Protein AF-A0A093V8V7-F1 (afdb_monomer_lite)

Structure (mmCIF, N/CA/C/O backbone):
data_AF-A0A093V8V7-F1
#
_entry.id   AF-A0A093V8V7-F1
#
loop_
_atom_site.group_PDB
_atom_site.id
_atom_site.type_symbol
_atom_site.label_atom_id
_atom_site.label_alt_id
_atom_site.label_comp_id
_atom_site.label_asym_id
_atom_site.label_entity_id
_atom_site.label_seq_id
_atom_site.pdbx_PDB_ins_code
_atom_site.Cartn_x
_atom_site.Cartn_y
_atom_site.Cartn_z
_atom_site.occupancy
_atom_site.B_iso_or_equiv
_atom_site.auth_seq_id
_atom_site.auth_comp_id
_atom_site.auth_asym_id
_atom_site.auth_atom_id
_atom_site.pdbx_PDB_model_num
ATOM 1 N N . MET A 1 1 ? 30.562 -7.587 -34.028 1.00 32.94 1 MET A N 1
ATOM 2 C CA . MET A 1 1 ? 30.119 -8.206 -35.300 1.00 32.94 1 MET A CA 1
ATOM 3 C C . MET A 1 1 ? 28.816 -8.993 -35.131 1.00 32.94 1 MET A C 1
ATOM 5 O O . MET A 1 1 ? 27.853 -8.654 -35.808 1.00 32.94 1 MET A O 1
ATOM 9 N N . VAL A 1 2 ? 28.746 -9.939 -34.180 1.00 39.09 2 VAL A N 1
ATOM 10 C CA . VAL A 1 2 ? 27.590 -10.827 -33.895 1.00 39.09 2 VAL A CA 1
ATOM 11 C C . VAL A 1 2 ? 26.213 -10.147 -33.986 1.00 39.09 2 VAL A C 1
ATOM 13 O O . VAL A 1 2 ? 25.389 -10.576 -34.783 1.00 39.09 2 VAL A O 1
ATOM 16 N N . LYS A 1 3 ? 25.978 -9.024 -33.285 1.00 39.53 3 LYS A N 1
ATOM 17 C CA . LYS A 1 3 ? 24.675 -8.315 -33.294 1.00 39.53 3 LYS A CA 1
ATOM 18 C C . LYS A 1 3 ? 24.155 -7.895 -34.684 1.00 39.53 3 LYS A C 1
ATOM 20 O O . LYS A 1 3 ? 22.946 -7.797 -34.852 1.00 39.53 3 LYS A O 1
ATOM 25 N N . ARG A 1 4 ? 25.028 -7.657 -35.678 1.00 43.34 4 ARG A N 1
ATOM 26 C CA . ARG A 1 4 ? 24.603 -7.373 -37.068 1.00 43.34 4 ARG A CA 1
ATOM 27 C C . ARG A 1 4 ? 24.253 -8.642 -37.855 1.00 43.34 4 ARG A C 1
ATOM 29 O O . ARG A 1 4 ? 23.380 -8.563 -38.705 1.00 43.34 4 ARG A O 1
ATOM 36 N N . LYS A 1 5 ? 24.890 -9.789 -37.567 1.00 50.53 5 LYS A N 1
ATOM 37 C CA . LYS A 1 5 ? 24.492 -11.094 -38.135 1.00 50.53 5 LYS A CA 1
ATOM 38 C C . LYS A 1 5 ? 23.175 -11.589 -37.518 1.00 50.53 5 LYS A C 1
ATOM 40 O O . LYS A 1 5 ? 22.326 -12.089 -38.240 1.00 50.53 5 LYS A O 1
ATOM 45 N N . LEU A 1 6 ? 22.976 -11.383 -36.213 1.00 49.09 6 LEU A N 1
ATOM 46 C CA . LEU A 1 6 ? 21.774 -11.817 -35.486 1.00 49.09 6 LEU A CA 1
ATOM 47 C C . LEU A 1 6 ? 20.497 -11.173 -36.059 1.00 49.09 6 LEU A C 1
ATOM 49 O O . LEU A 1 6 ? 19.583 -11.883 -36.449 1.00 49.09 6 LEU A O 1
ATOM 53 N N . ALA A 1 7 ? 20.500 -9.850 -36.264 1.00 48.44 7 ALA A N 1
ATOM 54 C CA . ALA A 1 7 ? 19.388 -9.124 -36.893 1.00 48.44 7 ALA A CA 1
ATOM 55 C C . ALA A 1 7 ? 19.199 -9.395 -38.406 1.00 48.44 7 ALA A C 1
ATOM 57 O O . ALA A 1 7 ? 18.225 -8.919 -38.990 1.00 48.44 7 ALA A O 1
ATOM 58 N N . ALA A 1 8 ? 20.138 -10.100 -39.050 1.00 47.81 8 ALA A N 1
ATOM 59 C CA . ALA A 1 8 ? 20.007 -10.559 -40.432 1.00 47.81 8 ALA A CA 1
ATOM 60 C C . ALA A 1 8 ? 19.391 -11.967 -40.488 1.00 47.81 8 ALA A C 1
ATOM 62 O O . ALA A 1 8 ? 18.471 -12.187 -41.265 1.00 47.81 8 ALA A O 1
ATOM 63 N N . LEU A 1 9 ? 19.835 -12.880 -39.616 1.00 49.97 9 LEU A N 1
ATOM 64 C CA . LEU A 1 9 ? 19.294 -14.240 -39.499 1.00 49.97 9 LEU A CA 1
ATOM 65 C C . LEU A 1 9 ? 17.879 -14.265 -38.898 1.00 49.97 9 LEU A C 1
ATOM 67 O O . LEU A 1 9 ? 17.040 -15.016 -39.364 1.00 49.97 9 LEU A O 1
ATOM 71 N N . GLU A 1 10 ? 17.565 -13.390 -37.940 1.00 49.59 10 GLU A N 1
ATOM 72 C CA . GLU A 1 10 ? 16.213 -13.264 -37.355 1.00 49.59 10 GLU A CA 1
ATOM 73 C C . GLU A 1 10 ? 15.176 -12.671 -38.341 1.00 49.59 10 GLU A C 1
ATOM 75 O O . GLU A 1 10 ? 13.980 -12.644 -38.062 1.00 49.59 10 GLU A O 1
ATOM 80 N N . LYS A 1 11 ? 15.628 -12.179 -39.505 1.00 47.56 11 LYS A N 1
ATOM 81 C CA . LYS A 1 11 ? 14.795 -11.592 -40.568 1.00 47.56 11 LYS A CA 1
ATOM 82 C C . LYS A 1 11 ? 14.609 -12.480 -41.797 1.00 47.56 11 LYS A C 1
ATOM 84 O O . LYS A 1 11 ? 13.861 -12.092 -42.692 1.00 47.56 11 LYS A O 1
ATOM 89 N N . VAL A 1 12 ? 15.311 -13.605 -41.862 1.00 45.69 12 VAL A N 1
ATOM 90 C CA . VAL A 1 12 ? 15.293 -14.531 -42.994 1.00 45.69 12 VAL A CA 1
ATOM 91 C C . VAL A 1 12 ? 14.759 -15.853 -42.464 1.00 45.69 12 VAL A C 1
ATOM 93 O O . VAL A 1 12 ? 15.433 -16.525 -41.687 1.00 45.69 12 VAL A O 1
ATOM 96 N N . GLU A 1 13 ? 13.532 -16.203 -42.857 1.00 45.16 13 GLU A N 1
ATOM 97 C CA . GLU A 1 13 ? 13.019 -17.565 -42.680 1.00 45.16 13 GLU A CA 1
ATOM 98 C C . GLU A 1 13 ? 14.044 -18.539 -43.276 1.00 45.16 13 GLU A C 1
ATOM 100 O O . GLU A 1 13 ? 14.585 -18.276 -44.347 1.00 45.16 13 GLU A O 1
ATOM 105 N N . ALA A 1 14 ? 14.386 -19.590 -42.528 1.00 53.62 14 ALA A N 1
ATOM 106 C CA . ALA A 1 14 ? 15.676 -20.267 -42.639 1.00 53.62 14 ALA A CA 1
ATOM 107 C C . ALA A 1 14 ? 16.003 -20.811 -44.045 1.00 53.62 14 ALA A C 1
ATOM 109 O O . ALA A 1 14 ? 15.662 -21.944 -44.389 1.00 53.62 14 ALA A O 1
ATOM 110 N N . ASP A 1 15 ? 16.762 -20.036 -44.823 1.00 49.62 15 ASP A N 1
ATOM 111 C CA . ASP A 1 15 ? 17.418 -20.534 -46.026 1.00 49.62 15 ASP A CA 1
ATOM 112 C C . ASP A 1 15 ? 18.470 -21.589 -45.648 1.00 49.62 15 ASP A C 1
ATOM 114 O O . ASP A 1 15 ? 19.352 -21.363 -44.812 1.00 49.62 15 ASP A O 1
ATOM 118 N N . LEU A 1 16 ? 18.440 -22.720 -46.361 1.00 56.66 16 LEU A N 1
ATOM 119 C CA . LEU A 1 16 ? 19.404 -23.829 -46.262 1.00 56.66 16 LEU A CA 1
ATOM 120 C C . LEU A 1 16 ? 20.878 -23.382 -46.417 1.00 56.66 16 LEU A C 1
ATOM 122 O O . LEU A 1 16 ? 21.792 -24.110 -46.032 1.00 56.66 16 LEU A O 1
ATOM 126 N N . SER A 1 17 ? 21.115 -22.185 -46.964 1.00 61.44 17 SER A N 1
ATOM 127 C CA . SER A 1 17 ? 22.432 -21.590 -47.215 1.00 61.44 17 SER A CA 1
ATOM 128 C C . SER A 1 17 ? 23.251 -21.282 -45.954 1.00 61.44 17 SER A C 1
ATOM 130 O O . SER A 1 17 ? 24.476 -21.205 -46.043 1.00 61.44 17 SER A O 1
ATOM 132 N N . TYR A 1 18 ? 22.625 -21.136 -44.779 1.00 75.69 18 TYR A N 1
ATOM 133 C CA . TYR A 1 18 ? 23.322 -20.772 -43.534 1.00 75.69 18 TYR A CA 1
ATOM 134 C C . TYR A 1 18 ? 23.647 -21.956 -42.604 1.00 75.69 18 TYR A C 1
ATOM 136 O O . TYR A 1 18 ? 24.210 -21.749 -41.525 1.00 75.69 18 TYR A O 1
ATOM 144 N N . ILE A 1 19 ? 23.365 -23.199 -43.019 1.00 81.12 19 ILE A N 1
ATOM 145 C CA . ILE A 1 19 ? 23.626 -24.412 -42.219 1.00 81.12 19 ILE A CA 1
ATOM 146 C C . ILE A 1 19 ? 25.117 -24.581 -41.889 1.00 81.12 19 ILE A C 1
ATOM 148 O O . ILE A 1 19 ? 25.457 -24.960 -40.768 1.00 81.12 19 ILE A O 1
ATOM 152 N N . GLU A 1 20 ? 26.021 -24.298 -42.828 1.00 82.06 20 GLU A N 1
ATOM 153 C CA . GLU A 1 20 ? 27.469 -24.448 -42.608 1.00 82.06 20 GLU A CA 1
ATOM 154 C C . GLU A 1 20 ? 28.019 -23.383 -41.644 1.00 82.06 20 GLU A C 1
ATOM 156 O O . GLU A 1 20 ? 28.771 -23.708 -40.720 1.00 82.06 20 GLU A O 1
ATOM 161 N N . ASP A 1 21 ? 27.560 -22.135 -41.788 1.00 83.12 21 ASP A N 1
ATOM 162 C CA . ASP A 1 21 ? 27.845 -21.027 -40.864 1.00 83.12 21 ASP A CA 1
ATOM 163 C C . ASP A 1 21 ? 27.353 -21.377 -39.442 1.00 83.12 21 ASP A C 1
ATOM 165 O O . ASP A 1 21 ? 28.075 -21.175 -38.460 1.00 83.12 21 ASP A O 1
ATOM 169 N N . PHE A 1 22 ? 26.157 -21.970 -39.322 1.00 86.06 22 PHE A N 1
ATOM 170 C CA . PHE A 1 22 ? 25.609 -22.425 -38.043 1.00 86.06 22 PHE A CA 1
ATOM 171 C C . PHE A 1 22 ? 26.408 -23.588 -37.437 1.00 86.06 22 PHE A C 1
ATOM 173 O O . PHE A 1 22 ? 26.783 -23.515 -36.266 1.00 86.06 22 PHE A O 1
ATOM 180 N N . ARG A 1 23 ? 26.746 -24.622 -38.221 1.00 87.19 23 ARG A N 1
ATOM 181 C CA . ARG A 1 23 ? 27.592 -25.748 -37.776 1.00 87.19 23 ARG A CA 1
ATOM 182 C C . ARG A 1 23 ? 28.953 -25.276 -37.264 1.00 87.19 23 ARG A C 1
ATOM 184 O O . ARG A 1 23 ? 29.409 -25.759 -36.232 1.00 87.19 23 ARG A O 1
ATOM 191 N N . SER A 1 24 ? 29.567 -24.295 -37.926 1.00 86.25 24 SER A N 1
ATOM 192 C CA . SER A 1 24 ? 30.830 -23.691 -37.482 1.00 86.25 24 SER A CA 1
ATOM 193 C C . SER A 1 24 ? 30.698 -23.010 -36.110 1.00 86.25 24 SER A C 1
ATOM 195 O O . SER A 1 24 ? 31.544 -23.202 -35.235 1.00 86.25 24 SER A O 1
ATOM 197 N N . GLN A 1 25 ? 29.611 -22.265 -35.872 1.00 86.69 25 GLN A N 1
ATOM 198 C CA . GLN A 1 25 ? 29.330 -21.664 -34.560 1.00 86.69 25 GLN A CA 1
ATOM 199 C C . GLN A 1 25 ? 28.980 -22.711 -33.487 1.00 86.69 25 GLN A C 1
ATOM 201 O O . GLN A 1 25 ? 29.412 -22.574 -32.343 1.00 86.69 25 GLN A O 1
ATOM 206 N N . TYR A 1 26 ? 28.250 -23.770 -33.843 1.00 89.06 26 TYR A N 1
ATOM 207 C CA . TYR A 1 26 ? 27.902 -24.853 -32.920 1.00 89.06 26 TYR A CA 1
ATOM 208 C C . TYR A 1 26 ? 29.144 -25.642 -32.478 1.00 89.06 26 TYR A C 1
ATOM 210 O O . TYR A 1 26 ? 29.368 -25.813 -31.284 1.00 89.06 26 TYR A O 1
ATOM 218 N N . TYR A 1 27 ? 30.034 -25.991 -33.413 1.00 89.94 27 TYR A N 1
ATOM 219 C CA . TYR A 1 27 ? 31.319 -26.623 -33.098 1.00 89.94 27 TYR A CA 1
ATOM 220 C C . TYR A 1 27 ? 32.205 -25.722 -32.220 1.00 89.94 27 TYR A C 1
ATOM 222 O O . TYR A 1 27 ? 32.845 -26.188 -31.278 1.00 89.94 27 TYR A O 1
ATOM 230 N N . GLN A 1 28 ? 32.223 -24.404 -32.462 1.00 87.50 28 GLN A N 1
ATOM 231 C CA . GLN A 1 28 ? 32.905 -23.461 -31.562 1.00 87.50 28 GLN A CA 1
ATOM 232 C C . GLN A 1 28 ? 32.311 -23.495 -30.147 1.00 87.50 28 GLN A C 1
ATOM 234 O O . GLN A 1 28 ? 33.074 -23.494 -29.180 1.00 87.50 28 GLN A O 1
ATOM 239 N N . TYR A 1 29 ? 30.985 -23.560 -30.014 1.00 91.06 29 TYR A N 1
ATOM 240 C CA . TYR A 1 29 ? 30.308 -23.701 -28.725 1.00 91.06 29 TYR A CA 1
ATOM 241 C C . TYR A 1 29 ? 30.670 -25.012 -28.013 1.00 91.06 29 TYR A C 1
ATOM 243 O O . TYR A 1 29 ? 31.003 -24.959 -26.830 1.00 91.06 29 TYR A O 1
ATOM 251 N N . GLU A 1 30 ? 30.679 -26.153 -28.708 1.00 90.00 30 GLU A N 1
ATOM 252 C CA . GLU A 1 30 ? 31.040 -27.450 -28.117 1.00 90.00 30 GLU A CA 1
ATOM 253 C C . GLU A 1 30 ? 32.466 -27.434 -27.555 1.00 90.00 30 GLU A C 1
ATOM 255 O O . GLU A 1 30 ? 32.656 -27.729 -26.375 1.00 90.00 30 GLU A O 1
ATOM 260 N N . ASN A 1 31 ? 33.443 -26.952 -28.330 1.00 88.19 31 ASN A N 1
ATOM 261 C CA . ASN A 1 31 ? 34.827 -26.801 -27.866 1.00 88.19 31 ASN A CA 1
ATOM 262 C C . ASN A 1 31 ? 34.932 -25.895 -26.621 1.00 88.19 31 ASN A C 1
ATOM 264 O O . ASN A 1 31 ? 35.596 -26.243 -25.644 1.00 88.19 31 ASN A O 1
ATOM 268 N N . HIS A 1 32 ? 34.258 -24.735 -26.616 1.00 85.56 32 HIS A N 1
ATOM 269 C CA . HIS A 1 32 ? 34.268 -23.834 -25.454 1.00 85.56 32 HIS A CA 1
ATOM 270 C C . HIS A 1 32 ? 33.564 -24.457 -24.237 1.00 85.56 32 HIS A C 1
ATOM 272 O O . HIS A 1 32 ? 34.009 -24.252 -23.105 1.00 85.56 32 HIS A O 1
ATOM 278 N N . ARG A 1 33 ? 32.489 -25.229 -24.449 1.00 87.88 33 ARG A N 1
ATOM 279 C CA . ARG A 1 33 ? 31.802 -25.987 -23.398 1.00 87.88 33 ARG A CA 1
ATOM 280 C C . ARG A 1 33 ? 32.720 -27.053 -22.810 1.00 87.88 33 ARG A C 1
ATOM 282 O O . ARG A 1 33 ? 32.800 -27.133 -21.591 1.00 87.88 33 ARG A O 1
ATOM 289 N N . GLU A 1 34 ? 33.403 -27.853 -23.621 1.00 86.62 34 GLU A N 1
ATOM 290 C CA . GLU A 1 34 ? 34.285 -28.921 -23.128 1.00 86.62 34 GLU A CA 1
ATOM 291 C C . GLU A 1 34 ? 35.465 -28.367 -22.327 1.00 86.62 34 GLU A C 1
ATOM 293 O O . GLU A 1 34 ? 35.709 -28.823 -21.209 1.00 86.62 34 GLU A O 1
ATOM 298 N N . ILE A 1 35 ? 36.119 -27.312 -22.826 1.00 84.31 35 ILE A N 1
ATOM 299 C CA . ILE A 1 35 ? 37.169 -26.587 -22.092 1.00 84.31 35 ILE A CA 1
ATOM 300 C C . ILE A 1 35 ? 36.633 -26.077 -20.744 1.00 84.31 35 ILE A C 1
ATOM 302 O O . ILE A 1 35 ? 37.298 -26.224 -19.715 1.00 84.31 35 ILE A O 1
ATOM 306 N N . PHE A 1 36 ? 35.421 -25.510 -20.729 1.00 83.75 36 PHE A N 1
ATOM 307 C CA . PHE A 1 36 ? 34.798 -25.012 -19.504 1.00 83.75 36 PHE A CA 1
ATOM 308 C C . PHE A 1 36 ? 34.434 -26.133 -18.516 1.00 83.75 36 PHE A C 1
ATOM 310 O O . PHE A 1 36 ? 34.689 -25.988 -17.324 1.00 83.75 36 PHE A O 1
ATOM 317 N N . MET A 1 37 ? 33.871 -27.252 -18.983 1.00 84.00 37 MET A N 1
ATOM 318 C CA . MET A 1 37 ? 33.529 -28.402 -18.133 1.00 84.00 37 MET A CA 1
ATOM 319 C C . MET A 1 37 ? 34.787 -29.078 -17.560 1.00 84.00 37 MET A C 1
ATOM 321 O O . MET A 1 37 ? 34.761 -29.551 -16.426 1.00 84.00 37 MET A O 1
ATOM 325 N N . ALA A 1 38 ? 35.897 -29.089 -18.308 1.00 82.69 38 ALA A N 1
ATOM 326 C CA . ALA A 1 38 ? 37.175 -29.625 -17.847 1.00 82.69 38 ALA A CA 1
ATOM 327 C C . ALA A 1 38 ? 37.858 -28.728 -16.796 1.00 82.69 38 ALA A C 1
ATOM 329 O O . ALA A 1 38 ? 38.371 -29.241 -15.804 1.00 82.69 38 ALA A O 1
ATOM 330 N N . ASN A 1 39 ? 37.867 -27.401 -16.988 1.00 80.19 39 ASN A N 1
ATOM 331 C CA . ASN A 1 39 ? 38.476 -26.443 -16.054 1.00 80.19 39 ASN A CA 1
ATOM 332 C C . ASN A 1 39 ? 37.638 -25.152 -15.893 1.00 80.19 39 ASN A C 1
ATOM 334 O O . ASN A 1 39 ? 37.994 -24.106 -16.448 1.00 80.19 39 ASN A O 1
ATOM 338 N N . PRO A 1 40 ? 36.582 -25.164 -15.049 1.00 72.44 40 PRO A N 1
ATOM 339 C CA . PRO A 1 40 ? 35.680 -24.018 -14.862 1.00 72.44 40 PRO A CA 1
ATOM 340 C C . PRO A 1 40 ? 36.339 -22.750 -14.291 1.00 72.44 40 PRO A C 1
ATOM 342 O O . PRO A 1 40 ? 35.747 -21.672 -14.325 1.00 72.44 40 PRO A O 1
ATOM 345 N N . THR A 1 41 ? 37.533 -22.884 -13.702 1.00 67.75 41 THR A N 1
ATOM 346 C CA . THR A 1 41 ? 38.226 -21.824 -12.948 1.00 67.75 41 THR A CA 1
ATOM 347 C C . THR A 1 41 ? 39.343 -21.134 -13.734 1.00 67.75 41 THR A C 1
ATOM 349 O O . THR A 1 41 ? 39.783 -20.068 -13.313 1.00 67.75 41 THR A O 1
ATOM 352 N N . SER A 1 42 ? 39.835 -21.725 -14.833 1.00 61.09 42 SER A N 1
ATOM 353 C CA . SER A 1 42 ? 40.996 -21.202 -15.582 1.00 61.09 42 SER A CA 1
ATOM 354 C C . SER A 1 42 ? 40.647 -20.618 -16.953 1.00 61.09 42 SER A C 1
ATOM 356 O O . SER A 1 42 ? 41.551 -20.265 -17.707 1.00 61.09 42 SER A O 1
ATOM 358 N N . THR A 1 43 ? 39.363 -20.537 -17.310 1.00 59.75 43 THR A N 1
ATOM 359 C CA . THR A 1 43 ? 38.937 -19.959 -18.589 1.00 59.75 43 THR A CA 1
ATOM 360 C C . THR A 1 43 ? 39.235 -18.460 -18.614 1.00 59.75 43 THR A C 1
ATOM 362 O O . THR A 1 43 ? 38.738 -17.705 -17.778 1.00 59.75 43 THR A O 1
ATOM 365 N N . GLU A 1 44 ? 40.031 -18.015 -19.587 1.00 61.09 44 GLU A N 1
ATOM 366 C CA . GLU A 1 44 ? 40.331 -16.596 -19.783 1.00 61.09 44 GLU A CA 1
ATOM 367 C C . GLU A 1 44 ? 39.049 -15.774 -19.989 1.00 61.09 44 GLU A C 1
ATOM 369 O O . GLU A 1 44 ? 38.080 -16.238 -20.598 1.00 61.09 44 GLU A O 1
ATOM 374 N N . ALA A 1 45 ? 39.051 -14.515 -19.538 1.00 59.03 45 ALA A N 1
ATOM 375 C CA . ALA A 1 45 ? 37.868 -13.651 -19.588 1.00 59.03 45 ALA A CA 1
ATOM 376 C C . ALA A 1 45 ? 37.274 -13.500 -21.007 1.00 59.03 45 ALA A C 1
ATOM 378 O O . ALA A 1 45 ? 36.059 -13.374 -21.151 1.00 59.03 45 ALA A O 1
ATOM 379 N N . GLY A 1 46 ? 38.106 -13.573 -22.056 1.00 62.06 46 GLY A N 1
ATOM 380 C CA . GLY A 1 46 ? 37.653 -13.578 -23.451 1.00 62.06 46 GLY A CA 1
ATOM 381 C C . GLY A 1 46 ? 36.837 -14.822 -23.832 1.00 62.06 46 GLY A C 1
ATOM 382 O O . GLY A 1 46 ? 35.801 -14.687 -24.482 1.00 62.06 46 GLY A O 1
ATOM 383 N N . GLY A 1 47 ? 37.245 -16.010 -23.370 1.00 66.50 47 GLY A N 1
ATOM 384 C CA . GLY A 1 47 ? 36.559 -17.282 -23.642 1.00 66.50 47 GLY A CA 1
ATOM 385 C C . GLY A 1 47 ? 35.202 -17.414 -22.939 1.00 66.50 47 GLY A C 1
ATOM 386 O O . GLY A 1 47 ? 34.288 -18.069 -23.436 1.00 66.50 47 GLY A O 1
ATOM 387 N N . ILE A 1 48 ? 35.031 -16.740 -21.798 1.00 68.25 48 ILE A N 1
ATOM 388 C CA . ILE A 1 48 ? 33.738 -16.667 -21.098 1.00 68.25 48 ILE A CA 1
ATOM 389 C C . ILE A 1 48 ? 32.760 -15.759 -21.865 1.00 68.25 48 ILE A C 1
ATOM 391 O O . ILE A 1 48 ? 31.567 -16.061 -21.947 1.00 68.25 48 ILE A O 1
ATOM 395 N N . ILE A 1 49 ? 33.255 -14.667 -22.462 1.00 72.94 49 ILE A N 1
ATOM 396 C CA . ILE A 1 49 ? 32.445 -13.753 -23.284 1.00 72.94 49 ILE A CA 1
ATOM 397 C C . ILE A 1 49 ? 32.006 -14.437 -24.587 1.00 72.94 49 ILE A C 1
ATOM 399 O O . ILE A 1 49 ? 30.830 -14.343 -24.938 1.00 72.94 49 ILE A O 1
ATOM 403 N N . SER A 1 50 ? 32.900 -15.162 -25.274 1.00 78.94 50 SER A N 1
ATOM 404 C CA . SER A 1 50 ? 32.532 -15.917 -26.482 1.00 78.94 50 SER A CA 1
ATOM 405 C C . SER A 1 50 ? 31.500 -17.005 -26.176 1.00 78.94 50 SER A C 1
ATOM 407 O O . SER A 1 50 ? 30.479 -17.062 -26.857 1.00 78.94 50 SER A O 1
ATOM 409 N N . LEU A 1 51 ? 31.688 -17.800 -25.115 1.00 85.25 51 LEU A N 1
ATOM 410 C CA . LEU A 1 51 ? 30.721 -18.828 -24.708 1.00 85.25 51 LEU A CA 1
ATOM 411 C C . LEU A 1 51 ? 29.336 -18.232 -24.394 1.00 85.25 51 LEU A C 1
ATOM 413 O O . LEU A 1 51 ? 28.319 -18.781 -24.820 1.00 85.25 51 LEU A O 1
ATOM 417 N N . ARG A 1 52 ? 29.276 -17.087 -23.699 1.00 86.94 52 ARG A N 1
ATOM 418 C CA . ARG A 1 52 ? 28.017 -16.382 -23.394 1.00 86.94 52 ARG A CA 1
ATOM 419 C C . ARG A 1 52 ? 27.281 -15.944 -24.664 1.00 86.94 52 ARG A C 1
ATOM 421 O O . ARG A 1 52 ? 26.069 -16.140 -24.762 1.00 86.94 52 ARG A O 1
ATOM 428 N N . ASP A 1 53 ? 27.998 -15.347 -25.611 1.00 86.88 53 ASP A N 1
ATOM 429 C CA . ASP A 1 53 ? 27.418 -14.821 -26.850 1.00 86.88 53 ASP A CA 1
ATOM 430 C C . ASP A 1 53 ? 27.034 -15.960 -27.828 1.00 86.88 53 ASP A C 1
ATOM 432 O O . ASP A 1 53 ? 26.030 -15.845 -28.533 1.00 86.88 53 ASP A O 1
ATOM 436 N N . LEU A 1 54 ? 27.754 -17.091 -27.809 1.00 88.19 54 LEU A N 1
ATOM 437 C CA . LEU A 1 54 ? 27.404 -18.322 -28.535 1.00 88.19 54 LEU A CA 1
ATOM 438 C C . LEU A 1 54 ? 26.130 -18.981 -27.982 1.00 88.19 54 LEU A C 1
ATOM 440 O O . LEU A 1 54 ? 25.234 -19.317 -28.756 1.00 88.19 54 LEU A O 1
ATOM 444 N N . ILE A 1 55 ? 26.005 -19.111 -26.654 1.00 90.81 55 ILE A N 1
ATOM 445 C CA . ILE A 1 55 ? 24.784 -19.622 -26.000 1.00 90.81 55 ILE A CA 1
ATOM 446 C C . ILE A 1 55 ? 23.575 -18.743 -26.347 1.00 90.81 55 ILE A C 1
ATOM 448 O O . ILE A 1 55 ? 22.488 -19.263 -26.607 1.00 90.81 55 ILE A O 1
ATOM 452 N N . ASP A 1 56 ? 23.762 -17.419 -26.386 1.00 87.50 56 ASP A N 1
ATOM 453 C CA . ASP A 1 56 ? 22.721 -16.481 -26.806 1.00 87.50 56 ASP A CA 1
ATOM 454 C C . ASP A 1 56 ? 22.251 -16.767 -28.234 1.00 87.50 56 ASP A C 1
ATOM 456 O O . ASP A 1 56 ? 21.064 -17.018 -28.456 1.00 87.50 56 ASP A O 1
ATOM 460 N N . PHE A 1 57 ? 23.200 -16.795 -29.174 1.00 87.88 57 PHE A N 1
ATOM 461 C CA . PHE A 1 57 ? 22.951 -17.028 -30.591 1.00 87.88 57 PHE A CA 1
ATOM 462 C C . PHE A 1 57 ? 22.232 -18.359 -30.837 1.00 87.88 57 PHE A C 1
ATOM 464 O O . PHE A 1 57 ? 21.147 -18.355 -31.416 1.00 87.88 57 PHE A O 1
ATOM 471 N N . ILE A 1 58 ? 22.771 -19.474 -30.329 1.00 89.56 58 ILE A N 1
ATOM 472 C CA . ILE A 1 58 ? 22.189 -20.812 -30.521 1.00 89.56 58 ILE A CA 1
ATOM 473 C C . ILE A 1 58 ? 20.767 -20.869 -29.943 1.00 89.56 58 ILE A C 1
ATOM 475 O O . ILE A 1 58 ? 19.857 -21.357 -30.608 1.00 89.56 58 ILE A O 1
ATOM 479 N N . SER A 1 59 ? 20.522 -20.283 -28.763 1.00 89.75 59 SER A N 1
ATOM 480 C CA . SER A 1 59 ? 19.173 -20.264 -28.170 1.00 89.75 59 SER A CA 1
ATOM 481 C C . SER A 1 59 ? 18.133 -19.451 -28.961 1.00 89.75 59 SER A C 1
ATOM 483 O O . SER A 1 59 ? 16.936 -19.714 -28.831 1.00 89.75 59 SER A O 1
ATOM 485 N N . HIS A 1 60 ? 18.562 -18.503 -29.803 1.00 87.50 60 HIS A N 1
ATOM 486 C CA . HIS A 1 60 ? 17.672 -17.737 -30.685 1.00 87.50 60 HIS A CA 1
ATOM 487 C C . HIS A 1 60 ? 17.369 -18.431 -32.021 1.00 87.50 60 HIS A C 1
ATOM 489 O O . HIS A 1 60 ? 16.378 -18.052 -32.641 1.00 87.50 60 HIS A O 1
ATOM 495 N N . VAL A 1 61 ? 18.144 -19.441 -32.439 1.00 87.38 61 VAL A N 1
ATOM 496 C CA . VAL A 1 61 ? 17.973 -20.146 -33.734 1.00 87.38 61 VAL A CA 1
ATOM 497 C C . VAL A 1 61 ? 17.761 -21.666 -33.610 1.00 87.38 61 VAL A C 1
ATOM 499 O O . VAL A 1 61 ? 17.731 -22.366 -34.617 1.00 87.38 61 VAL A O 1
ATOM 502 N N . ALA A 1 62 ? 17.616 -22.200 -32.393 1.00 86.44 62 ALA A N 1
ATOM 503 C CA . ALA A 1 62 ? 17.447 -23.640 -32.140 1.00 86.44 62 ALA A CA 1
ATOM 504 C C . ALA A 1 62 ? 16.181 -24.257 -32.778 1.00 86.44 62 ALA A C 1
ATOM 506 O O . ALA A 1 62 ? 16.157 -25.434 -33.118 1.00 86.44 62 ALA A O 1
ATOM 507 N N . ASP A 1 63 ? 15.142 -23.453 -32.983 1.00 84.94 63 ASP A N 1
ATOM 508 C CA . ASP A 1 63 ? 13.931 -23.795 -33.738 1.00 84.94 63 ASP A CA 1
ATOM 509 C C . ASP A 1 63 ? 14.172 -23.930 -35.250 1.00 84.94 63 ASP A C 1
ATOM 511 O O . ASP A 1 63 ? 13.480 -24.700 -35.909 1.00 84.94 63 ASP A O 1
ATOM 515 N N . CYS A 1 64 ? 15.169 -23.232 -35.799 1.00 84.31 64 CYS A N 1
ATOM 516 C CA . CYS A 1 64 ? 15.542 -23.339 -37.213 1.00 84.31 64 CYS A CA 1
ATOM 517 C C . CYS A 1 64 ? 16.376 -24.599 -37.511 1.00 84.31 64 CYS A C 1
ATOM 519 O O . CYS A 1 64 ? 16.376 -25.077 -38.643 1.00 84.31 64 CYS A O 1
ATOM 521 N N . TYR A 1 65 ? 17.092 -25.135 -36.513 1.00 85.25 65 TYR A N 1
ATOM 522 C CA . TYR A 1 65 ? 18.034 -26.253 -36.673 1.00 85.25 65 TYR A CA 1
ATOM 523 C C . TYR A 1 65 ? 17.854 -27.356 -35.608 1.00 85.25 65 TYR A C 1
ATOM 525 O O . TYR A 1 65 ? 18.817 -27.695 -34.907 1.00 85.25 65 TYR A O 1
ATOM 533 N N . PRO A 1 66 ? 16.652 -27.959 -35.491 1.00 84.19 66 PRO A N 1
ATOM 534 C CA . PRO A 1 66 ? 16.316 -28.882 -34.404 1.00 84.19 66 PRO A CA 1
ATOM 535 C C . PRO A 1 66 ? 17.227 -30.117 -34.350 1.00 84.19 66 PRO A C 1
ATOM 537 O O . PRO A 1 66 ? 17.626 -30.526 -33.260 1.00 84.19 66 PRO A O 1
ATOM 540 N N . ASP A 1 67 ? 17.618 -30.667 -35.506 1.00 84.94 67 ASP A N 1
ATOM 541 C CA . ASP A 1 67 ? 18.476 -31.859 -35.595 1.00 84.94 67 ASP A CA 1
ATOM 542 C C . ASP A 1 67 ? 19.871 -31.637 -34.995 1.00 84.94 67 ASP A C 1
ATOM 544 O O . ASP A 1 67 ? 20.442 -32.545 -34.394 1.00 84.94 67 ASP A O 1
ATOM 548 N N . ILE A 1 68 ? 20.418 -30.425 -35.145 1.00 86.56 68 ILE A N 1
ATOM 549 C CA . ILE A 1 68 ? 21.757 -30.066 -34.657 1.00 86.56 68 ILE A CA 1
ATOM 550 C C . ILE A 1 68 ? 21.689 -29.664 -33.178 1.00 86.56 68 ILE A C 1
ATOM 552 O O . ILE A 1 68 ? 22.572 -30.012 -32.402 1.00 86.56 68 ILE A O 1
ATOM 556 N N . THR A 1 69 ? 20.636 -28.954 -32.760 1.00 88.50 69 THR A N 1
ATOM 557 C CA . THR A 1 69 ? 20.518 -28.436 -31.385 1.00 88.50 69 THR A CA 1
ATOM 558 C C . THR A 1 69 ? 19.832 -29.381 -30.399 1.00 88.50 69 THR A C 1
ATOM 560 O O . THR A 1 69 ? 19.556 -28.973 -29.272 1.00 88.50 69 THR A O 1
ATOM 563 N N . LYS A 1 70 ? 19.552 -30.631 -30.780 1.00 88.06 70 LYS A N 1
ATOM 564 C CA . LYS A 1 70 ? 18.815 -31.604 -29.955 1.00 88.06 70 LYS A CA 1
ATOM 565 C C . LYS A 1 70 ? 19.377 -31.769 -28.536 1.00 88.06 70 LYS A C 1
ATOM 567 O O . LYS A 1 70 ? 18.607 -31.788 -27.577 1.00 88.06 70 LYS A O 1
ATOM 572 N N . ASP A 1 71 ? 20.700 -31.835 -28.399 1.00 90.31 71 ASP A N 1
ATOM 573 C CA . ASP A 1 71 ? 21.362 -32.061 -27.106 1.00 90.31 71 ASP A CA 1
ATOM 574 C C . ASP A 1 71 ? 21.662 -30.756 -26.342 1.00 90.31 71 ASP A C 1
ATOM 576 O O . ASP A 1 71 ? 21.906 -30.783 -25.133 1.00 90.31 71 ASP A O 1
ATOM 580 N N . PHE A 1 72 ? 21.585 -29.595 -27.004 1.00 92.00 72 PHE A N 1
ATOM 581 C CA . PHE A 1 72 ? 21.894 -28.281 -26.426 1.00 92.00 72 PHE A CA 1
ATOM 582 C C . PHE A 1 72 ? 21.102 -27.960 -25.135 1.00 92.00 72 PHE A C 1
ATOM 584 O O . PHE A 1 72 ? 21.723 -27.516 -24.164 1.00 92.00 72 PHE A O 1
ATOM 591 N N . PRO A 1 73 ? 19.779 -28.228 -25.028 1.00 91.25 73 PRO A N 1
ATOM 592 C CA . PRO A 1 73 ? 19.042 -28.102 -23.768 1.00 91.25 73 PRO A CA 1
ATOM 593 C C . PRO A 1 73 ? 19.670 -28.873 -22.600 1.00 91.25 73 PRO A C 1
ATOM 595 O O . PRO A 1 73 ? 19.854 -28.307 -21.521 1.00 91.25 73 PRO A O 1
ATOM 598 N N . GLN A 1 74 ? 20.038 -30.139 -22.821 1.00 91.19 74 GLN A N 1
ATOM 599 C CA . GLN A 1 74 ? 20.619 -30.998 -21.789 1.00 91.19 74 GLN A CA 1
ATOM 600 C C . GLN A 1 74 ? 22.030 -30.529 -21.420 1.00 91.19 74 GLN A C 1
ATOM 602 O O . GLN A 1 74 ? 22.361 -30.411 -20.243 1.00 91.19 74 GLN A O 1
ATOM 607 N N . GLN A 1 75 ? 22.831 -30.150 -22.416 1.00 91.50 75 GLN A N 1
ATOM 608 C CA . GLN A 1 75 ? 24.175 -29.606 -22.224 1.00 91.50 75 GLN A CA 1
ATOM 609 C C . GLN A 1 75 ? 24.185 -28.333 -21.352 1.00 91.50 75 GLN A C 1
ATOM 611 O O . GLN A 1 75 ? 25.083 -28.169 -20.518 1.00 91.50 75 GLN A O 1
ATOM 616 N N . LEU A 1 76 ? 23.187 -27.450 -21.501 1.00 91.56 76 LEU A N 1
ATOM 617 C CA . LEU A 1 76 ? 22.985 -26.280 -20.633 1.00 91.56 76 LEU A CA 1
ATOM 618 C C . LEU A 1 76 ? 22.516 -26.666 -19.220 1.00 91.56 76 LEU A C 1
ATOM 620 O O . LEU A 1 76 ? 22.965 -26.070 -18.233 1.00 91.56 76 LEU A O 1
ATOM 624 N N . THR A 1 77 ? 21.629 -27.657 -19.112 1.00 90.00 77 THR A N 1
ATOM 625 C CA . THR A 1 77 ? 21.165 -28.213 -17.834 1.00 90.00 77 THR A CA 1
ATOM 626 C C . THR A 1 77 ? 22.318 -28.799 -17.022 1.00 90.00 77 THR A C 1
ATOM 628 O O . THR A 1 77 ? 22.467 -28.443 -15.851 1.00 90.00 77 THR A O 1
ATOM 631 N N . ASP A 1 78 ? 23.162 -29.628 -17.633 1.00 90.12 78 ASP A N 1
ATOM 632 C CA . ASP A 1 78 ? 24.297 -30.279 -16.974 1.00 90.12 78 ASP A CA 1
ATOM 633 C C . ASP A 1 78 ? 25.306 -29.247 -16.460 1.00 90.12 78 ASP A C 1
ATOM 635 O O . ASP A 1 78 ? 25.710 -29.295 -15.295 1.00 90.12 78 ASP A O 1
ATOM 639 N N . MET A 1 79 ? 25.646 -28.256 -17.294 1.00 88.12 79 MET A N 1
ATOM 640 C CA . MET A 1 79 ? 26.554 -27.163 -16.932 1.00 88.12 79 MET A CA 1
ATOM 641 C C . MET A 1 79 ? 26.051 -26.386 -15.706 1.00 88.12 79 MET A C 1
ATOM 643 O O . MET A 1 79 ? 26.829 -26.075 -14.799 1.00 88.12 79 MET A O 1
ATOM 647 N N . LEU A 1 80 ? 24.745 -26.105 -15.633 1.00 88.44 80 LEU A N 1
ATOM 648 C CA . LEU A 1 80 ? 24.141 -25.490 -14.453 1.00 88.44 80 LEU A CA 1
ATOM 649 C C . LEU A 1 80 ? 24.146 -26.436 -13.246 1.00 88.44 80 LEU A C 1
ATOM 651 O O . LEU A 1 80 ? 24.634 -26.054 -12.183 1.00 88.44 80 LEU A O 1
ATOM 655 N N . MET A 1 81 ? 23.625 -27.656 -13.368 1.00 86.38 81 MET A N 1
ATOM 656 C CA . MET A 1 81 ? 23.499 -28.562 -12.221 1.00 86.38 81 MET A CA 1
ATOM 657 C C . MET A 1 81 ? 24.863 -28.872 -11.588 1.00 86.38 81 MET A C 1
ATOM 659 O O . MET A 1 81 ? 24.989 -28.778 -10.365 1.00 86.38 81 MET A O 1
ATOM 663 N N . GLN A 1 82 ? 25.892 -29.121 -12.401 1.00 87.12 82 GLN A N 1
ATOM 664 C CA . GLN A 1 82 ? 27.241 -29.464 -11.940 1.00 87.12 82 GLN A CA 1
ATOM 665 C C . GLN A 1 82 ? 28.037 -28.239 -11.446 1.00 87.12 82 GLN A C 1
ATOM 667 O O . GLN A 1 82 ? 28.675 -28.312 -10.395 1.00 87.12 82 GLN A O 1
ATOM 672 N N . HIS A 1 83 ? 27.966 -27.086 -12.132 1.00 84.69 83 HIS A N 1
ATOM 673 C CA . HIS A 1 83 ? 28.864 -25.945 -11.871 1.00 84.69 83 HIS A CA 1
ATOM 674 C C . HIS A 1 83 ? 28.181 -24.639 -11.409 1.00 84.69 83 HIS A C 1
ATOM 676 O O . HIS A 1 83 ? 28.844 -23.599 -11.336 1.00 84.69 83 HIS A O 1
ATOM 682 N N . HIS A 1 84 ? 26.899 -24.655 -11.003 1.00 84.06 84 HIS A N 1
ATOM 683 C CA . HIS A 1 84 ? 26.157 -23.468 -10.519 1.00 84.06 84 HIS A CA 1
ATOM 684 C C . HIS A 1 84 ? 26.824 -22.667 -9.390 1.00 84.06 84 HIS A C 1
ATOM 686 O O . HIS A 1 84 ? 26.418 -21.528 -9.160 1.00 84.06 84 HIS A O 1
ATOM 692 N N . VAL A 1 85 ? 27.800 -23.219 -8.660 1.00 83.50 85 VAL A N 1
ATOM 693 C CA . VAL A 1 85 ? 28.561 -22.490 -7.628 1.00 83.50 85 VAL A CA 1
ATOM 694 C C . VAL A 1 85 ? 29.746 -21.719 -8.222 1.00 83.50 85 VAL A C 1
ATOM 696 O O . VAL A 1 85 ? 30.011 -20.609 -7.757 1.00 83.50 85 VAL A O 1
ATOM 699 N N . VAL A 1 86 ? 30.396 -22.252 -9.264 1.00 82.88 86 VAL A N 1
ATOM 700 C CA . VAL A 1 86 ? 31.656 -21.737 -9.843 1.00 82.88 86 VAL A CA 1
ATOM 701 C C . VAL A 1 86 ? 31.422 -20.793 -11.029 1.00 82.88 86 VAL A C 1
ATOM 703 O O . VAL A 1 86 ? 32.120 -19.792 -11.141 1.00 82.88 86 VAL A O 1
ATOM 706 N N . LEU A 1 87 ? 30.402 -21.048 -11.861 1.00 81.75 87 LEU A N 1
ATOM 707 C CA . LEU A 1 87 ? 30.045 -20.243 -13.046 1.00 81.75 87 LEU A CA 1
ATOM 708 C C . LEU A 1 87 ? 30.065 -18.718 -12.790 1.00 81.75 87 LEU A C 1
ATOM 710 O O . LEU A 1 87 ? 29.581 -18.259 -11.756 1.00 81.75 87 LEU A O 1
ATOM 714 N N . GLY A 1 88 ? 30.514 -17.894 -13.739 1.00 81.75 88 GLY A N 1
ATOM 715 C CA . GLY A 1 88 ? 30.405 -16.428 -13.617 1.00 81.75 88 GLY A CA 1
ATOM 716 C C . GLY A 1 88 ? 28.940 -15.954 -13.504 1.00 81.75 88 GLY A C 1
ATOM 717 O O . GLY A 1 88 ? 28.061 -16.588 -14.093 1.00 81.75 88 GLY A O 1
ATOM 718 N N . PRO A 1 89 ? 28.623 -14.867 -12.767 1.00 83.00 89 PRO A N 1
ATOM 719 C CA . PRO A 1 89 ? 27.237 -14.441 -12.538 1.00 83.00 89 PRO A CA 1
ATOM 720 C C . PRO A 1 89 ? 26.483 -14.125 -13.839 1.00 83.00 89 PRO A C 1
ATOM 722 O O . PRO A 1 89 ? 25.349 -14.572 -13.994 1.00 83.00 89 PRO A O 1
ATOM 725 N N . GLU A 1 90 ? 27.132 -13.450 -14.795 1.00 83.44 90 GLU A N 1
ATOM 726 C CA . GLU A 1 90 ? 26.564 -13.176 -16.124 1.00 83.44 90 GLU A CA 1
ATOM 727 C C . GLU A 1 90 ? 26.251 -14.458 -16.904 1.00 83.44 90 GLU A C 1
ATOM 729 O O . GLU A 1 90 ? 25.207 -14.559 -17.543 1.00 83.44 90 GLU A O 1
ATOM 734 N N . LEU A 1 91 ? 27.136 -15.458 -16.834 1.00 85.31 91 LEU A N 1
ATOM 735 C CA . LEU A 1 91 ? 26.959 -16.725 -17.539 1.00 85.31 91 LEU A CA 1
ATOM 736 C C . LEU A 1 91 ? 25.813 -17.542 -16.921 1.00 85.31 91 LEU A C 1
ATOM 738 O O . LEU A 1 91 ? 25.000 -18.092 -17.660 1.00 85.31 91 LEU A O 1
ATOM 742 N N . ARG A 1 92 ? 25.661 -17.545 -15.585 1.00 87.75 92 ARG A N 1
ATOM 743 C CA . ARG A 1 92 ? 24.488 -18.153 -14.918 1.00 87.75 92 ARG A CA 1
ATOM 744 C C . ARG A 1 92 ? 23.185 -17.495 -15.371 1.00 87.75 92 ARG A C 1
ATOM 746 O O . ARG A 1 92 ? 22.227 -18.199 -15.680 1.00 87.75 92 ARG A O 1
ATOM 753 N N . GLU A 1 93 ? 23.144 -16.163 -15.416 1.00 87.19 93 GLU A N 1
ATOM 754 C CA . GLU A 1 93 ? 21.966 -15.426 -15.882 1.00 87.19 93 GLU A CA 1
ATOM 755 C C . GLU A 1 93 ? 21.666 -15.709 -17.358 1.00 87.19 93 GLU A C 1
ATOM 757 O O . GLU A 1 93 ? 20.506 -15.947 -17.706 1.00 87.19 93 GLU A O 1
ATOM 762 N N . LYS A 1 94 ? 22.698 -15.774 -18.209 1.00 89.44 94 LYS A N 1
ATOM 763 C CA . LYS A 1 94 ? 22.547 -16.102 -19.627 1.00 89.44 94 LYS A CA 1
ATOM 764 C C . LYS A 1 94 ? 21.995 -17.510 -19.836 1.00 89.44 94 LYS A C 1
ATOM 766 O O . LYS A 1 94 ? 21.001 -17.636 -20.542 1.00 89.44 94 LYS A O 1
ATOM 771 N N . ILE A 1 95 ? 22.553 -18.537 -19.186 1.00 90.38 95 ILE A N 1
ATOM 772 C CA . ILE A 1 95 ? 22.079 -19.924 -19.344 1.00 90.38 95 ILE A CA 1
ATOM 773 C C . ILE A 1 95 ? 20.631 -20.066 -18.851 1.00 90.38 95 ILE A C 1
ATOM 775 O O . ILE A 1 95 ? 19.793 -20.620 -19.560 1.00 90.38 95 ILE A O 1
ATOM 779 N N . VAL A 1 96 ? 20.292 -19.508 -17.680 1.00 92.00 96 VAL A N 1
ATOM 780 C CA . VAL A 1 96 ? 18.907 -19.515 -17.166 1.00 92.00 96 VAL A CA 1
ATOM 781 C C . VAL A 1 96 ? 17.961 -18.750 -18.103 1.00 92.00 96 VAL A C 1
ATOM 783 O O . VAL A 1 96 ? 16.831 -19.182 -18.328 1.00 92.00 96 VAL A O 1
ATOM 786 N N . GLY A 1 97 ? 18.407 -17.629 -18.677 1.00 90.19 97 GLY A N 1
ATOM 787 C CA . GLY A 1 97 ? 17.657 -16.881 -19.686 1.00 90.19 97 GLY A CA 1
ATOM 788 C C . GLY A 1 97 ? 17.407 -17.685 -20.965 1.00 90.19 97 GLY A C 1
ATOM 789 O O . GLY A 1 97 ? 16.279 -17.695 -21.457 1.00 90.19 97 GLY A O 1
ATOM 790 N N . SER A 1 98 ? 18.425 -18.392 -21.457 1.00 91.62 98 SER A N 1
ATOM 791 C CA . SER A 1 98 ? 18.359 -19.237 -22.652 1.00 91.62 98 SER A CA 1
ATOM 792 C C . SER A 1 98 ? 17.472 -20.467 -22.447 1.00 91.62 98 SER A C 1
ATOM 794 O O . SER A 1 98 ? 16.636 -20.735 -23.300 1.00 91.62 98 SER A O 1
ATOM 796 N N . LEU A 1 99 ? 17.533 -21.153 -21.300 1.00 91.81 99 LEU A N 1
ATOM 797 C CA . LEU A 1 99 ? 16.604 -22.252 -20.980 1.00 91.81 99 LEU A CA 1
ATOM 798 C C . LEU A 1 99 ? 15.135 -21.788 -20.951 1.00 91.81 99 LEU A C 1
ATOM 800 O O . LEU A 1 99 ? 14.251 -22.470 -21.467 1.00 91.81 99 LEU A O 1
ATOM 804 N N . VAL A 1 100 ? 14.866 -20.592 -20.414 1.00 91.38 100 VAL A N 1
ATOM 805 C CA . VAL A 1 100 ? 13.519 -19.988 -20.436 1.00 91.38 100 VAL A CA 1
ATOM 806 C C . VAL A 1 100 ? 13.095 -19.585 -21.857 1.00 91.38 100 VAL A C 1
ATOM 808 O O . VAL A 1 100 ? 11.907 -19.653 -22.175 1.00 91.38 100 VAL A O 1
ATOM 811 N N . LEU A 1 101 ? 14.029 -19.177 -22.724 1.00 89.81 101 LEU A N 1
ATOM 812 C CA . LEU A 1 101 ? 13.750 -18.906 -24.139 1.00 89.81 101 LEU A CA 1
ATOM 813 C C . LEU A 1 101 ? 13.428 -20.197 -24.908 1.00 89.81 101 LEU A C 1
ATOM 815 O O . LEU A 1 101 ? 12.433 -20.231 -25.624 1.00 89.81 101 LEU A O 1
ATOM 819 N N . LEU A 1 102 ? 14.199 -21.266 -24.701 1.00 90.50 102 LEU A N 1
ATOM 820 C CA . LEU A 1 102 ? 13.958 -22.577 -25.314 1.00 90.50 102 LEU A CA 1
ATOM 821 C C . LEU A 1 102 ? 12.594 -23.155 -24.902 1.00 90.50 102 LEU A C 1
ATOM 823 O O . LEU A 1 102 ? 11.863 -23.649 -25.756 1.00 90.50 102 LEU A O 1
ATOM 827 N N . ARG A 1 103 ? 12.181 -22.997 -23.633 1.00 90.38 103 ARG A N 1
ATOM 828 C CA . ARG A 1 103 ? 10.806 -23.314 -23.204 1.00 90.38 103 ARG A CA 1
ATOM 829 C C . ARG A 1 103 ? 9.768 -22.440 -23.911 1.00 90.38 103 ARG A C 1
ATOM 831 O O . ARG A 1 103 ? 8.734 -22.948 -24.323 1.00 90.38 103 ARG A O 1
ATOM 838 N N . LYS A 1 104 ? 10.000 -21.129 -24.071 1.00 87.88 104 LYS A N 1
ATOM 839 C CA . LYS A 1 104 ? 9.074 -20.245 -24.818 1.00 87.88 104 LYS A CA 1
ATOM 840 C C . LYS A 1 104 ? 8.920 -20.626 -26.295 1.00 87.88 104 LYS A C 1
ATOM 842 O O . LYS A 1 104 ? 7.885 -20.302 -26.864 1.00 87.88 104 LYS A O 1
ATOM 847 N N . LYS A 1 105 ? 9.930 -21.267 -26.888 1.00 88.00 105 LYS A N 1
ATOM 848 C CA . LYS A 1 105 ? 9.894 -21.865 -28.232 1.00 88.00 105 LYS A CA 1
ATOM 849 C C . LYS A 1 105 ? 9.346 -23.306 -28.239 1.00 88.00 105 LYS A C 1
ATOM 851 O O . LYS A 1 105 ? 9.433 -23.974 -29.255 1.00 88.00 105 LYS A O 1
ATOM 856 N N . GLU A 1 106 ? 8.838 -23.794 -27.104 1.00 87.38 106 GLU A N 1
ATOM 857 C CA . GLU A 1 106 ? 8.287 -25.147 -26.904 1.00 87.38 106 GLU A CA 1
ATOM 858 C C . GLU A 1 106 ? 9.283 -26.305 -27.166 1.00 87.38 106 GLU A C 1
ATOM 860 O O . GLU A 1 106 ? 8.897 -27.468 -27.218 1.00 87.38 106 GLU A O 1
ATOM 865 N N . ILE A 1 107 ? 10.592 -26.009 -27.214 1.00 87.94 107 ILE A N 1
ATOM 866 C CA . ILE A 1 107 ? 11.683 -26.996 -27.364 1.00 87.94 107 ILE A CA 1
ATOM 867 C C . ILE A 1 107 ? 11.895 -27.799 -26.064 1.00 87.94 107 ILE A C 1
ATOM 869 O O . ILE A 1 107 ? 12.360 -28.936 -26.088 1.00 87.94 107 ILE A O 1
ATOM 873 N N . ILE A 1 108 ? 11.562 -27.209 -24.909 1.00 89.31 108 ILE A N 1
ATOM 874 C CA . ILE A 1 108 ? 11.669 -27.832 -23.581 1.00 89.31 108 ILE A CA 1
ATOM 875 C C . ILE A 1 108 ? 10.318 -27.717 -22.870 1.00 89.31 108 ILE A C 1
ATOM 877 O O . ILE A 1 108 ? 9.772 -26.618 -22.773 1.00 89.31 108 ILE A O 1
ATOM 881 N N . ASP A 1 109 ? 9.818 -28.816 -22.300 1.00 88.44 109 ASP A N 1
ATOM 882 C CA . ASP A 1 109 ? 8.627 -28.788 -21.444 1.00 88.44 109 ASP A CA 1
ATOM 883 C C . ASP A 1 109 ? 8.888 -28.069 -20.102 1.00 88.44 109 ASP A C 1
ATOM 885 O O . ASP A 1 109 ? 9.964 -28.163 -19.498 1.00 88.44 109 ASP A O 1
ATOM 889 N N . SER A 1 110 ? 7.859 -27.393 -19.587 1.00 87.00 110 SER A N 1
ATOM 890 C CA . SER A 1 110 ? 7.858 -26.749 -18.271 1.00 87.00 110 SER A CA 1
ATOM 891 C C . SER A 1 110 ? 8.216 -27.715 -17.137 1.00 87.00 110 SER A C 1
ATOM 893 O O . SER A 1 110 ? 8.880 -27.298 -16.189 1.00 87.00 110 SER A O 1
ATOM 895 N N . VAL A 1 111 ? 7.828 -28.996 -17.208 1.00 88.44 111 VAL A N 1
ATOM 896 C CA . VAL A 1 111 ? 8.183 -29.983 -16.168 1.00 88.44 111 VAL A CA 1
ATOM 897 C C . VAL A 1 111 ? 9.705 -30.152 -16.097 1.00 88.44 111 VAL A C 1
ATOM 899 O O . VAL A 1 111 ? 10.293 -30.001 -15.024 1.00 88.44 111 VAL A O 1
ATOM 902 N N . THR A 1 112 ? 10.363 -30.359 -17.241 1.00 88.31 112 THR A N 1
ATOM 903 C CA . THR A 1 112 ? 11.828 -30.465 -17.346 1.00 88.31 112 THR A CA 1
ATOM 904 C C . THR A 1 112 ? 12.520 -29.182 -16.888 1.00 88.31 112 THR A C 1
ATOM 906 O O . THR A 1 112 ? 13.443 -29.234 -16.071 1.00 88.31 112 THR A O 1
ATOM 909 N N . LEU A 1 113 ? 12.047 -28.010 -17.329 1.00 90.38 113 LEU A N 1
ATOM 910 C CA . LEU A 1 113 ? 12.615 -26.731 -16.897 1.00 90.38 113 LEU A CA 1
ATOM 911 C C . LEU A 1 113 ? 12.542 -26.571 -15.368 1.00 90.38 113 LEU A C 1
ATOM 913 O O . LEU A 1 113 ? 13.548 -26.269 -14.727 1.00 90.38 113 LEU A O 1
ATOM 917 N N . LEU A 1 114 ? 11.389 -26.818 -14.748 1.00 89.19 114 LEU A N 1
ATOM 918 C CA . LEU A 1 114 ? 11.240 -26.639 -13.303 1.00 89.19 114 LEU A CA 1
ATOM 919 C C . LEU A 1 114 ? 12.020 -27.681 -12.486 1.00 89.19 114 LEU A C 1
ATOM 921 O O . LEU A 1 114 ? 12.584 -27.321 -11.448 1.00 89.19 114 LEU A O 1
ATOM 925 N N . HIS A 1 115 ? 12.146 -28.924 -12.966 1.00 88.06 115 HIS A N 1
ATOM 926 C CA . HIS A 1 115 ? 12.999 -29.936 -12.331 1.00 88.06 115 HIS A CA 1
ATOM 927 C C . HIS A 1 115 ? 14.491 -29.579 -12.338 1.00 88.06 115 HIS A C 1
ATOM 929 O O . HIS A 1 115 ? 15.208 -30.032 -11.449 1.00 88.06 115 HIS A O 1
ATOM 935 N N . THR A 1 116 ? 14.962 -28.740 -13.266 1.00 89.00 116 THR A N 1
ATOM 936 C CA . THR A 1 116 ? 16.360 -28.267 -13.275 1.00 89.00 116 THR A CA 1
ATOM 937 C C . THR A 1 116 ? 16.546 -27.007 -12.427 1.00 89.00 116 THR A C 1
ATOM 939 O O . THR A 1 116 ? 17.463 -26.940 -11.607 1.00 89.00 116 THR A O 1
ATOM 942 N N . LEU A 1 117 ? 15.647 -26.022 -12.539 1.00 90.94 117 LEU A N 1
ATOM 943 C CA . LEU A 1 117 ? 15.762 -24.756 -11.804 1.00 90.94 117 LEU A CA 1
ATOM 944 C C . LEU A 1 117 ? 15.513 -24.908 -10.291 1.00 90.94 117 LEU A C 1
ATOM 946 O O . LEU A 1 117 ? 16.117 -24.184 -9.493 1.00 90.94 117 LEU A O 1
ATOM 950 N N . PHE A 1 118 ? 14.633 -25.824 -9.869 1.00 89.12 118 PHE A N 1
ATOM 951 C CA . PHE A 1 118 ? 14.220 -25.928 -8.465 1.00 89.12 118 PHE A CA 1
ATOM 952 C C . PHE A 1 118 ? 15.294 -26.511 -7.518 1.00 89.12 118 PHE A C 1
ATOM 954 O O . PHE A 1 118 ? 15.540 -25.896 -6.476 1.00 89.12 118 PHE A O 1
ATOM 961 N N . PRO A 1 119 ? 16.012 -27.609 -7.842 1.00 88.50 119 PRO A N 1
ATOM 962 C CA . PRO A 1 119 ? 17.143 -28.068 -7.032 1.00 88.50 119 PRO A CA 1
ATOM 963 C C . PRO A 1 119 ? 18.224 -26.993 -6.884 1.00 88.50 119 PRO A C 1
ATOM 965 O O . PRO A 1 119 ? 18.726 -26.777 -5.781 1.00 88.50 119 PRO A O 1
ATOM 968 N N . ILE A 1 120 ? 18.512 -26.255 -7.964 1.00 89.50 120 ILE A N 1
ATOM 969 C CA . ILE A 1 120 ? 19.509 -25.176 -7.972 1.00 89.50 120 ILE A CA 1
ATOM 970 C C . ILE A 1 120 ? 19.072 -24.018 -7.061 1.00 89.50 120 ILE A C 1
ATOM 972 O O . ILE A 1 120 ? 19.898 -23.481 -6.321 1.00 89.50 120 ILE A O 1
ATOM 976 N N . LEU A 1 121 ? 17.781 -23.656 -7.042 1.00 89.62 121 LEU A N 1
ATOM 977 C CA . LEU A 1 121 ? 17.222 -22.647 -6.122 1.00 89.62 121 LEU A CA 1
ATOM 978 C C . LEU A 1 121 ? 17.470 -23.020 -4.648 1.00 89.62 121 LEU A C 1
ATOM 980 O O . LEU A 1 121 ? 17.731 -22.145 -3.815 1.00 89.62 121 LEU A O 1
ATOM 984 N N . VAL A 1 122 ? 17.403 -24.317 -4.340 1.00 87.56 122 VAL A N 1
ATOM 985 C CA . VAL A 1 122 ? 17.559 -24.881 -2.995 1.00 87.56 122 VAL A CA 1
ATOM 986 C C . VAL A 1 122 ? 19.034 -25.068 -2.595 1.00 87.56 122 VAL A C 1
ATOM 988 O O . VAL A 1 122 ? 19.365 -24.837 -1.428 1.00 87.56 122 VAL A O 1
ATOM 991 N N . SER A 1 123 ? 19.925 -25.457 -3.516 1.00 86.94 123 SER A N 1
ATOM 992 C CA . SER A 1 123 ? 21.358 -25.688 -3.244 1.00 86.94 123 SER A CA 1
ATOM 993 C C . SER A 1 123 ? 22.209 -24.414 -3.264 1.00 86.94 123 SER A C 1
ATOM 995 O O . SER A 1 123 ? 23.110 -24.254 -2.441 1.00 86.94 123 SER A O 1
ATOM 997 N N . THR A 1 124 ? 21.932 -23.503 -4.200 1.00 86.19 124 THR A N 1
ATOM 998 C CA . THR A 1 124 ? 22.784 -22.344 -4.512 1.00 86.19 124 THR A CA 1
ATOM 999 C C . THR A 1 124 ? 23.029 -21.466 -3.283 1.00 86.19 124 THR A C 1
ATOM 1001 O O . THR A 1 124 ? 22.062 -21.136 -2.598 1.00 86.19 124 THR A O 1
ATOM 1004 N N . PRO A 1 125 ? 24.261 -20.979 -3.023 1.00 82.38 125 PRO A N 1
ATOM 1005 C CA . PRO A 1 125 ? 24.525 -19.976 -1.983 1.00 82.38 125 PRO A CA 1
ATOM 1006 C C . PRO A 1 125 ? 24.186 -18.533 -2.417 1.00 82.38 125 PRO A C 1
ATOM 1008 O O . PRO A 1 125 ? 23.733 -17.733 -1.596 1.00 82.38 125 PRO A O 1
ATOM 1011 N N . SER A 1 126 ? 24.364 -18.203 -3.703 1.00 85.62 126 SER A N 1
ATOM 1012 C CA . SER A 1 126 ? 24.191 -16.855 -4.275 1.00 85.62 126 SER A CA 1
ATOM 1013 C C . SER A 1 126 ? 22.766 -16.293 -4.140 1.00 85.62 126 SER A C 1
ATOM 1015 O O . SER A 1 126 ? 21.794 -16.897 -4.595 1.00 85.62 126 SER A O 1
ATOM 1017 N N . LYS A 1 127 ? 22.637 -15.087 -3.568 1.00 88.12 127 LYS A N 1
ATOM 1018 C CA . LYS A 1 127 ? 21.351 -14.382 -3.406 1.00 88.12 127 LYS A CA 1
ATOM 1019 C C . LYS A 1 127 ? 20.740 -13.951 -4.747 1.00 88.12 127 LYS A C 1
ATOM 1021 O O . LYS A 1 127 ? 19.531 -14.096 -4.917 1.00 88.12 127 LYS A O 1
ATOM 1026 N N . THR A 1 128 ? 21.553 -13.456 -5.683 1.00 87.88 128 THR A N 1
ATOM 1027 C CA . THR A 1 128 ? 21.085 -12.948 -6.987 1.00 87.88 128 THR A CA 1
ATOM 1028 C C . THR A 1 128 ? 20.515 -14.067 -7.849 1.00 87.88 128 THR A C 1
ATOM 1030 O O . THR A 1 128 ? 19.402 -13.942 -8.355 1.00 87.88 128 THR A O 1
ATOM 1033 N N . LEU A 1 129 ? 21.209 -15.209 -7.925 1.00 87.62 129 LEU A N 1
ATOM 1034 C CA . LEU A 1 129 ? 20.728 -16.359 -8.691 1.00 87.62 129 LEU A CA 1
ATOM 1035 C C . LEU A 1 129 ? 19.424 -16.921 -8.111 1.00 87.62 129 LEU A C 1
ATOM 1037 O O . LEU A 1 129 ? 18.502 -17.195 -8.870 1.00 87.62 129 LEU A O 1
ATOM 1041 N N . ARG A 1 130 ? 19.284 -17.021 -6.778 1.00 90.69 130 ARG A N 1
ATOM 1042 C CA . ARG A 1 130 ? 18.008 -17.443 -6.168 1.00 90.69 130 ARG A CA 1
ATOM 1043 C C . ARG A 1 130 ? 16.848 -16.504 -6.518 1.00 90.69 130 ARG A C 1
ATOM 1045 O O . ARG A 1 130 ? 15.743 -16.982 -6.747 1.00 90.69 130 ARG A O 1
ATOM 1052 N N . GLN A 1 131 ? 17.083 -15.191 -6.571 1.00 90.56 131 GLN A N 1
ATOM 1053 C CA . GLN A 1 131 ? 16.058 -14.217 -6.964 1.00 90.56 131 GLN A CA 1
ATOM 1054 C C . GLN A 1 131 ? 15.656 -14.381 -8.437 1.00 90.56 131 GLN A C 1
ATOM 1056 O O . GLN A 1 131 ? 14.461 -14.425 -8.728 1.00 90.56 131 GLN A O 1
ATOM 1061 N N . LEU A 1 132 ? 16.632 -14.544 -9.338 1.00 90.62 132 LEU A N 1
ATOM 1062 C CA . LEU A 1 132 ? 16.384 -14.817 -10.755 1.00 90.62 132 LEU A CA 1
ATOM 1063 C C . LEU A 1 132 ? 15.580 -16.114 -10.938 1.00 90.62 132 LEU A C 1
ATOM 1065 O O . LEU A 1 132 ? 14.525 -16.095 -11.567 1.00 90.62 132 LEU A O 1
ATOM 1069 N N . LEU A 1 133 ? 16.035 -17.222 -10.343 1.00 92.25 133 LEU A N 1
ATOM 1070 C CA . LEU A 1 133 ? 15.369 -18.526 -10.426 1.00 92.25 133 LEU A CA 1
ATOM 1071 C C . LEU A 1 133 ? 13.931 -18.463 -9.899 1.00 92.25 133 LEU A C 1
ATOM 1073 O O . LEU A 1 133 ? 13.017 -18.916 -10.579 1.00 92.25 133 LEU A O 1
ATOM 1077 N N . PHE A 1 134 ? 13.710 -17.840 -8.737 1.00 92.31 134 PHE A N 1
ATOM 1078 C CA . PHE A 1 134 ? 12.373 -17.658 -8.164 1.00 92.31 134 PHE A CA 1
ATOM 1079 C C . PHE A 1 134 ? 11.439 -16.880 -9.109 1.00 92.31 134 PHE A C 1
ATOM 1081 O O . PHE A 1 134 ? 10.314 -17.312 -9.354 1.00 92.31 134 PHE A O 1
ATOM 1088 N N . GLN A 1 135 ? 11.913 -15.781 -9.707 1.00 91.94 135 GLN A N 1
ATOM 1089 C CA . GLN A 1 135 ? 11.134 -15.012 -10.685 1.00 91.94 135 GLN A CA 1
ATOM 1090 C C . GLN A 1 135 ? 10.836 -15.807 -11.965 1.00 91.94 135 GLN A C 1
ATOM 1092 O O . GLN A 1 135 ? 9.716 -15.738 -12.474 1.00 91.94 135 GLN A O 1
ATOM 1097 N N . LYS A 1 136 ? 11.803 -16.573 -12.491 1.00 91.81 136 LYS A N 1
ATOM 1098 C CA . LYS A 1 136 ? 11.593 -17.393 -13.696 1.00 91.81 136 LYS A CA 1
ATOM 1099 C C . LYS A 1 136 ? 10.620 -18.545 -13.438 1.00 91.81 136 LYS A C 1
ATOM 1101 O O . LYS A 1 136 ? 9.696 -18.698 -14.226 1.00 91.81 136 LYS A O 1
ATOM 1106 N N . ILE A 1 137 ? 10.746 -19.260 -12.318 1.00 92.69 137 ILE A N 1
ATOM 1107 C CA . ILE A 1 137 ? 9.824 -20.337 -11.906 1.00 92.69 137 ILE A CA 1
ATOM 1108 C C . ILE A 1 137 ? 8.378 -19.823 -11.806 1.00 92.69 137 ILE A C 1
ATOM 1110 O O . ILE A 1 137 ? 7.464 -20.438 -12.351 1.00 92.69 137 ILE A O 1
ATOM 1114 N N . LEU A 1 138 ? 8.160 -18.667 -11.168 1.00 91.69 138 LEU A N 1
ATOM 1115 C CA . LEU A 1 138 ? 6.826 -18.063 -11.068 1.00 91.69 138 LEU A CA 1
ATOM 1116 C C . LEU A 1 138 ? 6.286 -17.590 -12.424 1.00 91.69 138 LEU A C 1
ATOM 1118 O O . LEU A 1 138 ? 5.100 -17.756 -12.706 1.00 91.69 138 LEU A O 1
ATOM 1122 N N . SER A 1 139 ? 7.138 -17.011 -13.275 1.00 90.62 139 SER A N 1
ATOM 1123 C CA . SER A 1 139 ? 6.752 -16.608 -14.633 1.00 90.62 139 SER A CA 1
ATOM 1124 C C . SER A 1 139 ? 6.383 -17.810 -15.505 1.00 90.62 139 SER A C 1
ATOM 1126 O O . SER A 1 139 ? 5.488 -17.703 -16.346 1.00 90.62 139 SER A O 1
ATOM 1128 N N . ASP A 1 140 ? 7.063 -18.939 -15.322 1.00 90.06 140 ASP A N 1
ATOM 1129 C CA . ASP A 1 140 ? 6.793 -20.183 -16.033 1.00 90.06 140 ASP A CA 1
ATOM 1130 C C . ASP A 1 140 ? 5.432 -20.751 -15.621 1.00 90.06 140 ASP A C 1
ATOM 1132 O O . ASP A 1 140 ? 4.523 -20.832 -16.447 1.00 90.06 140 ASP A O 1
ATOM 1136 N N . LEU A 1 141 ? 5.231 -20.976 -14.318 1.00 89.81 141 LEU A N 1
ATOM 1137 C CA . LEU A 1 141 ? 3.968 -21.467 -13.759 1.00 89.81 141 LEU A CA 1
ATOM 1138 C C . LEU A 1 141 ? 2.779 -20.552 -14.088 1.00 89.81 141 LEU A C 1
ATOM 1140 O O . LEU A 1 141 ? 1.705 -21.055 -14.421 1.00 89.81 141 LEU A O 1
ATOM 1144 N N . ARG A 1 142 ? 2.958 -19.223 -14.073 1.00 88.69 142 ARG A N 1
ATOM 1145 C CA . ARG A 1 142 ? 1.917 -18.270 -14.498 1.00 88.69 142 ARG A CA 1
ATOM 1146 C C . ARG A 1 142 ? 1.581 -18.403 -15.982 1.00 88.69 142 ARG A C 1
ATOM 1148 O O . ARG A 1 142 ? 0.411 -18.334 -16.337 1.00 88.69 142 ARG A O 1
ATOM 1155 N N . THR A 1 143 ? 2.577 -18.561 -16.854 1.00 88.19 143 THR A N 1
ATOM 1156 C CA . THR A 1 143 ? 2.320 -18.680 -18.300 1.00 88.19 143 THR A CA 1
ATOM 1157 C C . THR A 1 143 ? 1.710 -20.035 -18.660 1.00 88.19 143 THR A C 1
ATOM 1159 O O . THR A 1 143 ? 0.746 -20.050 -19.422 1.00 88.19 143 THR A O 1
ATOM 1162 N N . SER A 1 144 ? 2.153 -21.138 -18.043 1.00 87.19 144 SER A N 1
ATOM 1163 C CA . SER A 1 144 ? 1.545 -22.469 -18.224 1.00 87.19 144 SER A CA 1
ATOM 1164 C C . SER A 1 144 ? 0.082 -22.540 -17.776 1.00 87.19 144 SER A C 1
ATOM 1166 O O . SER A 1 144 ? -0.675 -23.322 -18.336 1.00 87.19 144 SER A O 1
ATOM 1168 N N . ASN A 1 145 ? -0.319 -21.737 -16.782 1.00 87.62 145 ASN A N 1
ATOM 1169 C CA . ASN A 1 145 ? -1.689 -21.689 -16.255 1.00 87.62 145 ASN A CA 1
ATOM 1170 C C . ASN A 1 145 ? -2.520 -20.504 -16.803 1.00 87.62 145 ASN A C 1
ATOM 1172 O O . ASN A 1 145 ? -3.563 -20.172 -16.249 1.00 87.62 145 ASN A O 1
ATOM 1176 N N . SER A 1 146 ? -2.052 -19.819 -17.855 1.00 83.94 146 SER A N 1
ATOM 1177 C CA . SER A 1 146 ? -2.675 -18.571 -18.340 1.00 83.94 146 SER A CA 1
ATOM 1178 C C . SER A 1 146 ? -3.910 -18.765 -19.226 1.00 83.94 146 SER A C 1
ATOM 1180 O O . SER A 1 146 ? -4.773 -17.890 -19.250 1.00 83.94 146 SER A O 1
ATOM 1182 N N . LYS A 1 147 ? -3.995 -19.889 -19.953 1.00 81.81 147 LYS A N 1
ATOM 1183 C CA . LYS A 1 147 ? -5.165 -20.264 -20.772 1.00 81.81 147 LYS A CA 1
ATOM 1184 C C . LYS A 1 147 ? -6.133 -21.155 -19.986 1.00 81.81 147 LYS A C 1
ATOM 1186 O O . LYS A 1 147 ? -7.326 -20.887 -19.947 1.00 81.81 147 LYS A O 1
ATOM 1191 N N . SER A 1 148 ? -5.598 -22.199 -19.358 1.00 81.75 148 SER A N 1
ATOM 1192 C CA . SER A 1 148 ? -6.308 -23.170 -18.522 1.00 81.75 148 SER A CA 1
ATOM 1193 C C . SER A 1 148 ? -5.369 -23.686 -17.428 1.00 81.75 148 SER A C 1
ATOM 1195 O O . SER A 1 148 ? -4.150 -23.524 -17.519 1.00 81.75 148 SER A O 1
ATOM 1197 N N . THR A 1 149 ? -5.914 -24.300 -16.378 1.00 84.31 149 THR A N 1
ATOM 1198 C CA . THR A 1 149 ? -5.126 -24.871 -15.279 1.00 84.31 149 THR A CA 1
ATOM 1199 C C . THR A 1 149 ? -4.401 -26.144 -15.719 1.00 84.31 149 THR A C 1
ATOM 1201 O O . THR A 1 149 ? -5.017 -27.177 -15.976 1.00 84.31 149 THR A O 1
ATOM 1204 N N . ASN A 1 150 ? -3.067 -26.117 -15.765 1.00 88.19 150 ASN A N 1
ATOM 1205 C CA . ASN A 1 150 ? -2.266 -27.288 -16.126 1.00 88.19 150 ASN A CA 1
ATOM 1206 C C . ASN A 1 150 ? -2.098 -28.215 -14.910 1.00 88.19 150 ASN A C 1
ATOM 1208 O O . ASN A 1 150 ? -1.100 -28.167 -14.185 1.00 88.19 150 ASN A O 1
ATOM 1212 N N . HIS A 1 151 ? -3.096 -29.073 -14.684 1.00 87.25 151 HIS A N 1
ATOM 1213 C CA . HIS A 1 151 ? -3.142 -29.984 -13.537 1.00 87.25 151 HIS A CA 1
ATOM 1214 C C . HIS A 1 151 ? -1.925 -30.922 -13.455 1.00 87.25 151 HIS A C 1
ATOM 1216 O O . HIS A 1 151 ? -1.427 -31.155 -12.355 1.00 87.25 151 HIS A O 1
ATOM 1222 N N . LYS A 1 152 ? -1.394 -31.408 -14.589 1.00 89.19 152 LYS A N 1
ATOM 1223 C CA . LYS A 1 152 ? -0.217 -32.299 -14.625 1.00 89.19 152 LYS A CA 1
ATOM 1224 C C . LYS A 1 152 ? 1.036 -31.590 -14.099 1.00 89.19 152 LYS A C 1
ATOM 1226 O O . LYS A 1 152 ? 1.694 -32.102 -13.193 1.00 89.19 152 LYS A O 1
ATOM 1231 N N . LEU A 1 153 ? 1.327 -30.392 -14.615 1.00 89.31 153 LEU A N 1
ATOM 1232 C CA . LEU A 1 153 ? 2.455 -29.563 -14.176 1.00 89.31 153 LEU A CA 1
ATOM 1233 C C . LEU A 1 153 ? 2.309 -29.144 -12.707 1.00 89.31 153 LEU A C 1
ATOM 1235 O O . LEU A 1 153 ? 3.248 -29.286 -11.921 1.00 89.31 153 LEU A O 1
ATOM 1239 N N . ASN A 1 154 ? 1.121 -28.667 -12.324 1.00 91.38 154 ASN A N 1
ATOM 1240 C CA . ASN A 1 154 ? 0.839 -28.236 -10.958 1.00 91.38 154 ASN A CA 1
ATOM 1241 C C . ASN A 1 154 ? 1.026 -29.401 -9.973 1.00 91.38 154 ASN A C 1
ATOM 1243 O O . ASN A 1 154 ? 1.745 -29.248 -8.987 1.00 91.38 154 ASN A O 1
ATOM 1247 N N . ARG A 1 155 ? 0.481 -30.590 -10.268 1.00 90.75 155 ARG A N 1
ATOM 1248 C CA . ARG A 1 155 ? 0.590 -31.775 -9.402 1.00 90.75 155 ARG A CA 1
ATOM 1249 C C . ARG A 1 155 ? 2.018 -32.303 -9.280 1.00 90.75 155 ARG A C 1
ATOM 1251 O O . ARG A 1 155 ? 2.420 -32.693 -8.180 1.00 90.75 155 ARG A O 1
ATOM 1258 N N . ALA A 1 156 ? 2.795 -32.282 -10.365 1.00 90.25 156 ALA A N 1
ATOM 1259 C CA . ALA A 1 156 ? 4.216 -32.622 -10.324 1.00 90.25 156 ALA A CA 1
ATOM 1260 C C . ALA A 1 156 ? 4.969 -31.668 -9.380 1.00 90.25 156 ALA A C 1
ATOM 1262 O O . ALA A 1 156 ? 5.626 -32.112 -8.435 1.00 90.25 156 ALA A O 1
ATOM 1263 N N . MET A 1 157 ? 4.782 -30.355 -9.546 1.00 90.19 157 MET A N 1
ATOM 1264 C CA . MET A 1 157 ? 5.463 -29.362 -8.712 1.00 90.19 157 MET A CA 1
ATOM 1265 C C . MET A 1 157 ? 5.016 -29.390 -7.251 1.00 90.19 157 MET A C 1
ATOM 1267 O O . MET A 1 157 ? 5.865 -29.385 -6.363 1.00 90.19 157 MET A O 1
ATOM 1271 N N . GLN A 1 158 ? 3.717 -29.495 -6.972 1.00 92.06 158 GLN A N 1
ATOM 1272 C CA . GLN A 1 158 ? 3.192 -29.685 -5.615 1.00 92.06 158 GLN A CA 1
ATOM 1273 C C . GLN A 1 158 ? 3.810 -30.909 -4.925 1.00 92.06 158 GLN A C 1
ATOM 1275 O O . GLN A 1 158 ? 4.121 -30.845 -3.739 1.00 92.06 158 GLN A O 1
ATOM 1280 N N . THR A 1 159 ? 4.027 -32.007 -5.657 1.00 91.88 159 THR A N 1
ATOM 1281 C CA . THR A 1 159 ? 4.675 -33.218 -5.127 1.00 91.88 159 THR A CA 1
ATOM 1282 C C . THR A 1 159 ? 6.146 -32.965 -4.789 1.00 91.88 159 THR A C 1
ATOM 1284 O O . THR A 1 159 ? 6.593 -33.330 -3.703 1.00 91.88 159 THR A O 1
ATOM 1287 N N . VAL A 1 160 ? 6.887 -32.254 -5.647 1.00 90.31 160 VAL A N 1
ATOM 1288 C CA . VAL A 1 160 ? 8.269 -31.820 -5.359 1.00 90.31 160 VAL A CA 1
ATOM 1289 C C . VAL A 1 160 ? 8.331 -30.928 -4.110 1.00 90.31 160 VAL A C 1
ATOM 1291 O O . VAL A 1 160 ? 9.203 -31.116 -3.260 1.00 90.31 160 VAL A O 1
ATOM 1294 N N . LEU A 1 161 ? 7.393 -29.986 -3.957 1.00 91.56 161 LEU A N 1
ATOM 1295 C CA . LEU A 1 161 ? 7.323 -29.113 -2.781 1.00 91.56 161 LEU A CA 1
ATOM 1296 C C . LEU A 1 161 ? 6.941 -29.880 -1.505 1.00 91.56 161 LEU A C 1
ATOM 1298 O O . LEU A 1 161 ? 7.553 -29.656 -0.462 1.00 91.56 161 LEU A O 1
ATOM 1302 N N . PHE A 1 162 ? 5.982 -30.806 -1.588 1.00 92.44 162 PHE A N 1
ATOM 1303 C CA . PHE A 1 162 ? 5.581 -31.681 -0.483 1.00 92.44 162 PHE A CA 1
ATOM 1304 C C . PHE A 1 162 ? 6.758 -32.523 0.020 1.00 92.44 162 PHE A C 1
ATOM 1306 O O . PHE A 1 162 ? 7.036 -32.558 1.221 1.00 92.44 162 PHE A O 1
ATOM 1313 N N . ASN A 1 163 ? 7.501 -33.137 -0.904 1.00 91.69 163 ASN A N 1
ATOM 1314 C CA . ASN A 1 163 ? 8.675 -33.942 -0.582 1.00 91.69 163 ASN A CA 1
ATOM 1315 C C . ASN A 1 163 ? 9.773 -33.090 0.077 1.00 91.69 163 ASN A C 1
ATOM 1317 O O . ASN A 1 163 ? 10.346 -33.519 1.072 1.00 91.69 163 ASN A O 1
ATOM 1321 N N . LEU A 1 164 ? 10.014 -31.857 -0.392 1.00 89.88 164 LEU A N 1
ATOM 1322 C CA . LEU A 1 164 ? 10.997 -30.949 0.221 1.00 89.88 164 LEU A CA 1
ATOM 1323 C C . LEU A 1 164 ? 10.645 -30.549 1.667 1.00 89.88 164 LEU A C 1
ATOM 1325 O O . LEU A 1 164 ? 11.544 -30.342 2.482 1.00 89.88 164 LEU A O 1
ATOM 1329 N N . VAL A 1 165 ? 9.356 -30.393 1.982 1.00 90.38 165 VAL A N 1
ATOM 1330 C CA . VAL A 1 165 ? 8.884 -30.037 3.334 1.00 90.38 165 VAL A CA 1
ATOM 1331 C C . VAL A 1 165 ? 8.944 -31.239 4.282 1.00 90.38 165 VAL A C 1
ATOM 1333 O O . VAL A 1 165 ? 9.295 -31.088 5.454 1.00 90.38 165 VAL A O 1
ATOM 1336 N N . THR A 1 166 ? 8.626 -32.434 3.782 1.00 90.31 166 THR A N 1
ATOM 1337 C CA . THR A 1 166 ? 8.536 -33.661 4.589 1.00 90.31 166 THR A CA 1
ATOM 1338 C C . THR A 1 166 ? 9.882 -34.360 4.791 1.00 90.31 166 THR A C 1
ATOM 1340 O O . THR A 1 166 ? 10.110 -34.889 5.880 1.00 90.31 166 THR A O 1
ATOM 1343 N N . SER A 1 167 ? 10.797 -34.321 3.812 1.00 87.31 167 SER A N 1
ATOM 1344 C CA . SER A 1 167 ? 12.077 -35.051 3.862 1.00 87.31 167 SER A CA 1
ATOM 1345 C C . SER A 1 167 ? 13.035 -34.561 4.953 1.00 87.31 167 SER A C 1
ATOM 1347 O O . SER A 1 167 ? 13.772 -35.355 5.528 1.00 87.31 167 SER A O 1
ATOM 1349 N N . ASP A 1 168 ? 13.055 -33.255 5.234 1.00 83.88 168 ASP A N 1
ATOM 1350 C CA . ASP A 1 168 ? 13.875 -32.659 6.294 1.00 83.88 168 ASP A CA 1
ATOM 1351 C C . ASP A 1 168 ? 13.107 -31.521 6.980 1.00 83.88 168 ASP A C 1
ATOM 1353 O O . ASP A 1 168 ? 13.202 -30.346 6.617 1.00 83.88 168 ASP A O 1
ATOM 1357 N N . ARG A 1 169 ? 12.373 -31.884 8.039 1.00 84.50 169 ARG A N 1
ATOM 1358 C CA . ARG A 1 169 ? 11.606 -30.946 8.874 1.00 84.50 169 ARG A CA 1
ATOM 1359 C C . ARG A 1 169 ? 12.485 -29.950 9.654 1.00 84.50 169 ARG A C 1
ATOM 1361 O O . ARG A 1 169 ? 11.938 -29.027 10.262 1.00 84.50 169 ARG A O 1
ATOM 1368 N N . THR A 1 170 ? 13.812 -30.113 9.680 1.00 85.31 170 THR A N 1
ATOM 1369 C CA . THR A 1 170 ? 14.754 -29.184 10.341 1.00 85.31 170 THR A CA 1
ATOM 1370 C C . THR A 1 170 ? 15.349 -28.154 9.376 1.00 85.31 170 THR A C 1
ATOM 1372 O O . THR A 1 170 ? 15.719 -27.049 9.794 1.00 85.31 170 THR A O 1
ATOM 1375 N N . SER A 1 171 ? 15.387 -28.475 8.081 1.00 87.44 171 SER A N 1
ATOM 1376 C CA . SER A 1 171 ? 15.989 -27.644 7.041 1.00 87.44 171 SER A CA 1
ATOM 1377 C C . SER A 1 171 ? 15.329 -26.272 6.895 1.00 87.44 171 SER A C 1
ATOM 1379 O O . SER A 1 171 ? 14.106 -26.174 6.792 1.00 87.44 171 SER A O 1
ATOM 1381 N N . PRO A 1 172 ? 16.112 -25.195 6.699 1.00 87.50 172 PRO A N 1
ATOM 1382 C CA . PRO A 1 172 ? 15.576 -23.935 6.191 1.00 87.50 172 PRO A CA 1
ATOM 1383 C C . PRO A 1 172 ? 15.221 -24.008 4.692 1.00 87.50 172 PRO A C 1
ATOM 1385 O O . PRO A 1 172 ? 14.592 -23.088 4.175 1.00 87.50 172 PRO A O 1
ATOM 1388 N N . LYS A 1 173 ? 15.616 -25.076 3.979 1.00 88.12 173 LYS A N 1
ATOM 1389 C CA . LYS A 1 173 ? 15.378 -25.272 2.535 1.00 88.12 173 LYS A CA 1
ATOM 1390 C C . LYS A 1 173 ? 13.889 -25.256 2.167 1.00 88.12 173 LYS A C 1
ATOM 1392 O O . LYS A 1 173 ? 13.516 -24.629 1.176 1.00 88.12 173 LYS A O 1
ATOM 1397 N N . ALA A 1 174 ? 13.041 -25.847 3.012 1.00 90.06 174 ALA A N 1
ATOM 1398 C CA . ALA A 1 174 ? 11.584 -25.875 2.859 1.00 90.06 174 ALA A CA 1
ATOM 1399 C C . ALA A 1 174 ? 10.922 -24.476 2.833 1.00 90.06 174 ALA A C 1
ATOM 1401 O O . ALA A 1 174 ? 9.791 -24.333 2.373 1.00 90.06 174 ALA A O 1
ATOM 1402 N N . LEU A 1 175 ? 11.635 -23.411 3.229 1.00 91.00 175 LEU A N 1
ATOM 1403 C CA . LEU A 1 175 ? 11.158 -22.029 3.099 1.00 91.00 175 LEU A CA 1
ATOM 1404 C C . LEU A 1 175 ? 10.877 -21.630 1.637 1.00 91.00 175 LEU A C 1
ATOM 1406 O O . LEU A 1 175 ? 10.054 -20.748 1.396 1.00 91.00 175 LEU A O 1
ATOM 1410 N N . TRP A 1 176 ? 11.536 -22.257 0.655 1.00 91.00 176 TRP A N 1
ATOM 1411 C CA . TRP A 1 176 ? 11.251 -22.003 -0.762 1.00 91.00 176 TRP A CA 1
ATOM 1412 C C . TRP A 1 176 ? 9.912 -22.588 -1.209 1.00 91.00 176 TRP A C 1
ATOM 1414 O O . TRP A 1 176 ? 9.213 -21.922 -1.968 1.00 91.00 176 TRP A O 1
ATOM 1424 N N . ALA A 1 177 ? 9.511 -23.751 -0.681 1.00 92.44 177 ALA A N 1
ATOM 1425 C CA . ALA A 1 177 ? 8.178 -24.302 -0.918 1.00 92.44 177 ALA A CA 1
ATOM 1426 C C . ALA A 1 177 ? 7.099 -23.333 -0.417 1.00 92.44 177 ALA A C 1
ATOM 1428 O O . ALA A 1 177 ? 6.282 -22.883 -1.212 1.00 92.44 177 ALA A O 1
ATOM 1429 N N . VAL A 1 178 ? 7.202 -22.906 0.849 1.00 93.12 178 VAL A N 1
ATOM 1430 C CA . VAL A 1 178 ? 6.313 -21.917 1.496 1.00 93.12 178 VAL A CA 1
ATOM 1431 C C . VAL A 1 178 ? 6.180 -20.608 0.708 1.00 93.12 178 VAL A C 1
ATOM 1433 O O . VAL A 1 178 ? 5.102 -20.020 0.650 1.00 93.12 178 VAL A O 1
ATOM 1436 N N . LYS A 1 179 ? 7.274 -20.111 0.118 1.00 92.69 179 LYS A N 1
ATOM 1437 C CA . LYS A 1 179 ? 7.244 -18.877 -0.683 1.00 92.69 179 LYS A CA 1
ATOM 1438 C C . LYS A 1 179 ? 6.538 -19.064 -2.022 1.00 92.69 179 LYS A C 1
ATOM 1440 O O . LYS A 1 179 ? 5.818 -18.165 -2.441 1.00 92.69 179 LYS A O 1
ATOM 1445 N N . ILE A 1 180 ? 6.767 -20.191 -2.694 1.00 92.44 180 ILE A N 1
ATOM 1446 C CA . ILE A 1 180 ? 6.167 -20.479 -4.002 1.00 92.44 180 ILE A CA 1
ATOM 1447 C C . ILE A 1 180 ? 4.668 -20.753 -3.844 1.00 92.44 180 ILE A C 1
ATOM 1449 O O . ILE A 1 180 ? 3.876 -20.135 -4.547 1.00 92.44 180 ILE A O 1
ATOM 1453 N N . THR A 1 181 ? 4.264 -21.598 -2.889 1.00 92.75 181 THR A N 1
ATOM 1454 C CA . THR A 1 181 ? 2.843 -21.879 -2.615 1.00 92.75 181 THR A CA 1
ATOM 1455 C C . THR A 1 181 ? 2.071 -20.611 -2.263 1.00 92.75 181 THR A C 1
ATOM 1457 O O . THR A 1 181 ? 1.037 -20.356 -2.871 1.00 92.75 181 THR A O 1
ATOM 1460 N N . ARG A 1 182 ? 2.583 -19.773 -1.348 1.00 91.25 182 ARG A N 1
ATOM 1461 C CA . ARG A 1 182 ? 1.917 -18.518 -0.957 1.00 91.25 182 ARG A CA 1
ATOM 1462 C C . ARG A 1 182 ? 1.765 -17.543 -2.125 1.00 91.25 182 ARG A C 1
ATOM 1464 O O . ARG A 1 182 ? 0.705 -16.947 -2.271 1.00 91.25 182 ARG A O 1
ATOM 1471 N N . GLU A 1 183 ? 2.789 -17.387 -2.961 1.00 89.62 183 GLU A N 1
ATOM 1472 C CA . GLU A 1 183 ? 2.727 -16.480 -4.114 1.00 89.62 183 GLU A CA 1
ATOM 1473 C C . GLU A 1 183 ? 1.761 -16.985 -5.203 1.00 89.62 183 GLU A C 1
ATOM 1475 O O . GLU A 1 183 ? 1.099 -16.179 -5.852 1.00 89.62 183 GLU A O 1
ATOM 1480 N N . LEU A 1 184 ? 1.639 -18.304 -5.394 1.00 90.19 184 LEU A N 1
ATOM 1481 C CA . LEU A 1 184 ? 0.696 -18.904 -6.349 1.00 90.19 184 LEU A CA 1
ATOM 1482 C C . LEU A 1 184 ? -0.751 -18.927 -5.826 1.00 90.19 184 LEU A C 1
ATOM 1484 O O . LEU A 1 184 ? -1.672 -18.751 -6.623 1.00 90.19 184 LEU A O 1
ATOM 1488 N N . TRP A 1 185 ? -0.941 -19.063 -4.508 1.00 89.50 185 TRP A N 1
ATOM 1489 C CA . TRP A 1 185 ? -2.233 -18.907 -3.824 1.00 89.50 185 TRP A CA 1
ATOM 1490 C C . TRP A 1 185 ? -2.761 -17.481 -3.953 1.00 89.50 185 TRP A C 1
ATOM 1492 O O . TRP A 1 185 ? -3.863 -17.263 -4.452 1.00 89.50 185 TRP A O 1
ATOM 1502 N N . ARG A 1 186 ? -1.921 -16.492 -3.611 1.00 86.25 186 ARG A N 1
ATOM 1503 C CA . ARG A 1 186 ? -2.243 -15.062 -3.736 1.00 86.25 186 ARG A CA 1
ATOM 1504 C C . ARG A 1 186 ? -2.661 -14.680 -5.163 1.00 86.25 186 ARG A C 1
ATOM 1506 O O . ARG A 1 186 ? -3.477 -13.792 -5.348 1.00 86.25 186 ARG A O 1
ATOM 1513 N N . ARG A 1 187 ? -2.104 -15.367 -6.169 1.00 83.56 187 ARG A N 1
ATOM 1514 C CA . ARG A 1 187 ? -2.356 -15.153 -7.606 1.00 83.56 187 ARG A CA 1
ATOM 1515 C C . ARG A 1 187 ? -3.515 -15.968 -8.192 1.00 83.56 187 ARG A C 1
ATOM 1517 O O . ARG A 1 187 ? -3.647 -15.964 -9.413 1.00 83.56 187 ARG A O 1
ATOM 1524 N N . GLN A 1 188 ? -4.301 -16.685 -7.383 1.00 82.94 188 GLN A N 1
ATOM 1525 C CA . GLN A 1 188 ? -5.394 -17.565 -7.845 1.00 82.94 188 GLN A CA 1
ATOM 1526 C C . GLN A 1 188 ? -4.954 -18.702 -8.796 1.00 82.94 188 GLN A C 1
ATOM 1528 O O . GLN A 1 188 ? -5.780 -19.294 -9.484 1.00 82.94 188 GLN A O 1
ATOM 1533 N N . ILE A 1 189 ? -3.657 -19.034 -8.860 1.00 86.25 189 ILE A N 1
ATOM 1534 C CA . ILE A 1 189 ? -3.149 -20.105 -9.741 1.00 86.25 189 ILE A CA 1
ATOM 1535 C C . ILE A 1 189 ? -3.313 -21.471 -9.066 1.00 86.25 189 ILE A C 1
ATOM 1537 O O . ILE A 1 189 ? -3.585 -22.471 -9.727 1.00 86.25 189 ILE A O 1
ATOM 1541 N N . TRP A 1 190 ? -3.114 -21.509 -7.749 1.00 89.81 190 TRP A N 1
ATOM 1542 C CA . TRP A 1 190 ? -3.113 -22.707 -6.914 1.00 89.81 190 TRP A CA 1
ATOM 1543 C C . TRP A 1 190 ? -4.106 -22.507 -5.768 1.00 89.81 190 TRP A C 1
ATOM 1545 O O . TRP A 1 190 ? -3.816 -21.763 -4.837 1.00 89.81 190 TRP A O 1
ATOM 1555 N N . THR A 1 191 ? -5.270 -23.147 -5.861 1.00 86.31 191 THR A N 1
ATOM 1556 C CA . THR A 1 191 ? -6.407 -23.015 -4.926 1.00 86.31 191 THR A CA 1
ATOM 1557 C C . THR A 1 191 ? -6.910 -24.376 -4.420 1.00 86.31 191 THR A C 1
ATOM 1559 O O . THR A 1 191 ? -7.996 -24.491 -3.859 1.00 86.31 191 THR A O 1
ATOM 1562 N N . ASP A 1 192 ? -6.125 -25.435 -4.630 1.00 87.88 192 ASP A N 1
ATOM 1563 C CA . ASP A 1 192 ? -6.499 -26.829 -4.405 1.00 87.88 192 ASP A CA 1
ATOM 1564 C C . ASP A 1 192 ? -5.977 -27.399 -3.075 1.00 87.88 192 ASP A C 1
ATOM 1566 O O . ASP A 1 192 ? -4.910 -27.021 -2.580 1.00 87.88 192 ASP A O 1
ATOM 1570 N N . ALA A 1 193 ? -6.686 -28.394 -2.533 1.00 89.94 193 ALA A N 1
ATOM 1571 C CA . ALA A 1 193 ? -6.392 -29.005 -1.233 1.00 89.94 193 ALA A CA 1
ATOM 1572 C C . ALA A 1 193 ? -4.957 -29.557 -1.086 1.00 89.94 193 ALA A C 1
ATOM 1574 O O . ALA A 1 193 ? -4.419 -29.589 0.021 1.00 89.94 193 ALA A O 1
ATOM 1575 N N . LYS A 1 194 ? -4.270 -29.951 -2.174 1.00 90.12 194 LYS A N 1
ATOM 1576 C CA . LYS A 1 194 ? -2.884 -30.445 -2.064 1.00 90.12 194 LYS A CA 1
ATOM 1577 C C . LYS A 1 194 ? -1.902 -29.333 -1.697 1.00 90.12 194 LYS A C 1
ATOM 1579 O O . LYS A 1 194 ? -0.907 -29.610 -1.029 1.00 90.12 194 LYS A O 1
ATOM 1584 N N . THR A 1 195 ? -2.170 -28.090 -2.090 1.00 91.75 195 THR A N 1
ATOM 1585 C CA . THR A 1 195 ? -1.328 -26.937 -1.726 1.00 91.75 195 THR A CA 1
ATOM 1586 C C . THR A 1 195 ? -1.508 -26.570 -0.260 1.00 91.75 195 THR A C 1
ATOM 1588 O O . THR A 1 195 ? -0.523 -26.319 0.435 1.00 91.75 195 THR A O 1
ATOM 1591 N N . VAL A 1 196 ? -2.741 -26.668 0.235 1.00 92.12 196 VAL A N 1
ATOM 1592 C CA . VAL A 1 196 ? -3.078 -26.563 1.657 1.00 92.12 196 VAL A CA 1
ATOM 1593 C C . VAL A 1 196 ? -2.367 -27.650 2.470 1.00 92.12 196 VAL A C 1
ATOM 1595 O O . VAL A 1 196 ? -1.755 -27.329 3.485 1.00 92.12 196 VAL A O 1
ATOM 1598 N N . GLU A 1 197 ? -2.316 -28.898 1.992 1.00 92.38 197 GLU A N 1
ATOM 1599 C CA . GLU A 1 197 ? -1.585 -29.987 2.664 1.00 92.38 197 GLU A CA 1
ATOM 1600 C C . GLU A 1 197 ? -0.057 -29.745 2.713 1.00 92.38 197 GLU A C 1
ATOM 1602 O O . GLU A 1 197 ? 0.583 -30.009 3.731 1.00 92.38 197 GLU A O 1
ATOM 1607 N N . VAL A 1 198 ? 0.546 -29.168 1.660 1.00 93.12 198 VAL A N 1
ATOM 1608 C CA . VAL A 1 198 ? 1.960 -28.719 1.694 1.00 93.12 198 VAL A CA 1
ATOM 1609 C C . VAL A 1 198 ? 2.174 -27.656 2.779 1.00 93.12 198 VAL A C 1
ATOM 1611 O O . VAL A 1 198 ? 3.205 -27.656 3.456 1.00 93.12 198 VAL A O 1
ATOM 1614 N N . MET A 1 199 ? 1.206 -26.757 2.969 1.00 93.81 199 MET A N 1
ATOM 1615 C CA . MET A 1 199 ? 1.290 -25.684 3.962 1.00 93.81 199 MET A CA 1
ATOM 1616 C C . MET A 1 199 ? 1.012 -26.158 5.390 1.00 93.81 199 MET A C 1
ATOM 1618 O O . MET A 1 199 ? 1.700 -25.709 6.307 1.00 93.81 199 MET A O 1
ATOM 1622 N N . LYS A 1 200 ? 0.099 -27.114 5.576 1.00 93.75 200 LYS A N 1
ATOM 1623 C CA . LYS A 1 200 ? -0.125 -27.849 6.830 1.00 93.75 200 LYS A CA 1
ATOM 1624 C C . LYS A 1 200 ? 1.173 -28.509 7.300 1.00 93.75 200 LYS A C 1
ATOM 1626 O O . LYS A 1 200 ? 1.630 -28.252 8.414 1.00 93.75 200 LYS A O 1
ATOM 1631 N N . GLU A 1 201 ? 1.843 -29.259 6.425 1.00 92.69 201 GLU A N 1
ATOM 1632 C CA . GLU A 1 201 ? 3.137 -29.873 6.750 1.00 92.69 201 GLU A CA 1
ATOM 1633 C C . GLU A 1 201 ? 4.241 -28.842 7.028 1.00 92.69 201 GLU A C 1
ATOM 1635 O O . GLU A 1 201 ? 5.082 -29.044 7.911 1.00 92.69 201 GLU A O 1
ATOM 1640 N N . ALA A 1 202 ? 4.213 -27.689 6.350 1.00 93.69 202 ALA A N 1
ATOM 1641 C CA . ALA A 1 202 ? 5.141 -26.598 6.629 1.00 93.69 202 ALA A CA 1
ATOM 1642 C C . ALA A 1 202 ? 4.926 -25.988 8.026 1.00 93.69 202 ALA A C 1
ATOM 1644 O O . ALA A 1 202 ? 5.912 -25.692 8.704 1.00 93.69 202 ALA A O 1
ATOM 1645 N N . CYS A 1 203 ? 3.680 -25.857 8.501 1.00 92.81 203 CYS A N 1
ATOM 1646 C CA . CYS A 1 203 ? 3.384 -25.467 9.887 1.00 92.81 203 CYS A CA 1
ATOM 1647 C C . CYS A 1 203 ? 3.971 -26.462 10.903 1.00 92.81 203 CYS A C 1
ATOM 1649 O O . CYS A 1 203 ? 4.429 -26.057 11.972 1.00 92.81 203 CYS A O 1
ATOM 1651 N N . LEU A 1 204 ? 4.005 -27.752 10.560 1.00 91.50 204 LEU A N 1
ATOM 1652 C CA . LEU A 1 204 ? 4.517 -28.846 11.392 1.00 91.50 204 LEU A CA 1
ATOM 1653 C C . LEU A 1 204 ? 6.047 -29.037 11.299 1.00 91.50 204 LEU A C 1
ATOM 1655 O O . LEU A 1 204 ? 6.587 -29.986 11.885 1.00 91.50 204 LEU A O 1
ATOM 1659 N N . ALA A 1 205 ? 6.772 -28.163 10.595 1.00 91.38 205 ALA A N 1
ATOM 1660 C CA . ALA A 1 205 ? 8.234 -28.168 10.558 1.00 91.38 205 ALA A CA 1
ATOM 1661 C C . ALA A 1 205 ? 8.851 -27.807 11.926 1.00 91.38 205 ALA A C 1
ATOM 1663 O O . ALA A 1 205 ? 8.276 -27.058 12.711 1.00 91.38 205 ALA A O 1
ATOM 1664 N N . GLN A 1 206 ? 10.060 -28.301 12.210 1.00 88.44 206 GLN A N 1
ATOM 1665 C CA . GLN A 1 206 ? 10.838 -27.895 13.394 1.00 88.44 206 GLN A CA 1
ATOM 1666 C C . GLN A 1 206 ? 11.592 -26.573 13.172 1.00 88.44 206 GLN A C 1
ATOM 1668 O O . GLN A 1 206 ? 12.024 -25.931 14.129 1.00 88.44 206 GLN A O 1
ATOM 1673 N N . ASN A 1 207 ? 11.788 -26.170 11.913 1.00 90.38 207 ASN A N 1
ATOM 1674 C CA . ASN A 1 207 ? 12.440 -24.914 11.573 1.00 90.38 207 ASN A CA 1
ATOM 1675 C C . ASN A 1 207 ? 11.493 -23.724 11.792 1.00 90.38 207 ASN A C 1
ATOM 1677 O O . ASN A 1 207 ? 10.485 -23.595 11.097 1.00 90.38 207 ASN A O 1
ATOM 1681 N N . GLU A 1 208 ? 11.858 -22.814 12.697 1.00 90.56 208 GLU A N 1
ATOM 1682 C CA . GLU A 1 208 ? 11.050 -21.649 13.089 1.00 90.56 208 GLU A CA 1
ATOM 1683 C C . GLU A 1 208 ? 10.543 -20.825 11.893 1.00 90.56 208 GLU A C 1
ATOM 1685 O O . GLU A 1 208 ? 9.396 -20.377 11.884 1.00 90.56 208 GLU A O 1
ATOM 1690 N N . LYS A 1 209 ? 11.379 -20.633 10.861 1.00 91.06 209 LYS A N 1
ATOM 1691 C CA . LYS A 1 209 ? 11.039 -19.815 9.684 1.00 91.06 209 LYS A CA 1
ATOM 1692 C C . LYS A 1 209 ? 10.050 -20.515 8.757 1.00 91.06 209 LYS A C 1
ATOM 1694 O O . LYS A 1 209 ? 9.227 -19.839 8.144 1.00 91.06 209 LYS A O 1
ATOM 1699 N N . VAL A 1 210 ? 10.128 -21.842 8.660 1.00 92.69 210 VAL A N 1
ATOM 1700 C CA . VAL A 1 210 ? 9.218 -22.663 7.849 1.00 92.69 210 VAL A CA 1
ATOM 1701 C C . VAL A 1 210 ? 7.868 -22.772 8.558 1.00 92.69 210 VAL A C 1
ATOM 1703 O O . VAL A 1 210 ? 6.857 -22.402 7.965 1.00 92.69 210 VAL A O 1
ATOM 1706 N N . ALA A 1 211 ? 7.872 -23.115 9.852 1.00 91.75 211 ALA A N 1
ATOM 1707 C CA . ALA A 1 211 ? 6.675 -23.176 10.692 1.00 91.75 211 ALA A CA 1
ATOM 1708 C C . ALA A 1 211 ? 5.919 -21.838 10.717 1.00 91.75 211 ALA A C 1
ATOM 1710 O O . ALA A 1 211 ? 4.740 -21.780 10.374 1.00 91.75 211 ALA A O 1
ATOM 1711 N N . THR A 1 212 ? 6.611 -20.731 11.016 1.00 91.19 212 THR A N 1
ATOM 1712 C CA . THR A 1 212 ? 6.008 -19.384 11.005 1.00 91.19 212 THR A CA 1
ATOM 1713 C C . THR A 1 212 ? 5.509 -18.988 9.611 1.00 91.19 212 THR A C 1
ATOM 1715 O O . THR A 1 212 ? 4.514 -18.275 9.486 1.00 91.19 212 THR A O 1
ATOM 1718 N N . GLY A 1 213 ? 6.189 -19.434 8.551 1.00 90.44 213 GLY A N 1
ATOM 1719 C CA . GLY A 1 213 ? 5.783 -19.192 7.169 1.00 90.44 213 GLY A CA 1
ATOM 1720 C C . GLY A 1 213 ? 4.483 -19.908 6.793 1.00 90.44 213 GLY A C 1
ATOM 1721 O O . GLY A 1 213 ? 3.602 -19.276 6.212 1.00 90.44 213 GLY A O 1
ATOM 1722 N N . GLY A 1 214 ? 4.334 -21.175 7.194 1.00 92.38 214 GLY A N 1
ATOM 1723 C CA . GLY A 1 214 ? 3.084 -21.929 7.067 1.00 92.38 214 GLY A CA 1
ATOM 1724 C C . GLY A 1 214 ? 1.947 -21.316 7.888 1.00 92.38 214 GLY A C 1
ATOM 1725 O O . GLY A 1 214 ? 0.867 -21.058 7.369 1.00 92.38 214 GLY A O 1
ATOM 1726 N N . VAL A 1 215 ? 2.198 -20.986 9.159 1.00 92.56 215 VAL A N 1
ATOM 1727 C CA . VAL A 1 215 ? 1.176 -20.398 10.047 1.00 92.56 215 VAL A CA 1
ATOM 1728 C C . VAL A 1 215 ? 0.655 -19.062 9.503 1.00 92.56 215 VAL A C 1
ATOM 1730 O O . VAL A 1 215 ? -0.550 -18.818 9.498 1.00 92.56 215 VAL A O 1
ATOM 1733 N N . ARG A 1 216 ? 1.540 -18.205 8.975 1.00 90.75 216 ARG A N 1
ATOM 1734 C CA . ARG A 1 216 ? 1.143 -16.927 8.358 1.00 90.75 216 ARG A CA 1
ATOM 1735 C C . ARG A 1 216 ? 0.314 -17.093 7.085 1.00 90.75 216 ARG A C 1
ATOM 1737 O O . ARG A 1 216 ? -0.510 -16.230 6.813 1.00 90.75 216 ARG A O 1
ATOM 1744 N N . PHE A 1 217 ? 0.498 -18.177 6.333 1.00 91.88 217 PHE A N 1
ATOM 1745 C CA . PHE A 1 217 ? -0.342 -18.480 5.174 1.00 91.88 217 PHE A CA 1
ATOM 1746 C C . PHE A 1 217 ? -1.798 -18.741 5.587 1.00 91.88 217 PHE A C 1
ATOM 1748 O O . PHE A 1 217 ? -2.692 -18.122 5.027 1.00 91.88 217 PHE A O 1
ATOM 1755 N N . PHE A 1 218 ? -2.052 -19.529 6.634 1.00 89.62 218 PHE A N 1
ATOM 1756 C CA . PHE A 1 218 ? -3.424 -19.754 7.118 1.00 89.62 218 PHE A CA 1
ATOM 1757 C C . PHE A 1 218 ? -4.054 -18.543 7.836 1.00 89.62 218 PHE A C 1
ATOM 1759 O O . PHE A 1 218 ? -5.278 -18.426 7.907 1.00 89.62 218 PHE A O 1
ATOM 1766 N N . LEU A 1 219 ? -3.240 -17.636 8.388 1.00 84.75 219 LEU A N 1
ATOM 1767 C CA . LEU A 1 219 ? -3.735 -16.427 9.060 1.00 84.75 219 LEU A CA 1
ATOM 1768 C C . LEU A 1 219 ? -3.974 -15.238 8.114 1.00 84.75 219 LEU A C 1
ATOM 1770 O O . LEU A 1 219 ? -4.854 -14.430 8.397 1.00 84.75 219 LEU A O 1
ATOM 1774 N N . GLY A 1 220 ? -3.202 -15.110 7.030 1.00 77.94 220 GLY A N 1
ATOM 1775 C CA . GLY A 1 220 ? -3.241 -13.938 6.141 1.00 77.94 220 GLY A CA 1
ATOM 1776 C C . GLY A 1 220 ? -3.216 -14.229 4.639 1.00 77.94 220 GLY A C 1
ATOM 1777 O O . GLY A 1 220 ? -3.427 -13.309 3.860 1.00 77.94 220 GLY A O 1
ATOM 1778 N N . GLY A 1 221 ? -3.004 -15.476 4.209 1.00 72.62 221 GLY A N 1
ATOM 1779 C CA . GLY A 1 221 ? -2.921 -15.837 2.788 1.00 72.62 221 GLY A CA 1
ATOM 1780 C C . GLY A 1 221 ? -4.213 -15.589 2.009 1.00 72.62 221 GLY A C 1
ATOM 1781 O O . GLY A 1 221 ? -4.139 -15.204 0.848 1.00 72.62 221 GLY A O 1
ATOM 1782 N N . ASP A 1 222 ? -5.373 -15.743 2.655 1.00 68.38 222 ASP A N 1
ATOM 1783 C CA . ASP A 1 222 ? -6.676 -15.426 2.055 1.00 68.38 222 ASP A CA 1
ATOM 1784 C C . ASP A 1 222 ? -6.929 -13.907 1.987 1.00 68.38 222 ASP A C 1
ATOM 1786 O O . ASP A 1 222 ? -7.376 -13.417 0.957 1.00 68.38 222 ASP A O 1
ATOM 1790 N N . LYS A 1 223 ? -6.518 -13.131 3.004 1.00 70.31 223 LYS A N 1
ATOM 1791 C CA . LYS A 1 223 ? -6.613 -11.657 2.962 1.00 70.31 223 LYS A CA 1
ATOM 1792 C C . LYS A 1 223 ? -5.706 -11.060 1.876 1.00 70.31 223 LYS A C 1
ATOM 1794 O O . LYS A 1 223 ? -6.142 -10.243 1.079 1.00 70.31 223 LYS A O 1
ATOM 1799 N N . GLU A 1 224 ? -4.464 -11.540 1.769 1.00 71.44 224 GLU A N 1
ATOM 1800 C CA . GLU A 1 224 ? -3.517 -11.122 0.718 1.00 71.44 224 GLU A CA 1
ATOM 1801 C C . GLU A 1 224 ? -3.983 -11.488 -0.708 1.00 71.44 224 GLU A C 1
ATOM 1803 O O . GLU A 1 224 ? -3.519 -10.883 -1.683 1.00 71.44 224 GLU A O 1
ATOM 1808 N N . ARG A 1 225 ? -4.837 -12.516 -0.821 1.00 71.06 225 ARG A N 1
ATOM 1809 C CA . ARG A 1 225 ? -5.462 -13.026 -2.052 1.00 71.06 225 ARG A CA 1
ATOM 1810 C C . ARG A 1 225 ? -6.642 -12.139 -2.460 1.00 71.06 225 ARG A C 1
ATOM 1812 O O . ARG A 1 225 ? -6.643 -11.667 -3.592 1.00 71.06 225 ARG A O 1
ATOM 1819 N N . GLU A 1 226 ? -7.556 -11.845 -1.535 1.00 67.94 226 GLU A N 1
ATOM 1820 C CA . GLU A 1 226 ? -8.657 -10.881 -1.719 1.00 67.94 226 GLU A CA 1
ATOM 1821 C C . GLU A 1 226 ? -8.121 -9.495 -2.131 1.00 67.94 226 GLU A C 1
ATOM 1823 O O . GLU A 1 226 ? -8.529 -8.948 -3.154 1.00 67.94 226 GLU A O 1
ATOM 1828 N N . GLU A 1 227 ? -7.110 -8.980 -1.417 1.00 68.00 227 GLU A N 1
ATOM 1829 C CA . GLU A 1 227 ? -6.447 -7.704 -1.734 1.00 68.00 227 GLU A CA 1
ATOM 1830 C C . GLU A 1 227 ? -5.865 -7.663 -3.167 1.00 68.00 227 GLU A C 1
ATOM 1832 O O . GLU A 1 227 ? -5.889 -6.613 -3.807 1.00 68.00 227 GLU A O 1
ATOM 1837 N N . MET A 1 228 ? -5.359 -8.786 -3.707 1.00 65.81 228 MET A N 1
ATOM 1838 C CA . MET A 1 228 ? -4.836 -8.835 -5.086 1.00 65.81 228 MET A CA 1
ATOM 1839 C C . MET A 1 228 ? -5.956 -8.886 -6.146 1.00 65.81 228 MET A C 1
ATOM 1841 O O . MET A 1 228 ? -5.758 -8.408 -7.267 1.00 65.81 228 MET A O 1
ATOM 1845 N N . GLU A 1 229 ? -7.120 -9.465 -5.836 1.00 61.66 229 GLU A N 1
ATOM 1846 C CA . GLU A 1 229 ? -8.253 -9.509 -6.775 1.00 61.66 229 GLU A CA 1
ATOM 1847 C C . GLU A 1 229 ? -8.845 -8.114 -7.006 1.00 61.66 229 GLU A C 1
ATOM 1849 O O . GLU A 1 229 ? -9.056 -7.724 -8.161 1.00 61.66 229 GLU A O 1
ATOM 1854 N N . ASP A 1 230 ? -9.023 -7.336 -5.935 1.00 55.75 230 ASP A N 1
ATOM 1855 C CA . ASP A 1 230 ? -9.504 -5.952 -6.012 1.00 55.75 230 ASP A CA 1
ATOM 1856 C C . ASP A 1 230 ? -8.541 -5.061 -6.823 1.00 55.75 230 ASP A C 1
ATOM 1858 O O . ASP A 1 230 ? -8.982 -4.341 -7.724 1.00 55.75 230 ASP A O 1
ATOM 1862 N N . GLU A 1 231 ? -7.222 -5.184 -6.605 1.00 53.78 231 GLU A N 1
ATOM 1863 C CA . GLU A 1 231 ? -6.188 -4.492 -7.400 1.00 53.78 231 GLU A CA 1
ATOM 1864 C C . GLU A 1 231 ? -6.287 -4.798 -8.912 1.00 53.78 231 GLU A C 1
ATOM 1866 O O . GLU A 1 231 ? -5.966 -3.943 -9.740 1.00 53.78 231 GLU A O 1
ATOM 1871 N N . SER A 1 232 ? -6.739 -6.001 -9.295 1.00 47.38 232 SER A N 1
ATOM 1872 C CA . SER A 1 232 ? -6.816 -6.439 -10.697 1.00 47.38 232 SER A CA 1
ATOM 1873 C C . SER A 1 232 ? -8.141 -6.103 -11.402 1.00 47.38 232 SER A C 1
ATOM 1875 O O . SER A 1 232 ? -8.208 -6.223 -12.631 1.00 47.38 232 SER A O 1
ATOM 1877 N N . SER A 1 233 ? -9.201 -5.717 -10.680 1.00 41.28 233 SER A N 1
ATOM 1878 C CA . SER A 1 233 ? -10.518 -5.391 -11.267 1.00 41.28 233 SER A CA 1
ATOM 1879 C C . SER A 1 233 ? -10.533 -4.041 -12.000 1.00 41.28 233 SER A C 1
ATOM 1881 O O . SER A 1 233 ? -11.268 -3.876 -12.983 1.00 41.28 233 SER A O 1
ATOM 1883 N N . ASP A 1 234 ? -9.754 -3.071 -11.519 1.00 43.81 234 ASP A N 1
ATOM 1884 C CA . ASP A 1 234 ? -9.985 -1.649 -11.809 1.00 43.81 234 ASP A CA 1
ATOM 1885 C C . ASP A 1 234 ? -9.172 -1.063 -12.982 1.00 43.81 234 ASP A C 1
ATOM 1887 O O . ASP A 1 234 ? -9.452 0.054 -13.420 1.00 43.81 234 ASP A O 1
ATOM 1891 N N . ASP A 1 235 ? -8.238 -1.818 -13.570 1.00 43.06 235 ASP A N 1
ATOM 1892 C CA . ASP A 1 235 ? -7.246 -1.284 -14.529 1.00 43.06 235 ASP A CA 1
ATOM 1893 C C . ASP A 1 235 ? -7.774 -1.031 -15.968 1.00 43.06 235 ASP A C 1
ATOM 1895 O O . ASP A 1 235 ? -7.097 -0.418 -16.784 1.00 43.06 235 ASP A O 1
ATOM 1899 N N . ASP A 1 236 ? -9.007 -1.447 -16.303 1.00 46.84 236 ASP A N 1
ATOM 1900 C CA . ASP A 1 236 ? -9.576 -1.338 -17.670 1.00 46.84 236 ASP A CA 1
ATOM 1901 C C . ASP A 1 236 ? -11.020 -0.773 -17.701 1.00 46.84 236 ASP A C 1
ATOM 1903 O O . ASP A 1 236 ? -11.944 -1.317 -18.332 1.00 46.84 236 ASP A O 1
ATOM 1907 N N . GLY A 1 237 ? -11.254 0.323 -16.978 1.00 50.84 237 GLY A N 1
ATOM 1908 C CA . GLY A 1 237 ? -12.530 1.049 -16.956 1.00 50.84 237 GLY A CA 1
ATOM 1909 C C . GLY A 1 237 ? -12.728 2.002 -18.145 1.00 50.84 237 GLY A C 1
ATOM 1910 O O . GLY A 1 237 ? -12.479 3.201 -18.030 1.00 50.84 237 GLY A O 1
ATOM 1911 N N . VAL A 1 238 ? -13.236 1.515 -19.285 1.00 56.78 238 VAL A N 1
ATOM 1912 C CA . VAL A 1 238 ? -13.581 2.387 -20.429 1.00 56.78 238 VAL A CA 1
ATOM 1913 C C . VAL A 1 238 ? -14.788 3.276 -20.090 1.00 56.78 238 VAL A C 1
ATOM 1915 O O . VAL A 1 238 ? -15.922 2.805 -20.011 1.00 56.78 238 VAL A O 1
ATOM 1918 N N . ASP A 1 239 ? -14.558 4.584 -19.941 1.00 62.38 239 ASP A N 1
ATOM 1919 C CA . ASP A 1 239 ? -15.588 5.581 -19.614 1.00 62.38 239 ASP A CA 1
ATOM 1920 C C . ASP A 1 239 ? -16.591 5.786 -20.774 1.00 62.38 239 ASP A C 1
ATOM 1922 O O . ASP A 1 239 ? -16.423 6.616 -21.680 1.00 62.38 239 ASP A O 1
ATOM 1926 N N . VAL A 1 240 ? -17.682 5.017 -20.722 1.00 62.75 240 VAL A N 1
ATOM 1927 C CA . VAL A 1 240 ? -18.795 5.063 -21.684 1.00 62.75 240 VAL A CA 1
ATOM 1928 C C . VAL A 1 240 ? -19.474 6.440 -21.711 1.00 62.75 240 VAL A C 1
ATOM 1930 O O . VAL A 1 240 ? -20.011 6.833 -22.750 1.00 62.75 240 VAL A O 1
ATOM 1933 N N . ALA A 1 241 ? -19.454 7.196 -20.607 1.00 62.84 241 ALA A N 1
ATOM 1934 C CA . ALA A 1 241 ? -20.066 8.521 -20.542 1.00 62.84 241 ALA A CA 1
ATOM 1935 C C . ALA A 1 241 ? -19.239 9.549 -21.331 1.00 62.84 241 ALA A C 1
ATOM 1937 O O . ALA A 1 241 ? -19.807 10.271 -22.158 1.00 62.84 241 ALA A O 1
ATOM 1938 N N . LYS A 1 242 ? -17.905 9.551 -21.185 1.00 68.94 242 LYS A N 1
ATOM 1939 C CA . LYS A 1 242 ? -17.005 10.359 -22.034 1.00 68.94 242 LYS A CA 1
ATOM 1940 C C . LYS A 1 242 ? -17.139 10.011 -23.514 1.00 68.94 242 LYS A C 1
ATOM 1942 O O . LYS A 1 242 ? -17.258 10.925 -24.333 1.00 68.94 242 LYS A O 1
ATOM 1947 N N . LEU A 1 243 ? -17.173 8.724 -23.869 1.00 64.81 243 LEU A N 1
ATOM 1948 C CA . LEU A 1 243 ? -17.320 8.295 -25.269 1.00 64.81 243 LEU A CA 1
ATOM 1949 C C . LEU A 1 243 ? -18.658 8.742 -25.882 1.00 64.81 243 LEU A C 1
ATOM 1951 O O . LEU A 1 243 ? -18.679 9.278 -26.993 1.00 64.81 243 LEU A O 1
ATOM 1955 N N . LYS A 1 244 ? -19.771 8.600 -25.148 1.00 65.12 244 LYS A N 1
ATOM 1956 C CA . LYS A 1 244 ? -21.088 9.106 -25.579 1.00 65.12 244 LYS A CA 1
ATOM 1957 C C . LYS A 1 244 ? -21.090 10.632 -25.734 1.00 65.12 244 LYS A C 1
ATOM 1959 O O . LYS A 1 244 ? -21.618 11.137 -26.723 1.00 65.12 244 LYS A O 1
ATOM 1964 N N . HIS A 1 245 ? -20.460 11.363 -24.813 1.00 67.19 245 HIS A N 1
ATOM 1965 C CA . HIS A 1 245 ? -20.367 12.826 -24.858 1.00 67.19 245 HIS A CA 1
ATOM 1966 C C . HIS A 1 245 ? -19.554 13.331 -26.069 1.00 67.19 245 HIS A C 1
ATOM 1968 O O . HIS A 1 245 ? -20.014 14.208 -26.802 1.00 67.19 245 HIS A O 1
ATOM 1974 N N . GLN A 1 246 ? -18.397 12.725 -26.362 1.00 60.53 246 GLN A N 1
ATOM 1975 C CA . GLN A 1 246 ? -17.554 13.099 -27.513 1.00 60.53 246 GLN A CA 1
ATOM 1976 C C . GLN A 1 246 ? -18.229 12.881 -28.882 1.00 60.53 246 GLN A C 1
ATOM 1978 O O . GLN A 1 246 ? -17.906 13.583 -29.848 1.00 60.53 246 GLN A O 1
ATOM 1983 N N . VAL A 1 247 ? -19.169 11.932 -28.978 1.00 59.75 247 VAL A N 1
ATOM 1984 C CA . VAL A 1 247 ? -19.975 11.676 -30.189 1.00 59.75 247 VAL A CA 1
ATOM 1985 C C . VAL A 1 247 ? -21.263 12.509 -30.233 1.00 59.75 247 VAL A C 1
ATOM 1987 O O . VAL A 1 247 ? -21.827 12.690 -31.308 1.00 59.75 247 VAL A O 1
ATOM 1990 N N . GLY A 1 248 ? -21.701 13.089 -29.112 1.00 59.94 248 GLY A N 1
ATOM 1991 C CA . GLY A 1 248 ? -22.744 14.121 -29.105 1.00 59.94 248 GLY A CA 1
ATOM 1992 C C . GLY A 1 248 ? -22.277 15.460 -29.690 1.00 59.94 248 GLY A C 1
ATOM 1993 O O . GLY A 1 248 ? -23.075 16.172 -30.292 1.00 59.94 248 GLY A O 1
ATOM 1994 N N . ILE A 1 249 ? -20.986 15.782 -29.544 1.00 64.94 249 ILE A N 1
ATOM 1995 C CA . ILE A 1 249 ? -20.394 17.066 -29.965 1.00 64.94 249 ILE A CA 1
ATOM 1996 C C . ILE A 1 249 ? -19.972 17.073 -31.447 1.00 64.94 249 ILE A C 1
ATOM 1998 O O . ILE A 1 249 ? -19.999 18.117 -32.091 1.00 64.94 249 ILE A O 1
ATOM 2002 N N . ASN A 1 250 ? -19.606 15.920 -32.014 1.00 47.88 250 ASN A N 1
ATOM 2003 C CA . ASN A 1 250 ? -19.111 15.809 -33.391 1.00 47.88 250 ASN A CA 1
ATOM 2004 C C . ASN A 1 250 ? -20.114 15.098 -34.313 1.00 47.88 250 ASN A C 1
ATOM 2006 O O . ASN A 1 250 ? -20.795 14.168 -33.885 1.00 47.88 250 ASN A O 1
ATOM 2010 N N . LYS A 1 251 ? -20.151 15.462 -35.607 1.00 52.78 251 LYS A N 1
ATOM 2011 C CA . LYS A 1 251 ? -20.986 14.780 -36.621 1.00 52.78 251 LYS A CA 1
ATOM 2012 C C . LYS A 1 251 ? -20.799 13.254 -36.551 1.00 52.78 251 LYS A C 1
ATOM 2014 O O . LYS A 1 251 ? -19.677 12.749 -36.623 1.00 52.78 251 LYS A O 1
ATOM 2019 N N . LYS A 1 252 ? -21.912 12.521 -36.432 1.00 57.84 252 LYS A N 1
ATOM 2020 C CA . LYS A 1 252 ? -21.935 11.056 -36.301 1.00 57.84 252 LYS A CA 1
ATOM 2021 C C . LYS A 1 252 ? -21.346 10.383 -37.547 1.00 57.84 252 LYS A C 1
ATOM 2023 O O . LYS A 1 252 ? -21.997 10.327 -38.585 1.00 57.84 252 LYS A O 1
ATOM 2028 N N . THR A 1 253 ? -20.148 9.815 -37.433 1.00 72.00 253 THR A N 1
ATOM 2029 C CA . THR A 1 253 ? -19.566 8.941 -38.463 1.00 72.00 253 THR A CA 1
ATOM 2030 C C . THR A 1 253 ? -19.789 7.468 -38.112 1.00 72.00 253 THR A C 1
ATOM 2032 O O . THR A 1 253 ? -19.639 7.059 -36.958 1.00 72.00 253 THR A O 1
ATOM 2035 N N . LYS A 1 254 ? -20.112 6.640 -39.119 1.00 74.62 254 LYS A N 1
ATOM 2036 C CA . LYS A 1 254 ? -20.445 5.205 -38.959 1.00 74.62 254 LYS A CA 1
ATOM 2037 C C . LYS A 1 254 ? -19.347 4.407 -38.224 1.00 74.62 254 LYS A C 1
ATOM 2039 O O . LYS A 1 254 ? -19.651 3.479 -37.481 1.00 74.62 254 LYS A O 1
ATOM 2044 N N . LYS A 1 255 ? -18.078 4.825 -38.355 1.00 74.31 255 LYS A N 1
ATOM 2045 C CA . LYS A 1 255 ? -16.913 4.256 -37.646 1.00 74.31 255 LYS A CA 1
ATOM 2046 C C . LYS A 1 255 ? -16.940 4.509 -36.128 1.00 74.31 255 LYS A C 1
ATOM 2048 O O . LYS A 1 255 ? -16.660 3.587 -35.370 1.00 74.31 255 LYS A O 1
ATOM 2053 N N . LYS A 1 256 ? -17.318 5.715 -35.676 1.00 69.12 256 LYS A N 1
ATOM 2054 C CA . LYS A 1 256 ? -17.407 6.053 -34.238 1.00 69.12 256 LYS A CA 1
ATOM 2055 C C . LYS A 1 256 ? -18.613 5.396 -33.555 1.00 69.12 256 LYS A C 1
ATOM 2057 O O . LYS A 1 256 ? -18.515 5.022 -32.392 1.00 69.12 256 LYS A O 1
ATOM 2062 N N . ALA A 1 257 ? -19.717 5.193 -34.280 1.00 72.56 257 ALA A N 1
ATOM 2063 C CA . ALA A 1 257 ? -20.874 4.449 -33.770 1.00 72.56 257 ALA A CA 1
ATOM 2064 C C . ALA A 1 257 ? -20.499 3.002 -33.391 1.00 72.56 257 ALA A C 1
ATOM 2066 O O . ALA A 1 257 ? -20.700 2.607 -32.245 1.00 72.56 257 ALA A O 1
ATOM 2067 N N . ARG A 1 258 ? -19.829 2.271 -34.298 1.00 78.38 258 ARG A N 1
ATOM 2068 C CA . ARG A 1 258 ? -19.320 0.907 -34.045 1.00 78.38 258 ARG A CA 1
ATOM 2069 C C . ARG A 1 258 ? -18.317 0.826 -32.882 1.00 78.38 258 ARG A C 1
ATOM 2071 O O . ARG A 1 258 ? -18.231 -0.199 -32.217 1.00 78.38 258 ARG A O 1
ATOM 2078 N N . GLN A 1 259 ? -17.552 1.890 -32.617 1.00 72.88 259 GLN A N 1
ATOM 2079 C CA . GLN A 1 259 ? -16.649 1.943 -31.457 1.00 72.88 259 GLN A CA 1
ATOM 2080 C C . GLN A 1 259 ? -17.411 2.079 -30.130 1.00 72.88 259 GLN A C 1
ATOM 2082 O O . GLN A 1 259 ? -17.062 1.398 -29.170 1.00 72.88 259 GLN A O 1
ATOM 2087 N N . ILE A 1 260 ? -18.470 2.899 -30.078 1.00 73.06 260 ILE A N 1
ATOM 2088 C CA . ILE A 1 260 ? -19.353 2.973 -28.899 1.00 73.06 260 ILE A CA 1
ATOM 2089 C C . ILE A 1 260 ? -20.064 1.640 -28.678 1.00 73.06 260 ILE A C 1
ATOM 2091 O O . ILE A 1 260 ? -20.140 1.179 -27.548 1.00 73.06 260 ILE A O 1
ATOM 2095 N N . GLU A 1 261 ? -20.560 1.016 -29.741 1.00 78.62 261 GLU A N 1
ATOM 2096 C CA . GLU A 1 261 ? -21.239 -0.279 -29.691 1.00 78.62 261 GLU A CA 1
ATOM 2097 C C . GLU A 1 261 ? -20.333 -1.373 -29.109 1.00 78.62 261 GLU A C 1
ATOM 2099 O O . GLU A 1 261 ? -20.704 -2.007 -28.121 1.00 78.62 261 GLU A O 1
ATOM 2104 N N . LYS A 1 262 ? -19.089 -1.495 -29.601 1.00 79.19 262 LYS A N 1
ATOM 2105 C CA . LYS A 1 262 ? -18.082 -2.391 -29.007 1.00 79.19 262 LYS A CA 1
ATOM 2106 C C . LYS A 1 262 ? -17.765 -2.045 -27.547 1.00 79.19 262 LYS A C 1
ATOM 2108 O O . LYS A 1 262 ? -17.678 -2.958 -26.734 1.00 79.19 262 LYS A O 1
ATOM 2113 N N . ALA A 1 263 ? -17.642 -0.765 -27.186 1.00 70.69 263 ALA A N 1
ATOM 2114 C CA . ALA A 1 263 ? -17.392 -0.349 -25.800 1.00 70.69 263 ALA A CA 1
ATOM 2115 C C . ALA A 1 263 ? -18.582 -0.626 -24.856 1.00 70.69 263 ALA A C 1
ATOM 2117 O O . ALA A 1 263 ? -18.393 -0.954 -23.688 1.00 70.69 263 ALA A O 1
ATOM 2118 N N . VAL A 1 264 ? -19.820 -0.529 -25.349 1.00 75.12 264 VAL A N 1
ATOM 2119 C CA . VAL A 1 264 ? -21.024 -0.900 -24.591 1.00 75.12 264 VAL A CA 1
ATOM 2120 C C . VAL A 1 264 ? -21.121 -2.419 -24.452 1.00 75.12 264 VAL A C 1
ATOM 2122 O O . VAL A 1 264 ? -21.459 -2.896 -23.372 1.00 75.12 264 VAL A O 1
ATOM 2125 N N . ALA A 1 265 ? -20.780 -3.185 -25.491 1.00 77.44 265 ALA A N 1
ATOM 2126 C CA . ALA A 1 265 ? -20.742 -4.644 -25.434 1.00 77.44 265 ALA A CA 1
ATOM 2127 C C . ALA A 1 265 ? -19.671 -5.160 -24.455 1.00 77.44 265 ALA A C 1
ATOM 2129 O O . ALA A 1 265 ? -19.961 -6.047 -23.653 1.00 77.44 265 ALA A O 1
ATOM 2130 N N . THR A 1 266 ? -18.462 -4.581 -24.440 1.00 70.75 266 THR A N 1
ATOM 2131 C CA . THR A 1 266 ? -17.425 -4.962 -23.464 1.00 70.75 266 THR A CA 1
ATOM 2132 C C . THR A 1 266 ? -17.818 -4.597 -22.036 1.00 70.75 266 THR A C 1
ATOM 2134 O O . THR A 1 266 ? -17.611 -5.414 -21.140 1.00 70.75 266 THR A O 1
ATOM 2137 N N . VAL A 1 267 ? -18.447 -3.438 -21.808 1.00 71.19 267 VAL A N 1
ATOM 2138 C CA . VAL A 1 267 ? -18.963 -3.070 -20.478 1.00 71.19 267 VAL A CA 1
ATOM 2139 C C . VAL A 1 267 ? -20.111 -3.981 -20.049 1.00 71.19 267 VAL A C 1
ATOM 2141 O O . VAL A 1 267 ? -20.049 -4.504 -18.943 1.00 71.19 267 VAL A O 1
ATOM 2144 N N . LYS A 1 268 ? -21.081 -4.299 -20.918 1.00 72.75 268 LYS A N 1
ATOM 2145 C CA . LYS A 1 268 ? -22.117 -5.308 -20.622 1.00 72.75 268 LYS A CA 1
ATOM 2146 C C . LYS A 1 268 ? -21.514 -6.687 -20.316 1.00 72.75 268 LYS A C 1
ATOM 2148 O O . LYS A 1 268 ? -21.955 -7.341 -19.377 1.00 72.75 268 LYS A O 1
ATOM 2153 N N . LYS A 1 269 ? -20.477 -7.122 -21.046 1.00 72.81 269 LYS A N 1
ATOM 2154 C CA . LYS A 1 269 ? -19.760 -8.389 -20.785 1.00 72.81 269 LYS A CA 1
ATOM 2155 C C . LYS A 1 269 ? -19.019 -8.355 -19.439 1.00 72.81 269 LYS A C 1
ATOM 2157 O O . LYS A 1 269 ? -19.026 -9.360 -18.732 1.00 72.81 269 LYS A O 1
ATOM 2162 N N . LYS A 1 270 ? -18.440 -7.211 -19.044 1.00 65.12 270 LYS A N 1
ATOM 2163 C CA . LYS A 1 270 ? -17.844 -7.001 -17.709 1.00 65.12 270 LYS A CA 1
ATOM 2164 C C . LYS A 1 270 ? -18.901 -6.953 -16.598 1.00 65.12 270 LYS A C 1
ATOM 2166 O O . LYS A 1 270 ? -18.709 -7.601 -15.578 1.00 65.12 270 LYS A O 1
ATOM 2171 N N . GLU A 1 271 ? -20.027 -6.269 -16.790 1.00 62.09 271 GLU A N 1
ATOM 2172 C CA . GLU A 1 271 ? -21.143 -6.265 -15.832 1.00 62.09 271 GLU A CA 1
ATOM 2173 C C . GLU A 1 271 ? -21.757 -7.659 -15.671 1.00 62.09 271 GLU A C 1
ATOM 2175 O O . GLU A 1 271 ? -22.021 -8.069 -14.545 1.00 62.09 271 GLU A O 1
ATOM 2180 N N . ARG A 1 272 ? -21.909 -8.432 -16.756 1.00 66.69 272 ARG A N 1
ATOM 2181 C CA . ARG A 1 272 ? -22.348 -9.834 -16.685 1.00 66.69 272 ARG A CA 1
ATOM 2182 C C . ARG A 1 272 ? -21.360 -10.685 -15.885 1.00 66.69 272 ARG A C 1
ATOM 2184 O O . ARG A 1 272 ? -21.801 -11.433 -15.026 1.00 66.69 272 ARG A O 1
ATOM 2191 N N . LYS A 1 273 ? -20.046 -10.503 -16.072 1.00 61.16 273 LYS A N 1
ATOM 2192 C CA . LYS A 1 273 ? -19.013 -11.146 -15.234 1.00 61.16 273 LYS A CA 1
ATOM 2193 C C . LYS A 1 273 ? -19.034 -10.696 -13.764 1.00 61.16 273 LYS A C 1
ATOM 2195 O O . LYS A 1 273 ? -18.764 -11.517 -12.902 1.00 61.16 273 LYS A O 1
ATOM 2200 N N . LYS A 1 274 ? -19.371 -9.433 -13.463 1.00 56.59 274 LYS A N 1
ATOM 2201 C CA . LYS A 1 274 ? -19.548 -8.941 -12.076 1.00 56.59 274 LYS A CA 1
ATOM 2202 C C . LYS A 1 274 ? -20.862 -9.403 -11.425 1.00 56.59 274 LYS A C 1
ATOM 2204 O O . LYS A 1 274 ? -20.957 -9.390 -10.205 1.00 56.59 274 LYS A O 1
ATOM 2209 N N . ARG A 1 275 ? -21.877 -9.769 -12.220 1.00 47.34 275 ARG A N 1
ATOM 2210 C CA . ARG A 1 275 ? -23.175 -10.299 -11.752 1.00 47.34 275 ARG A CA 1
ATOM 2211 C C . ARG A 1 275 ? -23.249 -11.824 -11.725 1.00 47.34 275 ARG A C 1
ATOM 2213 O O . ARG A 1 275 ? -24.122 -12.358 -11.051 1.00 47.34 275 ARG A O 1
ATOM 2220 N N . GLN A 1 276 ? -22.375 -12.519 -12.453 1.00 45.81 276 GLN A N 1
ATOM 2221 C CA . GLN A 1 276 ? -22.167 -13.948 -12.250 1.00 45.81 276 GLN A CA 1
ATOM 2222 C C . GLN A 1 276 ? -21.725 -14.163 -10.795 1.00 45.81 276 GLN A C 1
ATOM 2224 O O . GLN A 1 276 ? -20.869 -13.408 -10.322 1.00 45.81 276 GLN A O 1
ATOM 2229 N N . PRO A 1 277 ? -22.298 -15.145 -10.074 1.00 41.94 277 PRO A N 1
ATOM 2230 C CA . PRO A 1 277 ? -21.808 -15.486 -8.749 1.00 41.94 277 PRO A CA 1
ATOM 2231 C C . PRO A 1 277 ? -20.324 -15.825 -8.875 1.00 41.94 277 PRO A C 1
ATOM 2233 O O . PRO A 1 277 ? -19.928 -16.578 -9.768 1.00 41.94 277 PRO A O 1
ATOM 2236 N N . HIS A 1 278 ? -19.500 -15.224 -8.016 1.00 47.41 278 HIS A N 1
ATOM 2237 C CA . HIS A 1 278 ? -18.085 -15.567 -7.965 1.00 47.41 278 HIS A CA 1
ATOM 2238 C C . HIS A 1 278 ? -17.960 -17.074 -7.727 1.00 47.41 278 HIS A C 1
ATOM 2240 O O . HIS A 1 278 ? -18.742 -17.641 -6.957 1.00 47.41 278 HIS A O 1
ATOM 2246 N N . ALA A 1 279 ? -16.988 -17.719 -8.378 1.00 47.12 279 ALA A N 1
ATOM 2247 C CA . ALA A 1 279 ? -16.627 -19.078 -8.000 1.00 47.12 279 ALA A CA 1
ATOM 2248 C C . ALA A 1 279 ? -16.357 -19.070 -6.490 1.00 47.12 279 ALA A C 1
ATOM 2250 O O . ALA A 1 279 ? -15.673 -18.168 -6.005 1.00 47.12 279 ALA A O 1
ATOM 2251 N N . LEU A 1 280 ? -16.962 -20.004 -5.749 1.00 46.44 280 LEU A N 1
ATOM 2252 C CA . LEU A 1 280 ? -16.881 -20.028 -4.291 1.00 46.44 280 LEU A CA 1
ATOM 2253 C C . LEU A 1 280 ? -15.413 -20.194 -3.882 1.00 46.44 280 LEU A C 1
ATOM 2255 O O . LEU A 1 280 ? -14.865 -21.295 -3.894 1.00 46.44 280 LEU A O 1
ATOM 2259 N N . ASN A 1 281 ? -14.769 -19.071 -3.563 1.00 56.44 281 ASN A N 1
ATOM 2260 C CA . ASN A 1 281 ? -13.372 -19.005 -3.169 1.00 56.44 281 ASN A CA 1
ATOM 2261 C C . ASN A 1 281 ? -13.258 -19.561 -1.746 1.00 56.44 281 ASN A C 1
ATOM 2263 O O . ASN A 1 281 ? -13.253 -18.817 -0.770 1.00 56.44 281 ASN A O 1
ATOM 2267 N N . PHE A 1 282 ? -13.186 -20.888 -1.626 1.00 64.50 282 PHE A N 1
ATOM 2268 C CA . PHE A 1 282 ? -12.970 -21.550 -0.344 1.00 64.50 282 PHE A CA 1
ATOM 2269 C C . PHE A 1 282 ? -11.688 -21.017 0.316 1.00 64.50 282 PHE A C 1
ATOM 2271 O O . PHE A 1 282 ? -10.641 -20.900 -0.333 1.00 64.50 282 PHE A O 1
ATOM 2278 N N . SER A 1 283 ? -11.782 -20.692 1.609 1.00 77.31 283 SER A N 1
ATOM 2279 C CA . SER A 1 283 ? -10.620 -20.375 2.442 1.00 77.31 283 SER A CA 1
ATOM 2280 C C . SER A 1 283 ? -9.688 -21.584 2.517 1.00 77.31 283 SER A C 1
ATOM 2282 O O . SER A 1 283 ? -10.146 -22.732 2.539 1.00 77.31 283 SER A O 1
ATOM 2284 N N . ALA A 1 284 ? -8.384 -21.337 2.661 1.00 84.94 284 ALA A N 1
ATOM 2285 C CA . ALA A 1 284 ? -7.403 -22.388 2.929 1.00 84.94 284 ALA A CA 1
ATOM 2286 C C . ALA A 1 284 ? -7.782 -23.259 4.147 1.00 84.94 284 ALA A C 1
ATOM 2288 O O . ALA A 1 284 ? -7.420 -24.432 4.202 1.00 84.94 284 ALA A O 1
ATOM 2289 N N . LEU A 1 285 ? -8.533 -22.710 5.111 1.00 85.81 285 LEU A N 1
ATOM 2290 C CA . LEU A 1 285 ? -9.003 -23.425 6.303 1.00 85.81 285 LEU A CA 1
ATOM 2291 C C . LEU A 1 285 ? -10.146 -24.414 6.020 1.00 85.81 285 LEU A C 1
ATOM 2293 O O . LEU A 1 285 ? -10.278 -25.389 6.757 1.00 85.81 285 LEU A O 1
ATOM 2297 N N . HIS A 1 286 ? -10.950 -24.189 4.975 1.00 84.75 286 HIS A N 1
ATOM 2298 C CA . HIS A 1 286 ? -12.042 -25.086 4.558 1.00 84.75 286 HIS A CA 1
ATOM 2299 C C . HIS A 1 286 ? -11.542 -26.257 3.699 1.00 84.75 286 HIS A C 1
ATOM 2301 O O . HIS A 1 286 ? -12.210 -27.276 3.584 1.00 84.75 286 HIS A O 1
ATOM 2307 N N . LEU A 1 287 ? -10.349 -26.119 3.116 1.00 87.69 287 LEU A N 1
ATOM 2308 C CA . LEU A 1 287 ? -9.698 -27.111 2.255 1.00 87.69 287 LEU A CA 1
ATOM 2309 C C . LEU A 1 287 ? -8.783 -28.087 3.029 1.00 87.69 287 LEU A C 1
ATOM 2311 O O . LEU A 1 287 ? -8.052 -28.867 2.416 1.00 87.69 287 LEU A O 1
ATOM 2315 N N . LEU A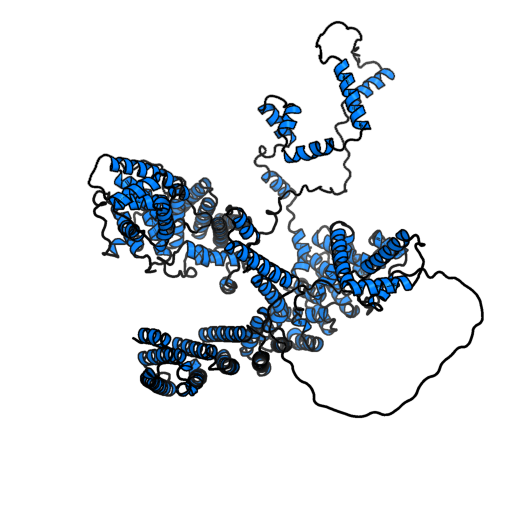 1 288 ? -8.803 -28.045 4.366 1.00 88.19 288 LEU A N 1
ATOM 2316 C CA . LEU A 1 288 ? -8.096 -28.986 5.238 1.00 88.19 288 LEU A CA 1
ATOM 2317 C C . LEU A 1 288 ? -8.873 -30.305 5.355 1.00 88.19 288 LEU A C 1
ATOM 2319 O O . LEU A 1 288 ? -10.024 -30.309 5.774 1.00 88.19 288 LEU A O 1
ATOM 2323 N N . HIS A 1 289 ? -8.218 -31.427 5.047 1.00 85.31 289 HIS A N 1
ATOM 2324 C CA . HIS A 1 289 ? -8.818 -32.767 5.140 1.00 85.31 289 HIS A CA 1
ATOM 2325 C C . HIS A 1 289 ? -8.982 -33.261 6.593 1.00 85.31 289 HIS A C 1
ATOM 2327 O O . HIS A 1 289 ? -9.872 -34.051 6.889 1.00 85.31 289 HIS A O 1
ATOM 2333 N N . ASP A 1 290 ? -8.104 -32.830 7.498 1.00 89.25 290 ASP A N 1
ATOM 2334 C CA . ASP A 1 290 ? -8.164 -33.153 8.926 1.00 89.25 290 ASP A CA 1
ATOM 2335 C C . ASP A 1 290 ? -7.778 -31.904 9.725 1.00 89.25 290 ASP A C 1
ATOM 2337 O O . ASP A 1 290 ? -6.602 -31.538 9.816 1.00 89.25 290 ASP A O 1
ATOM 2341 N N . SER A 1 291 ? -8.792 -31.203 10.232 1.00 89.75 291 SER A N 1
ATOM 2342 C CA . SER A 1 291 ? -8.642 -29.982 11.025 1.00 89.75 291 SER A CA 1
ATOM 2343 C C . SER A 1 291 ? -8.428 -30.270 12.518 1.00 89.75 291 SER A C 1
ATOM 2345 O O . SER A 1 291 ? -7.670 -29.535 13.156 1.00 89.75 291 SER A O 1
ATOM 2347 N N . GLN A 1 292 ? -9.014 -31.349 13.057 1.00 91.00 292 GLN A N 1
ATOM 2348 C CA . GLN A 1 292 ? -8.854 -31.776 14.455 1.00 91.00 292 GLN A CA 1
ATOM 2349 C C . GLN A 1 292 ? -7.417 -32.239 14.725 1.00 91.00 292 GLN A C 1
ATOM 2351 O O . GLN A 1 292 ? -6.731 -31.642 15.559 1.00 91.00 292 GLN A O 1
ATOM 2356 N N . GLY A 1 293 ? -6.927 -33.240 13.986 1.00 92.75 293 GLY A N 1
ATOM 2357 C CA . GLY A 1 293 ? -5.579 -33.783 14.174 1.00 92.75 293 GLY A CA 1
ATOM 2358 C C . GLY A 1 293 ? -4.501 -32.728 13.933 1.00 92.75 293 GLY A C 1
ATOM 2359 O O . GLY A 1 293 ? -3.542 -32.619 14.697 1.00 92.75 293 GLY A O 1
ATOM 2360 N N . PHE A 1 294 ? -4.701 -31.846 12.948 1.00 93.56 294 PHE A N 1
ATOM 2361 C CA . PHE A 1 294 ? -3.799 -30.718 12.710 1.00 93.56 294 PHE A CA 1
ATOM 2362 C C . PHE A 1 294 ? -3.740 -29.731 13.890 1.00 93.56 294 PHE A C 1
ATOM 2364 O O . PHE A 1 294 ? -2.649 -29.287 14.261 1.00 93.56 294 PHE A O 1
ATOM 2371 N N . ALA A 1 295 ? -4.878 -29.393 14.506 1.00 93.25 295 ALA A N 1
ATOM 2372 C CA . ALA A 1 295 ? -4.914 -28.515 15.675 1.00 93.25 295 ALA A CA 1
ATOM 2373 C C . ALA A 1 295 ? -4.216 -29.149 16.896 1.00 93.25 295 ALA A C 1
ATOM 2375 O O . ALA A 1 295 ? -3.448 -28.471 17.588 1.00 93.25 295 ALA A O 1
ATOM 2376 N N . GLU A 1 296 ? -4.421 -30.449 17.125 1.00 92.56 296 GLU A N 1
ATOM 2377 C CA . GLU A 1 296 ? -3.773 -31.215 18.199 1.00 92.56 296 GLU A CA 1
ATOM 2378 C C . GLU A 1 296 ? -2.256 -31.347 18.006 1.00 92.56 296 GLU A C 1
ATOM 2380 O O . GLU A 1 296 ? -1.483 -31.110 18.946 1.00 92.56 296 GLU A O 1
ATOM 2385 N N . GLU A 1 297 ? -1.796 -31.650 16.790 1.00 92.44 297 GLU A N 1
ATOM 2386 C CA . GLU A 1 297 ? -0.368 -31.701 16.470 1.00 92.44 297 GLU A CA 1
ATOM 2387 C C . GLU A 1 297 ? 0.306 -30.331 16.625 1.00 92.44 297 GLU A C 1
ATOM 2389 O O . GLU A 1 297 ? 1.395 -30.240 17.198 1.00 92.44 297 GLU A O 1
ATOM 2394 N N . LEU A 1 298 ? -0.329 -29.244 16.169 1.00 91.81 298 LEU A N 1
ATOM 2395 C CA . LEU A 1 298 ? 0.198 -27.889 16.364 1.00 91.81 298 LEU A CA 1
ATOM 2396 C C . LEU A 1 298 ? 0.310 -27.534 17.850 1.00 91.81 298 LEU A C 1
ATOM 2398 O O . LEU A 1 298 ? 1.350 -27.026 18.286 1.00 91.81 298 LEU A O 1
ATOM 2402 N N . PHE A 1 299 ? -0.736 -27.801 18.632 1.00 92.50 299 PHE A N 1
ATOM 2403 C CA . PHE A 1 299 ? -0.760 -27.489 20.057 1.00 92.50 299 PHE A CA 1
ATOM 2404 C C . PHE A 1 299 ? 0.310 -28.275 20.829 1.00 92.50 299 PHE A C 1
ATOM 2406 O O . PHE A 1 299 ? 1.156 -27.677 21.505 1.00 92.50 299 PHE A O 1
ATOM 2413 N N . SER A 1 300 ? 0.331 -29.599 20.680 1.00 91.38 300 SER A N 1
ATOM 2414 C CA . SER A 1 300 ? 1.270 -30.481 21.384 1.00 91.38 300 SER A CA 1
ATOM 2415 C C . SER A 1 300 ? 2.733 -30.175 21.027 1.00 91.38 300 SER A C 1
ATOM 2417 O O . SER A 1 300 ? 3.580 -30.013 21.914 1.00 91.38 300 SER A O 1
ATOM 2419 N N . LYS A 1 301 ? 3.038 -30.018 19.733 1.00 89.06 301 LYS A N 1
ATOM 2420 C CA . LYS A 1 301 ? 4.405 -29.851 19.213 1.00 89.06 301 LYS A CA 1
ATOM 2421 C C . LYS A 1 301 ? 5.003 -28.476 19.488 1.00 89.06 301 LYS A C 1
ATOM 2423 O O . LYS A 1 301 ? 6.178 -28.392 19.851 1.00 89.06 301 LYS A O 1
ATOM 2428 N N . HIS A 1 302 ? 4.224 -27.406 19.313 1.00 90.12 302 HIS A N 1
ATOM 2429 C CA . HIS A 1 302 ? 4.746 -26.032 19.315 1.00 90.12 302 HIS A CA 1
ATOM 2430 C C . HIS A 1 302 ? 4.422 -25.230 20.576 1.00 90.12 302 HIS A C 1
ATOM 2432 O O . HIS A 1 302 ? 5.221 -24.355 20.933 1.00 90.12 302 HIS A O 1
ATOM 2438 N N . LEU A 1 303 ? 3.298 -25.509 21.247 1.00 88.94 303 LEU A N 1
ATOM 2439 C CA . LEU A 1 303 ? 2.822 -24.750 22.414 1.00 88.94 303 LEU A CA 1
ATOM 2440 C C . LEU A 1 303 ? 3.074 -25.488 23.734 1.00 88.94 303 LEU A C 1
ATOM 2442 O O . LEU A 1 303 ? 3.698 -24.923 24.634 1.00 88.94 303 LEU A O 1
ATOM 2446 N N . GLN A 1 304 ? 2.642 -26.747 23.837 1.00 87.25 304 GLN A N 1
ATOM 2447 C CA . GLN A 1 304 ? 2.758 -27.549 25.059 1.00 87.25 304 GLN A CA 1
ATOM 2448 C C . GLN A 1 304 ? 4.188 -28.071 25.286 1.00 87.25 304 GLN A C 1
ATOM 2450 O O . GLN A 1 304 ? 4.675 -28.093 26.418 1.00 87.25 304 GLN A O 1
ATOM 2455 N N . SER A 1 305 ? 4.890 -28.468 24.220 1.00 82.69 305 SER A N 1
ATOM 2456 C CA . SER A 1 305 ? 6.255 -28.991 24.315 1.00 82.69 305 SER A CA 1
ATOM 2457 C C . SER A 1 305 ? 7.267 -27.939 24.784 1.00 82.69 305 SER A C 1
ATOM 2459 O O . SER A 1 305 ? 7.567 -26.963 24.089 1.00 82.69 305 SER A O 1
ATOM 2461 N N . SER A 1 306 ? 7.908 -28.209 25.924 1.00 71.00 306 SER A N 1
ATOM 2462 C CA . SER A 1 306 ? 9.040 -27.421 26.442 1.00 71.00 306 SER A CA 1
ATOM 2463 C C . SER A 1 306 ? 10.252 -27.402 25.487 1.00 71.00 306 SER A C 1
ATOM 2465 O O . SER A 1 306 ? 11.075 -26.493 25.535 1.00 71.00 306 SER A O 1
ATOM 2467 N N . LYS A 1 307 ? 10.344 -28.369 24.557 1.00 72.31 307 LYS A N 1
ATOM 2468 C CA . LYS A 1 307 ? 11.409 -28.454 23.537 1.00 72.31 307 LYS A CA 1
ATOM 2469 C C . LYS A 1 307 ? 11.173 -27.535 22.322 1.00 72.31 307 LYS A C 1
ATOM 2471 O O . LYS A 1 307 ? 12.015 -27.489 21.426 1.00 72.31 307 LYS A O 1
ATOM 2476 N N . SER A 1 308 ? 10.044 -26.822 22.265 1.00 76.50 308 SER A N 1
ATOM 2477 C CA . SER A 1 308 ? 9.722 -25.877 21.188 1.00 76.50 308 SER A CA 1
ATOM 2478 C C . SER A 1 308 ? 10.666 -24.669 21.203 1.00 76.50 308 SER A C 1
ATOM 2480 O O . SER A 1 308 ? 10.659 -23.884 22.155 1.00 76.50 308 SER A O 1
ATOM 2482 N N . LYS A 1 309 ? 11.434 -24.499 20.116 1.00 79.12 309 LYS A N 1
ATOM 2483 C CA . LYS A 1 309 ? 12.377 -23.382 19.904 1.00 79.12 309 LYS A CA 1
ATOM 2484 C C . LYS A 1 309 ? 11.695 -22.032 19.642 1.00 79.12 309 LYS A C 1
ATOM 2486 O O . LYS A 1 309 ? 12.368 -21.009 19.634 1.00 79.12 309 LYS A O 1
ATOM 2491 N N . LEU A 1 310 ? 10.377 -22.022 19.426 1.00 86.19 310 LEU A N 1
ATOM 2492 C CA . LEU A 1 310 ? 9.643 -20.818 19.046 1.00 86.19 310 LEU A CA 1
ATOM 2493 C C . LEU A 1 310 ? 9.666 -19.749 20.151 1.00 86.19 310 LEU A C 1
ATOM 2495 O O . LEU A 1 310 ? 9.432 -20.044 21.330 1.00 86.19 310 LEU A O 1
ATOM 2499 N N . ASN A 1 311 ? 9.869 -18.492 19.753 1.00 89.56 311 ASN A N 1
ATOM 2500 C CA . ASN A 1 311 ? 9.743 -17.338 20.640 1.00 89.56 311 ASN A CA 1
ATOM 2501 C C . ASN A 1 311 ? 8.264 -17.073 21.012 1.00 89.56 311 ASN A C 1
ATOM 2503 O O . ASN A 1 311 ? 7.343 -17.695 20.478 1.00 89.56 311 ASN A O 1
ATOM 2507 N N . LEU A 1 312 ? 8.014 -16.143 21.942 1.00 87.50 312 LEU A N 1
ATOM 2508 C CA . LEU A 1 312 ? 6.651 -15.863 22.415 1.00 87.50 312 LEU A CA 1
ATOM 2509 C C . LEU A 1 312 ? 5.716 -15.363 21.296 1.00 87.50 312 LEU A C 1
ATOM 2511 O O . LEU A 1 312 ? 4.555 -15.755 21.264 1.00 87.50 312 LEU A O 1
ATOM 2515 N N . GLU A 1 313 ? 6.215 -14.542 20.371 1.00 88.12 313 GLU A N 1
ATOM 2516 C CA . GLU A 1 313 ? 5.433 -13.996 19.250 1.00 88.12 313 GLU A CA 1
ATOM 2517 C C . GLU A 1 313 ? 5.051 -15.080 18.232 1.00 88.12 313 GLU A C 1
ATOM 2519 O O . GLU A 1 313 ? 3.917 -15.134 17.766 1.00 88.12 313 GLU A O 1
ATOM 2524 N N . GLN A 1 314 ? 5.975 -15.988 17.919 1.00 91.00 314 GLN A N 1
ATOM 2525 C CA . GLN A 1 314 ? 5.744 -17.145 17.056 1.00 91.00 314 GLN A CA 1
ATOM 2526 C C . GLN A 1 314 ? 4.765 -18.129 17.707 1.00 91.00 314 GLN A C 1
ATOM 2528 O O . GLN A 1 314 ? 3.855 -18.614 17.036 1.00 91.00 314 GLN A O 1
ATOM 2533 N N . LYS A 1 315 ? 4.891 -18.383 19.019 1.00 90.94 315 LYS A N 1
ATOM 2534 C CA . LYS A 1 315 ? 3.904 -19.171 19.780 1.00 90.94 315 LYS A CA 1
ATOM 2535 C C . LYS A 1 315 ? 2.529 -18.504 19.765 1.00 90.94 315 LYS A C 1
ATOM 2537 O O . LYS A 1 315 ? 1.532 -19.194 19.611 1.00 90.94 315 LYS A O 1
ATOM 2542 N N . LEU A 1 316 ? 2.460 -17.179 19.845 1.00 91.50 316 LEU A N 1
ATOM 2543 C CA . LEU A 1 316 ? 1.210 -16.425 19.744 1.00 91.50 316 LEU A CA 1
ATOM 2544 C C . LEU A 1 316 ? 0.577 -16.531 18.342 1.00 91.50 316 LEU A C 1
ATOM 2546 O O . LEU A 1 316 ? -0.635 -16.695 18.253 1.00 91.50 316 LEU A O 1
ATOM 2550 N N . LEU A 1 317 ? 1.368 -16.546 17.262 1.00 91.06 317 LEU A N 1
ATOM 2551 C CA . LEU A 1 317 ? 0.864 -16.837 15.909 1.00 91.06 317 LEU A CA 1
ATOM 2552 C C . LEU A 1 317 ? 0.314 -18.271 15.789 1.00 91.06 317 LEU A C 1
ATOM 2554 O O . LEU A 1 317 ? -0.759 -18.469 15.224 1.00 91.06 317 LEU A O 1
ATOM 2558 N N . VAL A 1 318 ? 1.010 -19.276 16.338 1.00 92.31 318 VAL A N 1
ATOM 2559 C CA . VAL A 1 318 ? 0.497 -20.663 16.372 1.00 92.31 318 VAL A CA 1
ATOM 2560 C C . VAL A 1 318 ? -0.801 -20.737 17.182 1.00 92.31 318 VAL A C 1
ATOM 2562 O O . VAL A 1 318 ? -1.762 -21.356 16.736 1.00 92.31 318 VAL A O 1
ATOM 2565 N N . LEU A 1 319 ? -0.857 -20.065 18.336 1.00 92.44 319 LEU A N 1
ATOM 2566 C CA . LEU A 1 319 ? -2.039 -20.004 19.198 1.00 92.44 319 LEU A CA 1
ATOM 2567 C C . LEU A 1 319 ? -3.247 -19.403 18.469 1.00 92.44 319 LEU A C 1
ATOM 2569 O O . LEU A 1 319 ? -4.332 -19.970 18.549 1.00 92.44 319 LEU A O 1
ATOM 2573 N N . GLN A 1 320 ? -3.047 -18.313 17.720 1.00 91.19 320 GLN A N 1
ATOM 2574 C CA . GLN A 1 320 ? -4.086 -17.683 16.901 1.00 91.19 320 GLN A CA 1
ATOM 2575 C C . GLN A 1 320 ? -4.627 -18.630 15.822 1.00 91.19 320 GLN A C 1
ATOM 2577 O O . GLN A 1 320 ? -5.842 -18.705 15.632 1.00 91.19 320 GLN A O 1
ATOM 2582 N N . LEU A 1 321 ? -3.752 -19.391 15.151 1.00 91.44 321 LEU A N 1
ATOM 2583 C CA . LEU A 1 321 ? -4.171 -20.381 14.156 1.00 91.44 321 LEU A CA 1
ATOM 2584 C C . LEU A 1 321 ? -4.978 -21.517 14.796 1.00 91.44 321 LEU A C 1
ATOM 2586 O O . LEU A 1 321 ? -6.063 -21.828 14.313 1.00 91.44 321 LEU A O 1
ATOM 2590 N N . VAL A 1 322 ? -4.494 -22.087 15.904 1.00 92.69 322 VAL A N 1
ATOM 2591 C CA . VAL A 1 322 ? -5.207 -23.152 16.628 1.00 92.69 322 VAL A CA 1
ATOM 2592 C C . VAL A 1 322 ? -6.564 -22.647 17.134 1.00 92.69 322 VAL A C 1
ATOM 2594 O O . VAL A 1 322 ? -7.566 -23.319 16.919 1.00 92.69 322 VAL A O 1
ATOM 2597 N N . SER A 1 323 ? -6.650 -21.432 17.692 1.00 91.62 323 SER A N 1
ATOM 2598 C CA . SER A 1 323 ? -7.942 -20.863 18.108 1.00 91.62 323 SER A CA 1
ATOM 2599 C C . SER A 1 323 ? -8.909 -20.605 16.951 1.00 91.62 323 SER A C 1
ATOM 2601 O O . SER A 1 323 ? -10.114 -20.765 17.128 1.00 91.62 323 SER A O 1
ATOM 2603 N N . ARG A 1 324 ? -8.406 -20.232 15.763 1.00 87.81 324 ARG A N 1
ATOM 2604 C CA . ARG A 1 324 ? -9.247 -20.033 14.572 1.00 87.81 324 ARG A CA 1
ATOM 2605 C C . ARG A 1 324 ? -9.758 -21.367 14.031 1.00 87.81 324 ARG A C 1
ATOM 2607 O O . ARG A 1 324 ? -10.934 -21.451 13.706 1.00 87.81 324 ARG A O 1
ATOM 2614 N N . LEU A 1 325 ? -8.912 -22.401 13.989 1.00 89.31 325 LEU A N 1
ATOM 2615 C CA . LEU A 1 325 ? -9.320 -23.765 13.629 1.00 89.31 325 LEU A CA 1
ATOM 2616 C C . LEU A 1 325 ? -10.397 -24.292 14.583 1.00 89.31 325 LEU A C 1
ATOM 2618 O O . LEU A 1 325 ? -11.419 -24.784 14.115 1.00 89.31 325 LEU A O 1
ATOM 2622 N N . ILE A 1 326 ? -10.192 -24.124 15.895 1.00 90.50 326 ILE A N 1
ATOM 2623 C CA . ILE A 1 326 ? -11.151 -24.525 16.929 1.00 90.50 326 ILE A CA 1
ATOM 2624 C C . ILE A 1 326 ? -12.501 -23.823 16.745 1.00 90.50 326 ILE A C 1
ATOM 2626 O O . ILE A 1 326 ? -13.522 -24.499 16.662 1.00 90.50 326 ILE A O 1
ATOM 2630 N N . GLY A 1 327 ? -12.517 -22.490 16.641 1.00 86.62 327 GLY A N 1
ATOM 2631 C CA . GLY A 1 327 ? -13.765 -21.732 16.509 1.00 86.62 327 GLY A CA 1
ATOM 2632 C C . GLY A 1 327 ? -14.524 -22.014 15.209 1.00 86.62 327 GLY A C 1
ATOM 2633 O O . GLY A 1 327 ? -15.749 -22.092 15.226 1.00 86.62 327 GLY A O 1
ATOM 2634 N N . LEU A 1 328 ? -13.804 -22.193 14.096 1.00 84.88 328 LEU A N 1
ATOM 2635 C CA . LEU A 1 328 ? -14.391 -22.399 12.769 1.00 84.88 328 LEU A CA 1
ATOM 2636 C C . LEU A 1 328 ? -14.948 -23.820 12.606 1.00 84.88 328 LEU A C 1
ATOM 2638 O O . LEU A 1 328 ? -16.105 -23.989 12.232 1.00 84.88 328 LEU A O 1
ATOM 2642 N N . HIS A 1 329 ? -14.144 -24.842 12.916 1.00 85.75 329 HIS A N 1
ATOM 2643 C CA . HIS A 1 329 ? -14.527 -26.255 12.766 1.00 85.75 329 HIS A CA 1
ATOM 2644 C C . HIS A 1 329 ? -15.200 -26.843 14.026 1.00 85.75 329 HIS A C 1
ATOM 2646 O O . HIS A 1 329 ? -15.463 -28.040 14.070 1.00 85.75 329 HIS A O 1
ATOM 2652 N N . LYS A 1 330 ? -15.481 -26.019 15.051 1.00 87.62 330 LYS A N 1
ATOM 2653 C CA . LYS A 1 330 ? -16.056 -26.406 16.362 1.00 87.62 330 LYS A CA 1
ATOM 2654 C C . LYS A 1 330 ? -15.288 -27.547 17.062 1.00 87.62 330 LYS A C 1
ATOM 2656 O O . LYS A 1 330 ? -15.891 -28.466 17.617 1.00 87.62 330 LYS A O 1
ATOM 2661 N N . LEU A 1 331 ? -13.954 -27.488 17.024 1.00 89.81 331 LEU A N 1
ATOM 2662 C CA . LEU A 1 331 ? -13.053 -28.555 17.491 1.00 89.81 331 LEU A CA 1
ATOM 2663 C C . LEU A 1 331 ? -12.919 -28.586 19.020 1.00 89.81 331 LEU A C 1
ATOM 2665 O O . LEU A 1 331 ? -12.561 -27.592 19.649 1.00 89.81 331 LEU A O 1
ATOM 2669 N N . THR A 1 332 ? -13.072 -29.749 19.647 1.00 84.62 332 THR A N 1
ATOM 2670 C CA . THR A 1 332 ? -12.902 -29.876 21.103 1.00 84.62 332 THR A CA 1
ATOM 2671 C C . THR A 1 332 ? -11.462 -30.238 21.473 1.00 84.62 332 THR A C 1
ATOM 2673 O O . THR A 1 332 ? -11.032 -31.366 21.241 1.00 84.62 332 THR A O 1
ATOM 2676 N N . LEU A 1 333 ? -10.722 -29.312 22.100 1.00 87.25 333 LEU A N 1
ATOM 2677 C CA . LEU A 1 333 ? -9.359 -29.546 22.608 1.00 87.25 333 LEU A CA 1
ATOM 2678 C C . LEU A 1 333 ? -9.237 -29.057 24.063 1.00 87.25 333 LEU A C 1
ATOM 2680 O O . LEU A 1 333 ? -8.825 -27.933 24.327 1.00 87.25 333 LEU A O 1
ATOM 2684 N N . VAL A 1 334 ? -9.591 -29.907 25.033 1.00 86.00 334 VAL A N 1
ATOM 2685 C CA . VAL A 1 334 ? -9.689 -29.541 26.468 1.00 86.00 334 VAL A CA 1
ATOM 2686 C C . VAL A 1 334 ? -8.385 -28.943 27.024 1.00 86.00 334 VAL A C 1
ATOM 2688 O O . VAL A 1 334 ? -8.381 -27.889 27.658 1.00 86.00 334 VAL A O 1
ATOM 2691 N N . HIS A 1 335 ? -7.241 -29.550 26.695 1.00 88.62 335 HIS A N 1
ATOM 2692 C CA . HIS A 1 335 ? -5.912 -29.085 27.114 1.00 88.62 335 HIS A CA 1
ATOM 2693 C C . HIS A 1 335 ? -5.550 -27.668 26.615 1.00 88.62 335 HIS A C 1
ATOM 2695 O O . HIS A 1 335 ? -4.633 -27.043 27.153 1.00 88.62 335 HIS A O 1
ATOM 2701 N N . PHE A 1 336 ? -6.269 -27.134 25.620 1.00 90.88 336 PHE A N 1
ATOM 2702 C CA . PHE A 1 336 ? -6.112 -25.761 25.138 1.00 90.88 336 PHE A CA 1
ATOM 2703 C C . PHE A 1 336 ? -6.509 -24.738 26.207 1.00 90.88 336 PHE A C 1
ATOM 2705 O O . PHE A 1 336 ? -5.816 -23.740 26.405 1.00 90.88 336 PHE A O 1
ATOM 2712 N N . TYR A 1 337 ? -7.599 -24.999 26.929 1.00 91.25 337 TYR A N 1
ATOM 2713 C CA . TYR A 1 337 ? -8.180 -24.070 27.898 1.00 91.25 337 TYR A CA 1
ATOM 2714 C C . TYR A 1 337 ? -7.304 -23.939 29.145 1.00 91.25 337 TYR A C 1
ATOM 2716 O O . TYR A 1 337 ? -6.944 -22.825 29.539 1.00 91.25 337 TYR A O 1
ATOM 2724 N N . SER A 1 338 ? -6.820 -25.059 29.684 1.00 90.62 338 SER A N 1
ATOM 2725 C CA . SER A 1 338 ? -5.885 -25.056 30.817 1.00 90.62 338 SER A CA 1
ATOM 2726 C C . SER A 1 338 ? -4.549 -24.357 30.506 1.00 90.62 338 SER A C 1
ATOM 2728 O O . SER A 1 338 ? -3.960 -23.742 31.400 1.00 90.62 338 SER A O 1
ATOM 2730 N N . TYR A 1 339 ? -4.097 -24.331 29.244 1.00 91.19 339 TYR A N 1
ATOM 2731 C CA . TYR A 1 339 ? -2.909 -23.569 28.828 1.00 91.19 339 TYR A CA 1
ATOM 2732 C C . TYR A 1 339 ? -3.070 -22.051 29.042 1.00 91.19 339 TYR A C 1
ATOM 2734 O O . TYR A 1 339 ? -2.116 -21.387 29.468 1.00 91.19 339 TYR A O 1
ATOM 2742 N N . PHE A 1 340 ? -4.266 -21.482 28.833 1.00 91.31 340 PHE A N 1
ATOM 2743 C CA . PHE A 1 340 ? -4.504 -20.044 29.038 1.00 91.31 340 PHE A CA 1
ATOM 2744 C C . PHE A 1 340 ? -4.358 -19.606 30.494 1.00 91.31 340 PHE A C 1
ATOM 2746 O O . PHE A 1 340 ? -3.929 -18.473 30.730 1.00 91.31 340 PHE A O 1
ATOM 2753 N N . LEU A 1 341 ? -4.620 -20.478 31.476 1.00 90.06 341 LEU A N 1
ATOM 2754 C CA . LEU A 1 341 ? -4.494 -20.140 32.901 1.00 90.06 341 LEU A CA 1
ATOM 2755 C C . LEU A 1 341 ? -3.120 -19.547 33.247 1.00 90.06 341 LEU A C 1
ATOM 2757 O O . LEU A 1 341 ? -3.035 -18.686 34.123 1.00 90.06 341 LEU A O 1
ATOM 2761 N N . LYS A 1 342 ? -2.048 -19.949 32.555 1.00 89.44 342 LYS A N 1
ATOM 2762 C CA . LYS A 1 342 ? -0.700 -19.394 32.751 1.00 89.44 342 LYS A CA 1
ATOM 2763 C C . LYS A 1 342 ? -0.537 -17.963 32.216 1.00 89.44 342 LYS A C 1
ATOM 2765 O O . LYS A 1 342 ? 0.241 -17.195 32.776 1.00 89.44 342 LYS A O 1
ATOM 2770 N N . TYR A 1 343 ? -1.242 -17.610 31.143 1.00 89.44 343 TYR A N 1
ATOM 2771 C CA . TYR A 1 343 ? -1.039 -16.370 30.379 1.00 89.44 343 TYR A CA 1
ATOM 2772 C C . TYR A 1 343 ? -2.086 -15.282 30.665 1.00 89.44 343 TYR A C 1
ATOM 2774 O O . TYR A 1 343 ? -1.848 -14.114 30.360 1.00 89.44 343 TYR A O 1
ATOM 2782 N N . LEU A 1 344 ? -3.208 -15.629 31.302 1.00 91.25 344 LEU A N 1
ATOM 2783 C CA . LEU A 1 344 ? -4.248 -14.695 31.750 1.00 91.25 344 LEU A CA 1
ATOM 2784 C C . LEU A 1 344 ? -3.816 -13.898 32.997 1.00 91.25 344 LEU A C 1
ATOM 2786 O O . LEU A 1 344 ? -4.366 -14.076 34.082 1.00 91.25 344 LEU A O 1
ATOM 2790 N N . THR A 1 345 ? -2.824 -13.017 32.847 1.00 90.12 345 THR A N 1
ATOM 2791 C CA . THR A 1 345 ? -2.450 -12.008 33.858 1.00 90.12 345 THR A CA 1
ATOM 2792 C C . THR A 1 345 ? -2.157 -10.664 33.179 1.00 90.12 345 THR A C 1
ATOM 2794 O O . THR A 1 345 ? -1.524 -10.647 32.122 1.00 90.12 345 THR A O 1
ATOM 2797 N N . PRO A 1 346 ? -2.548 -9.511 33.753 1.00 87.56 346 PRO A N 1
ATOM 2798 C CA . PRO A 1 346 ? -2.407 -8.207 33.091 1.00 87.56 346 PRO A CA 1
ATOM 2799 C C . PRO A 1 346 ? -0.950 -7.746 32.904 1.00 87.56 346 PRO A C 1
ATOM 2801 O O . PRO A 1 346 ? -0.692 -6.814 32.148 1.00 87.56 346 PRO A O 1
ATOM 2804 N N . ARG A 1 347 ? 0.012 -8.396 33.576 1.00 87.81 347 ARG A N 1
ATOM 2805 C CA . ARG A 1 347 ? 1.457 -8.157 33.419 1.00 87.81 347 ARG A CA 1
ATOM 2806 C C . ARG A 1 347 ? 2.058 -8.873 32.199 1.00 87.81 347 ARG A C 1
ATOM 2808 O O . ARG A 1 347 ? 3.179 -8.555 31.806 1.00 87.81 347 ARG A O 1
ATOM 2815 N N . GLN A 1 348 ? 1.349 -9.839 31.613 1.00 87.62 348 GLN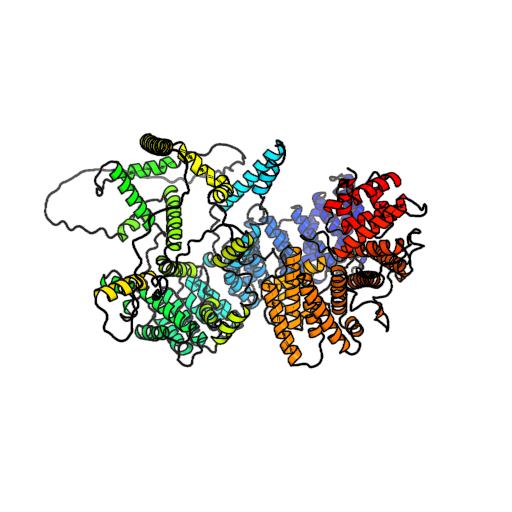 A N 1
ATOM 2816 C CA . GLN A 1 348 ? 1.831 -10.619 30.476 1.00 87.62 348 GLN A CA 1
ATOM 2817 C C . GLN A 1 348 ? 1.907 -9.745 29.202 1.00 87.62 348 GLN A C 1
ATOM 2819 O O . GLN A 1 348 ? 0.926 -9.080 28.860 1.00 87.62 348 GLN A O 1
ATOM 2824 N N . PRO A 1 349 ? 3.027 -9.740 28.451 1.00 86.06 349 PRO A N 1
ATOM 2825 C CA . PRO A 1 349 ? 3.085 -9.058 27.159 1.00 86.06 349 PRO A CA 1
ATOM 2826 C C . PRO A 1 349 ? 2.073 -9.650 26.167 1.00 86.06 349 PRO A C 1
ATOM 2828 O O . PRO A 1 349 ? 1.880 -10.867 26.105 1.00 86.06 349 PRO A O 1
ATOM 2831 N N . SER A 1 350 ? 1.442 -8.773 25.381 1.00 86.00 350 SER A N 1
ATOM 2832 C CA . SER A 1 350 ? 0.432 -9.116 24.365 1.00 86.00 350 SER A CA 1
ATOM 2833 C C . SER A 1 350 ? -0.796 -9.866 24.910 1.00 86.00 350 SER A C 1
ATOM 2835 O O . SER A 1 350 ? -1.436 -10.626 24.183 1.00 86.00 350 SER A O 1
ATOM 2837 N N . VAL A 1 351 ? -1.152 -9.660 26.186 1.00 88.94 351 VAL A N 1
ATOM 2838 C CA . VAL A 1 351 ? -2.264 -10.363 26.855 1.00 88.94 351 VAL A CA 1
ATOM 2839 C C . VAL A 1 351 ? -3.621 -10.200 26.159 1.00 88.94 351 VAL A C 1
ATOM 2841 O O . VAL A 1 351 ? -4.427 -11.125 26.165 1.00 88.94 351 VAL A O 1
ATOM 2844 N N . THR A 1 352 ? -3.866 -9.077 25.484 1.00 88.38 352 THR A N 1
ATOM 2845 C CA . THR A 1 352 ? -5.090 -8.840 24.701 1.00 88.38 352 THR A CA 1
ATOM 2846 C C . THR A 1 352 ? -5.214 -9.776 23.499 1.00 88.38 352 THR A C 1
ATOM 2848 O O . THR A 1 352 ? -6.323 -10.186 23.165 1.00 88.38 352 THR A O 1
ATOM 2851 N N . SER A 1 353 ? -4.099 -10.232 22.922 1.00 89.56 353 SER A N 1
ATOM 2852 C CA . SER A 1 353 ? -4.088 -11.291 21.906 1.00 89.56 353 SER A CA 1
ATOM 2853 C C . SER A 1 353 ? -4.361 -12.679 22.492 1.00 89.56 353 SER A C 1
ATOM 2855 O O . SER A 1 353 ? -4.998 -13.492 21.827 1.00 89.56 353 SER A O 1
ATOM 2857 N N . PHE A 1 354 ? -3.933 -12.962 23.730 1.00 91.88 354 PHE A N 1
ATOM 2858 C CA . PHE A 1 354 ? -4.320 -14.196 24.430 1.00 91.88 354 PHE A CA 1
ATOM 2859 C C . PHE A 1 354 ? -5.822 -14.194 24.747 1.00 91.88 354 PHE A C 1
ATOM 2861 O O . PHE A 1 354 ? -6.496 -15.181 24.476 1.00 91.88 354 PHE A O 1
ATOM 2868 N N . LEU A 1 355 ? -6.366 -13.073 25.235 1.00 91.06 355 LEU A N 1
ATOM 2869 C CA . LEU A 1 355 ? -7.806 -12.900 25.458 1.00 91.06 355 LEU A CA 1
ATOM 2870 C C . LEU A 1 355 ? -8.619 -13.066 24.161 1.00 91.06 355 LEU A C 1
ATOM 2872 O O . LEU A 1 355 ? -9.647 -13.737 24.174 1.00 91.06 355 LEU A O 1
ATOM 2876 N N . ALA A 1 356 ? -8.141 -12.507 23.044 1.00 88.50 356 ALA A N 1
ATOM 2877 C CA . ALA A 1 356 ? -8.776 -12.669 21.736 1.00 88.50 356 ALA A CA 1
ATOM 2878 C C . ALA A 1 356 ? -8.727 -14.121 21.232 1.00 88.50 356 ALA A C 1
ATOM 2880 O O . ALA A 1 356 ? -9.744 -14.642 20.785 1.00 88.50 356 ALA A O 1
ATOM 2881 N N . SER A 1 357 ? -7.577 -14.792 21.367 1.00 90.75 357 SER A N 1
ATOM 2882 C CA . SER A 1 357 ? -7.415 -16.200 20.964 1.00 90.75 357 SER A CA 1
ATOM 2883 C C . SER A 1 357 ? -8.300 -17.129 21.801 1.00 90.75 357 SER A C 1
ATOM 2885 O O . SER A 1 357 ? -8.911 -18.046 21.263 1.00 90.75 357 SER A O 1
ATOM 2887 N N . LEU A 1 358 ? -8.427 -16.873 23.109 1.00 92.06 358 LEU A N 1
ATOM 2888 C CA . LEU A 1 358 ? -9.352 -17.615 23.965 1.00 92.06 358 LEU A CA 1
ATOM 2889 C C . LEU A 1 358 ? -10.801 -17.421 23.505 1.00 92.06 358 LEU A C 1
ATOM 2891 O O . LEU A 1 358 ? -11.495 -18.404 23.274 1.00 92.06 358 LEU A O 1
ATOM 2895 N N . ALA A 1 359 ? -11.246 -16.174 23.322 1.00 90.31 359 ALA A N 1
ATOM 2896 C CA . ALA A 1 359 ? -12.606 -15.893 22.867 1.00 90.31 359 ALA A CA 1
ATOM 2897 C C . ALA A 1 359 ? -12.905 -16.527 21.496 1.00 90.31 359 ALA A C 1
ATOM 2899 O O . ALA A 1 359 ? -13.964 -17.127 21.339 1.00 90.31 359 ALA A O 1
ATOM 2900 N N . GLN A 1 360 ? -11.973 -16.470 20.536 1.00 88.12 360 GLN A N 1
ATOM 2901 C CA . GLN A 1 360 ? -12.150 -17.078 19.211 1.00 88.12 360 GLN A CA 1
ATOM 2902 C C . GLN A 1 360 ? -12.304 -18.606 19.269 1.00 88.12 360 GLN A C 1
ATOM 2904 O O . GLN A 1 360 ? -13.048 -19.156 18.467 1.00 88.12 360 GLN A O 1
ATOM 2909 N N . ALA A 1 361 ? -11.645 -19.277 20.218 1.00 90.69 361 ALA A N 1
ATOM 2910 C CA . ALA A 1 361 ? -11.755 -20.723 20.397 1.00 90.69 361 ALA A CA 1
ATOM 2911 C C . ALA A 1 361 ? -13.052 -21.170 21.096 1.00 90.69 361 ALA A C 1
ATOM 2913 O O . ALA A 1 361 ? -13.398 -22.343 21.048 1.00 90.69 361 ALA A O 1
ATOM 2914 N N . THR A 1 362 ? -13.792 -20.278 21.758 1.00 89.38 362 THR A N 1
ATOM 2915 C CA . THR A 1 362 ? -15.036 -20.692 22.428 1.00 89.38 362 THR A CA 1
ATOM 2916 C C . THR A 1 362 ? -16.171 -20.939 21.429 1.00 89.38 362 THR A C 1
ATOM 2918 O O . THR A 1 362 ? -16.374 -20.158 20.505 1.00 89.38 362 THR A O 1
ATOM 2921 N N . HIS A 1 363 ? -16.935 -22.014 21.622 1.00 88.38 363 HIS A N 1
ATOM 2922 C CA . HIS A 1 363 ? -18.135 -22.343 20.843 1.00 88.38 363 HIS A CA 1
ATOM 2923 C C . HIS A 1 363 ? -19.152 -23.106 21.709 1.00 88.38 363 HIS A C 1
ATOM 2925 O O . HIS A 1 363 ? -18.841 -23.539 22.819 1.00 88.38 363 HIS A O 1
ATOM 2931 N N . ASN A 1 364 ? -20.372 -23.283 21.197 1.00 84.56 364 ASN A N 1
ATOM 2932 C CA . ASN A 1 364 ? -21.505 -23.906 21.896 1.00 84.56 364 ASN A CA 1
ATOM 2933 C C . ASN A 1 364 ? -21.247 -25.342 22.399 1.00 84.56 364 ASN A C 1
ATOM 2935 O O . ASN A 1 364 ? -21.844 -25.743 23.395 1.00 84.56 364 ASN A O 1
ATOM 2939 N N . LEU A 1 365 ? -20.360 -26.092 21.735 1.00 86.31 365 LEU A N 1
ATOM 2940 C CA . LEU A 1 365 ? -19.969 -27.463 22.107 1.00 86.31 365 LEU A CA 1
ATOM 2941 C C . LEU A 1 365 ? -18.800 -27.541 23.116 1.00 86.31 365 LEU A C 1
ATOM 2943 O O . LEU A 1 365 ? -18.408 -28.640 23.500 1.00 86.31 365 LEU A O 1
ATOM 2947 N N . VAL A 1 366 ? -18.227 -26.414 23.561 1.00 87.12 366 VAL A N 1
ATOM 2948 C CA . VAL A 1 366 ? -17.197 -26.412 24.620 1.00 87.12 366 VAL A CA 1
ATOM 2949 C C . VAL A 1 366 ? -17.877 -26.519 25.989 1.00 87.12 366 VAL A C 1
ATOM 2951 O O . VAL A 1 366 ? -18.708 -25.651 26.282 1.00 87.12 366 VAL A O 1
ATOM 2954 N N . PRO A 1 367 ? -17.532 -27.510 26.840 1.00 88.31 367 PRO A N 1
ATOM 2955 C CA . PRO A 1 367 ? -18.097 -27.633 28.183 1.00 88.31 367 PRO A CA 1
ATOM 2956 C C . PRO A 1 367 ? -17.940 -26.335 28.996 1.00 88.31 367 PRO A C 1
ATOM 2958 O O . PRO A 1 367 ? -16.841 -25.771 29.022 1.00 88.31 367 PRO A O 1
ATOM 2961 N N . PRO A 1 368 ? -19.003 -25.840 29.660 1.00 86.62 368 PRO A N 1
ATOM 2962 C CA . PRO A 1 368 ? -18.939 -24.590 30.418 1.00 86.62 368 PRO A CA 1
ATOM 2963 C C . PRO A 1 368 ? -17.941 -24.667 31.584 1.00 86.62 368 PRO A C 1
ATOM 2965 O O . PRO A 1 368 ? -17.241 -23.687 31.834 1.00 86.62 368 PRO A O 1
ATOM 2968 N N . ASP A 1 369 ? -17.800 -25.840 32.206 1.00 88.88 369 ASP A N 1
ATOM 2969 C CA . ASP A 1 369 ? -16.907 -26.140 33.335 1.00 88.88 369 ASP A CA 1
ATOM 2970 C C . ASP A 1 369 ? -15.422 -25.821 33.051 1.00 88.88 369 ASP A C 1
ATOM 2972 O O . ASP A 1 369 ? -14.676 -25.452 33.955 1.00 88.88 369 ASP A O 1
ATOM 2976 N N . GLU A 1 370 ? -14.982 -25.912 31.789 1.00 89.25 370 GLU A N 1
ATOM 2977 C CA . GLU A 1 370 ? -13.610 -25.572 31.364 1.00 89.25 370 GLU A CA 1
ATOM 2978 C C . GLU A 1 370 ? -13.414 -24.055 31.164 1.00 89.25 370 GLU A C 1
ATOM 2980 O O . GLU A 1 370 ? -12.300 -23.528 31.252 1.00 89.25 370 GLU A O 1
ATOM 2985 N N . LEU A 1 371 ? -14.502 -23.327 30.894 1.00 91.19 371 LEU A N 1
ATOM 2986 C CA . LEU A 1 371 ? -14.498 -21.887 30.623 1.00 91.19 371 LEU A CA 1
ATOM 2987 C C . LEU A 1 371 ? -14.779 -21.046 31.874 1.00 91.19 371 LEU A C 1
ATOM 2989 O O . LEU A 1 371 ? -14.220 -19.954 32.004 1.00 91.19 371 LEU A O 1
ATOM 2993 N N . GLU A 1 372 ? -15.584 -21.547 32.810 1.00 91.19 372 GLU A N 1
ATOM 2994 C CA . GLU A 1 372 ? -15.867 -20.906 34.099 1.00 91.19 372 GLU A CA 1
ATOM 2995 C C . GLU A 1 372 ? -14.587 -20.488 34.866 1.00 91.19 372 GLU A C 1
ATOM 2997 O O . GLU A 1 372 ? -14.458 -19.298 35.187 1.00 91.19 372 GLU A O 1
ATOM 3002 N N . PRO A 1 373 ? -13.579 -21.361 35.106 1.00 92.50 373 PRO A N 1
ATOM 3003 C CA . PRO A 1 373 ? -12.355 -20.969 35.810 1.00 92.50 373 PRO A CA 1
ATOM 3004 C C . PRO A 1 373 ? -11.525 -19.934 35.035 1.00 92.50 373 PRO A C 1
ATOM 3006 O O . PRO A 1 373 ? -10.825 -19.121 35.648 1.00 92.50 373 PRO A O 1
ATOM 3009 N N . LEU A 1 374 ? -11.616 -19.905 33.700 1.00 93.25 374 LEU A N 1
ATOM 3010 C CA . LEU A 1 374 ? -10.968 -18.885 32.872 1.00 93.25 374 LEU A CA 1
ATOM 3011 C C . LEU A 1 374 ? -11.668 -17.528 33.006 1.00 93.25 374 LEU A C 1
ATOM 3013 O O . LEU A 1 374 ? -10.999 -16.513 33.208 1.00 93.25 374 LEU A O 1
ATOM 3017 N N . ILE A 1 375 ? -13.002 -17.502 32.958 1.00 93.94 375 ILE A N 1
ATOM 3018 C CA . ILE A 1 375 ? -13.813 -16.292 33.155 1.00 93.94 375 ILE A CA 1
ATOM 3019 C C . ILE A 1 375 ? -13.601 -15.735 34.568 1.00 93.94 375 ILE A C 1
ATOM 3021 O O . ILE A 1 375 ? -13.340 -14.537 34.718 1.00 93.94 375 ILE A O 1
ATOM 3025 N N . GLN A 1 376 ? -13.622 -16.591 35.594 1.00 92.94 376 GLN A N 1
ATOM 3026 C CA . GLN A 1 376 ? -13.358 -16.198 36.979 1.00 92.94 376 GLN A CA 1
ATOM 3027 C C . GLN A 1 376 ? -11.936 -15.645 37.147 1.00 92.94 376 GLN A C 1
ATOM 3029 O O . GLN A 1 376 ? -11.744 -14.625 37.815 1.00 92.94 376 GLN A O 1
ATOM 3034 N N . LYS A 1 377 ? -10.932 -16.253 36.498 1.00 92.75 377 LYS A N 1
ATOM 3035 C CA . LYS A 1 377 ? -9.559 -15.731 36.504 1.00 92.75 377 LYS A CA 1
ATOM 3036 C C . LYS A 1 377 ? -9.459 -14.354 35.843 1.00 92.75 377 LYS A C 1
ATOM 3038 O O . LYS A 1 377 ? -8.812 -13.467 36.400 1.00 92.75 377 LYS A O 1
ATOM 3043 N N . ILE A 1 378 ? -10.115 -14.146 34.698 1.00 93.88 378 ILE A N 1
ATOM 3044 C CA . ILE A 1 378 ? -10.140 -12.836 34.028 1.00 93.88 378 ILE A CA 1
ATOM 3045 C C . ILE A 1 378 ? -10.825 -11.792 34.921 1.00 93.88 378 ILE A C 1
ATOM 3047 O O . ILE A 1 378 ? -10.315 -10.681 35.052 1.00 93.88 378 ILE A O 1
ATOM 3051 N N . ALA A 1 379 ? -11.934 -12.137 35.579 1.00 93.19 379 ALA A N 1
ATOM 3052 C CA . ALA A 1 379 ? -12.613 -11.231 36.502 1.00 93.19 379 ALA A CA 1
ATOM 3053 C C . ALA A 1 379 ? -11.704 -10.810 37.673 1.00 93.19 379 ALA A C 1
ATOM 3055 O O . ALA A 1 379 ? -11.523 -9.613 37.902 1.00 93.19 379 ALA A O 1
ATOM 3056 N N . ASN A 1 380 ? -11.065 -11.773 38.345 1.00 92.25 380 ASN A N 1
ATOM 3057 C CA . ASN A 1 380 ? -10.202 -11.526 39.506 1.00 92.25 380 ASN A CA 1
ATOM 3058 C C . ASN A 1 380 ? -8.965 -10.669 39.162 1.00 92.25 380 ASN A C 1
ATOM 3060 O O . ASN A 1 380 ? -8.624 -9.730 39.886 1.00 92.25 380 ASN A O 1
ATOM 3064 N N . GLU A 1 381 ? -8.288 -10.979 38.053 1.00 91.88 381 GLU A N 1
ATOM 3065 C CA . GLU A 1 381 ? -7.008 -10.356 37.682 1.00 91.88 381 GLU A CA 1
ATOM 3066 C C . GLU A 1 381 ? -7.172 -9.032 36.914 1.00 91.88 381 GLU A C 1
ATOM 3068 O O . GLU A 1 381 ? -6.350 -8.129 37.074 1.00 91.88 381 GLU A O 1
ATOM 3073 N N . PHE A 1 382 ? -8.220 -8.884 36.090 1.00 92.50 382 PHE A N 1
ATOM 3074 C CA . PHE A 1 382 ? -8.393 -7.719 35.204 1.00 92.50 382 PHE A CA 1
ATOM 3075 C C . PHE A 1 382 ? -9.486 -6.752 35.664 1.00 92.50 382 PHE A C 1
ATOM 3077 O O . PHE A 1 382 ? -9.442 -5.580 35.292 1.00 92.50 382 PHE A O 1
ATOM 3084 N N . VAL A 1 383 ? -10.485 -7.215 36.425 1.00 90.94 383 VAL A N 1
ATOM 3085 C CA . VAL A 1 383 ? -11.676 -6.428 36.803 1.00 90.94 383 VAL A CA 1
ATOM 3086 C C . VAL A 1 383 ? -11.724 -6.178 38.320 1.00 90.94 383 VAL A C 1
ATOM 3088 O O . VAL A 1 383 ? -12.788 -6.059 38.912 1.00 90.94 383 VAL A O 1
ATOM 3091 N N . ASN A 1 384 ? -10.562 -6.038 38.964 1.00 87.62 384 ASN A N 1
ATOM 3092 C CA . ASN A 1 384 ? -10.468 -5.619 40.370 1.00 87.62 384 ASN A CA 1
ATOM 3093 C C . ASN A 1 384 ? -10.428 -4.081 40.527 1.00 87.62 384 ASN A C 1
ATOM 3095 O O . ASN A 1 384 ? -10.211 -3.338 39.568 1.00 87.62 384 ASN A O 1
ATOM 3099 N N . GLU A 1 385 ? -10.626 -3.577 41.751 1.00 79.69 385 GLU A N 1
ATOM 3100 C CA . GLU A 1 385 ? -10.643 -2.128 42.032 1.00 79.69 385 GLU A CA 1
ATOM 3101 C C . GLU A 1 385 ? -9.296 -1.425 41.783 1.00 79.69 385 GLU A C 1
ATOM 3103 O O . GLU A 1 385 ? -9.272 -0.229 41.488 1.00 79.69 385 GLU A O 1
ATOM 3108 N N . ALA A 1 386 ? -8.184 -2.162 41.866 1.00 82.69 386 ALA A N 1
ATOM 3109 C CA . ALA A 1 386 ? -6.837 -1.656 41.602 1.00 82.69 386 ALA A CA 1
ATOM 3110 C C . ALA A 1 386 ? -6.487 -1.602 40.100 1.00 82.69 386 ALA A C 1
ATOM 3112 O O . ALA A 1 386 ? -5.476 -1.008 39.720 1.00 82.69 386 ALA A O 1
ATOM 3113 N N . SER A 1 387 ? -7.304 -2.209 39.234 1.00 85.75 387 SER A N 1
ATOM 3114 C CA . SER A 1 387 ? -7.016 -2.325 37.806 1.00 85.75 387 SER A CA 1
ATOM 3115 C C . SER A 1 387 ? -7.201 -1.001 37.075 1.00 85.75 387 SER A C 1
ATOM 3117 O O . SER A 1 387 ? -8.197 -0.289 37.234 1.00 85.75 387 SER A O 1
ATOM 3119 N N . ALA A 1 388 ? -6.257 -0.691 36.184 1.00 88.44 388 ALA A N 1
ATOM 3120 C CA . ALA A 1 388 ? -6.387 0.444 35.283 1.00 88.44 388 ALA A CA 1
ATOM 3121 C C . ALA A 1 388 ? -7.663 0.310 34.431 1.00 88.44 388 ALA A C 1
ATOM 3123 O O . ALA A 1 388 ? -8.020 -0.778 33.977 1.00 88.44 388 ALA A O 1
ATOM 3124 N N . GLY A 1 389 ? -8.334 1.431 34.146 1.00 86.12 389 GLY A N 1
ATOM 3125 C CA . GLY A 1 389 ? -9.608 1.431 33.409 1.00 86.12 389 GLY A CA 1
ATOM 3126 C C . GLY A 1 389 ? -9.537 0.879 31.976 1.00 86.12 389 GLY A C 1
ATOM 3127 O O . GLY A 1 389 ? -10.579 0.640 31.372 1.00 86.12 389 GLY A O 1
ATOM 3128 N N . GLU A 1 390 ? -8.332 0.686 31.441 1.00 86.88 390 GLU A N 1
ATOM 3129 C CA . GLU A 1 390 ? -8.059 0.027 30.160 1.00 86.88 390 GLU A CA 1
ATOM 3130 C C . GLU A 1 390 ? -8.038 -1.500 30.322 1.00 86.88 390 GLU A C 1
ATOM 3132 O O . GLU A 1 390 ? -8.740 -2.195 29.594 1.00 86.88 390 GLU A O 1
ATOM 3137 N N . VAL A 1 391 ? -7.338 -2.005 31.345 1.00 90.31 391 VAL A N 1
ATOM 3138 C CA . VAL A 1 391 ? -7.265 -3.432 31.705 1.00 90.31 391 VAL A CA 1
ATOM 3139 C C . VAL A 1 391 ? -8.653 -3.971 32.065 1.00 90.31 391 VAL A C 1
ATOM 3141 O O . VAL A 1 391 ? -9.089 -4.972 31.500 1.00 90.31 391 VAL A O 1
ATOM 3144 N N . ALA A 1 392 ? -9.403 -3.247 32.901 1.00 90.44 392 ALA A N 1
ATOM 3145 C CA . ALA A 1 392 ? -10.770 -3.622 33.269 1.00 90.44 392 ALA A CA 1
ATOM 3146 C C . ALA A 1 392 ? -11.759 -3.550 32.094 1.00 90.44 392 ALA A C 1
ATOM 3148 O O . ALA A 1 392 ? -12.722 -4.315 32.045 1.00 90.44 392 ALA A O 1
ATOM 3149 N N . ALA A 1 393 ? -11.535 -2.659 31.121 1.00 90.31 393 ALA A N 1
ATOM 3150 C CA . ALA A 1 393 ? -12.338 -2.631 29.900 1.00 90.31 393 ALA A CA 1
ATOM 3151 C C . ALA A 1 393 ? -12.012 -3.822 28.984 1.00 90.31 393 ALA A C 1
ATOM 3153 O O . ALA A 1 393 ? -12.939 -4.444 28.469 1.00 90.31 393 ALA A O 1
ATOM 3154 N N . ALA A 1 394 ? -10.730 -4.166 28.827 1.00 89.56 394 ALA A N 1
ATOM 3155 C CA . ALA A 1 394 ? -10.290 -5.319 28.046 1.00 89.56 394 ALA A CA 1
ATOM 3156 C C . ALA A 1 394 ? -10.796 -6.643 28.646 1.00 89.56 394 ALA A C 1
ATOM 3158 O O . ALA A 1 394 ? -11.351 -7.458 27.915 1.00 89.56 394 ALA A O 1
ATOM 3159 N N . GLY A 1 395 ? -10.705 -6.821 29.970 1.00 92.62 395 GLY A N 1
ATOM 3160 C CA . GLY A 1 395 ? -11.243 -7.992 30.673 1.00 92.62 395 GLY A CA 1
ATOM 3161 C C . GLY A 1 395 ? -12.759 -8.144 30.502 1.00 92.62 395 GLY A C 1
ATOM 3162 O O . GLY A 1 395 ? -13.228 -9.199 30.084 1.00 92.62 395 GLY A O 1
ATOM 3163 N N . LEU A 1 396 ? -13.535 -7.074 30.726 1.00 91.69 396 LEU A N 1
ATOM 3164 C CA . LEU A 1 396 ? -14.992 -7.089 30.515 1.00 91.69 396 LEU A CA 1
ATOM 3165 C C . LEU A 1 396 ? -15.392 -7.333 29.051 1.00 91.69 396 LEU A C 1
ATOM 3167 O O . LEU A 1 396 ? -16.411 -7.977 28.801 1.00 91.69 396 LEU A O 1
ATOM 3171 N N . ASN A 1 397 ? -14.622 -6.820 28.086 1.00 92.19 397 ASN A N 1
ATOM 3172 C CA . ASN A 1 397 ? -14.851 -7.092 26.667 1.00 92.19 397 ASN A CA 1
ATOM 3173 C C . ASN A 1 397 ? -14.538 -8.556 26.329 1.00 92.19 397 ASN A C 1
ATOM 3175 O O . ASN A 1 397 ? -15.364 -9.202 25.697 1.00 92.19 397 ASN A O 1
ATOM 3179 N N . ALA A 1 398 ? -13.414 -9.104 26.796 1.00 91.56 398 ALA A N 1
ATOM 3180 C CA . ALA A 1 398 ? -13.049 -10.502 26.566 1.00 91.56 398 ALA A CA 1
ATOM 3181 C C . ALA A 1 398 ? -14.074 -11.480 27.165 1.00 91.56 398 ALA A C 1
ATOM 3183 O O . ALA A 1 398 ? -14.547 -12.372 26.467 1.00 91.56 398 ALA A O 1
ATOM 3184 N N . ILE A 1 399 ? -14.498 -11.256 28.417 1.00 93.00 399 ILE A N 1
ATOM 3185 C CA . ILE A 1 399 ? -15.574 -12.029 29.061 1.00 93.00 399 ILE A CA 1
ATOM 3186 C C . ILE A 1 399 ? -16.862 -11.955 28.234 1.00 93.00 399 ILE A C 1
ATOM 3188 O O . ILE A 1 399 ? -17.516 -12.973 28.020 1.00 93.00 399 ILE A O 1
ATOM 3192 N N . ARG A 1 400 ? -17.225 -10.767 27.731 1.00 91.12 400 ARG A N 1
ATOM 3193 C CA . ARG A 1 400 ? -18.392 -10.606 26.856 1.00 91.12 400 ARG A CA 1
ATOM 3194 C C . ARG A 1 400 ? -18.253 -11.420 25.568 1.00 91.12 400 ARG A C 1
ATOM 3196 O O . ARG A 1 400 ? -19.215 -12.088 25.221 1.00 91.12 400 ARG A O 1
ATOM 3203 N N . GLU A 1 401 ? -17.119 -11.368 24.875 1.00 88.38 401 GLU A N 1
ATOM 3204 C CA . GLU A 1 401 ? -16.930 -12.081 23.600 1.00 88.38 401 GLU A CA 1
ATOM 3205 C C . GLU A 1 401 ? -16.875 -13.611 23.761 1.00 88.38 401 GLU A C 1
ATOM 3207 O O . GLU A 1 401 ? -17.356 -14.323 22.878 1.00 88.38 401 GLU A O 1
ATOM 3212 N N . ILE A 1 402 ? -16.394 -14.111 24.907 1.00 90.69 402 ILE A N 1
ATOM 3213 C CA . ILE A 1 402 ? -16.550 -15.517 25.325 1.00 90.69 402 ILE A CA 1
ATOM 3214 C C . ILE A 1 402 ? -18.041 -15.846 25.522 1.00 90.69 402 ILE A C 1
ATOM 3216 O O . ILE A 1 402 ? -18.567 -16.772 24.910 1.00 90.69 402 ILE A O 1
ATOM 3220 N N . CYS A 1 403 ? -18.761 -15.032 26.304 1.00 89.69 403 CYS A N 1
ATOM 3221 C CA . CYS A 1 403 ? -20.188 -15.235 26.581 1.00 89.69 403 CYS A CA 1
ATOM 3222 C C . CYS A 1 403 ? -21.095 -15.111 25.345 1.00 89.69 403 CYS A C 1
ATOM 3224 O O . CYS A 1 403 ? -22.223 -15.591 25.383 1.00 89.69 403 CYS A O 1
ATOM 3226 N N . VAL A 1 404 ? -20.660 -14.436 24.271 1.00 86.81 404 VAL A N 1
ATOM 3227 C CA . VAL A 1 404 ? -21.396 -14.392 22.990 1.00 86.81 404 VAL A CA 1
ATOM 3228 C C . VAL A 1 404 ? -21.444 -15.782 22.347 1.00 86.81 404 VAL A C 1
ATOM 3230 O O . VAL A 1 404 ? -22.432 -16.106 21.698 1.00 86.81 404 VAL A O 1
ATOM 3233 N N . ARG A 1 405 ? -20.388 -16.586 22.529 1.00 85.50 405 ARG A N 1
ATOM 3234 C CA . ARG A 1 405 ? -20.192 -17.892 21.881 1.00 85.50 405 ARG A CA 1
ATOM 3235 C C . ARG A 1 405 ? -20.580 -19.067 22.783 1.00 85.50 405 ARG A C 1
ATOM 3237 O O . ARG A 1 405 ? -21.182 -20.018 22.298 1.00 85.50 405 ARG A O 1
ATOM 3244 N N . GLN A 1 406 ? -20.278 -18.983 24.082 1.00 87.94 406 GLN A N 1
ATOM 3245 C CA . GLN A 1 406 ? -20.759 -19.916 25.106 1.00 87.94 406 GLN A CA 1
ATOM 3246 C C . GLN A 1 406 ? -21.383 -19.140 26.285 1.00 87.94 406 GLN A C 1
ATOM 3248 O O . GLN A 1 406 ? -20.680 -18.776 27.233 1.00 87.94 406 GLN A O 1
ATOM 3253 N N . PRO A 1 407 ? -22.699 -18.857 26.249 1.00 86.69 407 PRO A N 1
ATOM 3254 C CA . PRO A 1 407 ? -23.386 -18.100 27.299 1.00 86.69 407 PRO A CA 1
ATOM 3255 C C . PRO A 1 407 ? -23.517 -18.852 28.629 1.00 86.69 407 PRO A C 1
ATOM 3257 O O . PRO A 1 407 ? -23.683 -18.224 29.671 1.00 86.69 407 PRO A O 1
ATOM 3260 N N . LEU A 1 408 ? -23.454 -20.188 28.600 1.00 86.19 408 LEU A N 1
ATOM 3261 C CA . LEU A 1 408 ? -23.646 -21.042 29.777 1.00 86.19 408 LEU A CA 1
ATOM 3262 C C . LEU A 1 408 ? -22.448 -21.038 30.741 1.00 86.19 408 LEU A C 1
ATOM 3264 O O . LEU A 1 408 ? -22.584 -21.469 31.876 1.00 86.19 408 LEU A O 1
ATOM 3268 N N . ALA A 1 409 ? -21.291 -20.514 30.325 1.00 88.00 409 ALA A N 1
ATOM 3269 C CA . ALA A 1 409 ? -20.072 -20.465 31.139 1.00 88.00 409 ALA A CA 1
ATOM 3270 C C . ALA A 1 409 ? -20.051 -19.336 32.200 1.00 88.00 409 ALA A C 1
ATOM 3272 O O . ALA A 1 409 ? -19.013 -19.064 32.803 1.00 88.00 409 ALA A O 1
ATOM 3273 N N . MET A 1 410 ? -21.160 -18.614 32.396 1.00 88.12 410 MET A N 1
ATOM 3274 C CA . MET A 1 410 ? -21.241 -17.440 33.270 1.00 88.12 410 MET A CA 1
ATOM 3275 C C . MET A 1 410 ? -22.174 -17.668 34.460 1.00 88.12 410 MET A C 1
ATOM 3277 O O . MET A 1 410 ? -23.380 -17.838 34.299 1.00 88.12 410 MET A O 1
ATOM 3281 N N . ASN A 1 411 ? -21.634 -17.512 35.666 1.00 90.50 411 ASN A N 1
ATOM 3282 C CA . ASN A 1 411 ? -22.406 -17.584 36.904 1.00 90.50 411 ASN A CA 1
ATOM 3283 C C . ASN A 1 411 ? -23.273 -16.338 37.138 1.00 90.50 411 ASN A C 1
ATOM 3285 O O . ASN A 1 411 ? -22.823 -15.205 36.937 1.00 90.50 411 ASN A O 1
ATOM 3289 N N . GLU A 1 412 ? -24.483 -16.525 37.681 1.00 88.69 412 GLU A N 1
ATOM 3290 C CA . GLU A 1 412 ? -25.397 -15.425 38.029 1.00 88.69 412 GLU A CA 1
ATOM 3291 C C . GLU A 1 412 ? -24.731 -14.399 38.964 1.00 88.69 412 GLU A C 1
ATOM 3293 O O . GLU A 1 412 ? -24.822 -13.187 38.747 1.00 88.69 412 GLU A O 1
ATOM 3298 N N . THR A 1 413 ? -24.038 -14.874 40.001 1.00 89.56 413 THR A N 1
ATOM 3299 C CA . THR A 1 413 ? -23.369 -14.035 41.006 1.00 89.56 413 THR A CA 1
ATOM 3300 C C . THR A 1 413 ? -22.291 -13.152 40.378 1.00 89.56 413 THR A C 1
ATOM 3302 O O . THR A 1 413 ? -22.290 -11.936 40.590 1.00 89.56 413 THR A O 1
ATOM 3305 N N . LEU A 1 414 ? -21.429 -13.743 39.546 1.00 91.69 414 LEU A N 1
ATOM 3306 C CA . LEU A 1 414 ? -20.358 -13.047 38.838 1.00 91.69 414 LEU A CA 1
ATOM 3307 C C . LEU A 1 414 ? -20.918 -12.052 37.813 1.00 91.69 414 LEU A C 1
ATOM 3309 O O . LEU A 1 414 ? -20.505 -10.892 37.785 1.00 91.69 414 LEU A O 1
ATOM 3313 N N . LEU A 1 415 ? -21.921 -12.455 37.025 1.00 91.94 415 LEU A N 1
ATOM 3314 C CA . LEU A 1 415 ? -22.600 -11.571 36.077 1.00 91.94 415 LEU A CA 1
ATOM 3315 C C . LEU A 1 415 ? -23.176 -10.338 36.780 1.00 91.94 415 LEU A C 1
ATOM 3317 O O . LEU A 1 415 ? -23.041 -9.214 36.290 1.00 91.94 415 LEU A O 1
ATOM 3321 N N . GLN A 1 416 ? -23.818 -10.527 37.933 1.00 90.50 416 GLN A N 1
ATOM 3322 C CA . GLN A 1 416 ? -24.415 -9.433 38.694 1.00 90.50 416 GLN A CA 1
ATOM 3323 C C . GLN A 1 416 ? -23.382 -8.426 39.199 1.00 90.50 416 GLN A C 1
ATOM 3325 O O . GLN A 1 416 ? -23.694 -7.229 39.200 1.00 90.50 416 GLN A O 1
ATOM 3330 N N . ASP A 1 417 ? -22.190 -8.887 39.582 1.00 91.69 417 ASP A N 1
ATOM 3331 C CA . ASP A 1 417 ? -21.074 -8.045 40.014 1.00 91.69 417 ASP A CA 1
ATOM 3332 C C . ASP A 1 417 ? -20.443 -7.280 38.837 1.00 91.69 417 ASP A C 1
ATOM 3334 O O . ASP A 1 417 ? -20.436 -6.044 38.823 1.00 91.69 417 ASP A O 1
ATOM 3338 N N . LEU A 1 418 ? -20.075 -7.977 37.755 1.00 91.88 418 LEU A N 1
ATOM 3339 C CA . LEU A 1 418 ? -19.545 -7.361 36.526 1.00 91.88 418 LEU A CA 1
ATOM 3340 C C . LEU A 1 418 ? -20.507 -6.300 35.944 1.00 91.88 418 LEU A C 1
ATOM 3342 O O . LEU A 1 418 ? -20.091 -5.265 35.410 1.00 91.88 418 LEU A O 1
ATOM 3346 N N . VAL A 1 419 ? -21.820 -6.491 36.105 1.00 91.12 419 VAL A N 1
ATOM 3347 C CA . VAL A 1 419 ? -22.855 -5.526 35.702 1.00 91.12 419 VAL A CA 1
ATOM 3348 C C . VAL A 1 419 ? -22.899 -4.262 36.584 1.00 91.12 419 VAL A C 1
ATOM 3350 O O . VAL A 1 419 ? -23.372 -3.216 36.115 1.00 91.12 419 VAL A O 1
ATOM 3353 N N . LEU A 1 420 ? -22.387 -4.264 37.821 1.00 90.69 420 LEU A N 1
ATOM 3354 C CA . LEU A 1 420 ? -22.307 -3.054 38.663 1.00 90.69 420 LEU A CA 1
ATOM 3355 C C . LEU A 1 420 ? -21.447 -1.960 38.009 1.00 90.69 420 LEU A C 1
ATOM 3357 O O . LEU A 1 420 ? -21.810 -0.773 38.049 1.00 90.69 420 LEU A O 1
ATOM 3361 N N . TYR A 1 421 ? -20.399 -2.354 37.280 1.00 90.69 421 TYR A N 1
ATOM 3362 C CA . TYR A 1 421 ? -19.501 -1.460 36.545 1.00 90.69 421 TYR A CA 1
ATOM 3363 C C . TYR A 1 421 ? -20.192 -0.623 35.449 1.00 90.69 421 TYR A C 1
ATOM 3365 O O . TYR A 1 421 ? -19.627 0.377 34.992 1.00 90.69 421 TYR A O 1
ATOM 3373 N N . LYS A 1 422 ? -21.467 -0.881 35.107 1.00 90.38 422 LYS A N 1
ATOM 3374 C CA . LYS A 1 422 ? -22.309 0.008 34.267 1.00 90.38 422 LYS A CA 1
ATOM 3375 C C . LYS A 1 422 ? -22.462 1.439 34.819 1.00 90.38 422 LYS A C 1
ATOM 3377 O O . LYS A 1 422 ? -22.953 2.316 34.097 1.00 90.38 422 LYS A O 1
ATOM 3382 N N . LYS A 1 423 ? -22.131 1.658 36.102 1.00 88.56 423 LYS A N 1
ATOM 3383 C CA . LYS A 1 423 ? -22.107 2.961 36.797 1.00 88.56 423 LYS A CA 1
ATOM 3384 C C . LYS A 1 423 ? -20.689 3.518 37.024 1.00 88.56 423 LYS A C 1
ATOM 3386 O O . LYS A 1 423 ? -20.567 4.593 37.607 1.00 88.56 423 LYS A O 1
ATOM 3391 N N . SER A 1 424 ? -19.639 2.821 36.589 1.00 86.69 424 SER A N 1
ATOM 3392 C CA . SER A 1 424 ? -18.246 3.235 36.805 1.00 86.69 424 SER A CA 1
ATOM 3393 C C . SER A 1 424 ? -17.932 4.603 36.180 1.00 86.69 424 SER A C 1
ATOM 3395 O O . SER A 1 424 ? -18.542 5.014 35.191 1.00 86.69 424 SER A O 1
ATOM 3397 N N . LYS A 1 425 ? -16.964 5.331 36.756 1.00 86.25 425 LYS A N 1
ATOM 3398 C CA . LYS A 1 425 ? -16.531 6.649 36.247 1.00 86.25 425 LYS A CA 1
ATOM 3399 C C . LYS A 1 425 ? -15.834 6.537 34.879 1.00 86.25 425 LYS A C 1
ATOM 3401 O O . LYS A 1 425 ? -15.975 7.427 34.038 1.00 86.25 425 LYS A O 1
ATOM 3406 N N . ASN A 1 426 ? -15.122 5.432 34.647 1.00 85.81 426 ASN A N 1
ATOM 3407 C CA . ASN A 1 426 ? -14.379 5.162 33.418 1.00 85.81 426 ASN A CA 1
ATOM 3408 C C . ASN A 1 426 ? -15.325 4.777 32.275 1.00 85.81 426 ASN A C 1
ATOM 3410 O O . ASN A 1 426 ? -16.025 3.770 32.337 1.00 85.81 426 ASN A O 1
ATOM 3414 N N . LYS A 1 427 ? -15.334 5.569 31.193 1.00 84.88 427 LYS A N 1
ATOM 3415 C CA . LYS A 1 427 ? -16.264 5.360 30.068 1.00 84.88 427 LYS A CA 1
ATOM 3416 C C . LYS A 1 427 ? -16.043 4.011 29.364 1.00 84.88 427 LYS A C 1
ATOM 3418 O O . LYS A 1 427 ? -17.036 3.417 28.965 1.00 84.88 427 LYS A O 1
ATOM 3423 N N . GLY A 1 428 ? -14.797 3.543 29.221 1.00 84.56 428 GLY A N 1
ATOM 3424 C CA . GLY A 1 428 ? -14.487 2.240 28.610 1.00 84.56 428 GLY A CA 1
ATOM 3425 C C . GLY A 1 428 ? -15.163 1.097 29.370 1.00 84.56 428 GLY A C 1
ATOM 3426 O O . GLY A 1 428 ? -16.082 0.472 28.849 1.00 84.56 428 GLY A O 1
ATOM 3427 N N . VAL A 1 429 ? -14.810 0.942 30.650 1.00 90.00 429 VAL A N 1
ATOM 3428 C CA . VAL A 1 429 ? -15.410 -0.020 31.596 1.00 90.00 429 VAL A CA 1
ATOM 3429 C C . VAL A 1 429 ? -16.946 0.084 31.630 1.00 90.00 429 VAL A C 1
ATOM 3431 O O . VAL A 1 429 ? -17.650 -0.917 31.508 1.00 90.00 429 VAL A O 1
ATOM 3434 N N . MET A 1 430 ? -17.495 1.305 31.701 1.00 89.56 430 MET A N 1
ATOM 3435 C CA . MET A 1 430 ? -18.945 1.542 31.686 1.00 89.56 430 MET A CA 1
ATOM 3436 C C . MET A 1 430 ? -19.623 1.042 30.399 1.00 89.56 430 MET A C 1
ATOM 3438 O O . MET A 1 430 ? -20.770 0.592 30.449 1.00 89.56 430 MET A O 1
ATOM 3442 N N . MET A 1 431 ? -18.963 1.168 29.244 1.00 85.69 431 MET A N 1
ATOM 3443 C CA . MET A 1 431 ? -19.486 0.691 27.962 1.00 85.69 431 MET A CA 1
ATOM 3444 C C . MET A 1 431 ? -19.349 -0.828 27.831 1.00 85.69 431 MET A C 1
ATOM 3446 O O . MET A 1 431 ? -20.315 -1.453 27.404 1.00 85.69 431 MET A O 1
ATOM 3450 N N . ALA A 1 432 ? -18.230 -1.413 28.270 1.00 87.56 432 ALA A N 1
ATOM 3451 C CA . ALA A 1 432 ? -18.009 -2.860 28.291 1.00 87.56 432 ALA A CA 1
ATOM 3452 C C . ALA A 1 432 ? -19.071 -3.581 29.148 1.00 87.56 432 ALA A C 1
ATOM 3454 O O . ALA A 1 432 ? -19.817 -4.422 28.643 1.00 87.56 432 ALA A O 1
ATOM 3455 N N . ALA A 1 433 ? -19.278 -3.137 30.395 1.00 91.62 433 ALA A N 1
ATOM 3456 C CA . ALA A 1 433 ? -20.319 -3.670 31.284 1.00 91.62 433 ALA A CA 1
ATOM 3457 C C . ALA A 1 433 ? -21.749 -3.499 30.724 1.00 91.62 433 ALA A C 1
ATOM 3459 O O . ALA A 1 433 ? -22.627 -4.329 30.960 1.00 91.62 433 ALA A O 1
ATOM 3460 N N . LYS A 1 434 ? -22.008 -2.436 29.946 1.00 89.69 434 LYS A N 1
ATOM 3461 C CA . LYS A 1 434 ? -23.286 -2.245 29.227 1.00 89.69 434 LYS A CA 1
ATOM 3462 C C . LYS A 1 434 ? -23.421 -3.115 27.978 1.00 89.69 434 LYS A C 1
ATOM 3464 O O . LYS A 1 434 ? -24.553 -3.345 27.553 1.00 89.69 434 LYS A O 1
ATOM 3469 N N . GLY A 1 435 ? -22.310 -3.560 27.398 1.00 87.75 435 GLY A N 1
ATOM 3470 C CA . GLY A 1 435 ? -22.269 -4.573 26.349 1.00 87.75 435 GLY A CA 1
ATOM 3471 C C . GLY A 1 435 ? -22.657 -5.940 26.905 1.00 87.75 435 GLY A C 1
ATOM 3472 O O . GLY A 1 435 ? -23.573 -6.558 26.371 1.00 87.75 435 GLY A O 1
ATOM 3473 N N . LEU A 1 436 ? -22.046 -6.351 28.023 1.00 89.44 436 LEU A N 1
ATOM 3474 C CA . LEU A 1 436 ? -22.350 -7.611 28.715 1.00 89.44 436 LEU A CA 1
ATOM 3475 C C . LEU A 1 436 ? -23.814 -7.654 29.195 1.00 89.44 436 LEU A C 1
ATOM 3477 O O . LEU A 1 436 ? -24.559 -8.561 28.843 1.00 89.44 436 LEU A O 1
ATOM 3481 N N . LEU A 1 437 ? -24.285 -6.599 29.874 1.00 89.25 437 LEU A N 1
ATOM 3482 C CA . LEU A 1 437 ? -25.710 -6.428 30.209 1.00 89.25 437 LEU A CA 1
ATOM 3483 C C . LEU A 1 437 ? -26.614 -6.345 28.966 1.00 89.25 437 LEU A C 1
ATOM 3485 O O . LEU A 1 437 ? -27.815 -6.570 29.064 1.00 89.25 437 LEU A O 1
ATOM 3489 N N . GLY A 1 438 ? -26.077 -5.966 27.805 1.00 87.81 438 GLY A N 1
ATOM 3490 C CA . GLY A 1 438 ? -26.802 -6.018 26.541 1.00 87.81 438 GLY A CA 1
ATOM 3491 C C . GLY A 1 438 ? -27.080 -7.459 26.133 1.00 87.81 438 GLY A C 1
ATOM 3492 O O . GLY A 1 438 ? -28.241 -7.813 25.985 1.00 87.81 438 GLY A O 1
ATOM 3493 N N . LEU A 1 439 ? -26.020 -8.261 26.034 1.00 85.56 439 LEU A N 1
ATOM 3494 C CA . LEU A 1 439 ? -26.056 -9.673 25.656 1.00 85.56 439 LEU A CA 1
ATOM 3495 C C . LEU A 1 439 ? -27.013 -10.492 26.536 1.00 85.56 439 LEU A C 1
ATOM 3497 O O . LEU A 1 439 ? -27.930 -11.129 26.030 1.00 85.56 439 LEU A O 1
ATOM 3501 N N . TYR A 1 440 ? -26.871 -10.403 27.860 1.00 87.75 440 TYR A N 1
ATOM 3502 C CA . TYR A 1 440 ? -27.676 -11.208 28.788 1.00 87.75 440 TYR A CA 1
ATOM 3503 C C . TYR A 1 440 ? -29.156 -10.797 28.872 1.00 87.75 440 TYR A C 1
ATOM 3505 O O . TYR A 1 440 ? -29.949 -11.514 29.463 1.00 87.75 440 TYR A O 1
ATOM 3513 N N . ARG A 1 441 ? -29.590 -9.690 28.255 1.00 87.06 441 ARG A N 1
ATOM 3514 C CA . ARG A 1 441 ? -31.036 -9.425 28.073 1.00 87.06 441 ARG A CA 1
ATOM 3515 C C . ARG A 1 441 ? -31.645 -10.258 26.956 1.00 87.06 441 ARG A C 1
ATOM 3517 O O . ARG A 1 441 ? -32.835 -10.581 26.996 1.00 87.06 441 ARG A O 1
ATOM 3524 N N . ASP A 1 442 ? -30.826 -10.556 25.961 1.00 80.50 442 ASP A N 1
ATOM 3525 C CA . ASP A 1 442 ? -31.240 -11.246 24.756 1.00 80.50 442 ASP A CA 1
ATOM 3526 C C . ASP A 1 442 ? -31.088 -12.761 24.980 1.00 80.50 442 ASP A C 1
ATOM 3528 O O . ASP A 1 442 ? -32.051 -13.487 24.748 1.00 80.50 442 ASP A O 1
ATOM 3532 N N . VAL A 1 443 ? -29.982 -13.209 25.588 1.00 79.19 443 VAL A N 1
ATOM 3533 C CA . VAL A 1 443 ? -29.673 -14.638 25.796 1.00 79.19 443 VAL A CA 1
ATOM 3534 C C . VAL A 1 443 ? -30.190 -15.227 27.120 1.00 79.19 443 VAL A C 1
ATOM 3536 O O . VAL A 1 443 ? -30.804 -16.284 27.110 1.00 79.19 443 VAL A O 1
ATOM 3539 N N . GLY A 1 444 ? -29.972 -14.563 28.262 1.00 76.81 444 GLY A N 1
ATOM 3540 C CA . GLY A 1 444 ? -30.170 -15.160 29.596 1.00 76.81 444 GLY A CA 1
ATOM 3541 C C . GLY A 1 444 ? -30.729 -14.165 30.610 1.00 76.81 444 GLY A C 1
ATOM 3542 O O . GLY A 1 444 ? -30.039 -13.737 31.537 1.00 76.81 444 GLY A O 1
ATOM 3543 N N . ALA A 1 445 ? -31.973 -13.735 30.389 1.00 82.12 445 ALA A N 1
ATOM 3544 C CA . ALA A 1 445 ? -32.550 -12.589 31.087 1.00 82.12 445 ALA A CA 1
ATOM 3545 C C . ALA A 1 445 ? -32.887 -12.852 32.566 1.00 82.12 445 ALA A C 1
ATOM 3547 O O . ALA A 1 445 ? -33.006 -11.890 33.332 1.00 82.12 445 ALA A O 1
ATOM 3548 N N . ASP A 1 446 ? -33.008 -14.109 32.989 1.00 84.25 446 ASP A N 1
ATOM 3549 C CA . ASP A 1 446 ? -33.349 -14.459 34.370 1.00 84.25 446 ASP A CA 1
ATOM 3550 C C . ASP A 1 446 ? -32.218 -14.193 35.355 1.00 84.25 446 ASP A C 1
ATOM 3552 O O . ASP A 1 446 ? -32.465 -13.561 36.388 1.00 84.25 446 ASP A O 1
ATOM 3556 N N . MET A 1 447 ? -30.976 -14.496 34.963 1.00 84.62 447 MET A N 1
ATOM 3557 C CA . MET A 1 447 ? -29.758 -14.181 35.724 1.00 84.62 447 MET A CA 1
ATOM 3558 C C . MET A 1 447 ? -29.600 -12.672 36.022 1.00 84.62 447 MET A C 1
ATOM 3560 O O . MET A 1 447 ? -28.905 -12.250 36.954 1.00 84.62 447 MET A O 1
ATOM 3564 N N . LEU A 1 448 ? -30.258 -11.807 35.240 1.00 87.88 448 LEU A N 1
ATOM 3565 C CA . LEU A 1 448 ? -30.285 -10.368 35.485 1.00 87.88 448 LEU A CA 1
ATOM 3566 C C . LEU A 1 448 ? -31.382 -9.991 36.488 1.00 87.88 448 LEU A C 1
ATOM 3568 O O . LEU A 1 448 ? -32.552 -10.328 36.330 1.00 87.88 448 LEU A O 1
ATOM 3572 N N . LYS A 1 449 ? -31.059 -9.136 37.467 1.00 86.88 449 LYS A N 1
ATOM 3573 C CA . LYS A 1 449 ? -32.067 -8.564 38.386 1.00 86.88 449 LYS A CA 1
ATOM 3574 C C . LYS A 1 449 ? -33.144 -7.799 37.606 1.00 86.88 449 LYS A C 1
ATOM 3576 O O . LYS A 1 449 ? -32.833 -7.101 36.643 1.00 86.88 449 LYS A O 1
ATOM 3581 N N . ARG A 1 450 ? -34.401 -7.804 38.076 1.00 84.31 450 ARG A N 1
ATOM 3582 C CA . ARG A 1 450 ? -35.567 -7.146 37.424 1.00 84.31 450 ARG A CA 1
ATOM 3583 C C . ARG A 1 450 ? -35.321 -5.698 36.957 1.00 84.31 450 ARG A C 1
ATOM 3585 O O . ARG A 1 450 ? -35.816 -5.292 35.910 1.00 84.31 450 ARG A O 1
ATOM 3592 N N . ARG A 1 451 ? -34.521 -4.927 37.706 1.00 86.12 451 ARG A N 1
ATOM 3593 C CA . ARG A 1 451 ? -34.107 -3.543 37.375 1.00 86.12 451 ARG A CA 1
ATOM 3594 C C . ARG A 1 451 ? -33.237 -3.432 36.108 1.00 86.12 451 ARG A C 1
ATOM 3596 O O . ARG A 1 451 ? -33.145 -2.359 35.517 1.00 86.12 451 ARG A O 1
ATOM 3603 N N . ASP A 1 452 ? -32.580 -4.525 35.731 1.00 85.19 452 ASP A N 1
ATOM 3604 C CA . ASP A 1 452 ? -31.537 -4.609 34.712 1.00 85.19 452 ASP A CA 1
ATOM 3605 C C . ASP A 1 452 ? -31.984 -5.349 33.444 1.00 85.19 452 ASP A C 1
ATOM 3607 O O . ASP A 1 452 ? -31.484 -5.008 32.372 1.00 85.19 452 ASP A O 1
ATOM 3611 N N . ARG A 1 453 ? -33.005 -6.218 33.521 1.00 82.38 453 ARG A N 1
ATOM 3612 C CA . ARG A 1 453 ? -33.675 -6.875 32.373 1.00 82.38 453 ARG A CA 1
ATOM 3613 C C . ARG A 1 453 ? -34.173 -5.880 31.309 1.00 82.38 453 ARG A C 1
ATOM 3615 O O . ARG A 1 453 ? -33.942 -6.043 30.116 1.00 82.38 453 ARG A O 1
ATOM 3622 N N . GLY A 1 454 ? -34.776 -4.766 31.732 1.00 83.94 454 GLY A N 1
ATOM 3623 C CA . GLY A 1 454 ? -35.369 -3.781 30.816 1.00 83.94 454 GLY A CA 1
ATOM 3624 C C . GLY A 1 454 ? -36.682 -4.262 30.176 1.00 83.94 454 GLY A C 1
ATOM 3625 O O . GLY A 1 454 ? -37.074 -5.411 30.324 1.00 83.94 454 GLY A O 1
ATOM 3626 N N . LYS A 1 455 ? -37.407 -3.363 29.488 1.00 79.88 455 LYS A N 1
ATOM 3627 C CA . LYS A 1 455 ? -38.830 -3.598 29.170 1.00 79.88 455 LYS A CA 1
ATOM 3628 C C . LYS A 1 455 ? -39.088 -4.833 28.292 1.00 79.88 455 LYS A C 1
ATOM 3630 O O . LYS A 1 455 ? -40.015 -5.562 28.594 1.00 79.88 455 LYS A O 1
ATOM 3635 N N . VAL A 1 456 ? -38.301 -5.058 27.235 1.00 77.62 456 VAL A N 1
ATOM 3636 C CA . VAL A 1 456 ? -38.539 -6.164 26.282 1.00 77.62 456 VAL A CA 1
ATOM 3637 C C . VAL A 1 456 ? -38.304 -7.521 26.944 1.00 77.62 456 VAL A C 1
ATOM 3639 O O . VAL A 1 456 ? -39.232 -8.314 27.015 1.00 77.62 456 VAL A O 1
ATOM 3642 N N . ALA A 1 457 ? -37.123 -7.744 27.526 1.00 75.94 457 ALA A N 1
ATOM 3643 C CA . ALA A 1 457 ? -36.811 -8.999 28.208 1.00 75.94 457 ALA A CA 1
ATOM 3644 C C . ALA A 1 457 ? -37.753 -9.283 29.394 1.00 75.94 457 ALA A C 1
ATOM 3646 O O . ALA A 1 457 ? -38.164 -10.420 29.585 1.00 75.94 457 ALA A O 1
ATOM 3647 N N . SER A 1 458 ? -38.170 -8.258 30.151 1.00 77.62 458 SER A N 1
ATOM 3648 C CA . SER A 1 458 ? -39.170 -8.438 31.216 1.00 77.62 458 SER A CA 1
ATOM 3649 C C . SER A 1 458 ? -40.571 -8.798 30.708 1.00 77.62 458 SER A C 1
ATOM 3651 O O . SER A 1 458 ? -41.332 -9.375 31.474 1.00 77.62 458 SER A O 1
ATOM 3653 N N . MET A 1 459 ? -40.940 -8.424 29.476 1.00 77.88 459 MET A N 1
ATOM 3654 C CA . MET A 1 459 ? -42.218 -8.830 28.872 1.00 77.88 459 MET A CA 1
ATOM 3655 C C . MET A 1 459 ? -42.121 -10.255 28.320 1.00 77.88 459 MET A C 1
ATOM 3657 O O . MET A 1 459 ? -42.972 -11.059 28.663 1.00 77.88 459 MET A O 1
ATOM 3661 N N . ALA A 1 460 ? -41.048 -10.590 27.594 1.00 76.00 460 ALA A N 1
ATOM 3662 C CA . ALA A 1 460 ? -40.823 -11.938 27.057 1.00 76.00 460 ALA A CA 1
ATOM 3663 C C . ALA A 1 460 ? -40.788 -13.015 28.162 1.00 76.00 460 ALA A C 1
ATOM 3665 O O . ALA A 1 460 ? -41.451 -14.040 28.058 1.00 76.00 460 ALA A O 1
ATOM 3666 N N . LEU A 1 461 ? -40.105 -12.744 29.283 1.00 76.62 461 LEU A N 1
ATOM 3667 C CA . LEU A 1 461 ? -40.123 -13.639 30.451 1.00 76.62 461 LEU A CA 1
ATOM 3668 C C . LEU A 1 461 ? -41.494 -13.732 31.131 1.00 76.62 461 LEU A C 1
ATOM 3670 O O . LEU A 1 461 ? -41.823 -14.755 31.714 1.00 76.62 461 LEU A O 1
ATOM 3674 N N . SER A 1 462 ? -42.298 -12.668 31.072 1.00 72.25 462 SER A N 1
ATOM 3675 C CA . SER A 1 462 ? -43.665 -12.682 31.606 1.00 72.25 462 SER A CA 1
ATOM 3676 C C . SER A 1 462 ? -44.664 -13.378 30.677 1.00 72.25 462 SER A C 1
ATOM 3678 O O . SER A 1 462 ? -45.780 -13.639 31.118 1.00 72.25 462 SER A O 1
ATOM 3680 N N . ALA A 1 463 ? -44.288 -13.623 29.419 1.00 71.69 463 ALA A N 1
ATOM 3681 C CA . ALA A 1 463 ? -45.085 -14.315 28.409 1.00 71.69 463 ALA A CA 1
ATOM 3682 C C . ALA A 1 463 ? -44.704 -15.802 28.261 1.00 71.69 463 ALA A C 1
ATOM 3684 O O . ALA A 1 463 ? -45.417 -16.543 27.600 1.00 71.69 463 ALA A O 1
ATOM 3685 N N . GLY A 1 464 ? -43.594 -16.249 28.866 1.00 66.81 464 GLY A N 1
ATOM 3686 C CA . GLY A 1 464 ? -43.111 -17.633 28.756 1.00 66.81 464 GLY A CA 1
ATOM 3687 C C . GLY A 1 464 ? -42.417 -17.972 27.427 1.00 66.81 464 GLY A C 1
ATOM 3688 O O . GLY A 1 464 ? -41.969 -19.097 27.249 1.00 66.81 464 GLY A O 1
ATOM 3689 N N . GLU A 1 465 ? -42.267 -17.003 26.519 1.00 59.34 465 GLU A N 1
ATOM 3690 C CA . GLU A 1 465 ? -41.757 -17.189 25.147 1.00 59.34 465 GLU A CA 1
ATOM 3691 C C . GLU A 1 465 ? -40.266 -17.581 25.061 1.00 59.34 465 GLU A C 1
ATOM 3693 O O . GLU A 1 465 ? -39.779 -17.938 23.991 1.00 59.34 465 GLU A O 1
ATOM 3698 N N . LYS A 1 466 ? -39.500 -17.488 26.158 1.00 59.47 466 LYS A N 1
ATOM 3699 C CA . LYS A 1 466 ? -38.062 -17.802 26.166 1.00 59.47 466 LYS A CA 1
ATOM 3700 C C . LYS A 1 466 ? -37.782 -19.167 26.785 1.00 59.47 466 LYS A C 1
ATOM 3702 O O . LYS A 1 466 ? -37.855 -19.318 28.000 1.00 59.47 466 LYS A O 1
ATOM 3707 N N . LYS A 1 467 ? -37.376 -20.122 25.944 1.00 58.53 467 LYS A N 1
ATOM 3708 C CA . LYS A 1 467 ? -36.749 -21.379 26.375 1.00 58.53 467 LYS A CA 1
ATOM 3709 C C . LYS A 1 467 ? -35.331 -21.120 26.893 1.00 58.53 467 LYS A C 1
ATOM 3711 O O . LYS A 1 467 ? -34.601 -20.300 26.336 1.00 58.53 467 LYS A O 1
ATOM 3716 N N . GLU A 1 468 ? -34.946 -21.837 27.944 1.00 61.97 468 GLU A N 1
ATOM 3717 C CA . GLU A 1 468 ? -33.555 -21.921 28.391 1.00 61.97 468 GLU A CA 1
ATOM 3718 C C . GLU A 1 468 ? -32.747 -22.732 27.371 1.00 61.97 468 GLU A C 1
ATOM 3720 O O . GLU A 1 468 ? -33.136 -23.849 27.033 1.00 61.97 468 GLU A O 1
ATOM 3725 N N . ILE A 1 469 ? -31.635 -22.175 26.885 1.00 67.06 469 ILE A N 1
ATOM 3726 C CA . ILE A 1 469 ? -30.742 -22.851 25.934 1.00 67.06 469 ILE A CA 1
ATOM 3727 C C . ILE A 1 469 ? -30.011 -23.971 26.675 1.00 67.06 469 ILE A C 1
ATOM 3729 O O . ILE A 1 469 ? -29.288 -23.694 27.637 1.00 67.06 469 ILE A O 1
ATOM 3733 N N . ARG A 1 470 ? -30.158 -25.222 26.236 1.00 73.44 470 ARG A N 1
ATOM 3734 C CA . ARG A 1 470 ? -29.422 -26.347 26.828 1.00 73.44 470 ARG A CA 1
ATOM 3735 C C . ARG A 1 470 ? -28.033 -26.487 26.211 1.00 73.44 470 ARG A C 1
ATOM 3737 O O . ARG A 1 470 ? -27.802 -26.145 25.053 1.00 73.44 470 ARG A O 1
ATOM 3744 N N . PHE A 1 471 ? -27.086 -27.017 26.986 1.00 77.19 471 PHE A N 1
ATOM 3745 C CA . PHE A 1 471 ? -25.765 -27.349 26.455 1.00 77.19 471 PHE A CA 1
ATOM 3746 C C . PHE A 1 471 ? -25.895 -28.387 25.328 1.00 77.19 471 PHE A C 1
ATOM 3748 O O . PHE A 1 471 ? -26.582 -29.394 25.493 1.00 77.19 471 PHE A O 1
ATOM 3755 N N . GLY A 1 472 ? -25.255 -28.125 24.185 1.00 64.81 472 GLY A N 1
ATOM 3756 C CA . GLY A 1 472 ? -25.357 -28.962 22.983 1.00 64.81 472 GLY A CA 1
ATOM 3757 C C . GLY A 1 472 ? -26.615 -28.754 22.126 1.00 64.81 472 GLY A C 1
ATOM 3758 O O . GLY A 1 472 ? -26.734 -29.397 21.088 1.00 64.81 472 GLY A O 1
ATOM 3759 N N . GLU A 1 473 ? -27.538 -27.861 22.501 1.00 67.94 473 GLU A N 1
ATOM 3760 C CA . GLU A 1 473 ? -28.709 -27.530 21.678 1.00 67.94 473 GLU A CA 1
ATOM 3761 C C . GLU A 1 473 ? -28.299 -26.592 20.527 1.00 67.94 473 GLU A C 1
ATOM 3763 O O . GLU A 1 473 ? -27.904 -25.444 20.742 1.00 67.94 473 GLU A O 1
ATOM 3768 N N . GLU A 1 474 ? -28.350 -27.092 19.290 1.00 59.34 474 GLU A N 1
ATOM 3769 C CA . GLU A 1 474 ? -28.036 -26.319 18.086 1.00 59.34 474 GLU A CA 1
ATOM 3770 C C . GLU A 1 474 ? -29.315 -25.779 17.433 1.00 59.34 474 GLU A C 1
ATOM 3772 O O . GLU A 1 474 ? -30.294 -26.499 17.243 1.00 59.34 474 GLU A O 1
ATOM 3777 N N . ALA A 1 475 ? -29.314 -24.488 17.090 1.00 58.59 475 ALA A N 1
ATOM 3778 C CA . ALA A 1 475 ? -30.438 -23.861 16.406 1.00 58.59 475 ALA A CA 1
ATOM 3779 C C . ALA A 1 475 ? -30.563 -24.402 14.973 1.00 58.59 475 ALA A C 1
ATOM 3781 O O . ALA A 1 475 ? -29.578 -24.448 14.235 1.00 58.59 475 ALA A O 1
ATOM 3782 N N . VAL A 1 476 ? -31.783 -24.769 14.567 1.00 55.19 476 VAL A N 1
ATOM 3783 C CA . VAL A 1 476 ? -32.065 -25.289 13.220 1.00 55.19 476 VAL A CA 1
ATOM 3784 C C . VAL A 1 476 ? -31.655 -24.256 12.165 1.00 55.19 476 VAL A C 1
ATOM 3786 O O . VAL A 1 476 ? -32.103 -23.109 12.195 1.00 55.19 476 VAL A O 1
ATOM 3789 N N . GLY A 1 477 ? -30.798 -24.667 11.228 1.00 46.84 477 GLY A N 1
ATOM 3790 C CA . GLY A 1 477 ? -30.271 -23.806 10.170 1.00 46.84 477 GLY A CA 1
ATOM 3791 C C . GLY A 1 477 ? -31.340 -23.395 9.156 1.00 46.84 477 GLY A C 1
ATOM 3792 O O . GLY A 1 477 ? -31.549 -24.081 8.160 1.00 46.84 477 GLY A O 1
ATOM 3793 N N . GLY A 1 478 ? -32.001 -22.262 9.391 1.00 52.88 478 GLY A N 1
ATOM 3794 C CA . GLY A 1 478 ? -32.938 -21.655 8.445 1.00 52.88 478 GLY A CA 1
ATOM 3795 C C . GLY A 1 478 ? -32.242 -20.762 7.411 1.00 52.88 478 GLY A C 1
ATOM 3796 O O . GLY A 1 478 ? -31.329 -20.005 7.740 1.00 52.88 478 GLY A O 1
ATOM 3797 N N . ILE A 1 479 ? -32.708 -20.788 6.158 1.00 60.69 479 ILE A N 1
ATOM 3798 C CA . ILE A 1 479 ? -32.260 -19.833 5.132 1.00 60.69 479 ILE A CA 1
ATOM 3799 C C . ILE A 1 479 ? -32.777 -18.435 5.512 1.00 60.69 479 ILE A C 1
ATOM 3801 O O . ILE A 1 479 ? -33.985 -18.198 5.556 1.00 60.69 479 ILE A O 1
ATOM 3805 N N . GLU A 1 480 ? -31.865 -17.491 5.763 1.00 56.97 480 GLU A N 1
ATOM 3806 C CA . GLU A 1 480 ? -32.201 -16.135 6.221 1.00 56.97 480 GLU A CA 1
ATOM 3807 C C . GLU A 1 480 ? -33.229 -15.462 5.294 1.00 56.97 480 GLU A C 1
ATOM 3809 O O . GLU A 1 480 ? -33.002 -15.335 4.089 1.00 56.97 480 GLU A O 1
ATOM 3814 N N . GLY A 1 481 ? -34.363 -15.018 5.839 1.00 61.81 481 GLY A N 1
ATOM 3815 C CA . GLY A 1 481 ? -35.439 -14.394 5.061 1.00 61.81 481 GLY A CA 1
ATOM 3816 C C . GLY A 1 481 ? -36.477 -15.353 4.458 1.00 61.81 481 GLY A C 1
ATOM 3817 O O . GLY A 1 481 ? -37.425 -14.860 3.852 1.00 61.81 481 GLY A O 1
ATOM 3818 N N . LEU A 1 482 ? -36.387 -16.676 4.668 1.00 68.38 482 LEU A N 1
ATOM 3819 C CA . LEU A 1 482 ? -37.494 -17.603 4.356 1.00 68.38 482 LEU A CA 1
ATOM 3820 C C . LEU A 1 482 ? -38.798 -17.202 5.052 1.00 68.38 482 LEU A C 1
ATOM 3822 O O . LEU A 1 482 ? -39.853 -17.236 4.433 1.00 68.38 482 LEU A O 1
ATOM 3826 N N . GLU A 1 483 ? -38.720 -16.770 6.312 1.00 70.50 483 GLU A N 1
ATOM 3827 C CA . GLU A 1 483 ? -39.864 -16.265 7.083 1.00 70.50 483 GLU A CA 1
ATOM 3828 C C . GLU A 1 483 ? -40.548 -15.071 6.385 1.00 70.50 483 GLU A C 1
ATOM 3830 O O . GLU A 1 483 ? -41.773 -14.954 6.388 1.00 70.50 483 GLU A O 1
ATOM 3835 N N . LEU A 1 484 ? -39.763 -14.201 5.735 1.00 74.94 484 LEU A N 1
ATOM 3836 C CA . LEU A 1 484 ? -40.272 -13.062 4.966 1.00 74.94 484 LEU A CA 1
ATOM 3837 C C . LEU A 1 484 ? -40.900 -13.513 3.643 1.00 74.94 484 LEU A C 1
ATOM 3839 O O . LEU A 1 484 ? -41.932 -12.972 3.257 1.00 74.94 484 LEU A O 1
ATOM 3843 N N . LEU A 1 485 ? -40.311 -14.506 2.965 1.00 74.44 485 LEU A N 1
ATOM 3844 C CA . LEU A 1 485 ? -40.883 -15.085 1.746 1.00 74.44 485 LEU A CA 1
ATOM 3845 C C . LEU A 1 485 ? -42.200 -15.823 2.042 1.00 74.44 485 LEU A C 1
ATOM 3847 O O . LEU A 1 485 ? -43.158 -15.663 1.293 1.00 74.44 485 LEU A O 1
ATOM 3851 N N . ALA A 1 486 ? -42.269 -16.574 3.146 1.00 75.06 486 ALA A N 1
ATOM 3852 C CA . ALA A 1 486 ? -43.476 -17.261 3.603 1.00 75.06 486 ALA A CA 1
ATOM 3853 C C . ALA A 1 486 ? -44.621 -16.265 3.847 1.00 75.06 486 ALA A C 1
ATOM 3855 O O . ALA A 1 486 ? -45.673 -16.372 3.218 1.00 75.06 486 ALA A O 1
ATOM 3856 N N . LYS A 1 487 ? -44.366 -15.230 4.661 1.00 77.88 487 LYS A N 1
ATOM 3857 C CA . LYS A 1 487 ? -45.322 -14.143 4.936 1.00 77.88 487 LYS A CA 1
ATOM 3858 C C . LYS A 1 487 ? -45.728 -13.384 3.673 1.00 77.88 487 LYS A C 1
ATOM 3860 O O . LYS A 1 487 ? -46.886 -13.006 3.531 1.00 77.88 487 LYS A O 1
ATOM 3865 N N . TRP A 1 488 ? -44.803 -13.179 2.734 1.00 80.00 488 TRP A N 1
ATOM 3866 C CA . TRP A 1 488 ? -45.103 -12.521 1.463 1.00 80.00 488 TRP A CA 1
ATOM 3867 C C . TRP A 1 488 ? -46.015 -13.368 0.559 1.00 80.00 488 TRP A C 1
ATOM 3869 O O . TRP A 1 488 ? -46.996 -12.831 0.046 1.00 80.00 488 TRP A O 1
ATOM 3879 N N . LYS A 1 489 ? -45.753 -14.677 0.413 1.00 77.00 489 LYS A N 1
ATOM 3880 C CA . LYS A 1 489 ? -46.623 -15.593 -0.353 1.00 77.00 489 LYS A CA 1
ATOM 3881 C C . LYS A 1 489 ? -48.018 -15.708 0.268 1.00 77.00 489 LYS A C 1
ATOM 3883 O O . LYS A 1 489 ? -49.015 -15.705 -0.446 1.00 77.00 489 LYS A O 1
ATOM 3888 N N . GLU A 1 490 ? -48.099 -15.753 1.595 1.00 74.88 490 GLU A N 1
ATOM 3889 C CA . GLU A 1 490 ? -49.367 -15.761 2.331 1.00 74.88 490 GLU A CA 1
ATOM 3890 C C . GLU A 1 490 ? -50.152 -14.448 2.146 1.00 74.88 490 GLU A C 1
ATOM 3892 O O . GLU A 1 490 ? -51.347 -14.470 1.842 1.00 74.88 490 GLU A O 1
ATOM 3897 N N . GLU A 1 491 ? -49.482 -13.292 2.224 1.00 75.88 491 GLU A N 1
ATOM 3898 C CA . GLU A 1 491 ? -50.088 -11.995 1.905 1.00 75.88 491 GLU A CA 1
ATOM 3899 C C . GLU A 1 491 ? -50.544 -11.875 0.443 1.00 75.88 491 GLU A C 1
ATOM 3901 O O . GLU A 1 491 ? -51.544 -11.201 0.180 1.00 75.88 491 GLU A O 1
ATOM 3906 N N . GLU A 1 492 ? -49.818 -12.458 -0.515 1.00 75.56 492 GLU A N 1
ATOM 3907 C CA . GLU A 1 492 ? -50.209 -12.440 -1.927 1.00 75.56 492 GLU A CA 1
ATOM 3908 C C . GLU A 1 492 ? -51.433 -13.327 -2.172 1.00 75.56 492 GLU A C 1
ATOM 3910 O O . GLU A 1 492 ? -52.423 -12.835 -2.719 1.00 75.56 492 GLU A O 1
ATOM 3915 N N . ARG A 1 493 ? -51.431 -14.572 -1.673 1.00 72.12 493 ARG A N 1
ATOM 3916 C CA . ARG A 1 493 ? -52.594 -15.477 -1.719 1.00 72.12 493 ARG A CA 1
ATOM 3917 C C . ARG A 1 493 ? -53.834 -14.810 -1.124 1.00 72.12 493 ARG A C 1
ATOM 3919 O O . ARG A 1 493 ? -54.904 -14.806 -1.734 1.00 72.12 493 ARG A O 1
ATOM 3926 N N . ARG A 1 494 ? -53.676 -14.157 0.033 1.00 73.06 494 ARG A N 1
ATOM 3927 C CA . ARG A 1 494 ? -54.752 -13.411 0.696 1.00 73.06 494 ARG A CA 1
ATOM 3928 C C . ARG A 1 494 ? -55.279 -12.254 -0.159 1.00 73.06 494 ARG A C 1
ATOM 3930 O O . ARG A 1 494 ? -56.488 -12.044 -0.201 1.00 73.06 494 ARG A O 1
ATOM 3937 N N . LYS A 1 495 ? -54.408 -11.511 -0.853 1.00 72.69 495 LYS A N 1
ATOM 3938 C CA . LYS A 1 495 ? -54.818 -10.427 -1.771 1.00 72.69 495 LYS A CA 1
ATOM 3939 C C . LYS A 1 495 ? -55.555 -10.972 -2.996 1.00 72.69 495 LYS A C 1
ATOM 3941 O O . LYS A 1 495 ? -56.638 -10.474 -3.288 1.00 72.69 495 LYS A O 1
ATOM 3946 N N . ARG A 1 496 ? -55.034 -12.020 -3.646 1.00 70.31 496 ARG A N 1
ATOM 3947 C CA . ARG A 1 496 ? -55.662 -12.657 -4.821 1.00 70.31 496 ARG A CA 1
ATOM 3948 C C . ARG A 1 496 ? -57.078 -13.150 -4.512 1.00 70.31 496 ARG A C 1
ATOM 3950 O O . ARG A 1 496 ? -58.005 -12.817 -5.245 1.00 70.31 496 ARG A O 1
ATOM 3957 N N . ARG A 1 497 ? -57.286 -13.826 -3.376 1.00 68.38 497 ARG A N 1
ATOM 3958 C CA . ARG A 1 497 ? -58.627 -14.278 -2.958 1.00 68.38 497 ARG A CA 1
ATOM 3959 C C . ARG A 1 497 ? -59.590 -13.135 -2.631 1.00 68.38 497 ARG A C 1
ATOM 3961 O O . ARG A 1 497 ? -60.763 -13.221 -2.982 1.00 68.38 497 ARG A O 1
ATOM 3968 N N . ILE A 1 498 ? -59.108 -12.041 -2.032 1.00 70.56 498 ILE A N 1
ATOM 3969 C CA . ILE A 1 498 ? -59.920 -10.828 -1.816 1.00 70.56 498 ILE A CA 1
ATOM 3970 C C . ILE A 1 498 ? -60.334 -10.194 -3.156 1.00 70.56 498 ILE A C 1
ATOM 3972 O O . ILE A 1 498 ? -61.470 -9.739 -3.282 1.00 70.56 498 ILE A O 1
ATOM 3976 N N . GLU A 1 499 ? -59.456 -10.185 -4.163 1.00 69.00 499 GLU A N 1
ATOM 3977 C CA . GLU A 1 499 ? -59.765 -9.679 -5.511 1.00 69.00 499 GLU A CA 1
ATOM 3978 C C . GLU A 1 499 ? -60.725 -10.597 -6.291 1.00 69.00 499 GLU A C 1
ATOM 3980 O O . GLU A 1 499 ? -61.567 -10.100 -7.039 1.00 69.00 499 GLU A O 1
ATOM 3985 N N . GLN A 1 500 ? -60.666 -11.912 -6.063 1.00 66.81 500 GLN A N 1
ATOM 3986 C CA . GLN A 1 500 ? -61.619 -12.899 -6.596 1.00 66.81 500 GLN A CA 1
ATOM 3987 C C . GLN A 1 500 ? -62.952 -12.955 -5.817 1.00 66.81 500 GLN A C 1
ATOM 3989 O O . GLN A 1 500 ? -63.914 -13.561 -6.286 1.00 66.81 500 GLN A O 1
ATOM 3994 N N . GLY A 1 501 ? -63.041 -12.312 -4.647 1.00 60.34 501 GLY A N 1
ATOM 3995 C CA . GLY A 1 501 ? -64.249 -12.262 -3.816 1.00 60.34 501 GLY A CA 1
ATOM 3996 C C . GLY A 1 501 ? -64.474 -13.473 -2.899 1.00 60.34 501 GLY A C 1
ATOM 3997 O O . GLY A 1 501 ? -65.577 -13.626 -2.373 1.00 60.34 501 GLY A O 1
ATOM 3998 N N . LEU A 1 502 ? -63.458 -14.318 -2.689 1.00 66.44 502 LEU A N 1
ATOM 3999 C CA . LEU A 1 502 ? -63.523 -15.481 -1.797 1.00 66.44 502 LEU A CA 1
ATOM 4000 C C . LEU A 1 502 ? -63.206 -15.115 -0.327 1.00 66.44 502 LEU A C 1
ATOM 4002 O O . LEU A 1 502 ? -62.544 -14.106 -0.059 1.00 66.44 502 LEU A O 1
ATOM 4006 N N . PRO A 1 503 ? -63.650 -15.929 0.656 1.00 57.16 503 PRO A N 1
ATOM 4007 C CA . PRO A 1 503 ? -63.305 -15.743 2.065 1.00 57.16 503 PRO A CA 1
ATOM 4008 C C . PRO A 1 503 ? -61.791 -15.776 2.324 1.00 57.16 503 PRO A C 1
ATOM 4010 O O . PRO A 1 503 ? -61.051 -16.555 1.731 1.00 57.16 503 PRO A O 1
ATOM 4013 N N . SER A 1 504 ? -61.334 -14.956 3.276 1.00 49.78 504 SER A N 1
ATOM 4014 C CA . SER A 1 504 ? -59.907 -14.733 3.574 1.00 49.78 504 SER A CA 1
ATOM 4015 C C . SER A 1 504 ? -59.140 -15.947 4.132 1.00 49.78 504 SER A C 1
ATOM 4017 O O . SER A 1 504 ? -57.937 -15.802 4.336 1.00 49.78 504 SER A O 1
ATOM 4019 N N . ASP A 1 505 ? -59.810 -17.061 4.441 1.00 52.50 505 ASP A N 1
ATOM 4020 C CA . ASP A 1 505 ? -59.348 -18.047 5.440 1.00 52.50 505 ASP A CA 1
ATOM 4021 C C . ASP A 1 505 ? -59.668 -19.515 5.075 1.00 52.50 505 ASP A C 1
ATOM 4023 O O . ASP A 1 505 ? -59.697 -20.385 5.936 1.00 52.50 505 ASP A O 1
ATOM 4027 N N . GLY A 1 506 ? -59.976 -19.802 3.804 1.00 51.66 506 GLY A N 1
ATOM 4028 C CA . GLY A 1 506 ? -60.103 -21.189 3.331 1.00 51.66 506 GLY A CA 1
ATOM 4029 C C . GLY A 1 506 ? -58.740 -21.862 3.125 1.00 51.66 506 GLY A C 1
ATOM 4030 O O . GLY A 1 506 ? -57.746 -21.180 2.872 1.00 51.66 506 GLY A O 1
ATOM 4031 N N . GLU A 1 507 ? -58.699 -23.188 3.109 1.00 49.59 507 GLU A N 1
ATOM 4032 C CA . GLU A 1 507 ? -57.583 -23.965 2.557 1.00 49.59 507 GLU A CA 1
ATOM 4033 C C . GLU A 1 507 ? -58.126 -24.769 1.372 1.00 49.59 507 GLU A C 1
ATOM 4035 O O . GLU A 1 507 ? -58.972 -25.635 1.563 1.00 49.59 507 GLU A O 1
ATOM 4040 N N . ASP A 1 508 ? -57.662 -24.452 0.160 1.00 45.97 508 ASP A N 1
ATOM 4041 C CA . ASP A 1 508 ? -57.963 -25.211 -1.059 1.00 45.97 508 ASP A CA 1
ATOM 4042 C C . ASP A 1 508 ? -56.624 -25.500 -1.746 1.00 45.97 508 ASP A C 1
ATOM 4044 O O . ASP A 1 508 ? -55.916 -24.571 -2.143 1.00 45.97 508 ASP A O 1
ATOM 4048 N N . ASP A 1 509 ? -56.252 -26.779 -1.849 1.00 49.91 509 ASP A N 1
ATOM 4049 C CA . ASP A 1 509 ? -54.954 -27.206 -2.397 1.00 49.91 509 ASP A CA 1
ATOM 4050 C C . ASP A 1 509 ? -54.827 -26.958 -3.915 1.00 49.91 509 ASP A C 1
ATOM 4052 O O . ASP A 1 509 ? -53.715 -26.915 -4.444 1.00 49.91 509 ASP A O 1
ATOM 4056 N N . GLU A 1 510 ? -55.942 -26.750 -4.626 1.00 46.50 510 GLU A N 1
ATOM 4057 C CA . GLU A 1 510 ? -55.957 -26.505 -6.078 1.00 46.50 510 GLU A CA 1
ATOM 4058 C C . GLU A 1 510 ? -55.257 -25.180 -6.458 1.00 46.50 510 GLU A C 1
ATOM 4060 O O . GLU A 1 510 ? -54.515 -25.146 -7.443 1.00 46.50 510 GLU A O 1
ATOM 4065 N N . ASP A 1 511 ? -55.364 -24.135 -5.621 1.00 52.19 511 ASP A N 1
ATOM 4066 C CA . ASP A 1 511 ? -54.675 -22.840 -5.809 1.00 52.19 511 ASP A CA 1
ATOM 4067 C C . ASP A 1 511 ? -53.137 -22.992 -5.886 1.00 52.19 511 ASP A C 1
ATOM 4069 O O . ASP A 1 511 ? -52.446 -22.198 -6.531 1.00 52.19 511 ASP A O 1
ATOM 4073 N N . LEU A 1 512 ? -52.571 -23.993 -5.196 1.00 50.06 512 LEU A N 1
ATOM 4074 C CA . LEU A 1 512 ? -51.120 -24.191 -5.105 1.00 50.06 512 LEU A CA 1
ATOM 4075 C C . LEU A 1 512 ? -50.524 -24.781 -6.387 1.00 50.06 512 LEU A C 1
ATOM 4077 O O . LEU A 1 512 ? -49.380 -24.460 -6.723 1.00 50.06 512 LEU A O 1
ATOM 4081 N N . ALA A 1 513 ? -51.285 -25.626 -7.086 1.00 51.81 513 ALA A N 1
ATOM 4082 C CA . ALA A 1 513 ? -50.844 -26.300 -8.303 1.00 51.81 513 ALA A CA 1
ATOM 4083 C C . ALA A 1 513 ? -50.797 -25.339 -9.503 1.00 51.81 513 ALA A C 1
ATOM 4085 O O . ALA A 1 513 ? -49.825 -25.355 -10.263 1.00 51.81 513 ALA A O 1
ATOM 4086 N N . GLU A 1 514 ? -51.789 -24.450 -9.641 1.00 54.34 514 GLU A N 1
ATOM 4087 C CA . GLU A 1 514 ? -51.783 -23.415 -10.686 1.00 54.34 514 GLU A CA 1
ATOM 4088 C C . GLU A 1 514 ? -50.644 -22.400 -10.487 1.00 54.34 514 GLU A C 1
ATOM 4090 O O . GLU A 1 514 ? -49.975 -22.027 -11.455 1.00 54.34 514 GLU A O 1
ATOM 4095 N N . GLU A 1 515 ? -50.354 -21.995 -9.242 1.00 53.09 515 GLU A N 1
ATOM 4096 C CA . GLU A 1 515 ? -49.207 -21.122 -8.940 1.00 53.09 515 GLU A CA 1
ATOM 4097 C C . GLU A 1 515 ? -47.862 -21.764 -9.295 1.00 53.09 515 GLU A C 1
ATOM 4099 O O . GLU A 1 515 ? -46.949 -21.074 -9.756 1.00 53.09 515 GLU A O 1
ATOM 4104 N N . GLU A 1 516 ? -47.723 -23.074 -9.087 1.00 51.06 516 GLU A N 1
ATOM 4105 C CA . GLU A 1 516 ? -46.498 -23.794 -9.424 1.00 51.06 516 GLU A CA 1
ATOM 4106 C C . GLU A 1 516 ? -46.329 -23.896 -10.946 1.00 51.06 516 GLU A C 1
ATOM 4108 O O . GLU A 1 516 ? -45.285 -23.498 -11.466 1.00 51.06 516 GLU A O 1
ATOM 4113 N N . ALA A 1 517 ? -47.375 -24.299 -11.676 1.00 53.81 517 ALA A N 1
ATOM 4114 C CA . ALA A 1 517 ? -47.366 -24.347 -13.139 1.00 53.81 517 ALA A CA 1
ATOM 4115 C C . ALA A 1 517 ? -47.055 -22.977 -13.777 1.00 53.81 517 ALA A C 1
ATOM 4117 O O . ALA A 1 517 ? -46.227 -22.893 -14.686 1.00 53.81 517 ALA A O 1
ATOM 4118 N N . ALA A 1 518 ? -47.646 -21.890 -13.268 1.00 57.22 518 ALA A N 1
ATOM 4119 C CA . ALA A 1 518 ? -47.363 -20.531 -13.738 1.00 57.22 518 ALA A CA 1
ATOM 4120 C C . ALA A 1 518 ? -45.920 -20.079 -13.433 1.00 57.22 518 ALA A C 1
ATOM 4122 O O . ALA A 1 518 ? -45.312 -19.365 -14.234 1.00 57.22 518 ALA A O 1
ATOM 4123 N N . GLY A 1 519 ? -45.351 -20.510 -12.302 1.00 53.41 519 GLY A N 1
ATOM 4124 C CA . GLY A 1 519 ? -43.956 -20.246 -11.941 1.00 53.41 519 GLY A CA 1
ATOM 4125 C C . GLY A 1 519 ? -42.945 -20.924 -12.872 1.00 53.41 519 GLY A C 1
ATOM 4126 O O . GLY A 1 519 ? -41.921 -20.321 -13.193 1.00 53.41 519 GLY A O 1
ATOM 4127 N N . TRP A 1 520 ? -43.248 -22.140 -13.340 1.00 52.69 520 TRP A N 1
ATOM 4128 C CA . TRP A 1 520 ? -42.438 -22.861 -14.332 1.00 52.69 520 TRP A CA 1
ATOM 4129 C C . TRP A 1 520 ? -42.645 -22.343 -15.764 1.00 52.69 520 TRP A C 1
ATOM 4131 O O . TRP A 1 520 ? -41.677 -22.238 -16.511 1.00 52.69 520 TRP A O 1
ATOM 4141 N N . ALA A 1 521 ? -43.866 -21.949 -16.141 1.00 49.34 521 ALA A N 1
ATOM 4142 C CA . ALA A 1 521 ? -44.158 -21.408 -17.475 1.00 49.34 521 ALA A CA 1
ATOM 4143 C C . ALA A 1 521 ? -43.399 -20.101 -17.785 1.00 49.34 521 ALA A C 1
ATOM 4145 O O . ALA A 1 521 ? -43.098 -19.816 -18.938 1.00 49.34 521 ALA A O 1
ATOM 4146 N N . ASN A 1 522 ? -43.044 -19.327 -16.756 1.00 49.97 522 ASN A N 1
ATOM 4147 C CA . ASN A 1 522 ? -42.287 -18.078 -16.880 1.00 49.97 522 ASN A CA 1
ATOM 4148 C C . ASN A 1 522 ? -40.758 -18.291 -17.031 1.00 49.97 522 ASN A C 1
ATOM 4150 O O . ASN A 1 522 ? -39.987 -17.345 -16.855 1.00 49.97 522 ASN A O 1
ATOM 4154 N N . TRP A 1 523 ? -40.315 -19.534 -17.264 1.00 43.28 523 TRP A N 1
ATOM 4155 C CA . TRP A 1 523 ? -38.906 -19.920 -17.433 1.00 43.28 523 TRP A CA 1
ATOM 4156 C C . TRP A 1 523 ? -38.470 -19.981 -18.907 1.00 43.28 523 TRP A C 1
ATOM 4158 O O . TRP A 1 523 ? -37.290 -19.800 -19.201 1.00 43.28 523 TRP A O 1
ATOM 4168 N N . GLU A 1 524 ? -39.413 -20.175 -19.833 1.00 40.09 524 GLU A N 1
ATOM 4169 C C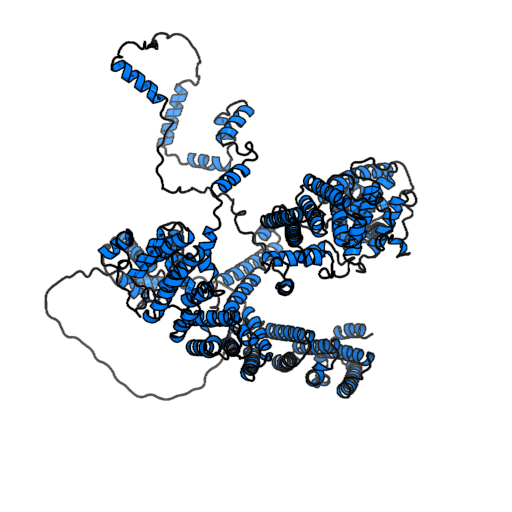A . GLU A 1 524 ? -39.185 -20.045 -21.276 1.00 40.09 524 GLU A CA 1
ATOM 4170 C C . GLU A 1 524 ? -39.516 -18.612 -21.742 1.00 40.09 524 GLU A C 1
ATOM 4172 O O . GLU A 1 524 ? -40.523 -18.052 -21.317 1.00 40.09 524 GLU A O 1
ATOM 4177 N N . VAL A 1 525 ? -38.704 -18.075 -22.672 1.00 37.22 525 VAL A N 1
ATOM 4178 C CA . VAL A 1 525 ? -38.777 -16.755 -23.364 1.00 37.22 525 VAL A CA 1
ATOM 4179 C C . VAL A 1 525 ? -37.795 -15.672 -22.865 1.00 37.22 525 VAL A C 1
ATOM 4181 O O . VAL A 1 525 ? -38.144 -14.804 -22.073 1.00 37.22 525 VAL A O 1
ATOM 4184 N N . GLU A 1 526 ? -36.563 -15.703 -23.398 1.00 35.69 526 GLU A N 1
ATOM 4185 C CA . GLU A 1 526 ? -35.859 -14.594 -24.099 1.00 35.69 526 GLU A CA 1
ATOM 4186 C C . GLU A 1 526 ? -34.380 -14.983 -24.375 1.00 35.69 526 GLU A C 1
ATOM 4188 O O . GLU A 1 526 ? -33.451 -14.419 -23.799 1.00 35.69 526 GLU A O 1
ATOM 4193 N N . ASP A 1 527 ? -34.154 -15.935 -25.289 1.00 33.38 527 ASP A N 1
ATOM 4194 C CA . ASP A 1 527 ? -32.866 -16.095 -25.988 1.00 33.38 527 ASP A CA 1
ATOM 4195 C C . ASP A 1 527 ? -33.106 -15.814 -27.482 1.00 33.38 527 ASP A C 1
ATOM 4197 O O . ASP A 1 527 ? -33.789 -16.582 -28.157 1.00 33.38 527 ASP A O 1
ATOM 4201 N N . ASP A 1 528 ? -32.577 -14.689 -27.978 1.00 32.88 528 ASP A N 1
ATOM 4202 C CA . ASP A 1 528 ? -32.664 -14.254 -29.381 1.00 32.88 528 ASP A CA 1
ATOM 4203 C C . ASP A 1 528 ? -31.255 -13.888 -29.907 1.00 32.88 528 ASP A C 1
ATOM 4205 O O . ASP A 1 528 ? -30.702 -12.825 -29.607 1.00 32.88 528 ASP A O 1
ATOM 4209 N N . ASP A 1 529 ? -30.697 -14.848 -30.650 1.00 34.72 529 ASP A N 1
ATOM 4210 C CA . ASP A 1 529 ? -29.647 -14.802 -31.682 1.00 34.72 529 ASP A CA 1
ATOM 4211 C C . ASP A 1 529 ? -28.178 -14.337 -31.436 1.00 34.72 529 ASP A C 1
ATOM 4213 O O . ASP A 1 529 ? -27.869 -13.161 -31.246 1.00 34.72 529 ASP A O 1
ATOM 4217 N N . SER A 1 530 ? -27.265 -15.298 -31.724 1.00 35.94 530 SER A N 1
ATOM 4218 C CA . SER A 1 530 ? -26.114 -15.193 -32.670 1.00 35.94 530 SER A CA 1
ATOM 4219 C C . SER A 1 530 ? -24.857 -14.377 -32.250 1.00 35.94 530 SER A C 1
ATOM 4221 O O . SER A 1 530 ? -24.957 -13.245 -31.786 1.00 35.94 530 SER A O 1
ATOM 4223 N N . ASP A 1 531 ? -23.591 -14.806 -32.410 1.00 31.78 531 ASP A N 1
ATOM 4224 C CA . ASP A 1 531 ? -22.919 -16.036 -32.896 1.00 31.78 531 ASP A CA 1
ATOM 4225 C C . ASP A 1 531 ? -21.475 -16.072 -32.315 1.00 31.78 531 ASP A C 1
ATOM 4227 O O . ASP A 1 531 ? -20.907 -15.012 -32.041 1.00 31.78 531 ASP A O 1
ATOM 4231 N N . ASP A 1 532 ? -20.911 -17.268 -32.111 1.00 29.50 532 ASP A N 1
ATOM 4232 C CA . ASP A 1 532 ? -19.468 -17.602 -32.123 1.00 29.50 532 ASP A CA 1
ATOM 4233 C C . ASP A 1 532 ? -19.340 -19.108 -31.789 1.00 29.50 532 ASP A C 1
ATOM 4235 O O . ASP A 1 532 ? -19.388 -19.517 -30.624 1.00 29.50 532 ASP A O 1
ATOM 4239 N N . SER A 1 533 ? -19.224 -19.958 -32.815 1.00 37.31 533 SER A N 1
ATOM 4240 C CA . SER A 1 533 ? -19.172 -21.417 -32.656 1.00 37.31 533 SER A CA 1
ATOM 4241 C C . SER A 1 533 ? -17.781 -21.942 -32.269 1.00 37.31 533 SER A C 1
ATOM 4243 O O . SER A 1 533 ? -16.842 -21.818 -33.054 1.00 37.31 533 SER A O 1
ATOM 4245 N N . GLU A 1 534 ? -17.675 -22.676 -31.160 1.00 30.67 534 GLU A N 1
ATOM 4246 C CA . GLU A 1 534 ? -16.644 -23.709 -30.972 1.00 30.67 534 GLU A CA 1
ATOM 4247 C C . GLU A 1 534 ? -17.321 -24.985 -30.447 1.00 30.67 534 GLU A C 1
ATOM 4249 O O . GLU A 1 534 ? -18.109 -24.948 -29.501 1.00 30.67 534 GLU A O 1
ATOM 4254 N N . GLY A 1 535 ? -17.095 -26.106 -31.139 1.00 29.14 535 GLY A N 1
ATOM 4255 C CA . GLY A 1 535 ? -17.881 -27.329 -30.970 1.00 29.14 535 GLY A CA 1
ATOM 4256 C C . GLY A 1 535 ? -17.602 -28.072 -29.664 1.00 29.14 535 GLY A C 1
ATOM 4257 O O . GLY A 1 535 ? -16.459 -28.178 -29.220 1.00 29.14 535 GLY A O 1
ATOM 4258 N N . TRP A 1 536 ? -18.652 -28.659 -29.087 1.00 34.59 536 TRP A N 1
ATOM 4259 C CA . TRP A 1 536 ? -18.510 -29.615 -27.993 1.00 34.59 536 TRP A CA 1
ATOM 4260 C C . TRP A 1 536 ? -17.844 -30.890 -28.514 1.00 34.59 536 TRP A C 1
ATOM 4262 O O . TRP A 1 536 ? -18.345 -31.534 -29.435 1.00 34.59 536 TRP A O 1
ATOM 4272 N N . ILE A 1 537 ? -16.706 -31.250 -27.920 1.00 30.67 537 ILE A N 1
ATOM 4273 C CA . ILE A 1 537 ? -16.012 -32.501 -28.222 1.00 30.67 537 ILE A CA 1
ATOM 4274 C C . ILE A 1 537 ? -16.839 -33.645 -27.635 1.00 30.67 537 ILE A C 1
ATOM 4276 O O . ILE A 1 537 ? -16.951 -33.773 -26.416 1.00 30.67 537 ILE A O 1
ATOM 4280 N N . ASN A 1 538 ? -17.410 -34.465 -28.516 1.00 31.73 538 ASN A N 1
ATOM 4281 C CA . ASN A 1 538 ? -18.066 -35.710 -28.146 1.00 31.73 538 ASN A CA 1
ATOM 4282 C C . ASN A 1 538 ? -17.021 -36.672 -27.563 1.00 31.73 538 ASN A C 1
ATOM 4284 O O . ASN A 1 538 ? -16.088 -37.061 -28.265 1.00 31.73 538 ASN A O 1
ATOM 4288 N N . VAL A 1 539 ? -17.162 -37.040 -26.289 1.00 34.16 539 VAL A N 1
ATOM 4289 C CA . VAL A 1 539 ? -16.413 -38.155 -25.699 1.00 34.16 539 VAL A CA 1
ATOM 4290 C C . VAL A 1 539 ? -17.362 -39.337 -25.659 1.00 34.16 539 VAL A C 1
ATOM 4292 O O . VAL A 1 539 ? -18.237 -39.415 -24.802 1.00 34.16 539 VAL A O 1
ATOM 4295 N N . GLU A 1 540 ? -17.188 -40.228 -26.628 1.00 31.58 540 GLU A N 1
ATOM 4296 C CA . GLU A 1 540 ? -17.890 -41.502 -26.691 1.00 31.58 540 GLU A CA 1
ATOM 4297 C C . GLU A 1 540 ? -17.571 -42.325 -25.436 1.00 31.58 540 GLU A C 1
ATOM 4299 O O . GLU A 1 540 ? -16.409 -42.506 -25.066 1.00 31.58 540 GLU A O 1
ATOM 4304 N N . SER A 1 541 ? -18.612 -42.837 -24.785 1.00 32.16 541 SER A N 1
ATOM 4305 C CA . SER A 1 541 ? -18.491 -43.874 -23.765 1.00 32.16 541 SER A CA 1
ATOM 4306 C C . SER A 1 541 ? -19.548 -44.937 -24.027 1.00 32.16 541 SER A C 1
ATOM 4308 O O . SER A 1 541 ? -20.587 -44.964 -23.368 1.00 32.16 541 SER A O 1
ATOM 4310 N N . ASP A 1 542 ? -19.273 -45.783 -25.016 1.00 32.12 542 ASP A N 1
ATOM 4311 C CA . ASP A 1 542 ? -19.972 -47.049 -25.198 1.00 32.12 542 ASP A CA 1
ATOM 4312 C C . ASP A 1 542 ? -18.974 -48.190 -24.966 1.00 32.12 542 ASP A C 1
ATOM 4314 O O . ASP A 1 542 ? -17.951 -48.294 -25.648 1.00 32.12 542 ASP A O 1
ATOM 4318 N N . ALA A 1 543 ? -19.223 -48.958 -23.910 1.00 33.84 543 ALA A N 1
ATOM 4319 C CA . ALA A 1 543 ? -18.488 -50.154 -23.516 1.00 33.84 543 ALA A CA 1
ATOM 4320 C C . ALA A 1 543 ? -19.340 -50.898 -22.479 1.00 33.84 543 ALA A C 1
ATOM 4322 O O . ALA A 1 543 ? -19.302 -50.609 -21.281 1.00 33.84 543 ALA A O 1
ATOM 4323 N N . GLU A 1 544 ? -20.141 -51.821 -22.995 1.00 32.66 544 GLU A N 1
ATOM 4324 C CA . GLU A 1 544 ? -21.064 -52.705 -22.290 1.00 32.66 544 GLU A CA 1
ATOM 4325 C C . GLU A 1 544 ? -20.471 -53.337 -21.015 1.00 32.66 544 GLU A C 1
ATOM 4327 O O . GLU A 1 544 ? -19.372 -53.895 -21.021 1.00 32.66 544 GLU A O 1
ATOM 4332 N N . ILE A 1 545 ? -21.268 -53.356 -19.942 1.00 32.47 545 ILE A N 1
ATOM 4333 C CA . ILE A 1 545 ? -21.233 -54.432 -18.943 1.00 32.47 545 ILE A CA 1
ATOM 4334 C C . ILE A 1 545 ? -22.683 -54.872 -18.713 1.00 32.47 545 ILE A C 1
ATOM 4336 O O . ILE A 1 545 ? -23.428 -54.237 -17.968 1.00 32.47 545 ILE A O 1
ATOM 4340 N N . GLU A 1 546 ? -23.080 -55.949 -19.388 1.00 29.67 546 GLU A N 1
ATOM 4341 C CA . GLU A 1 546 ? -24.347 -56.649 -19.152 1.00 29.67 546 GLU A CA 1
ATOM 4342 C C . GLU A 1 546 ? -24.316 -57.464 -17.847 1.00 29.67 546 GLU A C 1
ATOM 4344 O O . GLU A 1 546 ? -23.246 -57.901 -17.422 1.00 29.67 546 GLU A O 1
ATOM 4349 N N . LEU A 1 547 ? -25.503 -57.684 -17.256 1.00 28.91 547 LEU A N 1
ATOM 4350 C CA . LEU A 1 547 ? -25.946 -58.797 -16.381 1.00 28.91 547 LEU A CA 1
ATOM 4351 C C . LEU A 1 547 ? -27.333 -58.393 -15.810 1.00 28.91 547 LEU A C 1
ATOM 4353 O O . LEU A 1 547 ? -27.407 -57.636 -14.847 1.00 28.91 547 LEU A O 1
ATOM 4357 N N . SER A 1 548 ? -28.438 -58.652 -16.524 1.00 26.02 548 SER A N 1
ATOM 4358 C CA . SER A 1 548 ? -29.321 -59.836 -16.360 1.00 26.02 548 SER A CA 1
ATOM 4359 C C . SER A 1 548 ? -29.853 -59.976 -14.917 1.00 26.02 548 SER A C 1
ATOM 4361 O O . SER A 1 548 ? -29.093 -60.372 -14.039 1.00 26.02 548 SER A O 1
ATOM 4363 N N . ASP A 1 549 ? -31.055 -59.510 -14.554 1.00 31.84 549 ASP A N 1
ATOM 4364 C CA . ASP A 1 549 ? -32.435 -59.898 -14.960 1.00 31.84 549 ASP A CA 1
ATOM 4365 C C . ASP A 1 549 ? -32.998 -61.140 -14.225 1.00 31.84 549 ASP A C 1
ATOM 4367 O O . ASP A 1 549 ? -32.315 -62.163 -14.163 1.00 31.84 549 ASP A O 1
ATOM 4371 N N . SER A 1 550 ? -34.213 -61.001 -13.655 1.00 26.69 550 SER A N 1
ATOM 4372 C CA . SER A 1 550 ? -35.143 -62.048 -13.162 1.00 26.69 550 SER A CA 1
ATOM 4373 C C . SER A 1 550 ? -36.314 -61.440 -12.346 1.00 26.69 550 SER A C 1
ATOM 4375 O O . SER A 1 550 ? -36.100 -61.065 -11.195 1.00 26.69 550 SER A O 1
ATOM 4377 N N . ASP A 1 551 ? -37.525 -61.453 -12.923 1.00 29.55 551 ASP A N 1
ATOM 4378 C CA . ASP A 1 551 ? -38.873 -61.739 -12.352 1.00 29.55 551 ASP A CA 1
ATOM 4379 C C . ASP A 1 551 ? -39.385 -61.106 -11.023 1.00 29.55 551 ASP A C 1
ATOM 4381 O O . ASP A 1 551 ? -38.649 -60.933 -10.057 1.00 29.55 551 ASP A O 1
ATOM 4385 N N . ASP A 1 552 ? -40.692 -60.895 -10.785 1.00 28.69 552 ASP A N 1
ATOM 4386 C CA . ASP A 1 552 ? -41.899 -60.644 -11.611 1.00 28.69 552 ASP A CA 1
ATOM 4387 C C . ASP A 1 552 ? -43.054 -60.236 -10.636 1.00 28.69 552 ASP A C 1
ATOM 4389 O O . ASP A 1 552 ? -42.906 -60.316 -9.412 1.00 28.69 552 ASP A O 1
ATOM 4393 N N . ASP A 1 553 ? -44.218 -59.880 -11.185 1.00 30.69 553 ASP A N 1
ATOM 4394 C CA . ASP A 1 553 ? -45.570 -59.892 -10.595 1.00 30.69 553 ASP A CA 1
ATOM 4395 C C . ASP A 1 553 ? -46.081 -58.742 -9.681 1.00 30.69 553 ASP A C 1
ATOM 4397 O O . ASP A 1 553 ? -45.416 -58.174 -8.813 1.00 30.69 553 ASP A O 1
ATOM 4401 N N . ALA A 1 554 ? -47.369 -58.426 -9.879 1.00 25.77 554 ALA A N 1
ATOM 4402 C CA . ALA A 1 554 ? -48.177 -57.394 -9.201 1.00 25.77 554 ALA A CA 1
ATOM 4403 C C . ALA A 1 554 ? -49.556 -57.985 -8.774 1.00 25.77 554 ALA A C 1
ATOM 4405 O O . ALA A 1 554 ? -49.751 -59.193 -8.872 1.00 25.77 554 ALA A O 1
ATOM 4406 N N . PRO A 1 555 ? -50.615 -57.206 -8.425 1.00 48.56 555 PRO A N 1
ATOM 4407 C CA . PRO A 1 555 ? -50.706 -56.001 -7.596 1.00 48.56 555 PRO A CA 1
ATOM 4408 C C . PRO A 1 555 ? -51.268 -56.342 -6.174 1.00 48.56 555 PRO A C 1
ATOM 4410 O O . PRO A 1 555 ? -50.427 -56.649 -5.334 1.00 48.56 555 PRO A O 1
ATOM 4413 N N . PRO A 1 556 ? -52.586 -56.422 -5.813 1.00 34.75 556 PRO A N 1
ATOM 4414 C CA . PRO A 1 556 ? -53.837 -55.797 -6.287 1.00 34.75 556 PRO A CA 1
ATOM 4415 C C . PRO A 1 556 ? -54.346 -54.631 -5.376 1.00 34.75 556 PRO A C 1
ATOM 4417 O O . PRO A 1 556 ? -53.579 -53.757 -4.995 1.00 34.75 556 PRO A O 1
ATOM 4420 N N . SER A 1 557 ? -55.663 -54.518 -5.110 1.00 28.84 557 SER A N 1
ATOM 4421 C CA . SER A 1 557 ? -56.374 -53.290 -4.665 1.00 28.84 557 SER A CA 1
ATOM 4422 C C . SER A 1 557 ? -57.507 -53.490 -3.618 1.00 28.84 557 SER A C 1
ATOM 4424 O O . SER A 1 557 ? -58.057 -54.584 -3.558 1.00 28.84 557 SER A O 1
ATOM 4426 N N . LYS A 1 558 ? -58.001 -52.371 -3.030 1.00 25.72 558 LYS A N 1
ATOM 4427 C CA . LYS A 1 558 ? -59.389 -52.055 -2.533 1.00 25.72 558 LYS A CA 1
ATOM 4428 C C . LYS A 1 558 ? -59.827 -52.286 -1.054 1.00 25.72 558 LYS A C 1
ATOM 4430 O O . LYS A 1 558 ? -60.127 -53.393 -0.641 1.00 25.72 558 LYS A O 1
ATOM 4435 N N . LYS A 1 559 ? -60.143 -51.144 -0.405 1.00 29.77 559 LYS A N 1
ATOM 4436 C CA . LYS A 1 559 ? -61.367 -50.753 0.368 1.00 29.77 559 LYS A CA 1
ATOM 4437 C C . LYS A 1 559 ? -61.963 -51.633 1.505 1.00 29.77 559 LYS A C 1
ATOM 4439 O O . LYS A 1 559 ? -62.619 -52.627 1.219 1.00 29.77 559 LYS A O 1
ATOM 4444 N N . ALA A 1 560 ? -62.060 -51.046 2.714 1.00 23.23 560 ALA A N 1
ATOM 4445 C CA . ALA A 1 560 ? -63.230 -51.087 3.635 1.00 23.23 560 ALA A CA 1
ATOM 4446 C C . ALA A 1 560 ? -63.146 -49.922 4.670 1.00 23.23 560 ALA A C 1
ATOM 4448 O O . ALA A 1 560 ? -62.083 -49.715 5.237 1.00 23.23 560 ALA A O 1
ATOM 4449 N N . LYS A 1 561 ? -64.109 -48.977 4.722 1.00 24.28 561 LYS A N 1
ATOM 4450 C CA . LYS A 1 561 ? -65.193 -48.789 5.739 1.00 24.28 561 LYS A CA 1
ATOM 4451 C C . LYS A 1 561 ? -64.720 -48.742 7.217 1.00 24.28 561 LYS A C 1
ATOM 4453 O O . LYS A 1 561 ? -64.169 -49.738 7.652 1.00 24.28 561 LYS A O 1
ATOM 4458 N N . GLN A 1 562 ? -64.840 -47.674 8.032 1.00 25.95 562 GLN A N 1
ATOM 4459 C CA . GLN A 1 562 ? -65.872 -46.627 8.322 1.00 25.95 562 GLN A CA 1
ATOM 4460 C C . GLN A 1 562 ? -66.626 -46.897 9.655 1.00 25.95 562 GLN A C 1
ATOM 4462 O O . GLN A 1 562 ? -66.961 -48.049 9.905 1.00 25.95 562 GLN A O 1
ATOM 4467 N N . ALA A 1 563 ? -66.961 -45.814 10.396 1.00 24.81 563 ALA A N 1
ATOM 4468 C CA . ALA A 1 563 ? -67.676 -45.703 11.698 1.00 24.81 563 ALA A CA 1
ATOM 4469 C C . ALA A 1 563 ? -66.768 -45.765 12.955 1.00 24.81 563 ALA A C 1
ATOM 4471 O O . ALA A 1 563 ? -65.865 -46.593 12.991 1.00 24.81 563 ALA A O 1
ATOM 4472 N N . THR A 1 564 ? -66.919 -44.929 14.000 1.00 22.09 564 THR A N 1
ATOM 4473 C CA . THR A 1 564 ? -67.879 -43.823 14.307 1.00 22.09 564 THR A CA 1
ATOM 4474 C C . THR A 1 564 ? -67.297 -42.898 15.400 1.00 22.09 564 THR A C 1
ATOM 4476 O O . THR A 1 564 ? -66.494 -43.395 16.178 1.00 22.09 564 THR A O 1
ATOM 4479 N N . ASP A 1 565 ? -67.726 -41.621 15.421 1.00 23.91 565 ASP A N 1
ATOM 4480 C CA . ASP A 1 565 ? -67.921 -40.639 16.533 1.00 23.91 565 ASP A CA 1
ATOM 4481 C C . ASP A 1 565 ? -67.142 -40.759 17.879 1.00 23.91 565 ASP A C 1
ATOM 4483 O O . ASP A 1 565 ? -66.859 -41.843 18.369 1.00 23.91 565 ASP A O 1
ATOM 4487 N N . GLU A 1 566 ? -66.800 -39.688 18.612 1.00 23.59 566 GLU A N 1
ATOM 4488 C CA . GLU A 1 566 ? -67.300 -38.296 18.651 1.00 23.59 566 GLU A CA 1
ATOM 4489 C C . GLU A 1 566 ? -66.272 -37.388 19.387 1.00 23.59 566 GLU A C 1
ATOM 4491 O O . GLU A 1 566 ? -65.477 -37.907 20.167 1.00 23.59 566 GLU A O 1
ATOM 4496 N N . THR A 1 567 ? -66.365 -36.047 19.270 1.00 22.09 567 THR A N 1
ATOM 4497 C CA . THR A 1 567 ? -65.698 -35.012 20.131 1.00 22.09 567 THR A CA 1
ATOM 4498 C C . THR A 1 567 ? -64.144 -34.972 20.174 1.00 22.09 567 THR A C 1
ATOM 4500 O O . THR A 1 567 ? -63.476 -35.988 20.103 1.00 22.09 567 THR A O 1
ATOM 4503 N N . GLU A 1 568 ? -63.424 -33.845 20.271 1.00 23.42 568 GLU A N 1
ATOM 4504 C CA . GLU A 1 568 ? -63.711 -32.412 20.471 1.00 23.42 568 GLU A CA 1
ATOM 4505 C C . GLU A 1 568 ? -62.927 -31.575 19.436 1.00 23.42 568 GLU A C 1
ATOM 4507 O O . GLU A 1 568 ? -61.778 -31.886 19.120 1.00 23.42 568 GLU A O 1
ATOM 4512 N N . LYS A 1 569 ? -63.479 -30.437 18.987 1.00 26.34 569 LYS A N 1
ATOM 4513 C CA . LYS A 1 569 ? -62.664 -29.399 18.336 1.00 26.34 569 LYS A CA 1
ATOM 4514 C C . LYS A 1 569 ? -61.794 -28.707 19.386 1.00 26.34 569 LYS A C 1
ATOM 4516 O O . LYS A 1 569 ? -62.302 -27.897 20.159 1.00 26.34 569 LYS A O 1
ATOM 4521 N N . LYS A 1 570 ? -60.486 -28.953 19.354 1.00 22.33 570 LYS A N 1
ATOM 4522 C CA . LYS A 1 570 ? -59.500 -27.964 19.799 1.00 22.33 570 LYS A CA 1
ATOM 4523 C C . LYS A 1 570 ? -58.858 -27.360 18.567 1.00 22.33 570 LYS A C 1
ATOM 4525 O O . LYS A 1 570 ? -58.215 -28.057 17.792 1.00 22.33 570 LYS A O 1
ATOM 4530 N N . GLU A 1 571 ? -59.088 -26.067 18.398 1.00 25.50 571 GLU A N 1
ATOM 4531 C CA . GLU A 1 571 ? -58.329 -25.229 17.485 1.00 25.50 571 GLU A CA 1
ATOM 4532 C C . GLU A 1 571 ? -56.873 -25.253 17.974 1.00 25.50 571 GLU A C 1
ATOM 4534 O O . GLU A 1 571 ? -56.543 -24.645 18.992 1.00 25.50 571 GLU A O 1
ATOM 4539 N N . GLU A 1 572 ? -56.006 -26.017 17.302 1.00 25.25 572 GLU A N 1
ATOM 4540 C CA . GLU A 1 572 ? -54.570 -25.792 17.435 1.00 25.25 572 GLU A CA 1
ATOM 4541 C C . GLU A 1 572 ? -54.277 -24.444 16.774 1.00 25.25 572 GLU A C 1
ATOM 4543 O O . GLU A 1 572 ? -54.274 -24.342 15.548 1.00 25.25 572 GLU A O 1
ATOM 4548 N N . GLU A 1 573 ? -54.040 -23.404 17.583 1.00 29.41 573 GLU A N 1
ATOM 4549 C CA . GLU A 1 573 ? -53.414 -22.178 17.090 1.00 29.41 573 GLU A CA 1
ATOM 4550 C C . GLU A 1 573 ? -52.131 -22.579 16.351 1.00 29.41 573 GLU A C 1
ATOM 4552 O O . GLU A 1 573 ? -51.201 -23.144 16.938 1.00 29.41 573 GLU A O 1
ATOM 4557 N N . THR A 1 574 ? -52.102 -22.345 15.038 1.00 30.48 574 THR A N 1
ATOM 4558 C CA . THR A 1 574 ? -50.997 -22.767 14.180 1.00 30.48 574 THR A CA 1
ATOM 4559 C C . THR A 1 574 ? -49.758 -21.948 14.503 1.00 30.48 574 THR A C 1
ATOM 4561 O O . THR A 1 574 ? -49.572 -20.840 14.002 1.00 30.48 574 THR A O 1
ATOM 4564 N N . ASP A 1 575 ? -48.916 -22.522 15.357 1.00 37.78 575 ASP A N 1
ATOM 4565 C CA . ASP A 1 575 ? -47.639 -21.972 15.798 1.00 37.78 575 ASP A CA 1
ATOM 4566 C C . ASP A 1 575 ? -46.797 -21.536 14.572 1.00 37.78 575 ASP A C 1
ATOM 4568 O O . ASP A 1 575 ? -46.421 -22.396 13.759 1.00 37.78 575 ASP A O 1
ATOM 4572 N N . PRO A 1 576 ? -46.525 -20.227 14.373 1.00 44.06 576 PRO A N 1
ATOM 4573 C CA . PRO A 1 576 ? -45.976 -19.703 13.115 1.00 44.06 576 PRO A CA 1
ATOM 4574 C C . PRO A 1 576 ? -44.585 -20.263 12.778 1.00 44.06 576 PRO A C 1
ATOM 4576 O O . PRO A 1 576 ? -44.192 -20.303 11.608 1.00 44.06 576 PRO A O 1
ATOM 4579 N N . ASP A 1 577 ? -43.865 -20.777 13.777 1.00 44.94 577 ASP A N 1
ATOM 4580 C CA . ASP A 1 577 ? -42.577 -21.451 13.604 1.00 44.94 577 ASP A CA 1
ATOM 4581 C C . ASP A 1 577 ? -42.675 -22.787 12.840 1.00 44.94 577 ASP A C 1
ATOM 4583 O O . ASP A 1 577 ? -41.681 -23.250 12.273 1.00 44.94 577 ASP A O 1
ATOM 4587 N N . LYS A 1 578 ? -43.858 -23.413 12.752 1.00 49.97 578 LYS A N 1
ATOM 4588 C CA . LYS A 1 578 ? -44.047 -24.669 12.000 1.00 49.97 578 LYS A CA 1
ATOM 4589 C C . LYS A 1 578 ? -44.264 -24.451 10.496 1.00 49.97 578 LYS A C 1
ATOM 4591 O O . LYS A 1 578 ? -43.915 -25.329 9.708 1.00 49.97 578 LYS A O 1
ATOM 4596 N N . GLN A 1 579 ? -44.820 -23.313 10.071 1.00 51.44 579 GLN A N 1
ATOM 4597 C CA . GLN A 1 579 ? -45.178 -23.072 8.661 1.00 51.44 579 GLN A CA 1
ATOM 4598 C C . GLN A 1 579 ? -43.956 -22.829 7.760 1.00 51.44 579 GLN A C 1
ATOM 4600 O O . GLN A 1 579 ? -43.856 -23.422 6.685 1.00 51.44 579 GLN A O 1
ATOM 4605 N N . TRP A 1 580 ? -42.997 -22.000 8.185 1.00 55.97 580 TRP A N 1
ATOM 4606 C CA . TRP A 1 580 ? -41.818 -21.700 7.357 1.00 55.97 580 TRP A CA 1
ATOM 4607 C C . TRP A 1 580 ? -40.835 -22.882 7.281 1.00 55.97 580 TRP A C 1
ATOM 4609 O O . TRP A 1 580 ? -40.192 -23.082 6.251 1.00 55.97 580 TRP A O 1
ATOM 4619 N N . ASN A 1 581 ? -40.775 -23.715 8.328 1.00 53.69 581 ASN A N 1
ATOM 4620 C CA . ASN A 1 581 ? -39.997 -24.956 8.326 1.00 53.69 581 ASN A CA 1
ATOM 4621 C C . ASN A 1 581 ? -40.532 -25.986 7.314 1.00 53.69 581 ASN A C 1
ATOM 4623 O O . ASN A 1 581 ? -39.733 -26.690 6.696 1.00 53.69 581 ASN A O 1
ATOM 4627 N N . LYS A 1 582 ? -41.853 -26.036 7.064 1.00 57.03 582 LYS A N 1
ATOM 4628 C CA . LYS A 1 582 ? -42.420 -26.828 5.953 1.00 57.03 582 LYS A CA 1
ATOM 4629 C C . LYS A 1 582 ? -41.908 -26.319 4.600 1.00 57.03 582 LYS A C 1
ATOM 4631 O O . LYS A 1 582 ? -41.349 -27.096 3.839 1.00 57.03 582 LYS A O 1
ATOM 4636 N N . LEU A 1 583 ? -41.982 -25.010 4.337 1.00 59.44 583 LEU A N 1
ATOM 4637 C CA . LEU A 1 583 ? -41.450 -24.401 3.103 1.00 59.44 583 LEU A CA 1
ATOM 4638 C C . LEU A 1 583 ? -39.964 -24.716 2.848 1.00 59.44 583 LEU A C 1
ATOM 4640 O O . LEU A 1 583 ? -39.578 -24.871 1.696 1.00 59.44 583 LEU A O 1
ATOM 4644 N N . ALA A 1 584 ? -39.149 -24.832 3.900 1.00 54.75 584 ALA A N 1
ATOM 4645 C CA . ALA A 1 584 ? -37.731 -25.188 3.795 1.00 54.75 584 ALA A CA 1
ATOM 4646 C C . ALA A 1 584 ? -37.468 -26.676 3.489 1.00 54.75 584 ALA A C 1
ATOM 4648 O O . ALA A 1 584 ? -36.388 -27.014 3.009 1.00 54.75 584 ALA A O 1
ATOM 4649 N N . THR A 1 585 ? -38.416 -27.562 3.809 1.00 51.94 585 THR A N 1
ATOM 4650 C CA . THR A 1 585 ? -38.227 -29.025 3.793 1.00 51.94 585 THR A CA 1
ATOM 4651 C C . THR A 1 585 ? -39.081 -29.754 2.757 1.00 51.94 585 THR A C 1
ATOM 4653 O O . THR A 1 585 ? -38.716 -30.857 2.359 1.00 51.94 585 THR A O 1
ATOM 4656 N N . SER A 1 586 ? -40.186 -29.159 2.294 1.00 51.38 586 SER A N 1
ATOM 4657 C CA . SER A 1 586 ? -41.157 -29.808 1.403 1.00 51.38 586 SER A CA 1
ATOM 4658 C C . SER A 1 586 ? -41.322 -29.156 0.027 1.00 51.38 586 SER A C 1
ATOM 4660 O O . SER A 1 586 ? -42.064 -29.698 -0.786 1.00 51.38 586 SER A O 1
ATOM 4662 N N . ARG A 1 587 ? -40.701 -27.997 -0.253 1.00 60.62 587 ARG A N 1
ATOM 4663 C CA . ARG A 1 587 ? -40.879 -27.277 -1.529 1.00 60.62 587 ARG A CA 1
ATOM 4664 C C . ARG A 1 587 ? -39.554 -26.782 -2.106 1.00 60.62 587 ARG A C 1
ATOM 4666 O O . ARG A 1 587 ? -38.739 -26.191 -1.404 1.00 60.62 587 ARG A O 1
ATOM 4673 N N . ILE A 1 588 ? -39.359 -26.995 -3.406 1.00 60.03 588 ILE A N 1
ATOM 4674 C CA . ILE A 1 588 ? -38.187 -26.508 -4.144 1.00 60.03 588 ILE A CA 1
ATOM 4675 C C . ILE A 1 588 ? -38.393 -25.019 -4.464 1.00 60.03 588 ILE A C 1
ATOM 4677 O O . ILE A 1 588 ? -39.425 -24.631 -5.007 1.00 60.03 588 ILE A O 1
ATOM 4681 N N . LEU A 1 589 ? -37.417 -24.175 -4.119 1.00 66.12 589 LEU A N 1
ATOM 4682 C CA . LEU A 1 589 ? -37.452 -22.740 -4.420 1.00 66.12 589 LEU A CA 1
ATOM 4683 C C . LEU A 1 589 ? -37.165 -22.494 -5.907 1.00 66.12 589 LEU A C 1
ATOM 4685 O O . LEU A 1 589 ? -36.111 -22.883 -6.412 1.00 66.12 589 LEU A O 1
ATOM 4689 N N . THR A 1 590 ? -38.068 -21.795 -6.593 1.00 71.19 590 THR A N 1
ATOM 4690 C CA . THR A 1 590 ? -37.871 -21.400 -7.998 1.00 71.19 590 THR A CA 1
ATOM 4691 C C . THR A 1 590 ? -36.827 -20.274 -8.137 1.00 71.19 590 THR A C 1
ATOM 4693 O O . THR A 1 590 ? -36.591 -19.523 -7.185 1.00 71.19 590 THR A O 1
ATOM 4696 N N . PRO A 1 591 ? -36.220 -20.056 -9.322 1.00 66.62 591 PRO A N 1
ATOM 4697 C CA . PRO A 1 591 ? -35.353 -18.895 -9.555 1.00 66.62 591 PRO A CA 1
ATOM 4698 C C . PRO A 1 591 ? -36.059 -17.551 -9.304 1.00 66.62 591 PRO A C 1
ATOM 4700 O O . PRO A 1 591 ? -35.436 -16.607 -8.812 1.00 66.62 591 PRO A O 1
ATOM 4703 N N . ALA A 1 592 ? -37.368 -17.478 -9.574 1.00 69.06 592 ALA A N 1
ATOM 4704 C CA . ALA A 1 592 ? -38.207 -16.325 -9.254 1.00 69.06 592 ALA A CA 1
ATOM 4705 C C . ALA A 1 592 ? -38.359 -16.126 -7.734 1.00 69.06 592 ALA A C 1
ATOM 4707 O O . ALA A 1 592 ? -38.215 -15.002 -7.251 1.00 69.06 592 ALA A O 1
ATOM 4708 N N . ASP A 1 593 ? -38.551 -17.204 -6.966 1.00 73.31 593 ASP A N 1
ATOM 4709 C CA . ASP A 1 593 ? -38.560 -17.154 -5.498 1.00 73.31 593 ASP A CA 1
ATOM 4710 C C . ASP A 1 593 ? -37.220 -16.693 -4.930 1.00 73.31 593 ASP A C 1
ATOM 4712 O O . ASP A 1 593 ? -37.195 -15.880 -4.011 1.00 73.31 593 ASP A O 1
ATOM 4716 N N . LEU A 1 594 ? -36.099 -17.160 -5.484 1.00 74.56 594 LEU A N 1
ATOM 4717 C CA . LEU A 1 594 ? -34.761 -16.733 -5.064 1.00 74.56 594 LEU A CA 1
ATOM 4718 C C . LEU A 1 594 ? -34.514 -15.248 -5.377 1.00 74.56 594 LEU A C 1
ATOM 4720 O O . LEU A 1 594 ? -33.970 -14.526 -4.536 1.00 74.56 594 LEU A O 1
ATOM 4724 N N . ALA A 1 595 ? -34.967 -14.765 -6.537 1.00 74.25 595 ALA A N 1
ATOM 4725 C CA . ALA A 1 595 ? -34.925 -13.347 -6.888 1.00 74.25 595 ALA A CA 1
ATOM 4726 C C . ALA A 1 595 ? -35.819 -12.500 -5.963 1.00 74.25 595 ALA A C 1
ATOM 4728 O O . ALA A 1 595 ? -35.383 -11.452 -5.475 1.00 74.25 595 ALA A O 1
ATOM 4729 N N . LYS A 1 596 ? -37.034 -12.969 -5.647 1.00 77.38 596 LYS A N 1
ATOM 4730 C CA . LYS A 1 596 ? -37.951 -12.293 -4.719 1.00 77.38 596 LYS A CA 1
ATOM 4731 C C . LYS A 1 596 ? -37.425 -12.303 -3.286 1.00 77.38 596 LYS A C 1
ATOM 4733 O O . LYS A 1 596 ? -37.509 -11.290 -2.599 1.00 77.38 596 LYS A O 1
ATOM 4738 N N . LEU A 1 597 ? -36.819 -13.399 -2.844 1.00 75.69 597 LEU A N 1
ATOM 4739 C CA . LEU A 1 597 ? -36.180 -13.523 -1.536 1.00 75.69 597 LEU A CA 1
ATOM 4740 C C . LEU A 1 597 ? -34.966 -12.581 -1.435 1.00 75.69 597 LEU A C 1
ATOM 4742 O O . LEU A 1 597 ? -34.789 -11.928 -0.407 1.00 75.69 597 LEU A O 1
ATOM 4746 N N . ALA A 1 598 ? -34.184 -12.409 -2.507 1.00 74.75 598 ALA A N 1
ATOM 4747 C CA . ALA A 1 598 ? -33.139 -11.383 -2.579 1.00 74.75 598 ALA A CA 1
ATOM 4748 C C . ALA A 1 598 ? -33.709 -9.948 -2.529 1.00 74.75 598 ALA A C 1
ATOM 4750 O O . ALA A 1 598 ? -33.170 -9.098 -1.813 1.00 74.75 598 ALA A O 1
ATOM 4751 N N . GLU A 1 599 ? -34.824 -9.674 -3.215 1.00 78.38 599 GLU A N 1
ATOM 4752 C CA . GLU A 1 599 ? -35.528 -8.386 -3.138 1.00 78.38 599 GLU A CA 1
ATOM 4753 C C . GLU A 1 599 ? -36.032 -8.104 -1.711 1.00 78.38 599 GLU A C 1
ATOM 4755 O O . GLU A 1 599 ? -35.736 -7.042 -1.161 1.00 78.38 599 GLU A O 1
ATOM 4760 N N . LEU A 1 600 ? -36.710 -9.064 -1.074 1.00 78.69 600 LEU A N 1
ATOM 4761 C CA . LEU A 1 600 ? -37.221 -8.959 0.298 1.00 78.69 600 LEU A CA 1
ATOM 4762 C C . LEU A 1 600 ? -36.089 -8.790 1.320 1.00 78.69 600 LEU A C 1
ATOM 4764 O O . LEU A 1 600 ? -36.204 -7.951 2.213 1.00 78.69 600 LEU A O 1
ATOM 4768 N N . ARG A 1 601 ? -34.957 -9.495 1.161 1.00 73.75 601 ARG A N 1
ATOM 4769 C CA . ARG A 1 601 ? -33.733 -9.255 1.951 1.00 73.75 601 ARG A CA 1
ATOM 4770 C C . ARG A 1 601 ? -33.233 -7.818 1.783 1.00 73.75 601 ARG A C 1
ATOM 4772 O O . ARG A 1 601 ? -32.911 -7.165 2.774 1.00 73.75 601 ARG A O 1
ATOM 4779 N N . SER A 1 602 ? -33.197 -7.303 0.551 1.00 68.31 602 SER A N 1
ATOM 4780 C CA . SER A 1 602 ? -32.759 -5.927 0.274 1.00 68.31 602 SER A CA 1
ATOM 4781 C C . SER A 1 602 ? -33.693 -4.882 0.900 1.00 68.31 602 SER A C 1
ATOM 4783 O O . SER A 1 602 ? -33.221 -3.913 1.497 1.00 68.31 602 SER A O 1
ATOM 4785 N N . GLN A 1 603 ? -35.009 -5.111 0.855 1.00 73.62 603 GLN A N 1
ATOM 4786 C CA . GLN A 1 603 ? -36.017 -4.246 1.471 1.00 73.62 603 GLN A CA 1
ATOM 4787 C C . GLN A 1 603 ? -35.922 -4.295 2.998 1.00 73.62 603 GLN A C 1
ATOM 4789 O O . GLN A 1 603 ? -35.827 -3.246 3.630 1.00 73.62 603 GLN A O 1
ATOM 4794 N N . ALA A 1 604 ? -35.815 -5.487 3.590 1.00 70.44 604 ALA A N 1
ATOM 4795 C CA . ALA A 1 604 ? -35.623 -5.660 5.028 1.00 70.44 604 ALA A CA 1
ATOM 4796 C C . ALA A 1 604 ? -34.322 -5.008 5.534 1.00 70.44 604 ALA A C 1
ATOM 4798 O O . ALA A 1 604 ? -34.318 -4.407 6.610 1.00 70.44 604 ALA A O 1
ATOM 4799 N N . ALA A 1 605 ? -33.234 -5.056 4.756 1.00 64.31 605 ALA A N 1
ATOM 4800 C CA . ALA A 1 605 ? -31.987 -4.356 5.066 1.00 64.31 605 ALA A CA 1
ATOM 4801 C C . ALA A 1 605 ? -32.138 -2.823 4.982 1.00 64.31 605 ALA A C 1
ATOM 4803 O O . ALA A 1 605 ? -31.638 -2.099 5.845 1.00 64.31 605 ALA A O 1
ATOM 4804 N N . VAL A 1 606 ? -32.864 -2.298 3.990 1.00 66.25 606 VAL A N 1
ATOM 4805 C CA . VAL A 1 606 ? -33.176 -0.859 3.898 1.00 66.25 606 VAL A CA 1
ATOM 4806 C C . VAL A 1 606 ? -34.077 -0.413 5.058 1.00 66.25 606 VAL A C 1
ATOM 4808 O O . VAL A 1 606 ? -33.798 0.603 5.703 1.00 66.25 606 VAL A O 1
ATOM 4811 N N . ASP A 1 607 ? -35.099 -1.189 5.406 1.00 63.75 607 ASP A N 1
ATOM 4812 C CA . ASP A 1 607 ? -36.011 -0.879 6.508 1.00 63.75 607 ASP A CA 1
ATOM 4813 C C . ASP A 1 607 ? -35.343 -1.014 7.882 1.00 63.75 607 ASP A C 1
ATOM 4815 O O . ASP A 1 607 ? -35.591 -0.194 8.775 1.00 63.75 607 ASP A O 1
ATOM 4819 N N . SER A 1 608 ? -34.417 -1.959 8.070 1.00 55.69 608 SER A N 1
ATOM 4820 C CA . SER A 1 608 ? -33.597 -2.024 9.286 1.00 55.69 608 SER A CA 1
ATOM 4821 C C . SER A 1 608 ? -32.606 -0.854 9.368 1.00 55.69 608 SER A C 1
ATOM 4823 O O . SER A 1 608 ? -32.385 -0.294 10.452 1.00 55.69 608 SER A O 1
ATOM 4825 N N . LEU A 1 609 ? -32.075 -0.389 8.229 1.00 48.16 609 LEU A N 1
ATOM 4826 C CA . LEU A 1 609 ? -31.271 0.830 8.143 1.00 48.16 609 LEU A CA 1
ATOM 4827 C C . LEU A 1 609 ? -32.074 2.080 8.545 1.00 48.16 609 LEU A C 1
ATOM 4829 O O . LEU A 1 609 ? -31.533 2.954 9.239 1.00 48.16 609 LEU A O 1
ATOM 4833 N N . LEU A 1 610 ? -33.356 2.150 8.195 1.00 45.06 610 LEU A N 1
ATOM 4834 C CA . LEU A 1 610 ? -34.264 3.234 8.586 1.00 45.06 610 LEU A CA 1
ATOM 4835 C C . LEU A 1 610 ? -34.714 3.126 10.057 1.00 45.06 610 LEU A C 1
ATOM 4837 O O . LEU A 1 610 ? -34.809 4.139 10.762 1.00 45.06 610 LEU A O 1
ATOM 4841 N N . ASN A 1 611 ? -34.945 1.913 10.563 1.00 46.09 611 ASN A N 1
ATOM 4842 C CA . ASN A 1 611 ? -35.579 1.686 11.859 1.00 46.09 611 ASN A CA 1
ATOM 4843 C C . ASN A 1 611 ? -34.565 1.429 12.994 1.00 46.09 611 ASN A C 1
ATOM 4845 O O . ASN A 1 611 ? -34.069 0.323 13.208 1.00 46.09 611 ASN A O 1
ATOM 4849 N N . SER A 1 612 ? -34.300 2.459 13.810 1.00 44.44 612 SER A N 1
ATOM 4850 C CA . SER A 1 612 ? -33.262 2.428 14.868 1.00 44.44 612 SER A CA 1
ATOM 4851 C C . SER A 1 612 ? -33.424 1.362 15.971 1.00 44.44 612 SER A C 1
ATOM 4853 O O . SER A 1 612 ? -32.528 1.227 16.807 1.00 44.44 612 SER A O 1
ATOM 4855 N N . ARG A 1 613 ? -34.546 0.628 15.993 1.00 45.03 613 ARG A N 1
ATOM 4856 C CA . ARG A 1 613 ? -34.805 -0.504 16.898 1.00 45.03 613 ARG A CA 1
ATOM 4857 C C . ARG A 1 613 ? -34.215 -1.825 16.391 1.00 45.03 613 ARG A C 1
ATOM 4859 O O . ARG A 1 613 ? -33.597 -2.517 17.193 1.00 45.03 613 ARG A O 1
ATOM 4866 N N . SER A 1 614 ? -34.362 -2.138 15.099 1.00 44.69 614 SER A N 1
ATOM 4867 C CA . SER A 1 614 ? -33.897 -3.412 14.514 1.00 44.69 614 SER A CA 1
ATOM 4868 C C . SER A 1 614 ? -32.364 -3.495 14.449 1.00 44.69 614 SER A C 1
ATOM 4870 O O . SER A 1 614 ? -31.764 -4.523 14.755 1.00 44.69 614 SER A O 1
ATOM 4872 N N . LYS A 1 615 ? -31.713 -2.336 14.253 1.00 47.09 615 LYS A N 1
ATOM 4873 C CA . LYS A 1 615 ? -30.253 -2.107 14.324 1.00 47.09 615 LYS A CA 1
ATOM 4874 C C . LYS A 1 615 ? -29.509 -2.634 15.558 1.00 47.09 615 LYS A C 1
ATOM 4876 O O . LYS A 1 615 ? -28.288 -2.490 15.609 1.00 47.09 615 LYS A O 1
ATOM 4881 N N . ARG A 1 616 ? -30.195 -3.140 16.586 1.00 47.91 616 ARG A N 1
ATOM 4882 C CA . ARG A 1 616 ? -29.557 -3.715 17.776 1.00 47.91 616 ARG A CA 1
ATOM 4883 C C . ARG A 1 616 ? -29.512 -5.238 17.721 1.00 47.91 616 ARG A C 1
ATOM 4885 O O . ARG A 1 616 ? -28.435 -5.775 17.927 1.00 47.91 616 ARG A O 1
ATOM 4892 N N . THR A 1 617 ? -30.629 -5.893 17.418 1.00 46.81 617 THR A N 1
ATOM 4893 C CA . THR A 1 617 ? -30.712 -7.355 17.279 1.00 46.81 617 THR A CA 1
ATOM 4894 C C . THR A 1 617 ? -29.908 -7.815 16.069 1.00 46.81 617 THR A C 1
ATOM 4896 O O . THR A 1 617 ? -29.030 -8.661 16.204 1.00 46.81 617 THR A O 1
ATOM 4899 N N . GLN A 1 618 ? -30.091 -7.149 14.922 1.00 48.84 618 GLN A N 1
ATOM 4900 C CA . GLN A 1 618 ? -29.348 -7.470 13.703 1.00 48.84 618 GLN A CA 1
ATOM 4901 C C . GLN A 1 618 ? -27.838 -7.250 13.882 1.00 48.84 618 GLN A C 1
ATOM 4903 O O . GLN A 1 618 ? -27.054 -8.056 13.419 1.00 48.84 618 GLN A O 1
ATOM 4908 N N . LYS A 1 619 ? -27.401 -6.260 14.676 1.00 50.41 619 LYS A N 1
ATOM 4909 C CA . LYS A 1 619 ? -25.974 -6.089 15.015 1.00 50.41 619 LYS A CA 1
ATOM 4910 C C . LYS A 1 619 ? -25.388 -7.163 15.930 1.00 50.41 619 LYS A C 1
ATOM 4912 O O . LYS A 1 619 ? -24.169 -7.284 15.964 1.00 50.41 619 LYS A O 1
ATOM 4917 N N . VAL A 1 620 ? -26.207 -7.874 16.704 1.00 47.47 620 VAL A N 1
ATOM 4918 C CA . VAL A 1 620 ? -25.745 -9.020 17.502 1.00 47.47 620 VAL A CA 1
ATOM 4919 C C . VAL A 1 620 ? -25.645 -10.245 16.597 1.00 47.47 620 VAL A C 1
ATOM 4921 O O . VAL A 1 620 ? -24.596 -10.878 16.584 1.00 47.47 620 VAL A O 1
ATOM 4924 N N . GLN A 1 621 ? -26.652 -10.499 15.755 1.00 46.00 621 GLN A N 1
ATOM 4925 C CA . GLN A 1 621 ? -26.617 -11.613 14.803 1.00 46.00 621 GLN A CA 1
ATOM 4926 C C . GLN A 1 621 ? -25.541 -11.435 13.720 1.00 46.00 621 GLN A C 1
ATOM 4928 O O . GLN A 1 621 ? -24.756 -12.340 13.480 1.00 46.00 621 GLN A O 1
ATOM 4933 N N . GLU A 1 622 ? -25.411 -10.245 13.130 1.00 46.81 622 GLU A N 1
ATOM 4934 C CA . GLU A 1 622 ? -24.317 -9.912 12.210 1.00 46.81 622 GLU A CA 1
ATOM 4935 C C . GLU A 1 622 ? -22.944 -9.954 12.895 1.00 46.81 622 GLU A C 1
ATOM 4937 O O . GLU A 1 622 ? -21.945 -10.076 12.199 1.00 46.81 622 GLU A O 1
ATOM 4942 N N . ALA A 1 623 ? -22.843 -9.753 14.215 1.00 45.84 623 ALA A N 1
ATOM 4943 C CA . ALA A 1 623 ? -21.569 -9.942 14.911 1.00 45.84 623 ALA A CA 1
ATOM 4944 C C . ALA A 1 623 ? -21.259 -11.439 14.999 1.00 45.84 623 ALA A C 1
ATOM 4946 O O . ALA A 1 623 ? -20.213 -11.858 14.521 1.00 45.84 623 ALA A O 1
ATOM 4947 N N . ILE A 1 624 ? -22.203 -12.244 15.500 1.00 45.94 624 ILE A N 1
ATOM 4948 C CA . ILE A 1 624 ? -22.095 -13.710 15.566 1.00 45.94 624 ILE A CA 1
ATOM 4949 C C . ILE A 1 624 ? -21.714 -14.292 14.194 1.00 45.94 624 ILE A C 1
ATOM 4951 O O . ILE A 1 624 ? -20.729 -15.017 14.104 1.00 45.94 624 ILE A O 1
ATOM 4955 N N . ASN A 1 625 ? -22.410 -13.897 13.125 1.00 45.00 625 ASN A N 1
ATOM 4956 C CA . ASN A 1 625 ? -22.159 -14.398 11.774 1.00 45.00 625 ASN A CA 1
ATOM 4957 C C . ASN A 1 625 ? -20.826 -13.883 11.182 1.00 45.00 625 ASN A C 1
ATOM 4959 O O . ASN A 1 625 ? -20.127 -14.650 10.531 1.00 45.00 625 ASN A O 1
ATOM 4963 N N . ARG A 1 626 ? -20.416 -12.623 11.430 1.00 50.25 626 ARG A N 1
ATOM 4964 C CA . ARG A 1 626 ? -19.094 -12.114 10.985 1.00 50.25 626 ARG A CA 1
ATOM 4965 C C . ARG A 1 626 ? -17.920 -12.775 11.712 1.00 50.25 626 ARG A C 1
ATOM 4967 O O . ARG A 1 626 ? -16.845 -12.899 11.137 1.00 50.25 626 ARG A O 1
ATOM 4974 N N . HIS A 1 627 ? -18.115 -13.190 12.962 1.00 51.78 627 HIS A N 1
ATOM 4975 C CA . HIS A 1 627 ? -17.067 -13.761 13.812 1.00 51.78 627 HIS A CA 1
ATOM 4976 C C . HIS A 1 627 ? -16.688 -15.220 13.496 1.00 51.78 627 HIS A C 1
ATOM 4978 O O . HIS A 1 627 ? -15.752 -15.737 14.116 1.00 51.78 627 HIS A O 1
ATOM 4984 N N . ILE A 1 628 ? -17.397 -15.879 12.572 1.00 49.19 628 ILE A N 1
ATOM 4985 C CA . ILE A 1 628 ? -17.063 -17.230 12.098 1.00 49.19 628 ILE A CA 1
ATOM 4986 C C . ILE A 1 628 ? -15.864 -17.157 11.141 1.00 49.19 628 ILE A C 1
ATOM 4988 O O . ILE A 1 628 ? -14.838 -17.790 11.392 1.00 49.19 628 ILE A O 1
ATOM 4992 N N . ASP A 1 629 ? -15.953 -16.314 10.107 1.00 45.38 629 ASP A N 1
ATOM 4993 C CA . ASP A 1 629 ? -14.906 -16.190 9.088 1.00 45.38 629 ASP A CA 1
ATOM 4994 C C . ASP A 1 629 ? -13.810 -15.178 9.470 1.00 45.38 629 ASP A C 1
ATOM 4996 O O . ASP A 1 629 ? -12.619 -15.445 9.257 1.00 45.38 629 ASP A O 1
ATOM 5000 N N . GLU A 1 630 ? -14.165 -14.031 10.069 1.00 55.44 630 GLU A N 1
ATOM 5001 C CA . GLU A 1 630 ? -13.200 -12.986 10.436 1.00 55.44 630 GLU A CA 1
ATOM 5002 C C . GLU A 1 630 ? -12.706 -13.129 11.896 1.00 55.44 630 GLU A C 1
ATOM 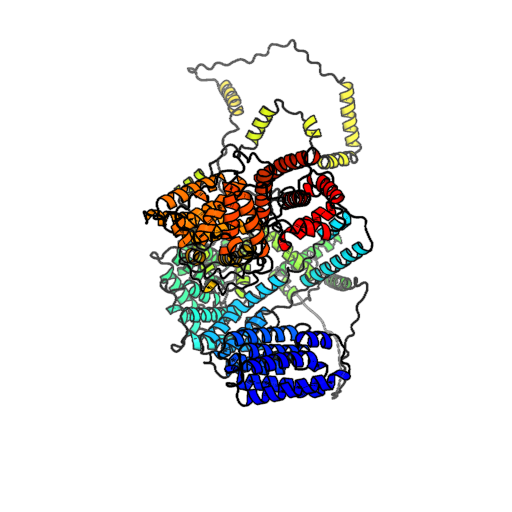5004 O O . GLU A 1 630 ? -13.516 -13.128 12.829 1.00 55.44 630 GLU A O 1
ATOM 5009 N N . PRO A 1 631 ? -11.380 -13.248 12.137 1.00 62.94 631 PRO A N 1
ATOM 5010 C CA . PRO A 1 631 ? -10.849 -13.505 13.475 1.00 62.94 631 PRO A CA 1
ATOM 5011 C C . PRO A 1 631 ? -10.963 -12.284 14.393 1.00 62.94 631 PRO A C 1
ATOM 5013 O O . PRO A 1 631 ? -10.524 -11.192 14.031 1.00 62.94 631 PRO A O 1
ATOM 5016 N N . LEU A 1 632 ? -11.438 -12.495 15.626 1.00 67.56 632 LEU A N 1
ATOM 5017 C CA . LEU A 1 632 ? -11.444 -11.465 16.666 1.00 67.56 632 LEU A CA 1
ATOM 5018 C C . LEU A 1 632 ? -10.018 -10.949 16.934 1.00 67.56 632 LEU A C 1
ATOM 5020 O O . LEU A 1 632 ? -9.112 -11.708 17.290 1.00 67.56 632 LEU A O 1
ATOM 5024 N N . THR A 1 633 ? -9.815 -9.643 16.799 1.00 70.38 633 THR A N 1
ATOM 5025 C CA . THR A 1 633 ? -8.505 -9.000 16.944 1.00 70.38 633 THR A CA 1
ATOM 5026 C C . THR A 1 633 ? -8.316 -8.367 18.326 1.00 70.38 633 THR A C 1
ATOM 5028 O O . THR A 1 633 ? -9.250 -7.871 18.958 1.00 70.38 633 THR A O 1
ATOM 5031 N N . ALA A 1 634 ? -7.063 -8.295 18.792 1.00 72.25 634 ALA A N 1
ATOM 5032 C CA . ALA A 1 634 ? -6.722 -7.584 20.031 1.00 72.25 634 ALA A CA 1
ATOM 5033 C C . ALA A 1 634 ? -7.166 -6.102 19.999 1.00 72.25 634 ALA A C 1
ATOM 5035 O O . ALA A 1 634 ? -7.601 -5.552 21.012 1.00 72.25 634 ALA A O 1
ATOM 5036 N N . ALA A 1 635 ? -7.136 -5.480 18.814 1.00 70.38 635 ALA A N 1
ATOM 5037 C CA . ALA A 1 635 ? -7.566 -4.102 18.596 1.00 70.38 635 ALA A CA 1
ATOM 5038 C C . ALA A 1 635 ? -9.074 -3.886 18.829 1.00 70.38 635 ALA A C 1
ATOM 5040 O O . ALA A 1 635 ? -9.468 -2.799 19.248 1.00 70.38 635 ALA A O 1
ATOM 5041 N N . GLU A 1 636 ? -9.926 -4.893 18.620 1.00 71.81 636 GLU A N 1
ATOM 5042 C CA . GLU A 1 636 ? -11.366 -4.797 18.907 1.00 71.81 636 GLU A CA 1
ATOM 5043 C C . GLU A 1 636 ? -11.655 -4.866 20.411 1.00 71.81 636 GLU A C 1
ATOM 5045 O O . GLU A 1 636 ? -12.481 -4.102 20.923 1.00 71.81 636 GLU A O 1
ATOM 5050 N N . ILE A 1 637 ? -10.909 -5.702 21.143 1.00 73.25 637 ILE A N 1
ATOM 5051 C CA . ILE A 1 637 ? -10.964 -5.771 22.612 1.00 73.25 637 ILE A CA 1
ATOM 5052 C C . ILE A 1 637 ? -10.506 -4.436 23.232 1.00 73.25 637 ILE A C 1
ATOM 5054 O O . ILE A 1 637 ? -11.134 -3.939 24.174 1.00 73.25 637 ILE A O 1
ATOM 5058 N N . GLU A 1 638 ? -9.460 -3.815 22.676 1.00 67.31 638 GLU A N 1
ATOM 5059 C CA . GLU A 1 638 ? -8.895 -2.534 23.130 1.00 67.31 638 GLU A CA 1
ATOM 5060 C C . GLU A 1 638 ? -9.646 -1.285 22.620 1.00 67.31 638 GLU A C 1
ATOM 5062 O O . GLU A 1 638 ? -9.649 -0.238 23.279 1.00 67.31 638 GLU A O 1
ATOM 5067 N N . GLY A 1 639 ? -10.314 -1.357 21.466 1.00 50.84 639 GLY A N 1
ATOM 5068 C CA . GLY A 1 639 ? -10.845 -0.196 20.735 1.00 50.84 639 GLY A CA 1
ATOM 5069 C C . GLY A 1 639 ? -11.908 0.613 21.489 1.00 50.84 639 GLY A C 1
ATOM 5070 O O . GLY A 1 639 ? -12.052 1.824 21.301 1.00 50.84 639 GLY A O 1
ATOM 5071 N N . LEU A 1 640 ? -12.625 -0.009 22.427 1.00 53.72 640 LEU A N 1
ATOM 5072 C CA . LEU A 1 640 ? -13.560 0.697 23.313 1.00 53.72 640 LEU A CA 1
ATOM 5073 C C . LEU A 1 640 ? -12.859 1.485 24.438 1.00 53.72 640 LEU A C 1
ATOM 5075 O O . LEU A 1 640 ? -13.440 2.442 24.966 1.00 53.72 640 LEU A O 1
ATOM 5079 N N . ALA A 1 641 ? -11.617 1.134 24.786 1.00 50.06 641 ALA A N 1
ATOM 5080 C CA . ALA A 1 641 ? -10.795 1.860 25.750 1.00 50.06 641 ALA A CA 1
ATOM 5081 C C . ALA A 1 641 ? -10.121 3.090 25.111 1.00 50.06 641 ALA A C 1
ATOM 5083 O O . ALA A 1 641 ? -10.130 4.168 25.717 1.00 50.06 641 ALA A O 1
ATOM 5084 N N . SER A 1 642 ? -9.640 2.999 23.865 1.00 50.84 642 SER A N 1
ATOM 5085 C CA . SER A 1 642 ? -9.059 4.145 23.136 1.00 50.84 642 SER A CA 1
ATOM 5086 C C . SER A 1 642 ? -10.081 5.281 22.925 1.00 50.84 642 SER A C 1
ATOM 5088 O O . SER A 1 642 ? -9.780 6.450 23.181 1.00 50.84 642 SER A O 1
ATOM 5090 N N . LEU A 1 643 ? -11.349 4.941 22.650 1.00 51.38 643 LEU A N 1
ATOM 5091 C CA . LEU A 1 643 ? -12.508 5.858 22.616 1.00 51.38 643 LEU A CA 1
ATOM 5092 C C . LEU A 1 643 ? -12.848 6.536 23.967 1.00 51.38 643 LEU A C 1
ATOM 5094 O O . LEU A 1 643 ? -13.818 7.313 24.059 1.00 51.38 643 LEU A O 1
ATOM 5098 N N . SER A 1 644 ? -12.097 6.236 25.031 1.00 50.56 644 SER A N 1
ATOM 5099 C CA . SER A 1 644 ? -12.153 6.935 26.318 1.00 50.56 644 SER A CA 1
ATOM 5100 C C . SER A 1 644 ? -11.009 7.940 26.523 1.00 50.56 644 SER A C 1
ATOM 5102 O O . SER A 1 644 ? -11.261 8.967 27.157 1.00 50.56 644 SER A O 1
ATOM 5104 N N . LYS A 1 645 ? -9.829 7.722 25.913 1.00 47.12 645 LYS A N 1
ATOM 5105 C CA . LYS A 1 645 ? -8.663 8.632 25.970 1.00 47.12 645 LYS A CA 1
ATOM 5106 C C . LYS A 1 645 ? -8.942 9.985 25.301 1.00 47.12 645 LYS A C 1
ATOM 5108 O O . LYS A 1 645 ? -8.526 11.022 25.801 1.00 47.12 645 LYS A O 1
ATOM 5113 N N . GLY A 1 646 ? -9.732 10.000 24.225 1.00 45.25 646 GLY A N 1
ATOM 5114 C CA . GLY A 1 646 ? -10.074 11.199 23.439 1.00 45.25 646 GLY A CA 1
ATOM 5115 C C . GLY A 1 646 ? -11.041 12.206 24.092 1.00 45.25 646 GLY A C 1
ATOM 5116 O O . GLY A 1 646 ? -11.899 12.764 23.404 1.00 45.25 646 GLY A O 1
ATOM 5117 N N . LYS A 1 647 ? -10.974 12.446 25.408 1.00 48.50 647 LYS A N 1
ATOM 5118 C CA . LYS A 1 647 ? -11.744 13.513 26.072 1.00 48.50 647 LYS A CA 1
ATOM 5119 C C . LYS A 1 647 ? -10.829 14.617 26.595 1.00 48.50 647 LYS A C 1
ATOM 5121 O O . LYS A 1 647 ? -10.498 14.626 27.774 1.00 48.50 647 LYS A O 1
ATOM 5126 N N . LEU A 1 648 ? -10.630 15.628 25.747 1.00 48.59 648 LEU A N 1
ATOM 5127 C CA . LEU A 1 648 ? -10.254 16.987 26.153 1.00 48.59 648 LEU A CA 1
ATOM 5128 C C . LEU A 1 648 ? -11.003 17.380 27.441 1.00 48.59 648 LEU A C 1
ATOM 5130 O O . LEU A 1 648 ? -12.227 17.185 27.543 1.00 48.59 648 LEU A O 1
ATOM 5134 N N . THR A 1 649 ? -10.291 17.916 28.419 1.00 52.84 649 THR A N 1
ATOM 5135 C CA . THR A 1 649 ? -10.809 18.462 29.677 1.00 52.84 649 THR A CA 1
ATOM 5136 C C . THR A 1 649 ? -11.863 19.547 29.426 1.00 52.84 649 THR A C 1
ATOM 5138 O O . THR A 1 649 ? -12.100 19.999 28.301 1.00 52.84 649 THR A O 1
ATOM 5141 N N . ARG A 1 650 ? -12.574 19.978 30.477 1.00 50.50 650 ARG A N 1
ATOM 5142 C CA . ARG A 1 650 ? -13.551 21.073 30.335 1.00 50.50 650 ARG A CA 1
ATOM 5143 C C . ARG A 1 650 ? -12.873 22.372 29.883 1.00 50.50 650 ARG A C 1
ATOM 5145 O O . ARG A 1 650 ? -13.492 23.135 29.150 1.00 50.50 650 ARG A O 1
ATOM 5152 N N . GLU A 1 651 ? -11.628 22.581 30.292 1.00 53.38 651 GLU A N 1
ATOM 5153 C CA . GLU A 1 651 ? -10.814 23.750 29.968 1.00 53.38 651 GLU A CA 1
ATOM 5154 C C . GLU A 1 651 ? -10.272 23.674 28.542 1.00 53.38 651 GLU A C 1
ATOM 5156 O O . GLU A 1 651 ? -10.506 24.604 27.775 1.00 53.38 651 GLU A O 1
ATOM 5161 N N . GLU A 1 652 ? -9.718 22.538 28.114 1.00 56.69 652 GLU A N 1
ATOM 5162 C CA . GLU A 1 652 ? -9.316 22.329 26.713 1.00 56.69 652 GLU A CA 1
ATOM 5163 C C . GLU A 1 652 ? -10.508 22.424 25.746 1.00 56.69 652 GLU A C 1
ATOM 5165 O O . GLU A 1 652 ? -10.383 22.970 24.655 1.00 56.69 652 GLU A O 1
ATOM 5170 N N . LYS A 1 653 ? -11.711 21.987 26.145 1.00 56.16 653 LYS A N 1
ATOM 5171 C CA . LYS A 1 653 ? -12.940 22.213 25.356 1.00 56.16 653 LYS A CA 1
ATOM 5172 C C . LYS A 1 653 ? -13.346 23.683 25.273 1.00 56.16 653 LYS A C 1
ATOM 5174 O O . LYS A 1 653 ? -13.977 24.081 24.296 1.00 56.16 653 LYS A O 1
ATOM 5179 N N . ILE A 1 654 ? -13.024 24.485 26.287 1.00 56.47 654 ILE A N 1
ATOM 5180 C CA . ILE A 1 654 ? -13.226 25.938 26.266 1.00 56.47 654 ILE A CA 1
ATOM 5181 C C . ILE A 1 654 ? -12.129 26.612 25.426 1.00 56.47 654 ILE A C 1
ATOM 5183 O O . ILE A 1 654 ? -12.442 27.578 24.736 1.00 56.47 654 ILE A O 1
ATOM 5187 N N . ALA A 1 655 ? -10.899 26.089 25.423 1.00 57.31 655 ALA A N 1
ATOM 5188 C CA . ALA A 1 655 ? -9.808 26.530 24.554 1.00 57.31 655 ALA A CA 1
ATOM 5189 C C . ALA A 1 655 ? -10.128 26.265 23.073 1.00 57.31 655 ALA A C 1
ATOM 5191 O O . ALA A 1 655 ? -10.219 27.219 22.308 1.00 57.31 655 ALA A O 1
ATOM 5192 N N . HIS A 1 656 ? -10.488 25.034 22.697 1.00 56.06 656 HIS A N 1
ATOM 5193 C CA . HIS A 1 656 ? -10.914 24.693 21.329 1.00 56.06 656 HIS A CA 1
ATOM 5194 C C . HIS A 1 656 ? -12.120 25.534 20.852 1.00 56.06 656 HIS A C 1
ATOM 5196 O O . HIS A 1 656 ? -12.208 25.928 19.690 1.00 56.06 656 HIS A O 1
ATOM 5202 N N . ALA A 1 657 ? -13.055 25.857 21.757 1.00 49.34 657 ALA A N 1
ATOM 5203 C CA . ALA A 1 657 ? -14.205 26.727 21.475 1.00 49.34 657 ALA A CA 1
ATOM 5204 C C . ALA A 1 657 ? -13.880 28.241 21.477 1.00 49.34 657 ALA A C 1
ATOM 5206 O O . ALA A 1 657 ? -14.763 29.059 21.183 1.00 49.34 657 ALA A O 1
ATOM 5207 N N . LYS A 1 658 ? -12.648 28.621 21.838 1.00 52.69 658 LYS A N 1
ATOM 5208 C CA . LYS A 1 658 ? -12.073 29.966 21.684 1.00 52.69 658 LYS A CA 1
ATOM 5209 C C . LYS A 1 658 ? -11.177 30.053 20.443 1.00 52.69 658 LYS A C 1
ATOM 5211 O O . LYS A 1 658 ? -11.271 31.052 19.748 1.00 52.69 658 LYS A O 1
ATOM 5216 N N . GLU A 1 659 ? -10.398 29.018 20.127 1.00 49.03 659 GLU A N 1
ATOM 5217 C CA . GLU A 1 659 ? -9.617 28.925 18.880 1.00 49.03 659 GLU A CA 1
ATOM 5218 C C . GLU A 1 659 ? -10.526 28.915 17.645 1.00 49.03 659 GLU A C 1
ATOM 5220 O O . GLU A 1 659 ? -10.268 29.624 16.682 1.00 49.03 659 GLU A O 1
ATOM 5225 N N . SER A 1 660 ? -11.680 28.241 17.713 1.00 45.09 660 SER A N 1
ATOM 5226 C CA . SER A 1 660 ? -12.729 28.287 16.677 1.00 45.09 660 SER A CA 1
ATOM 5227 C C . SER A 1 660 ? -13.470 29.647 16.574 1.00 45.09 660 SER A C 1
ATOM 5229 O O . SER A 1 660 ? -14.617 29.686 16.118 1.00 45.09 660 SER A O 1
ATOM 5231 N N . LYS A 1 661 ? -12.884 30.758 17.047 1.00 43.97 661 LYS A N 1
ATOM 5232 C CA . LYS A 1 661 ? -13.469 32.115 17.026 1.00 43.97 661 LYS A CA 1
ATOM 5233 C C . LYS A 1 661 ? -12.517 33.192 16.494 1.00 43.97 661 LYS A C 1
ATOM 5235 O O . LYS A 1 661 ? -12.512 34.314 17.004 1.00 43.97 661 LYS A O 1
ATOM 5240 N N . THR A 1 662 ? -11.779 32.890 15.439 1.00 44.09 662 THR A N 1
ATOM 5241 C CA . THR A 1 662 ? -11.356 33.919 14.482 1.00 44.09 662 THR A CA 1
ATOM 5242 C C . THR A 1 662 ? -12.458 34.118 13.426 1.00 44.09 662 THR A C 1
ATOM 5244 O O . THR A 1 662 ? -13.248 33.214 13.165 1.00 44.09 662 THR A O 1
ATOM 5247 N N . ASP A 1 663 ? -12.593 35.350 12.934 1.00 47.94 663 ASP A N 1
ATOM 5248 C CA . ASP A 1 663 ? -13.562 35.836 11.935 1.00 47.94 663 ASP A CA 1
ATOM 5249 C C . ASP A 1 663 ? -15.064 35.616 12.195 1.00 47.94 663 ASP A C 1
ATOM 5251 O O . ASP A 1 663 ? -15.776 34.768 11.652 1.00 47.94 663 ASP A O 1
ATOM 5255 N N . ARG A 1 664 ? -15.597 36.543 12.999 1.00 50.84 664 ARG A N 1
ATOM 5256 C CA . ARG A 1 664 ? -17.027 36.691 13.303 1.00 50.84 664 ARG A CA 1
ATOM 5257 C C . ARG A 1 664 ? -17.862 37.235 12.129 1.00 50.84 664 ARG A C 1
ATOM 5259 O O . ARG A 1 664 ? -19.091 37.145 12.190 1.00 50.84 664 ARG A O 1
ATOM 5266 N N . ASP A 1 665 ? -17.236 37.789 11.091 1.00 50.91 665 ASP A N 1
ATOM 5267 C CA . ASP A 1 665 ? -17.935 38.449 9.980 1.00 50.91 665 ASP A CA 1
ATOM 5268 C C . ASP A 1 665 ? -18.391 37.505 8.857 1.00 50.91 665 ASP A C 1
ATOM 5270 O O . ASP A 1 665 ? -19.420 37.768 8.227 1.00 50.91 665 ASP A O 1
ATOM 5274 N N . GLU A 1 666 ? -17.734 36.361 8.652 1.00 50.59 666 GLU A N 1
ATOM 5275 C CA . GLU A 1 666 ? -18.134 35.414 7.599 1.00 50.59 666 GLU A CA 1
ATOM 5276 C C . GLU A 1 666 ? -19.394 34.606 7.965 1.00 50.59 666 GLU A C 1
ATOM 5278 O O . GLU A 1 666 ? -20.242 34.302 7.116 1.00 50.59 666 GLU A O 1
ATOM 5283 N N . PHE A 1 667 ? -19.598 34.336 9.260 1.00 49.66 667 PHE A N 1
ATOM 5284 C CA . PHE A 1 667 ? -20.711 33.527 9.774 1.00 49.66 667 PHE A CA 1
ATOM 5285 C C . PHE A 1 667 ? -21.928 34.348 10.240 1.00 49.66 667 PHE A C 1
ATOM 5287 O O . PHE A 1 667 ? -22.662 33.966 11.161 1.00 49.66 667 PHE A O 1
ATOM 5294 N N . LYS A 1 668 ? -22.223 35.463 9.554 1.00 56.03 668 LYS A N 1
ATOM 5295 C CA . LYS A 1 668 ? -23.479 36.211 9.741 1.00 56.03 668 LYS A CA 1
ATOM 5296 C C . LYS A 1 668 ? -24.692 35.310 9.458 1.00 56.03 668 LYS A C 1
ATOM 5298 O O . LYS A 1 668 ? -24.838 34.722 8.385 1.00 56.03 668 LYS A O 1
ATOM 5303 N N . SER A 1 669 ? -25.614 35.234 10.422 1.00 61.50 669 SER A N 1
ATOM 5304 C CA . SER A 1 669 ? -26.847 34.436 10.303 1.00 61.50 669 SER A CA 1
ATOM 5305 C C . SER A 1 669 ? -27.673 34.799 9.055 1.00 61.50 669 SER A C 1
ATOM 5307 O O . SER A 1 669 ? -27.635 35.932 8.572 1.00 61.50 669 SER A O 1
ATOM 5309 N N . LYS A 1 670 ? -28.500 33.864 8.552 1.00 56.75 670 LYS A N 1
ATOM 5310 C CA . LYS A 1 670 ? -29.375 34.102 7.378 1.00 56.75 670 LYS A CA 1
ATOM 5311 C C . LYS A 1 670 ? -30.302 35.319 7.546 1.00 56.75 670 LYS A C 1
ATOM 5313 O O . LYS A 1 670 ? -30.718 35.908 6.553 1.00 56.75 670 LYS A O 1
ATOM 5318 N N . THR A 1 671 ? -30.627 35.704 8.780 1.00 57.72 671 THR A N 1
ATOM 5319 C CA . THR A 1 671 ? -31.354 36.936 9.124 1.00 57.72 671 THR A CA 1
ATOM 5320 C C . THR A 1 671 ? -30.475 38.183 9.042 1.00 57.72 671 THR A C 1
ATOM 5322 O O . THR A 1 671 ? -30.934 39.180 8.492 1.00 57.72 671 THR A O 1
ATOM 5325 N N . ALA A 1 672 ? -29.224 38.127 9.512 1.00 62.75 672 ALA A N 1
ATOM 5326 C CA . ALA A 1 672 ? -28.265 39.233 9.426 1.00 62.75 672 ALA A CA 1
ATOM 5327 C C . ALA A 1 672 ? -27.886 39.555 7.970 1.00 62.75 672 ALA A C 1
ATOM 5329 O O . ALA A 1 672 ? -28.124 40.677 7.530 1.00 62.75 672 ALA A O 1
ATOM 5330 N N . ARG A 1 673 ? -27.470 38.558 7.168 1.00 62.09 673 ARG A N 1
ATOM 5331 C CA . ARG A 1 673 ? -27.165 38.751 5.728 1.00 62.09 673 ARG A CA 1
ATOM 5332 C C . ARG A 1 673 ? -28.377 39.269 4.935 1.00 62.09 673 ARG A C 1
ATOM 5334 O O . ARG A 1 673 ? -28.234 39.950 3.928 1.00 62.09 673 ARG A O 1
ATOM 5341 N N . LYS A 1 674 ? -29.604 38.976 5.391 1.00 62.59 674 LYS A N 1
ATOM 5342 C CA . LYS A 1 674 ? -30.864 39.473 4.801 1.00 62.59 674 LYS A CA 1
ATOM 5343 C C . LYS A 1 674 ? -31.264 40.875 5.286 1.00 62.59 674 LYS A C 1
ATOM 5345 O O . LYS A 1 674 ? -32.143 41.478 4.671 1.00 62.59 674 LYS A O 1
ATOM 5350 N N . LYS A 1 675 ? -30.671 41.378 6.373 1.00 68.12 675 LYS A N 1
ATOM 5351 C CA . LYS A 1 675 ? -30.794 42.773 6.819 1.00 68.12 675 LYS A CA 1
ATOM 5352 C C . LYS A 1 675 ? -29.788 43.639 6.058 1.00 68.12 675 LYS A C 1
ATOM 5354 O O . LYS A 1 675 ? -30.210 44.523 5.329 1.00 68.12 675 LYS A O 1
ATOM 5359 N N . GLU A 1 676 ? -28.525 43.233 6.080 1.00 69.62 676 GLU A N 1
ATOM 5360 C CA . GLU A 1 676 ? -27.406 43.845 5.353 1.00 69.62 676 GLU A CA 1
ATOM 5361 C C . GLU A 1 676 ? -27.704 43.980 3.849 1.00 69.62 676 GLU A C 1
ATOM 5363 O O . GLU A 1 676 ? -27.605 45.064 3.287 1.00 69.62 676 GLU A O 1
ATOM 5368 N N . ARG A 1 677 ? -28.235 42.930 3.202 1.00 64.31 677 ARG A N 1
ATOM 5369 C CA . ARG A 1 677 ? -28.654 43.006 1.789 1.00 64.31 677 ARG A CA 1
ATOM 5370 C C . ARG A 1 677 ? -29.851 43.935 1.532 1.00 64.31 677 ARG A C 1
ATOM 5372 O O . ARG A 1 677 ? -29.988 44.440 0.429 1.00 64.31 677 ARG A O 1
ATOM 5379 N N . LYS A 1 678 ? -30.729 44.172 2.515 1.00 68.00 678 LYS A N 1
ATOM 5380 C CA . LYS A 1 678 ? -31.814 45.169 2.390 1.00 68.00 678 LYS A CA 1
ATOM 5381 C C . LYS A 1 678 ? -31.316 46.596 2.603 1.00 68.00 678 LYS A C 1
ATOM 5383 O O . LYS A 1 678 ? -31.895 47.506 2.023 1.00 68.00 678 LYS A O 1
ATOM 5388 N N . GLU A 1 679 ? -30.315 46.767 3.461 1.00 66.25 679 GLU A N 1
ATOM 5389 C CA . GLU A 1 679 ? -29.642 48.043 3.704 1.00 66.25 679 GLU A CA 1
ATOM 5390 C C . GLU A 1 679 ? -28.818 48.428 2.457 1.00 66.25 679 GLU A C 1
ATOM 5392 O O . GLU A 1 679 ? -28.952 49.549 1.979 1.00 66.25 679 GLU A O 1
ATOM 5397 N N . ALA A 1 680 ? -28.117 47.472 1.832 1.00 67.69 680 ALA A N 1
ATOM 5398 C CA . ALA A 1 680 ? -27.402 47.660 0.564 1.00 67.69 680 ALA A CA 1
ATOM 5399 C C . ALA A 1 680 ? -28.320 47.887 -0.660 1.00 67.69 680 ALA A C 1
ATOM 5401 O O . ALA A 1 680 ? -28.059 48.777 -1.462 1.00 67.69 680 ALA A O 1
ATOM 5402 N N . ASP A 1 681 ? -29.412 47.120 -0.815 1.00 60.75 681 ASP A N 1
ATOM 5403 C CA . ASP A 1 681 ? -30.327 47.256 -1.969 1.00 60.75 681 ASP A CA 1
ATOM 5404 C C . ASP A 1 681 ? -31.227 48.520 -1.892 1.00 60.75 681 ASP A C 1
ATOM 5406 O O . ASP A 1 681 ? -31.980 48.796 -2.831 1.00 60.75 681 ASP A O 1
ATOM 5410 N N . GLY A 1 682 ? -31.233 49.255 -0.769 1.00 60.09 682 GLY A N 1
ATOM 5411 C CA . GLY A 1 682 ? -31.964 50.519 -0.551 1.00 60.09 682 GLY A CA 1
ATOM 5412 C C . GLY A 1 682 ? -33.504 50.461 -0.592 1.00 60.09 682 GLY A C 1
ATOM 5413 O O . GLY A 1 682 ? -34.174 51.399 -0.162 1.00 60.09 682 GLY A O 1
ATOM 5414 N N . LYS A 1 683 ? -34.108 49.375 -1.094 1.00 65.25 683 LYS A N 1
ATOM 5415 C CA . LYS A 1 683 ? -35.566 49.207 -1.236 1.00 65.25 683 LYS A CA 1
ATOM 5416 C C . LYS A 1 683 ? -36.003 47.748 -1.131 1.00 65.25 683 LYS A C 1
ATOM 5418 O O . LYS A 1 683 ? -35.329 46.825 -1.584 1.00 65.25 683 LYS A O 1
ATOM 5423 N N . SER A 1 684 ? -37.200 47.506 -0.592 1.00 59.53 684 SER A N 1
ATOM 5424 C CA . SER A 1 684 ? -37.764 46.152 -0.569 1.00 59.53 684 SER A CA 1
ATOM 5425 C C . SER A 1 684 ? -38.330 45.762 -1.939 1.00 59.53 684 SER A C 1
ATOM 5427 O O . SER A 1 684 ? -39.381 46.263 -2.337 1.00 59.53 684 SER A O 1
ATOM 5429 N N . THR A 1 685 ? -37.686 44.817 -2.628 1.00 60.06 685 THR A N 1
ATOM 5430 C CA . THR A 1 685 ? -38.181 44.287 -3.913 1.00 60.06 685 THR A CA 1
ATOM 5431 C C . THR A 1 685 ? -39.611 43.751 -3.808 1.00 60.06 685 THR A C 1
ATOM 5433 O O . THR A 1 685 ? -39.989 43.069 -2.843 1.00 60.06 685 THR A O 1
ATOM 5436 N N . THR A 1 686 ? -40.425 44.043 -4.815 1.00 66.19 686 THR A N 1
ATOM 5437 C CA . THR A 1 686 ? -41.841 43.672 -4.870 1.00 66.19 686 THR A CA 1
ATOM 5438 C C . THR A 1 686 ? -42.023 42.180 -5.165 1.00 66.19 686 THR A C 1
ATOM 5440 O O . THR A 1 686 ? -41.163 41.512 -5.743 1.00 66.19 686 THR A O 1
ATOM 5443 N N . ASN A 1 687 ? -43.188 41.621 -4.822 1.00 58.62 687 ASN A N 1
ATOM 5444 C CA . ASN A 1 687 ? -43.496 40.224 -5.161 1.00 58.62 687 ASN A CA 1
ATOM 5445 C C . ASN A 1 687 ? -43.588 39.980 -6.683 1.00 58.62 687 ASN A C 1
ATOM 5447 O O . ASN A 1 687 ? -43.445 38.839 -7.118 1.00 58.62 687 ASN A O 1
ATOM 5451 N N . LYS A 1 688 ? -43.769 41.036 -7.492 1.00 60.69 688 LYS A N 1
ATOM 5452 C CA . LYS A 1 688 ? -43.774 40.975 -8.963 1.00 60.69 688 LYS A CA 1
ATOM 5453 C C . LYS A 1 688 ? -42.355 40.768 -9.517 1.00 60.69 688 LYS A C 1
ATOM 5455 O O . LYS A 1 688 ? -42.153 39.899 -10.359 1.00 60.69 688 LYS A O 1
ATOM 5460 N N . GLU A 1 689 ? -41.358 41.474 -8.981 1.00 63.47 689 GLU A N 1
ATOM 5461 C CA . GLU A 1 689 ? -39.938 41.269 -9.324 1.00 63.47 689 GLU A CA 1
ATOM 5462 C C . GLU A 1 689 ? -39.427 39.904 -8.845 1.00 63.47 689 GLU A C 1
ATOM 5464 O O . GLU A 1 689 ? -38.778 39.179 -9.599 1.00 63.47 689 GLU A O 1
ATOM 5469 N N . LYS A 1 690 ? -39.798 39.493 -7.624 1.00 64.12 690 LYS A N 1
ATOM 5470 C CA . LYS A 1 690 ? -39.468 38.161 -7.079 1.00 64.12 690 LYS A CA 1
ATOM 5471 C C . LYS A 1 690 ? -40.103 37.007 -7.857 1.00 64.12 690 LYS A C 1
ATOM 5473 O O . LYS A 1 690 ? -39.646 35.878 -7.718 1.00 64.12 690 LYS A O 1
ATOM 5478 N N . ALA A 1 691 ? -41.158 37.258 -8.633 1.00 58.62 691 ALA A N 1
ATOM 5479 C CA . ALA A 1 691 ? -41.730 36.275 -9.548 1.00 58.62 691 ALA A CA 1
ATOM 5480 C C . ALA A 1 691 ? -40.971 36.224 -10.886 1.00 58.62 691 ALA A C 1
ATOM 5482 O O . ALA A 1 691 ? -40.792 35.136 -11.420 1.00 58.62 691 ALA A O 1
ATOM 5483 N N . ARG A 1 692 ? -40.483 37.369 -11.392 1.00 63.91 692 ARG A N 1
ATOM 5484 C CA . ARG A 1 692 ? -39.658 37.447 -12.614 1.00 63.91 692 ARG A CA 1
ATOM 5485 C C . ARG A 1 692 ? -38.257 36.849 -12.435 1.00 63.91 692 ARG A C 1
ATOM 5487 O O . ARG A 1 692 ? -37.758 36.229 -13.358 1.00 63.91 692 ARG A O 1
ATOM 5494 N N . LYS A 1 693 ? -37.650 36.967 -11.246 1.00 60.34 693 LYS A N 1
ATOM 5495 C CA . LYS A 1 693 ? -36.351 36.341 -10.905 1.00 60.34 693 LYS A CA 1
ATOM 5496 C C . LYS A 1 693 ? -36.440 34.853 -10.495 1.00 60.34 693 LYS A C 1
ATOM 5498 O O . LYS A 1 693 ? -35.507 34.341 -9.883 1.00 60.34 693 LYS A O 1
ATOM 5503 N N . LYS A 1 694 ? -37.544 34.145 -10.776 1.00 66.62 694 LYS A N 1
ATOM 5504 C CA . LYS A 1 694 ? -37.634 32.687 -10.550 1.00 66.62 694 LYS A CA 1
ATOM 5505 C C . LYS A 1 694 ? -37.257 31.921 -11.809 1.00 66.62 694 LYS A C 1
ATOM 5507 O O . LYS A 1 694 ? -37.718 32.259 -12.891 1.00 66.62 694 LYS A O 1
ATOM 5512 N N . ASN A 1 695 ? -36.454 30.875 -11.626 1.00 61.78 695 ASN A N 1
ATOM 5513 C CA . ASN A 1 695 ? -35.921 30.062 -12.712 1.00 61.78 695 ASN A CA 1
ATOM 5514 C C . ASN A 1 695 ? -37.050 29.416 -13.547 1.00 61.78 695 ASN A C 1
ATOM 5516 O O . ASN A 1 695 ? -38.052 28.965 -12.983 1.00 61.78 695 ASN A O 1
ATOM 5520 N N . PHE A 1 696 ? -36.897 29.375 -14.873 1.00 56.38 696 PHE A N 1
ATOM 5521 C CA . PHE A 1 696 ? -37.967 29.048 -15.832 1.00 56.38 696 PHE A CA 1
ATOM 5522 C C . PHE A 1 696 ? -38.558 27.641 -15.625 1.00 56.38 696 PHE A C 1
ATOM 5524 O O . PHE A 1 696 ? -39.775 27.457 -15.620 1.00 56.38 696 PHE A O 1
ATOM 5531 N N . LEU A 1 697 ? -37.709 26.658 -15.314 1.00 59.22 697 LEU A N 1
ATOM 5532 C CA . LEU A 1 697 ? -38.126 25.290 -14.975 1.00 59.22 697 LEU A CA 1
ATOM 5533 C C . LEU A 1 697 ? -39.109 25.233 -13.785 1.00 59.22 697 LEU A C 1
ATOM 5535 O O . LEU A 1 697 ? -40.011 24.399 -13.765 1.00 59.22 697 LEU A O 1
ATOM 5539 N N . MET A 1 698 ? -39.018 26.166 -12.827 1.00 58.84 698 MET A N 1
ATOM 5540 C CA . MET A 1 698 ? -39.928 26.233 -11.672 1.00 58.84 698 MET A CA 1
ATOM 5541 C C . MET A 1 698 ? -41.272 26.927 -11.952 1.00 58.84 698 MET A C 1
ATOM 5543 O O . MET A 1 698 ? -42.173 26.870 -11.107 1.00 58.84 698 MET A O 1
ATOM 5547 N N . THR A 1 699 ? -41.442 27.603 -13.091 1.00 62.09 699 THR A N 1
ATOM 5548 C CA . THR A 1 699 ? -42.730 28.212 -13.475 1.00 62.09 699 THR A CA 1
ATOM 5549 C C . THR A 1 699 ? -43.543 27.310 -14.410 1.00 62.09 699 THR A C 1
ATOM 5551 O O . THR A 1 699 ? -44.776 27.378 -14.383 1.00 62.09 699 THR A O 1
ATOM 5554 N N . LEU A 1 700 ? -42.885 26.395 -15.132 1.00 57.81 700 LEU A N 1
ATOM 5555 C CA . LEU A 1 700 ? -43.489 25.469 -16.100 1.00 57.81 700 LEU A CA 1
ATOM 5556 C C . LEU A 1 700 ? -44.628 24.611 -15.508 1.00 57.81 700 LEU A C 1
ATOM 5558 O O . LEU A 1 700 ? -45.719 24.532 -16.079 1.00 57.81 700 LEU A O 1
ATOM 5562 N N . GLY A 1 701 ? -44.432 24.039 -14.313 1.00 58.25 701 GLY A N 1
ATOM 5563 C CA . GLY A 1 701 ? -45.457 23.226 -13.636 1.00 58.25 701 GLY A CA 1
ATOM 5564 C C . GLY A 1 701 ? -46.741 24.003 -13.302 1.00 58.25 701 GLY A C 1
ATOM 5565 O O . GLY A 1 701 ? -47.846 23.463 -13.378 1.00 58.25 701 GLY A O 1
ATOM 5566 N N . LYS A 1 702 ? -46.627 25.310 -13.021 1.00 57.59 702 LYS A N 1
ATOM 5567 C CA . LYS A 1 702 ? -47.783 26.191 -12.771 1.00 57.59 702 LYS A CA 1
ATOM 5568 C C . LYS A 1 702 ? -48.468 26.679 -14.049 1.00 57.59 702 LYS A C 1
ATOM 5570 O O . LYS A 1 702 ? -49.597 27.161 -13.965 1.00 57.59 702 LYS A O 1
ATOM 5575 N N . ALA A 1 703 ? -47.818 26.556 -15.207 1.00 54.91 703 ALA A N 1
ATOM 5576 C CA . ALA A 1 703 ? -48.458 26.751 -16.503 1.00 54.91 703 ALA A CA 1
ATOM 5577 C C . ALA A 1 703 ? -49.291 25.515 -16.882 1.00 54.91 703 ALA A C 1
ATOM 5579 O O . ALA A 1 703 ? -50.488 25.655 -17.124 1.00 54.91 703 ALA A O 1
ATOM 5580 N N . ARG A 1 704 ? -48.715 24.302 -16.806 1.00 54.12 704 ARG A N 1
ATOM 5581 C CA . ARG A 1 704 ? -49.425 23.039 -17.112 1.00 54.12 704 ARG A CA 1
ATOM 5582 C C . ARG A 1 704 ? -50.691 22.826 -16.268 1.00 54.12 704 ARG A C 1
ATOM 5584 O O . ARG A 1 704 ? -51.716 22.424 -16.808 1.00 54.12 704 ARG A O 1
ATOM 5591 N N . SER A 1 705 ? -50.666 23.178 -14.979 1.00 54.88 705 SER A N 1
ATOM 5592 C CA . SER A 1 705 ? -51.840 23.101 -14.086 1.00 54.88 705 SER A CA 1
ATOM 5593 C C . SER A 1 705 ? -53.040 23.963 -14.531 1.00 54.88 705 SER A C 1
ATOM 5595 O O . SER A 1 705 ? -54.175 23.657 -14.168 1.00 54.88 705 SER A O 1
ATOM 5597 N N . LYS A 1 706 ? -52.844 25.025 -15.328 1.00 55.66 706 LYS A N 1
ATOM 5598 C CA . LYS A 1 706 ? -53.955 25.894 -15.759 1.00 55.66 706 LYS A CA 1
ATOM 5599 C C . LYS A 1 706 ? -54.826 25.294 -16.865 1.00 55.66 706 LYS A C 1
ATOM 5601 O O . LYS A 1 706 ? -55.990 25.673 -16.938 1.00 55.66 706 LYS A O 1
ATOM 5606 N N . ASN A 1 707 ? -54.307 24.348 -17.651 1.00 54.88 707 ASN A N 1
ATOM 5607 C CA . ASN A 1 707 ? -55.051 23.696 -18.737 1.00 54.88 707 ASN A CA 1
ATOM 5608 C C . ASN A 1 707 ? -55.882 22.480 -18.274 1.00 54.88 707 ASN A C 1
ATOM 5610 O O . ASN A 1 707 ? -56.491 21.818 -19.105 1.00 54.88 707 ASN A O 1
ATOM 5614 N N . LYS A 1 708 ? -55.923 22.174 -16.967 1.00 55.50 708 LYS A N 1
ATOM 5615 C CA . LYS A 1 708 ? -56.712 21.069 -16.384 1.00 55.50 708 LYS A CA 1
ATOM 5616 C C . LYS A 1 708 ? -57.652 21.541 -15.260 1.00 55.50 708 LYS A C 1
ATOM 5618 O O . LYS A 1 708 ? -57.723 20.919 -14.206 1.00 55.50 708 LYS A O 1
ATOM 5623 N N . ARG A 1 709 ? -58.331 22.679 -15.444 1.00 59.88 709 ARG A N 1
ATOM 5624 C CA . ARG A 1 709 ? -59.309 23.208 -14.471 1.00 59.88 709 ARG A CA 1
ATOM 5625 C C . ARG A 1 709 ? -60.727 22.804 -14.844 1.00 59.88 709 ARG A C 1
ATOM 5627 O O . ARG A 1 709 ? -61.092 22.882 -16.013 1.00 59.88 709 ARG A O 1
ATOM 5634 N N . SER A 1 710 ? -61.526 22.423 -13.850 1.00 70.12 710 SER A N 1
ATOM 5635 C CA . SER A 1 710 ? -62.931 22.068 -14.062 1.00 70.12 710 SER A CA 1
ATOM 5636 C C . SER A 1 710 ? -63.777 23.298 -14.419 1.00 70.12 710 SER A C 1
ATOM 5638 O O . SER A 1 710 ? -63.461 24.431 -14.040 1.00 70.12 710 SER A O 1
ATOM 5640 N N . LEU A 1 711 ? -64.896 23.073 -15.117 1.00 61.50 711 LEU A N 1
ATOM 5641 C CA . LEU A 1 711 ? -65.831 24.134 -15.525 1.00 61.50 711 LEU A CA 1
ATOM 5642 C C . LEU A 1 711 ? -66.419 24.924 -14.337 1.00 61.50 711 LEU A C 1
ATOM 5644 O O . LEU A 1 711 ? -66.811 26.082 -14.482 1.00 61.50 711 LEU A O 1
ATOM 5648 N N . VAL A 1 712 ? -66.445 24.326 -13.142 1.00 72.38 712 VAL A N 1
ATOM 5649 C CA . VAL A 1 712 ? -66.908 24.983 -11.910 1.00 72.38 712 VAL A CA 1
ATOM 5650 C C . VAL A 1 712 ? -65.882 26.012 -11.415 1.00 72.38 712 VAL A C 1
ATOM 5652 O O . VAL A 1 712 ? -66.251 27.149 -11.108 1.00 72.38 712 VAL A O 1
ATOM 5655 N N . GLU A 1 713 ? -64.586 25.671 -11.408 1.00 68.94 713 GLU A N 1
ATOM 5656 C CA . GLU A 1 713 ? -63.522 26.619 -11.047 1.00 68.94 713 GLU A CA 1
ATOM 5657 C C . GLU A 1 713 ? -63.403 27.769 -12.054 1.00 68.94 713 GLU A C 1
ATOM 5659 O O . GLU A 1 713 ? -63.222 28.926 -11.658 1.00 68.94 713 GLU A O 1
ATOM 5664 N N . THR A 1 714 ? -63.514 27.491 -13.358 1.00 70.88 714 THR A N 1
ATOM 5665 C CA . THR A 1 714 ? -63.433 28.546 -14.382 1.00 70.88 714 THR A CA 1
ATOM 5666 C C . THR A 1 714 ? -64.606 29.520 -14.266 1.00 70.88 714 THR A C 1
ATOM 5668 O O . THR A 1 714 ? -64.382 30.734 -14.294 1.00 70.88 714 THR A O 1
ATOM 5671 N N . ARG A 1 715 ? -65.829 29.029 -14.011 1.00 72.25 715 ARG A N 1
ATOM 5672 C CA . ARG A 1 715 ? -67.013 29.865 -13.736 1.00 72.25 715 ARG A CA 1
ATOM 5673 C C . ARG A 1 715 ? -66.829 30.743 -12.494 1.00 72.25 715 ARG A C 1
ATOM 5675 O O . ARG A 1 715 ? -67.150 31.932 -12.544 1.00 72.25 715 ARG A O 1
ATOM 5682 N N . ALA A 1 716 ? -66.279 30.206 -11.403 1.00 72.62 716 ALA A N 1
ATOM 5683 C CA . ALA A 1 716 ? -66.018 30.971 -10.180 1.00 72.62 716 ALA A CA 1
ATOM 5684 C C . ALA A 1 716 ? -64.987 32.097 -10.399 1.00 72.62 716 ALA A C 1
ATOM 5686 O O . ALA A 1 716 ? -65.205 33.239 -9.983 1.00 72.62 716 ALA A O 1
ATOM 5687 N N . VAL A 1 717 ? -63.892 31.807 -11.112 1.00 71.88 717 VAL A N 1
ATOM 5688 C CA . VAL A 1 717 ? -62.854 32.800 -11.441 1.00 71.88 717 VAL A CA 1
ATOM 5689 C C . VAL A 1 717 ? -63.381 33.875 -12.398 1.00 71.88 717 VAL A C 1
ATOM 5691 O O . VAL A 1 717 ? -63.081 35.055 -12.199 1.00 71.88 717 VAL A O 1
ATOM 5694 N N . LEU A 1 718 ? -64.199 33.510 -13.391 1.00 74.62 718 LEU A N 1
ATOM 5695 C CA . LEU A 1 718 ? -64.842 34.469 -14.297 1.00 74.62 718 LEU A CA 1
ATOM 5696 C C . LEU A 1 718 ? -65.821 35.392 -13.560 1.00 74.62 718 LEU A C 1
ATOM 5698 O O . LEU A 1 718 ? -65.796 36.601 -13.794 1.00 74.62 718 LEU A O 1
ATOM 5702 N N . LYS A 1 719 ? -66.614 34.866 -12.616 1.00 72.56 719 LYS A N 1
ATOM 5703 C CA . LYS A 1 719 ? -67.519 35.677 -11.782 1.00 72.56 719 LYS A CA 1
ATOM 5704 C C . LYS A 1 719 ? -66.733 36.688 -10.935 1.00 72.56 719 LYS A C 1
ATOM 5706 O O . LYS A 1 719 ? -66.980 37.887 -11.024 1.00 72.56 719 LYS A O 1
ATOM 5711 N N . ALA A 1 720 ? -65.682 36.236 -10.246 1.00 69.38 720 ALA A N 1
ATOM 5712 C CA . ALA A 1 720 ? -64.793 37.105 -9.468 1.00 69.38 720 ALA A CA 1
ATOM 5713 C C . ALA A 1 720 ? -64.029 38.144 -10.322 1.00 69.38 720 ALA A C 1
ATOM 5715 O O . ALA A 1 720 ? -63.703 39.234 -9.842 1.00 69.38 720 ALA A O 1
ATOM 5716 N N . HIS A 1 721 ? -63.736 37.832 -11.589 1.00 71.12 721 HIS A N 1
ATOM 5717 C CA . HIS A 1 721 ? -63.170 38.784 -12.545 1.00 71.12 721 HIS A CA 1
ATOM 5718 C C . HIS A 1 721 ? -64.204 39.834 -12.980 1.00 71.12 721 HIS A C 1
ATOM 5720 O O . HIS A 1 721 ? -63.895 41.027 -13.009 1.00 71.12 721 HIS A O 1
ATOM 5726 N N . HIS A 1 722 ? -65.444 39.417 -13.245 1.00 68.44 722 HIS A N 1
ATOM 5727 C CA . HIS A 1 722 ? -66.544 40.311 -13.600 1.00 68.44 722 HIS A CA 1
ATOM 5728 C C . HIS A 1 722 ? -66.893 41.276 -12.455 1.00 68.44 722 HIS A C 1
ATOM 5730 O O . HIS A 1 722 ? -67.031 42.476 -12.686 1.00 68.44 722 HIS A O 1
ATOM 5736 N N . ASP A 1 723 ? -66.904 40.799 -11.208 1.00 65.44 723 ASP A N 1
ATOM 5737 C CA . ASP A 1 723 ? -67.143 41.632 -10.021 1.00 65.44 723 ASP A CA 1
ATOM 5738 C C . ASP A 1 723 ? -66.000 42.632 -9.756 1.00 65.44 723 ASP A C 1
ATOM 5740 O O . ASP A 1 723 ? -66.232 43.741 -9.269 1.00 65.44 723 ASP A O 1
ATOM 5744 N N . ARG A 1 724 ? -64.757 42.299 -10.139 1.00 60.94 724 ARG A N 1
ATOM 5745 C CA . ARG A 1 724 ? -63.643 43.267 -10.160 1.00 60.94 724 ARG A CA 1
ATOM 5746 C C . ARG A 1 724 ? -63.772 44.290 -11.285 1.00 60.94 724 ARG A C 1
ATOM 5748 O O . ARG A 1 724 ? -63.434 45.449 -11.059 1.00 60.94 724 ARG A O 1
ATOM 5755 N N . LYS A 1 725 ? -64.279 43.893 -12.457 1.00 62.03 725 LYS A N 1
ATOM 5756 C CA . LYS A 1 725 ? -64.538 44.805 -13.584 1.00 62.03 725 LYS A CA 1
ATOM 5757 C C . LYS A 1 725 ? -65.674 45.785 -13.251 1.00 62.03 725 LYS A C 1
ATOM 5759 O O . LYS A 1 725 ? -65.513 46.980 -13.470 1.00 62.03 725 LYS A O 1
ATOM 5764 N N . LYS A 1 726 ? -66.750 45.314 -12.601 1.00 63.66 726 LYS A N 1
ATOM 5765 C CA . LYS A 1 726 ? -67.838 46.155 -12.057 1.00 63.66 726 LYS A CA 1
ATOM 5766 C C . LYS A 1 726 ? -67.375 47.150 -10.985 1.00 63.66 726 LYS A C 1
ATOM 5768 O O . LYS A 1 726 ? -67.957 48.218 -10.865 1.00 63.66 726 LYS A O 1
ATOM 5773 N N . ARG A 1 727 ? -66.320 46.835 -10.222 1.00 59.12 727 ARG A N 1
ATOM 5774 C CA . ARG A 1 727 ? -65.739 47.723 -9.192 1.00 59.12 727 ARG A CA 1
ATOM 5775 C C . ARG A 1 727 ? -64.713 48.743 -9.718 1.00 59.12 727 ARG A C 1
ATOM 5777 O O . ARG A 1 727 ? -63.969 49.314 -8.927 1.00 59.12 727 ARG A O 1
ATOM 5784 N N . GLY A 1 728 ? -64.664 48.993 -11.028 1.00 52.59 728 GLY A N 1
ATOM 5785 C CA . GLY A 1 728 ? -64.158 50.265 -11.566 1.00 52.59 728 GLY A CA 1
ATOM 5786 C C . GLY A 1 728 ? -62.668 50.581 -11.372 1.00 52.59 728 GLY A C 1
ATOM 5787 O O . GLY A 1 728 ? -62.287 51.739 -11.482 1.00 52.59 728 GLY A O 1
ATOM 5788 N N . GLY A 1 729 ? -61.811 49.592 -11.094 1.00 55.41 729 GLY A N 1
ATOM 5789 C CA . GLY A 1 729 ? -60.362 49.637 -11.370 1.00 55.41 729 GLY A CA 1
ATOM 5790 C C . GLY A 1 729 ? -59.474 50.708 -10.702 1.00 55.41 729 GLY A C 1
ATOM 5791 O O . GLY A 1 729 ? -58.259 50.645 -10.890 1.00 55.41 729 GLY A O 1
ATOM 5792 N N . ARG A 1 730 ? -60.000 51.661 -9.922 1.00 39.47 730 ARG A N 1
ATOM 5793 C CA . ARG A 1 730 ? -59.242 52.826 -9.426 1.00 39.47 730 ARG A CA 1
ATOM 5794 C C . ARG A 1 730 ? -59.289 52.917 -7.897 1.00 39.47 730 ARG A C 1
ATOM 5796 O O . ARG A 1 730 ? -60.305 53.267 -7.308 1.00 39.47 730 ARG A O 1
ATOM 5803 N N . ARG A 1 731 ? -58.163 52.618 -7.235 1.00 40.28 731 ARG A N 1
ATOM 5804 C CA . ARG A 1 731 ? -57.957 52.956 -5.815 1.00 40.28 731 ARG A CA 1
ATOM 5805 C C . ARG A 1 731 ? -57.729 54.465 -5.703 1.00 40.28 731 ARG A C 1
ATOM 5807 O O . ARG A 1 731 ? -56.611 54.925 -5.917 1.00 40.28 731 ARG A O 1
ATOM 5814 N N . GLY A 1 732 ? -58.784 55.213 -5.391 1.00 32.47 732 GLY A N 1
ATOM 5815 C CA . GLY A 1 732 ? -58.671 56.606 -4.964 1.00 32.47 732 GLY A CA 1
ATOM 5816 C C . GLY A 1 732 ? -58.041 56.688 -3.574 1.00 32.47 732 GLY A C 1
ATOM 5817 O O . GLY A 1 732 ? -58.421 55.937 -2.677 1.00 32.47 732 GLY A O 1
ATOM 5818 N N . ASN A 1 733 ? -57.065 57.578 -3.415 1.00 34.88 733 ASN A N 1
ATOM 5819 C CA . ASN A 1 733 ? -56.457 57.912 -2.134 1.00 34.88 733 ASN A CA 1
ATOM 5820 C C . ASN A 1 733 ? -56.909 59.328 -1.763 1.00 34.88 733 ASN A C 1
ATOM 5822 O O . ASN A 1 733 ? -56.368 60.291 -2.298 1.00 34.88 733 ASN A O 1
ATOM 5826 N N . THR A 1 734 ? -57.902 59.455 -0.885 1.00 29.44 734 THR A N 1
ATOM 5827 C CA . THR A 1 734 ? -58.358 60.749 -0.354 1.00 29.44 734 THR A CA 1
ATOM 5828 C C . THR A 1 734 ? -58.596 60.641 1.144 1.00 29.44 734 THR A C 1
ATOM 5830 O O . THR A 1 734 ? -59.436 59.872 1.608 1.00 29.44 734 THR A O 1
ATOM 5833 N N . VAL A 1 735 ? -57.824 61.430 1.884 1.00 32.44 735 VAL A N 1
ATOM 5834 C CA . VAL A 1 735 ? -57.967 61.680 3.318 1.00 32.44 735 VAL A CA 1
ATOM 5835 C C . VAL A 1 735 ? -59.014 62.775 3.512 1.00 32.44 735 VAL A C 1
ATOM 5837 O O . VAL A 1 735 ? -58.864 63.824 2.896 1.00 32.44 735 VAL A O 1
ATOM 5840 N N . ALA A 1 736 ? -60.009 62.558 4.379 1.00 28.42 736 ALA A N 1
ATOM 5841 C CA . ALA A 1 736 ? -60.617 63.579 5.251 1.00 28.42 736 ALA A CA 1
ATOM 5842 C C . ALA A 1 736 ? -61.779 62.990 6.076 1.00 28.42 736 ALA A 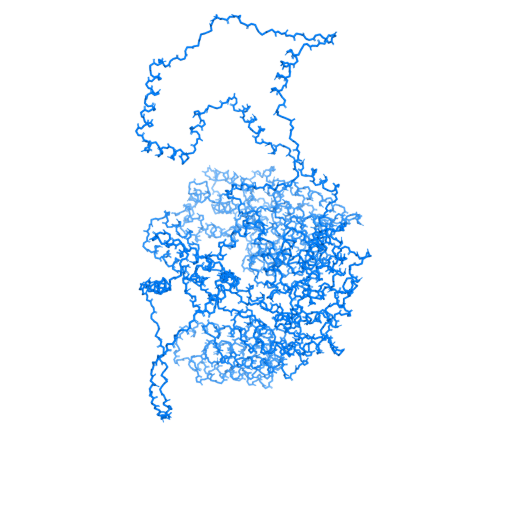C 1
ATOM 5844 O O . ALA A 1 736 ? -62.582 62.218 5.563 1.00 28.42 736 ALA A O 1
ATOM 5845 N N . GLY A 1 737 ? -61.916 63.429 7.333 1.00 28.17 737 GLY A N 1
ATOM 5846 C CA . GLY A 1 737 ? -63.230 63.522 7.982 1.00 28.17 737 GLY A CA 1
ATOM 5847 C C . GLY A 1 737 ? -63.837 62.265 8.621 1.00 28.17 737 GLY A C 1
ATOM 5848 O O . GLY A 1 737 ? -64.939 61.874 8.248 1.00 28.17 737 GLY A O 1
ATOM 5849 N N . LYS A 1 738 ? -63.196 61.708 9.660 1.00 28.64 738 LYS A N 1
ATOM 5850 C CA . LYS A 1 738 ? -63.906 61.183 10.852 1.00 28.64 738 LYS A CA 1
ATOM 5851 C C . LYS A 1 738 ? -62.960 61.031 12.049 1.00 28.64 738 LYS A C 1
ATOM 5853 O O . LYS A 1 738 ? -62.353 59.988 12.271 1.00 28.64 738 LYS A O 1
ATOM 5858 N N . LEU A 1 739 ? -62.836 62.122 12.804 1.00 31.97 739 LEU A N 1
ATOM 5859 C CA . LEU A 1 739 ? -62.382 62.101 14.195 1.00 31.97 739 LEU A CA 1
ATOM 5860 C C . LEU A 1 739 ? -63.499 61.539 15.100 1.00 31.97 739 LEU A C 1
ATOM 5862 O O . LEU A 1 739 ? -64.657 61.472 14.689 1.00 31.97 739 LEU A O 1
ATOM 5866 N N . ASN A 1 740 ? -63.132 61.202 16.339 1.00 31.50 740 ASN A N 1
ATOM 5867 C CA . ASN A 1 740 ? -64.010 60.857 17.469 1.00 31.50 740 ASN A CA 1
ATOM 5868 C C . ASN A 1 740 ? -64.571 59.420 17.536 1.00 31.50 740 ASN A C 1
ATOM 5870 O O . ASN A 1 740 ? -65.774 59.190 17.609 1.00 31.50 740 ASN A O 1
ATOM 5874 N N . GLN A 1 741 ? -63.664 58.466 17.749 1.00 32.66 741 GLN A N 1
ATOM 5875 C CA . GLN A 1 741 ? -63.694 57.740 19.026 1.00 32.66 741 GLN A CA 1
ATOM 5876 C C . GLN A 1 741 ? -62.279 57.744 19.615 1.00 32.66 741 GLN A C 1
ATOM 5878 O O . GLN A 1 741 ? -61.324 57.348 18.948 1.00 32.66 741 GLN A O 1
ATOM 5883 N N . ALA A 1 742 ? -62.131 58.286 20.824 1.00 31.70 742 ALA A N 1
ATOM 5884 C CA . ALA A 1 742 ? -60.832 58.487 21.454 1.00 31.70 742 ALA A CA 1
ATOM 5885 C C . ALA A 1 742 ? -60.233 57.160 21.951 1.00 31.70 742 ALA A C 1
ATOM 5887 O O . ALA A 1 742 ? -60.946 56.329 22.512 1.00 31.70 742 ALA A O 1
ATOM 5888 N N . MET A 1 743 ? -58.910 56.992 21.822 1.00 34.25 743 MET A N 1
ATOM 5889 C CA . MET A 1 743 ? -58.191 56.126 22.760 1.00 34.25 743 MET A CA 1
ATOM 5890 C C . MET A 1 743 ? -57.961 56.920 24.041 1.00 34.25 743 MET A C 1
ATOM 5892 O O . MET A 1 743 ? -57.142 57.834 24.083 1.00 34.25 743 MET A O 1
ATOM 5896 N N . GLU A 1 744 ? -58.710 56.562 25.073 1.00 34.72 744 GLU A N 1
ATOM 5897 C CA . GLU A 1 744 ? -58.558 57.085 26.422 1.00 34.72 744 GLU A CA 1
ATOM 5898 C C . GLU A 1 744 ? -57.247 56.558 27.037 1.00 34.72 744 GLU A C 1
ATOM 5900 O O . GLU A 1 744 ? -57.049 55.349 27.182 1.00 34.72 744 GLU A O 1
ATOM 5905 N N . PHE A 1 745 ? -56.318 57.458 27.374 1.00 46.59 745 PHE A N 1
ATOM 5906 C CA . PHE A 1 745 ? -55.089 57.098 28.084 1.00 46.59 745 PHE A CA 1
ATOM 5907 C C . PHE A 1 745 ? -55.375 56.988 29.587 1.00 46.59 745 PHE A C 1
ATOM 5909 O O . PHE A 1 745 ? -55.357 57.986 30.305 1.00 46.59 745 PHE A O 1
ATOM 5916 N N . CYS A 1 746 ? -55.602 55.772 30.086 1.00 49.25 746 CYS A N 1
ATOM 5917 C CA . CYS A 1 746 ? -55.729 55.536 31.525 1.00 49.25 746 CYS A CA 1
ATOM 5918 C C . CYS A 1 746 ? -54.368 55.695 32.231 1.00 49.25 746 CYS A C 1
ATOM 5920 O O . CYS A 1 746 ? -53.547 54.774 32.219 1.00 49.25 746 CYS A O 1
ATOM 5922 N N . PHE A 1 747 ? -54.142 56.836 32.886 1.00 55.03 747 PHE A N 1
ATOM 5923 C CA . PHE A 1 747 ? -53.057 56.983 33.860 1.00 55.03 747 PHE A CA 1
ATOM 5924 C C . PHE A 1 747 ? -53.367 56.175 35.128 1.00 55.03 747 PHE A C 1
ATOM 5926 O O . PHE A 1 747 ? -54.465 56.252 35.675 1.00 55.03 747 PHE A O 1
ATOM 5933 N N . ILE A 1 748 ? -52.388 55.405 35.605 1.00 56.12 748 ILE A N 1
ATOM 5934 C CA . ILE A 1 748 ? -52.485 54.635 36.850 1.00 56.12 748 ILE A CA 1
ATOM 5935 C C . ILE A 1 748 ? -51.662 55.358 37.918 1.00 56.12 748 ILE A C 1
ATOM 5937 O O . ILE A 1 748 ? -50.435 55.333 37.868 1.00 56.12 748 ILE A O 1
ATOM 5941 N N . ASN A 1 749 ? -52.333 55.979 38.891 1.00 57.28 749 ASN A N 1
ATOM 5942 C CA . ASN A 1 749 ? -51.683 56.477 40.105 1.00 57.28 749 ASN A CA 1
ATOM 5943 C C . ASN A 1 749 ? -51.489 55.321 41.099 1.00 57.28 749 ASN A C 1
ATOM 5945 O O . ASN A 1 749 ? -52.421 54.570 41.376 1.00 57.28 749 ASN A O 1
ATOM 5949 N N . ASN A 1 750 ? -50.283 55.191 41.659 1.00 54.12 750 ASN A N 1
ATOM 5950 C CA . ASN A 1 750 ? -49.859 54.003 42.419 1.00 54.12 750 ASN A CA 1
ATOM 5951 C C . ASN A 1 750 ? -50.490 53.825 43.819 1.00 54.12 750 ASN A C 1
ATOM 5953 O O . ASN A 1 750 ? -50.223 52.814 44.461 1.00 54.12 750 ASN A O 1
ATOM 5957 N N . ASN A 1 751 ? -51.325 54.759 44.294 1.00 53.72 751 ASN A N 1
ATOM 5958 C CA . ASN A 1 751 ? -51.770 54.813 45.697 1.00 53.72 751 ASN A CA 1
ATOM 5959 C C . ASN A 1 751 ? -53.255 54.445 45.931 1.00 53.72 751 ASN A C 1
ATOM 5961 O O . ASN A 1 751 ? -53.806 54.789 46.973 1.00 53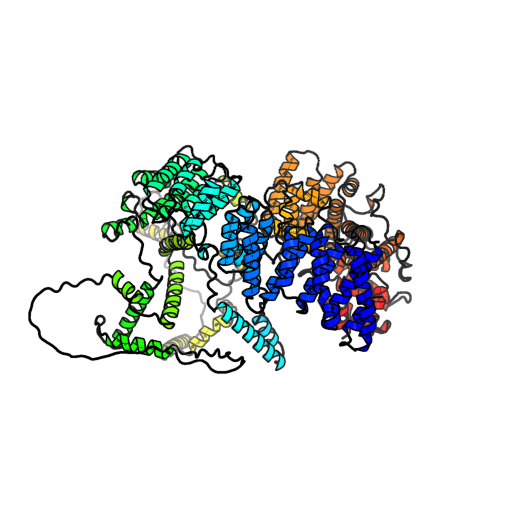.72 751 ASN A O 1
ATOM 5965 N N . ALA A 1 752 ? -53.916 53.741 45.003 1.00 58.38 752 ALA A N 1
ATOM 5966 C CA . ALA A 1 752 ? -55.270 53.207 45.215 1.00 58.38 752 ALA A CA 1
ATOM 5967 C C . ALA A 1 752 ? -55.463 51.818 44.560 1.00 58.38 752 ALA A C 1
ATOM 5969 O O . ALA A 1 752 ? -54.882 51.554 43.503 1.00 58.38 752 ALA A O 1
ATOM 5970 N N . PRO A 1 753 ? -56.270 50.910 45.147 1.00 56.28 753 PRO A N 1
ATOM 5971 C CA . PRO A 1 753 ? -56.479 49.567 44.603 1.00 56.28 753 PRO A CA 1
ATOM 5972 C C . PRO A 1 753 ? -57.310 49.593 43.305 1.00 56.28 753 PRO A C 1
ATOM 5974 O O . PRO A 1 753 ? -58.446 50.060 43.287 1.00 56.28 753 PRO A O 1
ATOM 5977 N N . LEU A 1 754 ? -56.754 49.057 42.209 1.00 58.53 754 LEU A N 1
ATOM 5978 C CA . LEU A 1 754 ? -57.410 49.067 40.894 1.00 58.53 754 LEU A CA 1
ATOM 5979 C C . LEU A 1 754 ? -58.585 48.087 40.782 1.00 58.53 754 LEU A C 1
ATOM 5981 O O . LEU A 1 754 ? -58.447 46.896 41.083 1.00 58.53 754 LEU A O 1
ATOM 5985 N N . ASP A 1 755 ? -59.671 48.572 40.173 1.00 64.94 755 ASP A N 1
ATOM 5986 C CA . ASP A 1 755 ? -60.856 47.792 39.818 1.00 64.94 755 ASP A CA 1
ATOM 5987 C C . ASP A 1 755 ? -60.556 46.587 38.894 1.00 64.94 755 ASP A C 1
ATOM 5989 O O . ASP A 1 755 ? -59.662 46.576 38.033 1.00 64.94 755 ASP A O 1
ATOM 5993 N N . ARG A 1 756 ? -61.367 45.539 39.061 1.00 60.66 756 ARG A N 1
ATOM 5994 C CA . ARG A 1 756 ? -61.244 44.220 38.434 1.00 60.66 756 ARG A CA 1
ATOM 5995 C C . ARG A 1 756 ? -61.384 44.275 36.908 1.00 60.66 756 ARG A C 1
ATOM 5997 O O . ARG A 1 756 ? -60.845 43.396 36.225 1.00 60.66 756 ARG A O 1
ATOM 6004 N N . ARG A 1 757 ? -62.075 45.284 36.357 1.00 59.34 757 ARG A N 1
ATOM 6005 C CA . ARG A 1 757 ? -62.229 45.495 34.904 1.00 59.34 757 ARG A CA 1
ATOM 6006 C C . ARG A 1 757 ? -60.959 46.095 34.290 1.00 59.34 757 ARG A C 1
ATOM 6008 O O . ARG A 1 757 ? -60.453 45.552 33.305 1.00 59.34 757 ARG A O 1
ATOM 6015 N N . LEU A 1 758 ? -60.377 47.110 34.932 1.00 63.44 758 LEU A N 1
ATOM 6016 C CA . LEU A 1 758 ? -59.088 47.704 34.545 1.00 63.44 758 LEU A CA 1
ATOM 6017 C C . LEU A 1 758 ? -57.936 46.694 34.656 1.00 63.44 758 LEU A C 1
ATOM 6019 O O . LEU A 1 758 ? -57.150 46.563 33.715 1.00 63.44 758 LEU A O 1
ATOM 6023 N N . GLN A 1 759 ? -57.886 45.877 35.717 1.00 62.94 759 GLN A N 1
ATOM 6024 C CA . GLN A 1 759 ? -56.898 44.789 35.808 1.00 62.94 759 GLN A CA 1
ATOM 6025 C C . GLN A 1 759 ? -56.990 43.788 34.642 1.00 62.94 759 GLN A C 1
ATOM 6027 O O . GLN A 1 759 ? -55.961 43.298 34.172 1.00 62.94 759 GLN A O 1
ATOM 6032 N N . LYS A 1 760 ? -58.199 43.462 34.157 1.00 64.81 760 LYS A N 1
ATOM 6033 C CA . LYS A 1 760 ? -58.369 42.592 32.978 1.00 64.81 760 LYS A CA 1
ATOM 6034 C C . LYS A 1 760 ? -57.866 43.265 31.699 1.00 64.81 760 LYS A C 1
ATOM 6036 O O . LYS A 1 760 ? -57.215 42.595 30.901 1.00 64.81 760 LYS A O 1
ATOM 6041 N N . LEU A 1 761 ? -58.105 44.566 31.522 1.00 61.44 761 LEU A N 1
ATOM 6042 C CA . LEU A 1 761 ? -57.654 45.316 30.345 1.00 61.44 761 LEU A CA 1
ATOM 6043 C C . LEU A 1 761 ? -56.120 45.442 30.295 1.00 61.44 761 LEU A C 1
ATOM 6045 O O . LEU A 1 761 ? -55.509 45.137 29.268 1.00 61.44 761 LEU A O 1
ATOM 6049 N N . VAL A 1 762 ? -55.490 45.774 31.430 1.00 62.81 762 VAL A N 1
ATOM 6050 C CA . VAL A 1 762 ? -54.024 45.814 31.580 1.00 62.81 762 VAL A CA 1
ATOM 6051 C C . VAL A 1 762 ? -53.411 44.436 31.316 1.00 62.81 762 VAL A C 1
ATOM 6053 O O . VAL A 1 762 ? -52.455 44.331 30.547 1.00 62.81 762 VAL A O 1
ATOM 6056 N N . ARG A 1 763 ? -53.984 43.353 31.869 1.00 61.31 763 ARG A N 1
ATOM 6057 C CA . ARG A 1 763 ? -53.527 41.980 31.580 1.00 61.31 763 ARG A CA 1
ATOM 6058 C C . ARG A 1 763 ? -53.690 41.621 30.098 1.00 61.31 763 ARG A C 1
ATOM 6060 O O . ARG A 1 763 ? -52.766 41.051 29.527 1.00 61.31 763 ARG A O 1
ATOM 6067 N N . HIS A 1 764 ? -54.794 41.991 29.444 1.00 59.28 764 HIS A N 1
ATOM 6068 C CA . HIS A 1 764 ? -55.011 41.723 28.012 1.00 59.28 764 HIS A CA 1
ATOM 6069 C C . HIS A 1 764 ? -53.983 42.425 27.112 1.00 59.28 764 HIS A C 1
ATOM 6071 O O . HIS A 1 764 ? -53.448 41.809 26.188 1.00 59.28 764 HIS A O 1
ATOM 6077 N N . HIS A 1 765 ? -53.651 43.687 27.400 1.00 55.84 765 HIS A N 1
ATOM 6078 C CA . HIS A 1 765 ? -52.623 44.416 26.651 1.00 55.84 765 HIS A CA 1
ATOM 6079 C C . HIS A 1 765 ? -51.200 43.925 26.963 1.00 55.84 765 HIS A C 1
ATOM 6081 O O . HIS A 1 765 ? -50.421 43.700 26.035 1.00 55.84 765 HIS A O 1
ATOM 6087 N N . ALA A 1 766 ? -50.871 43.653 28.230 1.00 52.94 766 ALA A N 1
ATOM 6088 C CA . ALA A 1 766 ? -49.564 43.113 28.617 1.00 52.94 766 ALA A CA 1
ATOM 6089 C C . ALA A 1 766 ? -49.297 41.705 28.041 1.00 52.94 766 ALA A C 1
ATOM 6091 O O . ALA A 1 766 ? -48.155 41.381 27.703 1.00 52.94 766 ALA A O 1
ATOM 6092 N N . MET A 1 767 ? -50.338 40.880 27.875 1.00 51.53 767 MET A N 1
ATOM 6093 C CA . MET A 1 767 ? -50.233 39.526 27.309 1.00 51.53 767 MET A CA 1
ATOM 6094 C C . MET A 1 767 ? -50.035 39.507 25.784 1.00 51.53 767 MET A C 1
ATOM 6096 O O . MET A 1 767 ? -49.446 38.559 25.267 1.00 51.53 767 MET A O 1
ATOM 6100 N N . LYS A 1 768 ? -50.435 40.555 25.046 1.00 49.03 768 LYS A N 1
ATOM 6101 C CA . LYS A 1 768 ? -50.185 40.637 23.591 1.00 49.03 768 LYS A CA 1
ATOM 6102 C C . LYS A 1 768 ? -48.711 40.862 23.229 1.00 49.03 768 LYS A C 1
ATOM 6104 O O . LYS A 1 768 ? -48.311 40.511 22.124 1.00 49.03 768 LYS A O 1
ATOM 6109 N N . GLY A 1 769 ? -47.901 41.405 24.143 1.00 47.16 769 GLY A N 1
ATOM 6110 C CA . GLY A 1 769 ? -46.483 41.714 23.904 1.00 47.16 769 GLY A CA 1
ATOM 6111 C C . GLY A 1 769 ? -45.466 40.676 24.404 1.00 47.16 769 GLY A C 1
ATOM 6112 O O . GLY A 1 769 ? -44.282 40.826 24.120 1.00 47.16 769 GLY A O 1
ATOM 6113 N N . LYS A 1 770 ? -45.879 39.647 25.164 1.00 43.50 770 LYS A N 1
ATOM 6114 C CA . LYS A 1 770 ? -44.949 38.740 25.881 1.00 43.50 770 LYS A CA 1
ATOM 6115 C C . LYS A 1 770 ? -45.016 37.253 25.498 1.00 43.50 770 LYS A C 1
ATOM 6117 O O . LYS A 1 770 ? -44.325 36.441 26.107 1.00 43.50 770 LYS A O 1
ATOM 6122 N N . ASN A 1 771 ? -45.717 36.899 24.419 1.00 40.22 771 ASN A N 1
ATOM 6123 C CA . ASN A 1 771 ? -45.775 35.522 23.896 1.00 40.22 771 ASN A CA 1
ATOM 6124 C C . ASN A 1 771 ? -44.677 35.173 22.863 1.00 40.22 771 ASN A C 1
ATOM 6126 O O . ASN A 1 771 ? -44.833 34.249 22.069 1.00 40.22 771 ASN A O 1
ATOM 6130 N N . THR A 1 772 ? -43.533 35.867 22.888 1.00 40.69 772 THR A N 1
ATOM 6131 C CA . THR A 1 772 ? -42.344 35.543 22.069 1.00 40.69 772 THR A CA 1
ATOM 6132 C C . THR A 1 772 ? -41.086 35.336 22.918 1.00 40.69 772 THR A C 1
ATOM 6134 O O . THR A 1 772 ? -39.996 35.759 22.535 1.00 40.69 772 THR A O 1
ATOM 6137 N N . GLY A 1 773 ? -41.208 34.707 24.095 1.00 44.44 773 GLY A N 1
ATOM 6138 C CA . GLY A 1 773 ? -40.045 34.527 24.967 1.00 44.44 773 GLY A CA 1
ATOM 6139 C C . GLY A 1 773 ? -40.241 33.693 26.231 1.00 44.44 773 GLY A C 1
ATOM 6140 O O . GLY A 1 773 ? -40.149 34.254 27.319 1.00 44.44 773 GLY A O 1
ATOM 6141 N N . LYS A 1 774 ? -40.426 32.370 26.083 1.00 32.78 774 LYS A N 1
ATOM 6142 C CA . LYS A 1 774 ? -39.819 31.288 26.907 1.00 32.78 774 LYS A CA 1
ATOM 6143 C C . LYS A 1 774 ? -40.468 29.936 26.580 1.00 32.78 774 LYS A C 1
ATOM 6145 O O . LYS A 1 774 ? -41.650 29.744 26.824 1.00 32.78 774 LYS A O 1
ATOM 6150 N N . ILE A 1 775 ? -39.671 28.982 26.092 1.00 31.38 775 ILE A N 1
ATOM 6151 C CA . ILE A 1 775 ? -40.032 27.557 26.059 1.00 31.38 775 ILE A CA 1
ATOM 6152 C C . ILE A 1 775 ? -39.109 26.812 27.027 1.00 31.38 775 ILE A C 1
ATOM 6154 O O . ILE A 1 775 ? -37.882 26.907 26.947 1.00 31.38 775 ILE A O 1
ATOM 6158 N N . ILE A 1 776 ? -39.736 26.092 27.956 1.00 33.78 776 ILE A N 1
ATOM 6159 C CA . ILE A 1 776 ? -39.119 25.157 28.902 1.00 33.78 776 ILE A CA 1
ATOM 6160 C C . ILE A 1 776 ? -38.466 24.019 28.102 1.00 33.78 776 ILE A C 1
ATOM 6162 O O . ILE A 1 776 ? -39.043 23.562 27.123 1.00 33.78 776 ILE A O 1
ATOM 6166 N N . ARG A 1 777 ? -37.262 23.565 28.481 1.00 27.61 777 ARG A N 1
ATOM 6167 C CA . ARG A 1 777 ? -36.505 22.542 27.729 1.00 27.61 777 ARG A CA 1
ATOM 6168 C C . ARG A 1 777 ? -36.892 21.110 28.143 1.00 27.61 777 ARG A C 1
ATOM 6170 O O . ARG A 1 777 ? -36.489 20.705 29.234 1.00 27.61 777 ARG A O 1
ATOM 6177 N N . PRO A 1 778 ? -37.516 20.288 27.277 1.00 32.19 778 PRO A N 1
ATOM 6178 C CA . PRO A 1 778 ? -37.551 18.842 27.462 1.00 32.19 778 PRO A CA 1
ATOM 6179 C C . PRO A 1 778 ? -36.209 18.248 27.010 1.00 32.19 778 PRO A C 1
ATOM 6181 O O . PRO A 1 778 ? -35.671 18.614 25.961 1.00 32.19 778 PRO A O 1
ATOM 6184 N N . ARG A 1 779 ? -35.653 17.309 27.779 1.00 31.73 779 ARG A N 1
ATOM 6185 C CA . ARG A 1 779 ? -34.511 16.498 27.331 1.00 31.73 779 ARG A CA 1
ATOM 6186 C C . ARG A 1 779 ? -35.025 15.303 26.526 1.00 31.73 779 ARG A C 1
ATOM 6188 O O . ARG A 1 779 ? -35.809 14.525 27.050 1.00 31.73 779 ARG A O 1
ATOM 6195 N N . GLY A 1 780 ? -34.472 15.080 25.332 1.00 40.53 780 GLY A N 1
ATOM 6196 C CA . GLY A 1 780 ? -34.275 13.706 24.856 1.00 40.53 780 GLY A CA 1
ATOM 6197 C C . GLY A 1 780 ? -35.192 13.134 23.771 1.00 40.53 780 GLY A C 1
ATOM 6198 O O . GLY A 1 780 ? -35.297 11.915 23.718 1.00 40.53 780 GLY A O 1
ATOM 6199 N N . LEU A 1 781 ? -35.754 13.930 22.853 1.00 27.56 781 LEU A N 1
ATOM 6200 C CA . LEU A 1 781 ? -36.077 13.407 21.513 1.00 27.56 781 LEU A CA 1
ATOM 6201 C C . LEU A 1 781 ? -35.093 13.943 20.470 1.00 27.56 781 LEU A C 1
ATOM 6203 O O . LEU A 1 781 ? -34.812 15.142 20.398 1.00 27.56 781 LEU A O 1
ATOM 6207 N N . LYS A 1 782 ? -34.516 13.015 19.701 1.00 29.94 782 LYS A N 1
ATOM 6208 C CA . LYS A 1 782 ? -33.503 13.295 18.680 1.00 29.94 782 LYS A CA 1
ATOM 6209 C C . LYS A 1 782 ? -34.172 13.896 17.447 1.00 29.94 782 LYS A C 1
ATOM 6211 O O . LYS A 1 782 ? -35.172 13.378 16.965 1.00 29.94 782 LYS A O 1
ATOM 6216 N N . ARG A 1 783 ? -33.578 14.966 16.916 1.00 25.52 783 ARG A N 1
ATOM 6217 C CA . ARG A 1 783 ? -33.959 15.540 15.622 1.00 25.52 783 ARG A CA 1
ATOM 6218 C C . ARG A 1 783 ? -33.779 14.501 14.515 1.00 25.52 783 ARG A C 1
ATOM 6220 O O . ARG A 1 783 ? -32.650 14.102 14.249 1.00 25.52 783 ARG A O 1
ATOM 6227 N N . GLN A 1 784 ? -34.860 14.186 13.809 1.00 26.98 784 GLN A N 1
ATOM 6228 C CA . GLN A 1 784 ? -34.760 13.928 12.376 1.00 26.98 784 GLN A CA 1
ATOM 6229 C C . GLN A 1 784 ? -34.222 15.207 11.718 1.00 26.98 784 GLN A C 1
ATOM 6231 O O . GLN A 1 784 ? -34.783 16.292 11.902 1.00 26.98 784 GLN A O 1
ATOM 6236 N N . GLN A 1 785 ? -33.120 15.101 10.981 1.00 27.17 785 GLN A N 1
ATOM 6237 C CA . GLN A 1 785 ? -32.770 16.097 9.976 1.00 27.17 785 GLN A CA 1
ATOM 6238 C C . GLN A 1 785 ? -33.352 15.619 8.652 1.00 27.17 785 GLN A C 1
ATOM 6240 O O . GLN A 1 785 ? -32.923 14.598 8.127 1.00 27.17 785 GLN A O 1
ATOM 6245 N N . HIS A 1 786 ? -34.289 16.387 8.097 1.00 24.50 786 HIS A N 1
ATOM 6246 C CA . HIS A 1 786 ? -34.514 16.356 6.658 1.00 24.50 786 HIS A CA 1
ATOM 6247 C C . HIS A 1 786 ? -33.218 16.843 5.999 1.00 24.50 786 HIS A C 1
ATOM 6249 O O . HIS A 1 786 ? -32.916 18.042 6.032 1.00 24.50 786 HIS A O 1
ATOM 6255 N N . LYS A 1 787 ? -32.423 15.914 5.462 1.00 27.31 787 LYS A N 1
ATOM 6256 C CA . LYS A 1 787 ? -31.348 16.255 4.534 1.00 27.31 787 LYS A CA 1
ATOM 6257 C C . LYS A 1 787 ? -32.008 16.684 3.224 1.00 27.31 787 LYS A C 1
ATOM 6259 O O . LYS A 1 787 ? -32.758 15.923 2.623 1.00 27.31 787 LYS A O 1
ATOM 6264 N N . ASN A 1 788 ? -31.742 17.917 2.805 1.00 22.78 788 ASN A N 1
ATOM 6265 C CA . ASN A 1 788 ? -31.831 18.270 1.395 1.00 22.78 788 ASN A CA 1
ATOM 6266 C C . ASN A 1 788 ? -30.470 17.908 0.802 1.00 22.78 788 ASN A C 1
ATOM 6268 O O . ASN A 1 788 ? -29.600 18.775 0.722 1.00 22.78 788 ASN A O 1
ATOM 6272 N N . ASP A 1 789 ? -30.276 16.633 0.474 1.00 26.53 789 ASP A N 1
ATOM 6273 C CA . ASP A 1 789 ? -29.066 16.176 -0.204 1.00 26.53 789 ASP A CA 1
ATOM 6274 C C . ASP A 1 789 ? -29.133 16.614 -1.673 1.00 26.53 789 ASP A C 1
ATOM 6276 O O . ASP A 1 789 ? -29.639 15.917 -2.546 1.00 26.53 789 ASP A O 1
ATOM 6280 N N . VAL A 1 790 ? -28.654 17.834 -1.920 1.00 27.75 790 VAL A N 1
ATOM 6281 C CA . VAL A 1 790 ? -28.123 18.246 -3.219 1.00 27.75 790 VAL A CA 1
ATOM 6282 C C . VAL A 1 790 ? -26.609 18.246 -3.058 1.00 27.75 790 VAL A C 1
ATOM 6284 O O . VAL A 1 790 ? -26.070 19.140 -2.410 1.00 27.75 790 VAL A O 1
ATOM 6287 N N . GLU A 1 791 ? -25.980 17.199 -3.590 1.00 30.58 791 GLU A N 1
ATOM 6288 C CA . GLU A 1 791 ? -24.548 17.068 -3.896 1.00 30.58 791 GLU A CA 1
ATOM 6289 C C . GLU A 1 791 ? -23.578 17.812 -2.958 1.00 30.58 791 GLU A C 1
ATOM 6291 O O . GLU A 1 791 ? -22.958 18.813 -3.315 1.00 30.58 791 GLU A O 1
ATOM 6296 N N . LEU A 1 792 ? -23.377 17.247 -1.765 1.00 25.91 792 LEU A N 1
ATOM 6297 C CA . LEU A 1 792 ? -22.169 17.471 -0.960 1.00 25.91 792 LEU A CA 1
ATOM 6298 C C . LEU A 1 792 ? -21.499 16.129 -0.615 1.00 25.91 792 LEU A C 1
ATOM 6300 O O . LEU A 1 792 ? -21.036 15.911 0.499 1.00 25.91 792 LEU A O 1
ATOM 6304 N N . ASP A 1 793 ? -21.470 15.222 -1.592 1.00 28.22 793 ASP A N 1
ATOM 6305 C CA . ASP A 1 793 ? -21.089 13.811 -1.427 1.00 28.22 793 ASP A CA 1
ATOM 6306 C C . ASP A 1 793 ? -19.670 13.525 -1.964 1.00 28.22 793 ASP A C 1
ATOM 6308 O O . ASP A 1 793 ? -19.410 12.531 -2.635 1.00 28.22 793 ASP A O 1
ATOM 6312 N N . ARG A 1 794 ? -18.737 14.464 -1.731 1.00 29.80 794 ARG A N 1
ATOM 6313 C CA . ARG A 1 794 ? -17.332 14.382 -2.197 1.00 29.80 794 ARG A CA 1
ATOM 6314 C C . ARG A 1 794 ? -16.266 14.890 -1.213 1.00 29.80 794 ARG A C 1
ATOM 6316 O O . ARG A 1 794 ? -15.120 15.057 -1.612 1.00 29.80 794 ARG A O 1
ATOM 6323 N N . LEU A 1 795 ? -16.610 15.166 0.051 1.00 28.72 795 LEU A N 1
ATOM 6324 C CA . LEU A 1 795 ? -15.663 15.750 1.026 1.00 28.72 795 LEU A CA 1
ATOM 6325 C C . LEU A 1 795 ? -15.661 15.103 2.428 1.00 28.72 795 LEU A C 1
ATOM 6327 O O . LEU A 1 795 ? -15.051 15.649 3.343 1.00 28.72 795 LEU A O 1
ATOM 6331 N N . THR A 1 796 ? -16.302 13.943 2.610 1.00 26.23 796 THR A N 1
ATOM 6332 C CA . THR A 1 796 ? -16.150 13.120 3.834 1.00 26.23 796 THR A CA 1
ATOM 6333 C C . THR A 1 796 ? -15.985 11.625 3.563 1.00 26.23 796 THR A C 1
ATOM 6335 O O . THR A 1 796 ? -16.117 10.822 4.484 1.00 26.23 796 THR A O 1
ATOM 6338 N N . THR A 1 797 ? -15.679 11.235 2.325 1.00 26.73 797 THR A N 1
ATOM 6339 C CA . THR A 1 797 ? -14.938 9.992 2.094 1.00 26.73 797 THR A CA 1
ATOM 6340 C C . THR A 1 797 ? -13.579 10.149 2.771 1.00 26.73 797 THR A C 1
ATOM 6342 O O . THR A 1 797 ? -12.987 11.232 2.696 1.00 26.73 797 THR A O 1
ATOM 6345 N N . GLU A 1 798 ? -13.059 9.097 3.406 1.00 24.80 798 GLU A N 1
ATOM 6346 C CA . GLU A 1 798 ? -11.610 9.047 3.597 1.00 24.80 798 GLU A CA 1
ATOM 6347 C C . GLU A 1 798 ? -10.954 9.193 2.215 1.00 24.80 798 GLU A C 1
ATOM 6349 O O . GLU A 1 798 ? -11.520 8.725 1.220 1.00 24.80 798 GLU A O 1
ATOM 6354 N N . PRO A 1 799 ? -9.825 9.903 2.091 1.00 25.94 799 PRO A N 1
ATOM 6355 C CA . PRO A 1 799 ? -9.204 10.040 0.792 1.00 25.94 799 PRO A CA 1
ATOM 6356 C C . PRO A 1 799 ? -8.752 8.660 0.305 1.00 25.94 799 PRO A C 1
ATOM 6358 O O . PRO A 1 799 ? -7.841 8.083 0.897 1.00 25.94 799 PRO A O 1
ATOM 6361 N N . ASN A 1 800 ? -9.331 8.165 -0.794 1.00 30.81 800 ASN A N 1
ATOM 6362 C CA . ASN A 1 800 ? -8.807 7.016 -1.540 1.00 30.81 800 ASN A CA 1
ATOM 6363 C C . ASN A 1 800 ? -7.479 7.414 -2.223 1.00 30.81 800 ASN A C 1
ATOM 6365 O O . ASN A 1 800 ? -7.389 7.513 -3.445 1.00 30.81 800 ASN A O 1
ATOM 6369 N N . PHE A 1 801 ? -6.452 7.702 -1.420 1.00 34.00 801 PHE A N 1
ATOM 6370 C CA . PHE A 1 801 ? -5.080 7.974 -1.840 1.00 34.00 801 PHE A CA 1
ATOM 6371 C C . PHE A 1 801 ? -4.184 6.788 -1.498 1.00 34.00 801 PHE A C 1
ATOM 6373 O O . PHE A 1 801 ? -3.249 6.893 -0.710 1.00 34.00 801 PHE A O 1
ATOM 6380 N N . LEU A 1 802 ? -4.453 5.675 -2.169 1.00 32.31 802 LEU A N 1
ATOM 6381 C CA . LEU A 1 802 ? -3.423 4.713 -2.527 1.00 32.31 802 LEU A CA 1
ATOM 6382 C C . LEU A 1 802 ? -3.505 4.505 -4.042 1.00 32.31 802 LEU A C 1
ATOM 6384 O O . LEU A 1 802 ? -4.279 3.674 -4.507 1.00 32.31 802 LEU A O 1
ATOM 6388 N N . PRO A 1 803 ? -2.752 5.279 -4.844 1.00 36.25 803 PRO A N 1
ATOM 6389 C CA . PRO A 1 803 ? -2.339 4.808 -6.156 1.00 36.25 803 PRO A CA 1
ATOM 6390 C C . PRO A 1 803 ? -1.523 3.527 -5.959 1.00 36.25 803 PRO A C 1
ATOM 6392 O O . PRO A 1 803 ? -0.666 3.489 -5.074 1.00 36.25 803 PRO A O 1
ATOM 6395 N N . ASN A 1 804 ? -1.778 2.506 -6.780 1.00 37.75 804 ASN A N 1
ATOM 6396 C CA . ASN A 1 804 ? -1.076 1.221 -6.745 1.00 37.75 804 ASN A CA 1
ATOM 6397 C C . ASN A 1 804 ? 0.446 1.424 -6.644 1.00 37.75 804 ASN A C 1
ATOM 6399 O O . ASN A 1 804 ? 1.092 1.836 -7.610 1.00 37.75 804 ASN A O 1
ATOM 6403 N N . SER A 1 805 ? 1.025 1.129 -5.475 1.00 35.44 805 SER A N 1
ATOM 6404 C CA . SER A 1 805 ? 2.477 1.139 -5.294 1.00 35.44 805 SER A CA 1
ATOM 6405 C C . SER A 1 805 ? 3.059 -0.058 -6.047 1.00 35.44 805 SER A C 1
ATOM 6407 O O . SER A 1 805 ? 2.774 -1.193 -5.663 1.00 35.44 805 SER A O 1
ATOM 6409 N N . PRO A 1 806 ? 3.922 0.128 -7.063 1.00 39.56 806 PRO A N 1
ATOM 6410 C CA . PRO A 1 806 ? 4.499 -0.994 -7.802 1.00 39.56 806 PRO A CA 1
ATOM 6411 C C . PRO A 1 806 ? 5.533 -1.793 -6.983 1.00 39.56 806 PRO A C 1
ATOM 6413 O O . PRO A 1 806 ? 6.123 -2.741 -7.501 1.00 39.56 806 PRO A O 1
ATOM 6416 N N . PHE A 1 807 ? 5.759 -1.432 -5.713 1.00 39.88 807 PHE A N 1
ATOM 6417 C CA . PHE A 1 807 ? 6.624 -2.155 -4.784 1.00 39.88 807 PHE A CA 1
ATOM 6418 C C . PHE A 1 807 ? 5.929 -2.412 -3.436 1.00 39.88 807 PHE A C 1
ATOM 6420 O O . PHE A 1 807 ? 5.404 -1.470 -2.830 1.00 39.88 807 PHE A O 1
ATOM 6427 N N . PRO A 1 808 ? 5.997 -3.644 -2.892 1.00 38.03 808 PRO A N 1
ATOM 6428 C CA . PRO A 1 808 ? 5.716 -3.873 -1.483 1.00 38.03 808 PRO A CA 1
ATOM 6429 C C . PRO A 1 808 ? 6.817 -3.199 -0.653 1.00 38.03 808 PRO A C 1
ATOM 6431 O O . PRO A 1 808 ? 8.006 -3.412 -0.893 1.00 38.03 808 PRO A O 1
ATOM 6434 N N . GLY A 1 809 ? 6.440 -2.395 0.345 1.00 45.97 809 GLY A N 1
ATOM 6435 C CA . GLY A 1 809 ? 7.355 -1.570 1.154 1.00 45.97 809 GLY A CA 1
ATOM 6436 C C . GLY A 1 809 ? 8.311 -2.328 2.094 1.00 45.97 809 GLY A C 1
ATOM 6437 O O . GLY A 1 809 ? 8.676 -1.803 3.146 1.00 45.97 809 GLY A O 1
ATOM 6438 N N . THR A 1 810 ? 8.703 -3.559 1.757 1.00 47.03 810 THR A N 1
ATOM 6439 C CA . THR A 1 810 ? 9.602 -4.435 2.526 1.00 47.03 810 THR A CA 1
ATOM 6440 C C . THR A 1 810 ? 11.068 -3.996 2.529 1.00 47.03 810 THR A C 1
ATOM 6442 O O . THR A 1 810 ? 11.835 -4.446 3.377 1.00 47.03 810 THR A O 1
ATOM 6445 N N . GLU A 1 811 ? 11.480 -3.099 1.631 1.00 45.97 811 GLU A N 1
ATOM 6446 C CA . GLU A 1 811 ? 12.824 -2.500 1.697 1.00 45.97 811 GLU A CA 1
ATOM 6447 C C . GLU A 1 811 ? 12.904 -1.392 2.761 1.00 45.97 811 GLU A C 1
ATOM 6449 O O . GLU A 1 811 ? 13.959 -1.166 3.347 1.00 45.97 811 GLU A O 1
ATOM 6454 N N . LEU A 1 812 ? 11.767 -0.777 3.111 1.00 50.16 812 LEU A N 1
ATOM 6455 C CA . LEU A 1 812 ? 11.693 0.256 4.147 1.00 50.16 812 LEU A CA 1
ATOM 6456 C C . LEU A 1 812 ? 11.549 -0.305 5.567 1.00 50.16 812 LEU A C 1
ATOM 6458 O O . LEU A 1 812 ? 11.833 0.404 6.524 1.00 50.16 812 LEU A O 1
ATOM 6462 N N . THR A 1 813 ? 11.195 -1.585 5.733 1.00 50.03 813 THR A N 1
ATOM 6463 C CA . THR A 1 813 ? 11.172 -2.248 7.055 1.00 50.03 813 THR A CA 1
ATOM 6464 C C . THR A 1 813 ? 12.545 -2.392 7.720 1.00 50.03 813 THR A C 1
ATOM 6466 O O . THR A 1 813 ? 12.597 -2.735 8.898 1.00 50.03 813 THR A O 1
ATOM 6469 N N . TYR A 1 814 ? 13.642 -2.135 7.001 1.00 46.12 814 TYR A N 1
ATOM 6470 C CA . TYR A 1 814 ? 14.995 -2.103 7.568 1.00 46.12 814 TYR A CA 1
ATOM 6471 C C . TYR A 1 814 ? 15.361 -0.744 8.175 1.00 46.12 814 TYR A C 1
ATOM 6473 O O . TYR A 1 814 ? 16.210 -0.684 9.063 1.00 46.12 814 TYR A O 1
ATOM 6481 N N . PHE A 1 815 ? 14.704 0.338 7.748 1.00 48.53 815 PHE A N 1
ATOM 6482 C CA . PHE A 1 815 ? 14.845 1.640 8.386 1.00 48.53 815 PHE A CA 1
ATOM 6483 C C . PHE A 1 815 ? 13.887 1.702 9.570 1.00 48.53 815 PHE A C 1
ATOM 6485 O O . PHE A 1 815 ? 12.682 1.888 9.412 1.00 48.53 815 PHE A O 1
ATOM 6492 N N . SER A 1 816 ? 14.441 1.557 10.771 1.00 49.94 816 SER A N 1
ATOM 6493 C CA . SER A 1 816 ? 13.764 1.934 12.005 1.00 49.94 816 SER A CA 1
ATOM 6494 C C . SER A 1 816 ? 14.217 3.348 12.377 1.00 49.94 816 SER A C 1
ATOM 6496 O O . SER A 1 816 ? 15.181 3.476 13.134 1.00 49.94 816 SER A O 1
ATOM 6498 N N . PRO A 1 817 ? 13.579 4.422 11.863 1.00 52.88 817 PRO A N 1
ATOM 6499 C CA . PRO A 1 817 ? 13.808 5.748 12.420 1.00 52.88 817 PRO A CA 1
ATOM 6500 C C . PRO A 1 817 ? 13.456 5.730 13.912 1.00 52.88 817 PRO A C 1
ATOM 6502 O O . PRO A 1 817 ? 12.701 4.875 14.388 1.00 52.88 817 PRO A O 1
ATOM 6505 N N . SER A 1 818 ? 13.945 6.719 14.653 1.00 52.00 818 SER A N 1
ATOM 6506 C CA . SER A 1 818 ? 13.745 6.899 16.104 1.00 52.00 818 SER A CA 1
ATOM 6507 C C . SER A 1 818 ? 12.277 7.126 16.542 1.00 52.00 818 SER A C 1
ATOM 6509 O O . SER A 1 818 ? 12.008 7.478 17.687 1.00 52.00 818 SER A O 1
ATOM 6511 N N . LEU A 1 819 ? 11.326 6.888 15.634 1.00 53.81 819 LEU A N 1
ATOM 6512 C CA . LEU A 1 819 ? 9.873 7.031 15.744 1.00 53.81 819 LEU A CA 1
ATOM 6513 C C . LEU A 1 819 ? 9.112 5.693 15.868 1.00 53.81 819 LEU A C 1
ATOM 6515 O O . LEU A 1 819 ? 7.912 5.709 16.134 1.00 53.81 819 LEU A O 1
ATOM 6519 N N . GLY A 1 820 ? 9.773 4.543 15.683 1.00 59.19 820 GLY A N 1
ATOM 6520 C CA . GLY A 1 820 ? 9.134 3.220 15.744 1.00 59.19 820 GLY A CA 1
ATOM 6521 C C . GLY A 1 820 ? 8.531 2.744 14.406 1.00 59.19 820 GLY A C 1
ATOM 6522 O O . GLY A 1 820 ? 8.927 3.227 13.343 1.00 59.19 820 GLY A O 1
ATOM 6523 N N . PRO A 1 821 ? 7.615 1.752 14.416 1.00 61.56 821 PRO A N 1
ATOM 6524 C CA . PRO A 1 821 ? 7.151 1.089 13.196 1.00 61.56 821 PRO A CA 1
ATOM 6525 C C . PRO A 1 821 ? 6.333 2.022 12.290 1.00 61.56 821 PRO A C 1
ATOM 6527 O O . PRO A 1 821 ? 5.256 2.492 12.654 1.00 61.56 821 PRO A O 1
ATOM 6530 N N . LEU A 1 822 ? 6.828 2.239 11.068 1.00 67.00 822 LEU A N 1
ATOM 6531 C CA . LEU A 1 822 ? 6.201 3.116 10.077 1.00 67.00 822 LEU A CA 1
ATOM 6532 C C . LEU A 1 822 ? 4.825 2.600 9.629 1.00 67.00 822 LEU A C 1
ATOM 6534 O O . LEU A 1 822 ? 4.698 1.442 9.211 1.00 67.00 822 LEU A O 1
ATOM 6538 N N . THR A 1 823 ? 3.820 3.482 9.648 1.00 73.69 823 THR A N 1
ATOM 6539 C CA . THR A 1 823 ? 2.464 3.213 9.138 1.00 73.69 823 THR A CA 1
ATOM 6540 C C . THR A 1 823 ? 2.454 3.072 7.607 1.00 73.69 823 THR A C 1
ATOM 6542 O O . THR A 1 823 ? 3.353 3.601 6.947 1.00 73.69 823 THR A O 1
ATOM 6545 N N . PRO A 1 824 ? 1.449 2.402 7.004 1.00 68.19 824 PRO A N 1
ATOM 6546 C CA . PRO A 1 824 ? 1.361 2.247 5.549 1.00 68.19 824 PRO A CA 1
ATOM 6547 C C . PRO A 1 824 ? 1.408 3.579 4.789 1.00 68.19 824 PRO A C 1
ATOM 6549 O O . PRO A 1 824 ? 2.194 3.710 3.854 1.00 68.19 824 PRO A O 1
ATOM 6552 N N . SER A 1 825 ? 0.667 4.595 5.251 1.00 72.56 825 SER A N 1
ATOM 6553 C CA . SER A 1 825 ? 0.648 5.925 4.620 1.00 72.56 825 SER A CA 1
ATOM 6554 C C . SER A 1 825 ? 2.026 6.595 4.628 1.00 72.56 825 SER A C 1
ATOM 6556 O O . SER A 1 825 ? 2.485 7.120 3.617 1.00 72.56 825 SER A O 1
ATOM 6558 N N . VAL A 1 826 ? 2.764 6.486 5.739 1.00 75.88 826 VAL A N 1
ATOM 6559 C CA . VAL A 1 826 ? 4.122 7.039 5.835 1.00 75.88 826 VAL A CA 1
ATOM 6560 C C . VAL A 1 826 ? 5.103 6.286 4.934 1.00 75.88 826 VAL A C 1
ATOM 6562 O O . VAL A 1 826 ? 5.962 6.917 4.325 1.00 75.88 826 VAL A O 1
ATOM 6565 N N . ARG A 1 827 ? 4.963 4.962 4.774 1.00 75.94 827 ARG A N 1
ATOM 6566 C CA . ARG A 1 827 ? 5.767 4.192 3.802 1.00 75.94 827 ARG A CA 1
ATOM 6567 C C . ARG A 1 827 ? 5.464 4.599 2.361 1.00 75.94 827 ARG A C 1
ATOM 6569 O O . ARG A 1 827 ? 6.398 4.699 1.572 1.00 75.94 827 ARG A O 1
ATOM 6576 N N . TYR A 1 828 ? 4.196 4.853 2.037 1.00 77.31 828 TYR A N 1
ATOM 6577 C CA . TYR A 1 828 ? 3.785 5.355 0.726 1.00 77.31 828 TYR A CA 1
ATOM 6578 C C . TYR A 1 828 ? 4.405 6.731 0.437 1.00 77.31 828 TYR A C 1
ATOM 6580 O O . TYR A 1 828 ? 5.069 6.893 -0.584 1.00 77.31 828 TYR A O 1
ATOM 6588 N N . LEU A 1 829 ? 4.313 7.686 1.371 1.00 79.06 829 LEU A N 1
ATOM 6589 C CA . LEU A 1 829 ? 4.966 8.995 1.228 1.00 79.06 829 LEU A CA 1
ATOM 6590 C C . LEU A 1 829 ? 6.487 8.880 1.087 1.00 79.06 829 LEU A C 1
ATOM 6592 O O . LEU A 1 829 ? 7.083 9.560 0.256 1.00 79.06 829 LEU A O 1
ATOM 6596 N N . PHE A 1 830 ? 7.119 7.996 1.854 1.00 77.56 830 PHE A N 1
ATOM 6597 C CA . PHE A 1 830 ? 8.558 7.767 1.774 1.00 77.56 830 PHE A CA 1
ATOM 6598 C C . PHE A 1 830 ? 8.984 7.171 0.418 1.00 77.56 830 PHE A C 1
ATOM 6600 O O . PHE A 1 830 ? 9.995 7.583 -0.151 1.00 77.56 830 PHE A O 1
ATOM 6607 N N . TYR A 1 831 ? 8.193 6.247 -0.134 1.00 76.31 831 TYR A N 1
ATOM 6608 C CA . TYR A 1 831 ? 8.392 5.708 -1.482 1.00 76.31 831 TYR A CA 1
ATOM 6609 C C . TYR A 1 831 ? 8.200 6.780 -2.568 1.00 76.31 831 TYR A C 1
ATOM 6611 O O . TYR A 1 831 ? 9.072 6.958 -3.419 1.00 76.31 831 TYR A O 1
ATOM 6619 N N . GLU A 1 832 ? 7.100 7.534 -2.519 1.00 74.38 832 GLU A N 1
ATOM 6620 C CA . GLU A 1 832 ? 6.796 8.614 -3.468 1.00 74.38 832 GLU A CA 1
ATOM 6621 C C . GLU A 1 832 ? 7.878 9.700 -3.481 1.00 74.38 832 GLU A C 1
ATOM 6623 O O . GLU A 1 832 ? 8.251 10.181 -4.554 1.00 74.38 832 GLU A O 1
ATOM 6628 N N . PHE A 1 833 ? 8.430 10.049 -2.311 1.00 75.12 833 PHE A N 1
ATOM 6629 C CA . PHE A 1 833 ? 9.568 10.962 -2.197 1.00 75.12 833 PHE A CA 1
ATOM 6630 C C . PHE A 1 833 ? 10.768 10.471 -3.024 1.00 75.12 833 PHE A C 1
ATOM 6632 O O . PHE A 1 833 ? 11.279 11.199 -3.878 1.00 75.12 833 PHE A O 1
ATOM 6639 N N . HIS A 1 834 ? 11.173 9.217 -2.812 1.00 71.56 834 HIS A N 1
ATOM 6640 C CA . HIS A 1 834 ? 12.361 8.628 -3.435 1.00 71.56 834 HIS A CA 1
ATOM 6641 C C . HIS A 1 834 ? 12.182 8.172 -4.884 1.00 71.56 834 HIS A C 1
ATOM 6643 O O . HIS A 1 834 ? 13.176 7.992 -5.587 1.00 71.56 834 HIS A O 1
ATOM 6649 N N . TYR A 1 835 ? 10.948 7.976 -5.351 1.00 70.50 835 TYR A N 1
ATOM 6650 C CA . TYR A 1 835 ? 10.686 7.510 -6.711 1.00 70.50 835 TYR A CA 1
ATOM 6651 C C . TYR A 1 835 ? 10.087 8.601 -7.602 1.00 70.50 835 TYR A C 1
ATOM 6653 O O . TYR A 1 835 ? 10.778 9.111 -8.483 1.00 70.50 835 TYR A O 1
ATOM 6661 N N . GLU A 1 836 ? 8.828 8.994 -7.399 1.00 69.06 836 GLU A N 1
ATOM 6662 C CA . GLU A 1 836 ? 8.139 9.920 -8.310 1.00 69.06 836 GLU A CA 1
ATOM 6663 C C . GLU A 1 836 ? 8.552 11.382 -8.110 1.00 69.06 836 GLU A C 1
ATOM 6665 O O . GLU A 1 836 ? 8.799 12.088 -9.093 1.00 69.06 836 GLU A O 1
ATOM 6670 N N . VAL A 1 837 ? 8.689 11.849 -6.865 1.00 73.94 837 VAL A N 1
ATOM 6671 C CA . VAL A 1 837 ? 9.172 13.210 -6.577 1.00 73.94 837 VAL A CA 1
ATOM 6672 C C . VAL A 1 837 ? 10.633 13.341 -7.021 1.00 73.94 837 VAL A C 1
ATOM 6674 O O . VAL A 1 837 ? 10.950 14.256 -7.783 1.00 73.94 837 VAL A O 1
ATOM 6677 N N . SER A 1 838 ? 11.497 12.383 -6.669 1.00 74.25 838 SER A N 1
ATOM 6678 C CA . SER A 1 838 ? 12.881 12.294 -7.163 1.00 74.25 838 SER A CA 1
ATOM 6679 C C . SER A 1 838 ? 12.974 12.363 -8.696 1.00 74.25 838 SER A C 1
ATOM 6681 O O . SER A 1 838 ? 13.586 13.276 -9.252 1.00 74.25 838 SER A O 1
ATOM 6683 N N . LYS A 1 839 ? 12.280 11.477 -9.418 1.00 73.19 839 LYS A N 1
ATOM 6684 C CA . LYS A 1 839 ? 12.230 11.434 -10.894 1.00 73.19 839 LYS A CA 1
ATOM 6685 C C . LYS A 1 839 ? 11.703 12.733 -11.522 1.00 73.19 839 LYS A C 1
ATOM 6687 O O . LYS A 1 839 ? 12.021 13.018 -12.686 1.00 73.19 839 LYS A O 1
ATOM 6692 N N . LYS A 1 840 ? 10.937 13.540 -10.775 1.00 74.31 840 LYS A N 1
ATOM 6693 C CA . LYS A 1 840 ? 10.469 14.889 -11.151 1.00 74.31 840 LYS A CA 1
ATOM 6694 C C . LYS A 1 840 ? 11.446 16.020 -10.794 1.00 74.31 840 LYS A C 1
ATOM 6696 O O . LYS A 1 840 ? 11.503 16.993 -11.542 1.00 74.31 840 LYS A O 1
ATOM 6701 N N . LEU A 1 841 ? 12.288 15.889 -9.770 1.00 76.56 841 LEU A N 1
ATOM 6702 C CA . LEU A 1 841 ? 13.362 16.858 -9.483 1.00 76.56 841 LEU A CA 1
ATOM 6703 C C . LEU A 1 841 ? 14.653 16.586 -10.277 1.00 76.56 841 LEU A C 1
ATOM 6705 O O . LEU A 1 841 ? 15.359 17.527 -10.635 1.00 76.56 841 LEU A O 1
ATOM 6709 N N . TYR A 1 842 ? 14.944 15.326 -10.604 1.00 81.62 842 TYR A N 1
ATOM 6710 C CA . TYR A 1 842 ? 16.202 14.884 -11.216 1.00 81.62 842 TYR A CA 1
ATOM 6711 C C . TYR A 1 842 ? 15.918 14.153 -12.544 1.00 81.62 842 TYR A C 1
ATOM 6713 O O . TYR A 1 842 ? 15.627 12.954 -12.556 1.00 81.62 842 TYR A O 1
ATOM 6721 N N . PRO A 1 843 ? 15.916 14.854 -13.693 1.00 81.75 843 PRO A N 1
ATOM 6722 C CA . PRO A 1 843 ? 15.586 14.239 -14.973 1.00 81.75 843 PRO A CA 1
ATOM 6723 C C . PRO A 1 843 ? 16.710 13.313 -15.451 1.00 81.75 843 PRO A C 1
ATOM 6725 O O . PRO A 1 843 ? 17.849 13.748 -15.597 1.00 81.75 843 PRO A O 1
ATOM 6728 N N . ARG A 1 844 ? 16.370 12.070 -15.824 1.00 81.19 844 ARG A N 1
ATOM 6729 C CA . ARG A 1 844 ? 17.312 11.093 -16.419 1.00 81.19 844 ARG A CA 1
ATOM 6730 C C . ARG A 1 844 ? 17.996 11.567 -17.711 1.00 81.19 844 ARG A C 1
ATOM 6732 O O . ARG A 1 844 ? 18.973 10.971 -18.134 1.00 81.19 844 ARG A O 1
ATOM 6739 N N . VAL A 1 845 ? 17.478 12.629 -18.332 1.00 84.50 845 VAL A N 1
ATOM 6740 C CA . VAL A 1 845 ? 18.093 13.304 -19.486 1.00 84.50 845 VAL A CA 1
ATOM 6741 C C . VAL A 1 845 ? 19.472 13.873 -19.122 1.00 84.50 845 VAL A C 1
ATOM 6743 O O . VAL A 1 845 ? 20.366 13.836 -19.957 1.00 84.50 845 VAL A O 1
ATOM 6746 N N . PHE A 1 846 ? 19.657 14.340 -17.882 1.00 82.88 846 PHE A N 1
ATOM 6747 C CA . PHE A 1 846 ? 20.915 14.910 -17.380 1.00 82.88 846 PHE A CA 1
ATOM 6748 C C . PHE A 1 846 ? 21.563 14.052 -16.286 1.00 82.88 846 PHE A C 1
ATOM 6750 O O . PHE A 1 846 ? 22.787 13.925 -16.232 1.00 82.88 846 PHE A O 1
ATOM 6757 N N . CYS A 1 847 ? 20.743 13.467 -15.408 1.00 83.94 847 CYS A N 1
ATOM 6758 C CA . CYS A 1 847 ? 21.193 12.794 -14.195 1.00 83.94 847 CYS A CA 1
ATOM 6759 C C . CYS A 1 847 ? 21.366 11.281 -14.378 1.00 83.94 847 CYS A C 1
ATOM 6761 O O . CYS A 1 847 ? 20.476 10.602 -14.899 1.00 83.94 847 CYS A O 1
ATOM 6763 N N . ARG A 1 848 ? 22.437 10.733 -13.794 1.00 82.12 848 ARG A N 1
ATOM 6764 C CA . ARG A 1 848 ? 22.528 9.307 -13.434 1.00 82.12 848 ARG A CA 1
ATOM 6765 C C . ARG A 1 848 ? 21.408 8.955 -12.451 1.00 82.12 848 ARG A C 1
ATOM 6767 O O . ARG A 1 848 ? 20.906 9.821 -11.733 1.00 82.12 848 ARG A O 1
ATOM 6774 N N . GLN A 1 849 ? 21.035 7.676 -12.379 1.00 67.50 849 GLN A N 1
ATOM 6775 C CA . GLN A 1 849 ? 20.087 7.206 -11.365 1.00 67.50 849 GLN A CA 1
ATOM 6776 C C . GLN A 1 849 ? 20.634 7.511 -9.960 1.00 67.50 849 GLN A C 1
ATOM 6778 O O . GLN A 1 849 ? 21.745 7.106 -9.618 1.00 67.50 849 GLN A O 1
ATOM 6783 N N . SER A 1 850 ? 19.869 8.269 -9.172 1.00 60.44 850 SER A N 1
ATOM 6784 C CA . SER A 1 850 ? 20.285 8.747 -7.857 1.00 60.44 850 SER A CA 1
ATOM 6785 C C . SER A 1 850 ? 20.288 7.622 -6.823 1.00 60.44 850 SER A C 1
ATOM 6787 O O . SER A 1 850 ? 19.356 6.824 -6.731 1.00 60.44 850 SER A O 1
ATOM 6789 N N . LYS A 1 851 ? 21.340 7.587 -6.003 1.00 65.38 851 LYS A N 1
ATOM 6790 C CA . LYS A 1 851 ? 21.420 6.749 -4.805 1.00 65.38 851 LYS A CA 1
ATOM 6791 C C . LYS A 1 851 ? 21.034 7.558 -3.565 1.00 65.38 851 LYS A C 1
ATOM 6793 O O . LYS A 1 851 ? 21.863 7.847 -2.713 1.00 65.38 851 LYS A O 1
ATOM 6798 N N . GLU A 1 852 ? 19.780 7.981 -3.474 1.00 61.94 852 GLU A N 1
ATOM 6799 C CA . GLU A 1 852 ? 19.359 8.941 -2.436 1.00 61.94 852 GLU A CA 1
ATOM 6800 C C . GLU A 1 852 ? 19.491 8.416 -1.001 1.00 61.94 852 GLU A C 1
ATOM 6802 O O . GLU A 1 852 ? 19.651 9.206 -0.077 1.00 61.94 852 GLU A O 1
ATOM 6807 N N . ILE A 1 853 ? 19.493 7.094 -0.829 1.00 63.44 853 ILE A N 1
ATOM 6808 C CA . ILE A 1 853 ? 19.722 6.403 0.449 1.00 63.44 853 ILE A CA 1
ATOM 6809 C C . ILE A 1 853 ? 21.148 6.659 0.988 1.00 63.44 853 ILE A C 1
ATOM 6811 O O . ILE A 1 853 ? 21.359 6.618 2.193 1.00 63.44 853 ILE A O 1
ATOM 6815 N N . GLU A 1 854 ? 22.114 6.971 0.114 1.00 64.88 854 GLU A N 1
ATOM 6816 C CA . GLU A 1 854 ? 23.504 7.315 0.467 1.00 64.88 854 GLU A CA 1
ATOM 6817 C C . GLU A 1 854 ? 23.708 8.843 0.664 1.00 64.88 854 GLU A C 1
ATOM 6819 O O . GLU A 1 854 ? 24.844 9.303 0.729 1.00 64.88 854 GLU A O 1
ATOM 6824 N N . SER A 1 855 ? 22.637 9.655 0.716 1.00 72.81 855 SER A N 1
ATOM 6825 C CA . SER A 1 855 ? 22.731 11.127 0.837 1.00 72.81 855 SER A CA 1
ATOM 6826 C C . SER A 1 855 ? 22.732 11.629 2.285 1.00 72.81 855 SER A C 1
ATOM 6828 O O . SER A 1 855 ? 22.013 11.100 3.138 1.00 72.81 855 SER A O 1
ATOM 6830 N N . SER A 1 856 ? 23.433 12.736 2.563 1.00 74.56 856 SER A N 1
ATOM 6831 C CA . SER A 1 856 ? 23.457 13.319 3.918 1.00 74.56 856 SER A CA 1
ATOM 6832 C C . SER A 1 856 ? 22.074 13.835 4.350 1.00 74.56 856 SER A C 1
ATOM 6834 O O . SER A 1 856 ? 21.752 13.891 5.538 1.00 74.56 856 SER A O 1
ATOM 6836 N N . TRP A 1 857 ? 21.224 14.203 3.383 1.00 78.88 857 TRP A N 1
ATOM 6837 C CA . TRP A 1 857 ? 19.817 14.532 3.622 1.00 78.88 857 TRP A CA 1
ATOM 6838 C C . TRP A 1 857 ? 19.019 13.328 4.136 1.00 78.88 857 TRP A C 1
ATOM 6840 O O . TRP A 1 857 ? 18.203 13.486 5.042 1.00 78.88 857 TRP A O 1
ATOM 6850 N N . PHE A 1 858 ? 19.249 12.135 3.586 1.00 80.38 858 PHE A N 1
ATOM 6851 C CA . PHE A 1 858 ? 18.575 10.914 4.022 1.00 80.38 858 PHE A CA 1
ATOM 6852 C C . PHE A 1 858 ? 18.969 10.532 5.453 1.00 80.38 858 PHE A C 1
ATOM 6854 O O . PHE A 1 858 ? 18.094 10.244 6.272 1.00 80.38 858 PHE A O 1
ATOM 6861 N N . GLU A 1 859 ? 20.258 10.630 5.791 1.00 81.56 859 GLU A N 1
ATOM 6862 C CA . GLU A 1 859 ? 20.744 10.441 7.164 1.00 81.56 859 GLU A CA 1
ATOM 6863 C C . GLU A 1 859 ? 20.077 11.418 8.149 1.00 81.56 859 GLU A C 1
ATOM 6865 O O . GLU A 1 859 ? 19.612 11.007 9.212 1.00 81.56 859 GLU A O 1
ATOM 6870 N N . LEU A 1 860 ? 19.943 12.697 7.773 1.00 81.56 860 LEU A N 1
ATOM 6871 C CA . LEU A 1 860 ? 19.227 13.716 8.555 1.00 81.56 860 LEU A CA 1
ATOM 6872 C C . LEU A 1 860 ? 17.732 13.397 8.736 1.00 81.56 860 LEU A C 1
ATOM 6874 O O . LEU A 1 860 ? 17.197 13.583 9.832 1.00 81.56 860 LEU A O 1
ATOM 6878 N N . VAL A 1 861 ? 17.062 12.909 7.687 1.00 84.62 861 VAL A N 1
ATOM 6879 C CA . VAL A 1 861 ? 15.638 12.526 7.712 1.00 84.62 861 VAL A CA 1
ATOM 6880 C C . VAL A 1 861 ? 15.393 11.301 8.593 1.00 84.62 861 VAL A C 1
ATOM 6882 O O . VAL A 1 861 ? 14.413 11.289 9.332 1.00 84.62 861 VAL A O 1
ATOM 6885 N N . ILE A 1 862 ? 16.254 10.282 8.550 1.00 82.75 862 ILE A N 1
ATOM 6886 C CA . ILE A 1 862 ? 16.105 9.073 9.379 1.00 82.75 862 ILE A CA 1
ATOM 6887 C C . ILE A 1 862 ? 16.570 9.309 10.825 1.00 82.75 862 ILE A C 1
ATOM 6889 O O . ILE A 1 862 ? 15.973 8.768 11.758 1.00 82.75 862 ILE A O 1
ATOM 6893 N N . GLY A 1 863 ? 17.608 10.126 11.026 1.00 80.88 863 GLY A N 1
ATOM 6894 C CA . GLY A 1 863 ? 18.195 10.394 12.339 1.00 80.88 863 GLY A CA 1
ATOM 6895 C C . GLY A 1 863 ? 17.369 11.323 13.234 1.00 80.88 863 GLY A C 1
ATOM 6896 O O . GLY A 1 863 ? 17.401 11.170 14.456 1.00 80.88 863 GLY A O 1
ATOM 6897 N N . SER A 1 864 ? 16.612 12.269 12.662 1.00 85.25 864 SER A N 1
ATOM 6898 C CA . SER A 1 864 ? 15.870 13.283 13.426 1.00 85.25 864 SER A CA 1
ATOM 6899 C C . SER A 1 864 ? 14.345 13.174 13.248 1.00 85.25 864 SER A C 1
ATOM 6901 O O . SER A 1 864 ? 13.834 13.436 12.157 1.00 85.25 864 SER A O 1
ATOM 6903 N N . PRO A 1 865 ? 13.578 12.889 14.323 1.00 85.94 865 PRO A N 1
ATOM 6904 C CA . PRO A 1 865 ? 12.115 12.834 14.284 1.00 85.94 865 PRO A CA 1
ATOM 6905 C C . PRO A 1 865 ? 11.438 14.112 13.769 1.00 85.94 865 PRO A C 1
ATOM 6907 O O . PRO A 1 865 ? 10.445 14.041 13.042 1.00 85.94 865 PRO A O 1
ATOM 6910 N N . SER A 1 866 ? 11.963 15.287 14.133 1.00 86.81 866 SER A N 1
ATOM 6911 C CA . SER A 1 866 ? 11.422 16.580 13.704 1.00 86.81 866 SER A CA 1
ATOM 6912 C C . SER A 1 866 ? 11.626 16.795 12.197 1.00 86.81 866 SER A C 1
ATOM 6914 O O . SER A 1 866 ? 10.677 17.167 11.500 1.00 86.81 866 SER A O 1
ATOM 6916 N N . VAL A 1 867 ? 12.805 16.450 11.663 1.00 87.62 867 VAL A N 1
ATOM 6917 C CA . VAL A 1 867 ? 13.091 16.472 10.214 1.00 87.62 867 VAL A CA 1
ATOM 6918 C C . VAL A 1 867 ? 12.245 15.441 9.460 1.00 87.62 867 VAL A C 1
ATOM 6920 O O . VAL A 1 867 ? 11.667 15.784 8.429 1.00 87.62 867 VAL A O 1
ATOM 6923 N N . PHE A 1 868 ? 12.101 14.219 9.986 1.00 88.25 868 PHE A N 1
ATOM 6924 C CA . PHE A 1 868 ? 11.285 13.158 9.385 1.00 88.25 868 PHE A CA 1
ATOM 6925 C C . PHE A 1 868 ? 9.843 13.608 9.134 1.00 88.25 868 PHE A C 1
ATOM 6927 O O . PHE A 1 868 ? 9.337 13.541 8.010 1.00 88.25 868 PHE A O 1
ATOM 6934 N N . HIS A 1 869 ? 9.173 14.114 10.174 1.00 87.00 869 HIS A N 1
ATOM 6935 C CA . HIS A 1 869 ? 7.795 14.579 10.047 1.00 87.00 869 HIS A CA 1
ATOM 6936 C C . HIS A 1 869 ? 7.681 15.770 9.080 1.00 87.00 869 HIS A C 1
ATOM 6938 O O . HIS A 1 869 ? 6.743 15.808 8.283 1.00 87.00 869 HIS A O 1
ATOM 6944 N N . CYS A 1 870 ? 8.654 16.687 9.064 1.00 88.00 870 CYS A N 1
ATOM 6945 C CA . CYS A 1 870 ? 8.693 17.779 8.088 1.00 88.00 870 CYS A CA 1
ATOM 6946 C C . CYS A 1 870 ? 8.849 17.286 6.640 1.00 88.00 870 CYS A C 1
ATOM 6948 O O . CYS A 1 870 ? 8.131 17.759 5.757 1.00 88.00 870 CYS A O 1
ATOM 6950 N N . ALA A 1 871 ? 9.729 16.312 6.390 1.00 87.56 871 ALA A N 1
ATOM 6951 C CA . ALA A 1 871 ? 9.930 15.729 5.065 1.00 87.56 871 ALA A CA 1
ATOM 6952 C C . ALA A 1 871 ? 8.655 15.045 4.540 1.00 87.56 871 ALA A C 1
ATOM 6954 O O . ALA A 1 871 ? 8.296 15.225 3.374 1.00 87.56 871 ALA A O 1
ATOM 6955 N N . MET A 1 872 ? 7.924 14.325 5.398 1.00 88.00 872 MET A N 1
ATOM 6956 C CA . MET A 1 872 ? 6.642 13.706 5.032 1.00 88.00 872 MET A CA 1
ATOM 6957 C C . MET A 1 872 ? 5.554 14.751 4.729 1.00 88.00 872 MET A C 1
ATOM 6959 O O . MET A 1 872 ? 4.844 14.609 3.734 1.00 88.00 872 MET A O 1
ATOM 6963 N N . ALA A 1 873 ? 5.461 15.833 5.514 1.00 87.62 873 ALA A N 1
ATOM 6964 C CA . ALA A 1 873 ? 4.526 16.933 5.247 1.00 87.62 873 ALA A CA 1
ATOM 6965 C C . ALA A 1 873 ? 4.803 17.606 3.887 1.00 87.62 873 ALA A C 1
ATOM 6967 O O . ALA A 1 873 ? 3.916 17.702 3.038 1.00 87.62 873 ALA A O 1
ATOM 6968 N N . VAL A 1 874 ? 6.059 17.990 3.632 1.00 87.19 874 VAL A N 1
ATOM 6969 C CA . VAL A 1 874 ? 6.489 18.579 2.349 1.00 87.19 874 VAL A CA 1
ATOM 6970 C C . VAL A 1 874 ? 6.210 17.635 1.176 1.00 87.19 874 VAL A C 1
ATOM 6972 O O . VAL A 1 874 ? 5.691 18.067 0.146 1.00 87.19 874 VAL A O 1
ATOM 6975 N N . THR A 1 875 ? 6.491 16.340 1.336 1.00 86.75 875 THR A N 1
ATOM 6976 C CA . THR A 1 875 ? 6.223 15.327 0.305 1.00 86.75 875 THR A CA 1
ATOM 6977 C C . THR A 1 875 ? 4.732 15.236 -0.006 1.00 86.75 875 THR A C 1
ATOM 6979 O O . THR A 1 875 ? 4.336 15.341 -1.168 1.00 86.75 875 THR A O 1
ATOM 6982 N N . ARG A 1 876 ? 3.880 15.128 1.022 1.00 85.44 876 ARG A N 1
ATOM 6983 C CA . ARG A 1 876 ? 2.424 15.060 0.849 1.00 85.44 876 ARG A CA 1
ATOM 6984 C C . ARG A 1 876 ? 1.861 16.314 0.179 1.00 85.44 876 ARG A C 1
ATOM 6986 O O . ARG A 1 876 ? 0.962 16.195 -0.657 1.00 85.44 876 ARG A O 1
ATOM 6993 N N . ALA A 1 877 ? 2.388 17.491 0.518 1.00 82.69 877 ALA A N 1
ATOM 6994 C CA . ALA A 1 877 ? 2.029 18.760 -0.112 1.00 82.69 877 ALA A CA 1
ATOM 6995 C C . ALA A 1 877 ? 2.409 18.790 -1.601 1.00 82.69 877 ALA A C 1
ATOM 6997 O O . ALA A 1 877 ? 1.580 19.150 -2.438 1.00 82.69 877 ALA A O 1
ATOM 6998 N N . ARG A 1 878 ? 3.621 18.337 -1.951 1.00 80.25 878 ARG A N 1
ATOM 6999 C CA . ARG A 1 878 ? 4.094 18.279 -3.343 1.00 80.25 878 ARG A CA 1
ATOM 7000 C C . ARG A 1 878 ? 3.298 17.277 -4.188 1.00 80.25 878 ARG A C 1
ATOM 7002 O O . ARG A 1 878 ? 2.951 17.591 -5.322 1.00 80.25 878 ARG A O 1
ATOM 7009 N N . ILE A 1 879 ? 2.936 16.119 -3.627 1.00 78.38 879 ILE A N 1
ATOM 7010 C CA . ILE A 1 879 ? 2.036 15.147 -4.277 1.00 78.38 879 ILE A CA 1
ATOM 7011 C C . ILE A 1 879 ? 0.660 15.777 -4.541 1.00 78.38 879 ILE A C 1
ATOM 7013 O O . ILE A 1 879 ? 0.163 15.681 -5.662 1.00 78.38 879 ILE A O 1
ATOM 7017 N N . SER A 1 880 ? 0.073 16.473 -3.555 1.00 78.12 880 SER A N 1
ATOM 7018 C CA . SER A 1 880 ? -1.202 17.193 -3.737 1.00 78.12 880 SER A CA 1
ATOM 7019 C C . SER A 1 880 ? -1.123 18.188 -4.895 1.00 78.12 880 SER A C 1
ATOM 7021 O O . SER A 1 880 ? -1.997 18.177 -5.759 1.00 78.12 880 SER A O 1
ATOM 7023 N N . GLN A 1 881 ? -0.046 18.980 -4.958 1.00 73.81 881 GLN A N 1
ATOM 7024 C CA . GLN A 1 881 ? 0.187 19.949 -6.030 1.00 73.81 881 GLN A CA 1
ATOM 7025 C C . GLN A 1 881 ? 0.257 19.268 -7.409 1.00 73.81 881 GLN A C 1
ATOM 7027 O O . GLN A 1 881 ? -0.449 19.677 -8.329 1.00 73.81 881 GLN A O 1
ATOM 7032 N N . TYR A 1 882 ? 1.033 18.184 -7.545 1.00 71.44 882 TYR A N 1
ATOM 7033 C CA . TYR A 1 882 ? 1.142 17.414 -8.793 1.00 71.44 882 TYR A CA 1
ATOM 7034 C C . TYR A 1 882 ? -0.180 16.788 -9.256 1.00 71.44 882 TYR A C 1
ATOM 7036 O O . TYR A 1 882 ? -0.374 16.598 -10.457 1.00 71.44 882 TYR A O 1
ATOM 7044 N N . GLN A 1 883 ? -1.067 16.464 -8.317 1.00 71.25 883 GLN A N 1
ATOM 7045 C CA . GLN A 1 883 ? -2.403 15.918 -8.567 1.00 71.25 883 GLN A CA 1
ATOM 7046 C C . GLN A 1 883 ? -3.482 17.007 -8.744 1.00 71.25 883 GLN A C 1
ATOM 7048 O O . GLN A 1 883 ? -4.634 16.682 -9.018 1.00 71.25 883 GLN A O 1
ATOM 7053 N N . GLY A 1 884 ? -3.130 18.290 -8.600 1.00 63.25 884 GLY A N 1
ATOM 7054 C CA . GLY A 1 884 ? -4.046 19.422 -8.752 1.00 63.25 884 GLY A CA 1
ATOM 7055 C C . GLY A 1 884 ? -4.930 19.731 -7.534 1.00 63.25 884 GLY A C 1
ATOM 7056 O O . GLY A 1 884 ? -5.885 20.496 -7.660 1.00 63.25 884 GLY A O 1
ATOM 7057 N N . TYR A 1 885 ? -4.621 19.176 -6.360 1.00 65.12 885 TYR A N 1
ATOM 7058 C CA . TYR A 1 885 ? -5.305 19.478 -5.100 1.00 65.12 885 TYR A CA 1
ATOM 7059 C C . TYR A 1 885 ? -4.606 20.611 -4.333 1.00 65.12 885 TYR A C 1
ATOM 7061 O O . TYR A 1 885 ? -3.378 20.709 -4.326 1.00 65.12 885 TYR A O 1
ATOM 7069 N N . ASN A 1 886 ? -5.381 21.430 -3.613 1.00 57.47 886 ASN A N 1
ATOM 7070 C CA . ASN A 1 886 ? -4.830 22.441 -2.704 1.00 57.47 886 ASN A CA 1
ATOM 7071 C C . ASN A 1 886 ? -3.920 21.784 -1.646 1.00 57.47 886 ASN A C 1
ATOM 7073 O O . ASN A 1 886 ? -4.271 20.750 -1.077 1.00 57.47 886 ASN A O 1
ATOM 7077 N N . ALA A 1 887 ? -2.780 22.411 -1.338 1.00 56.28 887 ALA A N 1
ATOM 7078 C CA . ALA A 1 887 ? -1.710 21.828 -0.515 1.00 56.28 887 ALA A CA 1
ATOM 7079 C C . ALA A 1 887 ? -2.117 21.416 0.920 1.00 56.28 887 ALA A C 1
ATOM 7081 O O . ALA A 1 887 ? -1.449 20.584 1.539 1.00 56.28 887 ALA A O 1
ATOM 7082 N N . GLN A 1 888 ? -3.229 21.952 1.439 1.00 62.66 888 GLN A N 1
ATOM 7083 C CA . GLN A 1 888 ? -3.739 21.756 2.803 1.00 62.66 888 GLN A CA 1
ATOM 7084 C C . GLN A 1 888 ? -4.398 20.377 3.028 1.00 62.66 888 GLN A C 1
ATOM 7086 O O . GLN A 1 888 ? -5.540 20.272 3.478 1.00 62.66 888 GLN A O 1
ATOM 7091 N N . SER A 1 889 ? -3.676 19.295 2.738 1.00 68.31 889 SER A N 1
ATOM 7092 C CA . SER A 1 889 ? -4.113 17.944 3.106 1.00 68.31 889 SER A CA 1
ATOM 7093 C C . SER A 1 889 ? -4.060 17.736 4.628 1.00 68.31 889 SER A C 1
ATOM 7095 O O . SER A 1 889 ? -3.131 18.177 5.310 1.00 68.31 889 SER A O 1
ATOM 7097 N N . LEU A 1 890 ? -5.063 17.039 5.171 1.00 72.88 890 LEU A N 1
ATOM 7098 C CA . LEU A 1 890 ? -5.214 16.820 6.616 1.00 72.88 890 LEU A CA 1
ATOM 7099 C C . LEU A 1 890 ? -4.038 16.016 7.206 1.00 72.88 890 LEU A C 1
ATOM 7101 O O . LEU A 1 890 ? -3.589 16.286 8.317 1.00 72.88 890 LEU A O 1
ATOM 7105 N N . GLU A 1 891 ? -3.485 15.098 6.414 1.00 75.38 891 GLU A N 1
ATOM 7106 C CA . GLU A 1 891 ? -2.281 14.320 6.717 1.00 75.38 891 GLU A CA 1
ATOM 7107 C C . GLU A 1 891 ? -1.004 15.175 6.744 1.00 75.38 891 GLU A C 1
ATOM 7109 O O . GLU A 1 891 ? -0.236 15.091 7.703 1.00 75.38 891 GLU A O 1
ATOM 7114 N N . SER A 1 892 ? -0.797 16.052 5.750 1.00 81.06 892 SER A N 1
ATOM 7115 C CA . SER A 1 892 ? 0.345 16.976 5.758 1.00 81.06 892 SER A CA 1
ATOM 7116 C C . SER A 1 892 ? 0.309 17.877 6.990 1.00 81.06 892 SER A C 1
ATOM 7118 O O . SER A 1 892 ? 1.314 18.010 7.683 1.00 81.06 892 SER A O 1
ATOM 7120 N N . ASN A 1 893 ? -0.865 18.422 7.326 1.00 80.38 893 ASN A N 1
ATOM 7121 C CA . ASN A 1 893 ? -1.053 19.224 8.535 1.00 80.38 893 ASN A CA 1
ATOM 7122 C C . ASN A 1 893 ? -0.749 18.432 9.822 1.00 80.38 893 ASN A C 1
ATOM 7124 O O . ASN A 1 893 ? -0.151 18.983 10.746 1.00 80.38 893 ASN A O 1
ATOM 7128 N N . ALA A 1 894 ? -1.106 17.145 9.896 1.00 82.06 894 ALA A N 1
ATOM 7129 C CA . ALA A 1 894 ? -0.788 16.299 11.049 1.00 82.06 894 ALA A CA 1
ATOM 7130 C C . ALA A 1 894 ? 0.729 16.095 11.216 1.00 82.06 894 ALA A C 1
ATOM 7132 O O . ALA A 1 894 ? 1.262 16.276 12.314 1.00 82.06 894 ALA A O 1
ATOM 7133 N N . HIS A 1 895 ? 1.436 15.790 10.124 1.00 84.31 895 HIS A N 1
ATOM 7134 C CA . HIS A 1 895 ? 2.896 15.688 10.116 1.00 84.31 895 HIS A CA 1
ATOM 7135 C C . HIS A 1 895 ? 3.573 17.031 10.443 1.00 84.31 895 HIS A C 1
ATOM 7137 O O . HIS A 1 895 ? 4.477 17.076 11.275 1.00 84.31 895 HIS A O 1
ATOM 7143 N N . PHE A 1 896 ? 3.090 18.135 9.877 1.00 82.25 896 PHE A N 1
ATOM 7144 C CA . PHE A 1 896 ? 3.603 19.487 10.112 1.00 82.25 896 PHE A CA 1
ATOM 7145 C C . PHE A 1 896 ? 3.468 19.918 11.584 1.00 82.25 896 PHE A C 1
ATOM 7147 O O . PHE A 1 896 ? 4.433 20.377 12.196 1.00 82.25 896 PHE A O 1
ATOM 7154 N N . LEU A 1 897 ? 2.300 19.691 12.199 1.00 81.81 897 LEU A N 1
ATOM 7155 C CA . LEU A 1 897 ? 2.078 19.956 13.626 1.00 81.81 897 LEU A CA 1
ATOM 7156 C C . LEU A 1 897 ? 2.978 19.098 14.525 1.00 81.81 897 LEU A C 1
ATOM 7158 O O . LEU A 1 897 ? 3.447 19.580 15.558 1.00 81.81 897 LEU A O 1
ATOM 7162 N N . GLN A 1 898 ? 3.236 17.844 14.148 1.00 84.00 898 GLN A N 1
ATOM 7163 C CA . GLN A 1 898 ? 4.128 16.971 14.906 1.00 84.00 898 GLN A CA 1
ATOM 7164 C C . GLN A 1 898 ? 5.595 17.416 14.795 1.00 84.00 898 GLN A C 1
ATOM 7166 O O . GLN A 1 898 ? 6.286 17.461 15.812 1.00 84.00 898 GLN A O 1
ATOM 7171 N N . ALA A 1 899 ? 6.047 17.838 13.610 1.00 84.44 899 ALA A N 1
ATOM 7172 C CA . ALA A 1 899 ? 7.380 18.407 13.414 1.00 84.44 899 ALA A CA 1
ATOM 7173 C C . ALA A 1 899 ? 7.597 19.681 14.251 1.00 84.44 899 ALA A C 1
ATOM 7175 O O . ALA A 1 899 ? 8.622 19.807 14.918 1.00 84.44 899 ALA A O 1
ATOM 7176 N N . LEU A 1 900 ? 6.611 20.589 14.293 1.00 81.62 900 LEU A N 1
ATOM 7177 C CA . LEU A 1 900 ? 6.674 21.813 15.105 1.00 81.62 900 LEU A CA 1
ATOM 7178 C C . LEU A 1 900 ? 6.707 21.541 16.617 1.00 81.62 900 LEU A C 1
ATOM 7180 O O . LEU A 1 900 ? 7.402 22.248 17.347 1.00 81.62 900 LEU A O 1
ATOM 7184 N N . ARG A 1 901 ? 5.981 20.522 17.100 1.00 81.88 901 ARG A N 1
ATOM 7185 C CA . ARG A 1 901 ? 6.045 20.088 18.509 1.00 81.88 901 ARG A CA 1
ATOM 7186 C C . ARG A 1 901 ? 7.429 19.556 18.868 1.00 81.88 901 ARG A C 1
ATOM 7188 O O . ARG A 1 901 ? 7.979 19.950 19.889 1.00 81.88 901 ARG A O 1
ATOM 7195 N N . LEU A 1 902 ? 7.988 18.693 18.021 1.00 83.12 902 LEU A N 1
ATOM 7196 C CA . LEU A 1 902 ? 9.311 18.108 18.236 1.00 83.12 902 LEU A CA 1
ATOM 7197 C C . LEU A 1 902 ? 10.408 19.183 18.173 1.00 83.12 902 LEU A C 1
ATOM 7199 O O . LEU A 1 902 ? 11.211 19.266 19.094 1.00 83.12 902 LEU A O 1
ATOM 7203 N N . LEU A 1 903 ? 10.365 20.086 17.183 1.00 82.81 903 LEU A N 1
ATOM 7204 C CA . LEU A 1 903 ? 11.296 21.217 17.091 1.00 82.81 903 LEU A CA 1
ATOM 7205 C C . LEU A 1 903 ? 11.254 22.111 18.340 1.00 82.81 903 LEU A C 1
ATOM 7207 O O . LEU A 1 903 ? 12.299 22.582 18.781 1.00 82.81 903 LEU A O 1
ATOM 7211 N N . ARG A 1 904 ? 10.068 22.370 18.909 1.00 81.25 904 ARG A N 1
ATOM 7212 C CA . ARG A 1 904 ? 9.957 23.172 20.136 1.00 81.25 904 ARG A CA 1
ATOM 7213 C C . ARG A 1 904 ? 10.713 22.517 21.292 1.00 81.25 904 ARG A C 1
ATOM 7215 O O . ARG A 1 904 ? 11.511 23.193 21.931 1.00 81.25 904 ARG A O 1
ATOM 7222 N N . ASN A 1 905 ? 10.519 21.217 21.499 1.00 78.94 905 ASN A N 1
ATOM 7223 C CA . ASN A 1 905 ? 11.230 20.462 22.531 1.00 78.94 905 ASN A CA 1
ATOM 7224 C C . ASN A 1 905 ? 12.754 20.458 22.277 1.00 78.94 905 ASN A C 1
ATOM 7226 O O . ASN A 1 905 ? 13.537 20.665 23.205 1.00 78.94 905 ASN A O 1
ATOM 7230 N N . ASP A 1 906 ? 13.178 20.287 21.017 1.00 72.38 906 ASP A N 1
ATOM 7231 C CA . ASP A 1 906 ? 14.592 20.336 20.620 1.00 72.38 906 ASP A CA 1
ATOM 7232 C C . ASP A 1 906 ? 15.218 21.706 20.970 1.00 72.38 906 ASP A C 1
ATOM 7234 O O . ASP A 1 906 ? 16.288 21.761 21.578 1.00 72.38 906 ASP A O 1
ATOM 7238 N N . LEU A 1 907 ? 14.531 22.814 20.658 1.00 71.12 907 LEU A N 1
ATOM 7239 C CA . LEU A 1 907 ? 14.986 24.187 20.930 1.00 71.12 907 LEU A CA 1
ATOM 7240 C C . LEU A 1 907 ? 14.934 24.580 22.416 1.00 71.12 907 LEU A C 1
ATOM 7242 O O . LEU A 1 907 ? 15.761 25.372 22.860 1.00 71.12 907 LEU A O 1
ATOM 7246 N N . GLU A 1 908 ? 14.003 24.031 23.198 1.00 74.50 908 GLU A N 1
ATOM 7247 C CA . GLU A 1 908 ? 13.969 24.216 24.658 1.00 74.50 908 GLU A CA 1
ATOM 7248 C C . GLU A 1 908 ? 15.143 23.498 25.352 1.00 74.50 908 GLU A C 1
ATOM 7250 O O . GLU A 1 908 ? 15.607 23.944 26.401 1.00 74.50 908 GLU A O 1
ATOM 7255 N N . SER A 1 909 ? 15.670 22.424 24.749 1.00 69.31 909 SER A N 1
ATOM 7256 C CA . SER A 1 909 ? 16.814 21.662 25.278 1.00 69.31 909 SER A CA 1
ATOM 7257 C C . SER A 1 909 ? 18.196 22.178 24.846 1.00 69.31 909 SER A C 1
ATOM 7259 O O . SER A 1 909 ? 19.182 21.927 25.539 1.00 69.31 909 SER A O 1
ATOM 7261 N N . ASN A 1 910 ? 18.299 22.883 23.712 1.00 65.19 910 ASN A N 1
ATOM 7262 C CA . ASN A 1 910 ? 19.572 23.283 23.103 1.00 65.19 910 ASN A CA 1
ATOM 7263 C C . ASN A 1 910 ? 19.583 24.764 22.693 1.00 65.19 910 ASN A C 1
ATOM 7265 O O . ASN A 1 910 ? 18.857 25.183 21.796 1.00 65.19 910 ASN A O 1
ATOM 7269 N N . SER A 1 911 ? 20.502 25.549 23.265 1.00 61.16 911 SER A N 1
ATOM 7270 C CA . SER A 1 911 ? 20.618 26.995 23.002 1.00 61.16 911 SER A CA 1
ATOM 7271 C C . SER A 1 911 ? 21.269 27.374 21.661 1.00 61.16 911 SER A C 1
ATOM 7273 O O . SER A 1 911 ? 21.298 28.554 21.312 1.00 61.16 911 SER A O 1
ATOM 7275 N N . LYS A 1 912 ? 21.801 26.406 20.900 1.00 70.25 912 LYS A N 1
ATOM 7276 C CA . LYS A 1 912 ? 22.419 26.620 19.579 1.00 70.25 912 LYS A CA 1
ATOM 7277 C C . LYS A 1 912 ? 21.665 25.833 18.497 1.00 70.25 912 LYS A C 1
ATOM 7279 O O . LYS A 1 912 ? 21.400 24.650 18.712 1.00 70.25 912 LYS A O 1
ATOM 7284 N N . PRO A 1 913 ? 21.355 26.437 17.332 1.00 72.56 913 PRO A N 1
ATOM 7285 C CA . PRO A 1 913 ? 20.606 25.767 16.270 1.00 72.56 913 PRO A CA 1
ATOM 7286 C C . PRO A 1 913 ? 21.417 24.618 15.654 1.00 72.56 913 PRO A C 1
ATOM 7288 O O . PRO A 1 913 ? 22.539 24.815 15.184 1.00 72.56 913 PRO A O 1
ATOM 7291 N N . GLN A 1 914 ? 20.836 23.417 15.640 1.00 81.88 914 GLN A N 1
ATOM 7292 C CA . GLN A 1 914 ? 21.451 22.219 15.065 1.00 81.88 914 GLN A CA 1
ATOM 7293 C C . GLN A 1 914 ? 21.124 22.069 13.567 1.00 81.88 914 GLN A C 1
ATOM 7295 O O . GLN A 1 914 ? 20.243 22.747 13.032 1.00 81.88 914 GLN A O 1
ATOM 7300 N N . ASP A 1 915 ? 21.809 21.141 12.885 1.00 83.31 915 ASP A N 1
ATOM 7301 C CA . ASP A 1 915 ? 21.524 20.786 11.482 1.00 83.31 915 ASP A CA 1
ATOM 7302 C C . ASP A 1 915 ? 20.065 20.329 11.289 1.00 83.31 915 ASP A C 1
ATOM 7304 O O . ASP A 1 915 ? 19.424 20.702 10.308 1.00 83.31 915 ASP A O 1
ATOM 7308 N N . SER A 1 916 ? 19.508 19.608 12.269 1.00 84.38 916 SER A N 1
ATOM 7309 C CA . SER A 1 916 ? 18.091 19.228 12.337 1.00 84.38 916 SER A CA 1
ATOM 7310 C C . SER A 1 916 ? 17.161 20.443 12.414 1.00 84.38 916 SER A C 1
ATOM 7312 O O . SER A 1 916 ? 16.218 20.549 11.633 1.00 84.38 916 SER A O 1
ATOM 7314 N N . SER A 1 917 ? 17.449 21.409 13.292 1.00 85.88 917 SER A N 1
ATOM 7315 C CA . SER A 1 917 ? 16.658 22.641 13.435 1.00 85.88 917 SER A CA 1
ATOM 7316 C C . SER A 1 917 ? 16.638 23.458 12.138 1.00 85.88 917 SER A C 1
ATOM 7318 O O . SER A 1 917 ? 15.597 23.986 11.748 1.00 85.88 917 SER A O 1
ATOM 7320 N N . ILE A 1 918 ? 17.780 23.531 11.450 1.00 87.75 918 ILE A N 1
ATOM 7321 C CA . ILE A 1 918 ? 17.932 24.179 10.140 1.00 87.75 918 ILE A CA 1
ATOM 7322 C C . ILE A 1 918 ? 17.134 23.431 9.062 1.00 87.75 918 ILE A C 1
ATOM 7324 O O . ILE A 1 918 ? 16.388 24.061 8.312 1.00 87.75 918 ILE A O 1
ATOM 7328 N N . ALA A 1 919 ? 17.233 22.098 9.019 1.00 88.12 919 ALA A N 1
ATOM 7329 C CA . ALA A 1 919 ? 16.488 21.238 8.098 1.00 88.12 919 ALA A CA 1
ATOM 7330 C C . ALA A 1 919 ? 14.960 21.340 8.288 1.00 88.12 919 ALA A C 1
ATOM 7332 O O . ALA A 1 919 ? 14.213 21.356 7.305 1.00 88.12 919 ALA A O 1
ATOM 7333 N N . VAL A 1 920 ? 14.482 21.481 9.529 1.00 88.31 920 VAL A N 1
ATOM 7334 C CA . VAL A 1 920 ? 13.071 21.783 9.815 1.00 88.31 920 VAL A CA 1
ATOM 7335 C C . VAL A 1 920 ? 12.715 23.185 9.321 1.00 88.31 920 VAL A C 1
ATOM 7337 O O . VAL A 1 920 ? 11.764 23.319 8.558 1.00 88.31 920 VAL A O 1
ATOM 7340 N N . ALA A 1 921 ? 13.486 24.220 9.672 1.00 88.88 921 ALA A N 1
ATOM 7341 C CA . ALA A 1 921 ? 13.192 25.603 9.285 1.00 88.88 921 ALA A CA 1
ATOM 7342 C C . ALA A 1 921 ? 13.095 25.803 7.758 1.00 88.88 921 ALA A C 1
ATOM 7344 O O . ALA A 1 921 ? 12.171 26.471 7.291 1.00 88.88 921 ALA A O 1
ATOM 7345 N N . ILE A 1 922 ? 13.976 25.173 6.967 1.00 91.12 922 ILE A N 1
ATOM 7346 C CA . ILE A 1 922 ? 13.846 25.193 5.500 1.00 91.12 922 ILE A CA 1
ATOM 7347 C C . ILE A 1 922 ? 12.642 24.377 5.009 1.00 91.12 922 ILE A C 1
ATOM 7349 O O . ILE A 1 922 ? 11.961 24.798 4.079 1.00 91.12 922 ILE A O 1
ATOM 7353 N N . SER A 1 923 ? 12.304 23.261 5.661 1.00 90.06 923 SER A N 1
ATOM 7354 C CA . SER A 1 923 ? 11.097 22.487 5.327 1.00 90.06 923 SER A CA 1
ATOM 7355 C C . SER A 1 923 ? 9.803 23.276 5.578 1.00 90.06 923 SER A C 1
ATOM 7357 O O . SER A 1 923 ? 8.851 23.129 4.812 1.00 90.06 923 SER A O 1
ATOM 7359 N N . LEU A 1 924 ? 9.770 24.155 6.591 1.00 87.75 924 LEU A N 1
ATOM 7360 C CA . LEU A 1 924 ? 8.655 25.088 6.814 1.00 87.75 924 LEU A CA 1
ATOM 7361 C C . LEU A 1 924 ? 8.526 26.095 5.658 1.00 87.75 924 LEU A C 1
ATOM 7363 O O . LEU A 1 924 ? 7.426 26.294 5.146 1.00 87.75 924 LEU A O 1
ATOM 7367 N N . ALA A 1 925 ? 9.639 26.682 5.202 1.00 90.44 925 ALA A N 1
ATOM 7368 C CA . ALA A 1 925 ? 9.641 27.599 4.058 1.00 90.44 925 ALA A CA 1
ATOM 7369 C C . ALA A 1 925 ? 9.213 26.906 2.749 1.00 90.44 925 ALA A C 1
ATOM 7371 O O . ALA A 1 925 ? 8.394 27.447 2.007 1.00 90.44 925 ALA A O 1
ATOM 7372 N N . ILE A 1 926 ? 9.684 25.676 2.497 1.00 89.06 926 ILE A N 1
ATOM 7373 C CA . ILE A 1 926 ? 9.245 24.868 1.347 1.00 89.06 926 ILE A CA 1
ATOM 7374 C C . ILE A 1 926 ? 7.733 24.617 1.420 1.00 89.06 926 ILE A C 1
ATOM 7376 O O . ILE A 1 926 ? 7.028 24.849 0.441 1.00 89.06 926 ILE A O 1
ATOM 7380 N N . TYR A 1 927 ? 7.205 24.189 2.572 1.00 87.62 927 TYR A N 1
ATOM 7381 C CA . TYR A 1 927 ? 5.766 23.956 2.738 1.00 87.62 927 TYR A CA 1
ATOM 7382 C C . TYR A 1 927 ? 4.930 25.226 2.514 1.00 87.62 927 TYR A C 1
ATOM 7384 O O . TYR A 1 927 ? 3.877 25.167 1.874 1.00 87.62 927 TYR A O 1
ATOM 7392 N N . ALA A 1 928 ? 5.414 26.379 2.983 1.00 86.94 928 ALA A N 1
ATOM 7393 C CA . ALA A 1 928 ? 4.771 27.670 2.766 1.00 86.94 928 ALA A CA 1
ATOM 7394 C C . ALA A 1 928 ? 4.780 28.086 1.280 1.00 86.94 928 ALA A C 1
ATOM 7396 O O . ALA A 1 928 ? 3.733 28.491 0.773 1.00 86.94 928 ALA A O 1
ATOM 7397 N N . ASN A 1 929 ? 5.893 27.898 0.552 1.00 86.25 929 ASN A N 1
ATOM 7398 C CA . ASN A 1 929 ? 5.948 28.086 -0.908 1.00 86.25 929 ASN A CA 1
ATOM 7399 C C . ASN A 1 929 ? 4.933 27.183 -1.632 1.00 86.25 929 ASN A C 1
ATOM 7401 O O . ASN A 1 929 ? 4.154 27.670 -2.448 1.00 86.25 929 ASN A O 1
ATOM 7405 N N . LEU A 1 930 ? 4.892 25.884 -1.303 1.00 81.88 930 LEU A N 1
ATOM 7406 C CA . LEU A 1 930 ? 3.952 24.919 -1.899 1.00 81.88 930 LEU A CA 1
ATOM 7407 C C . LEU A 1 930 ? 2.480 25.245 -1.601 1.00 81.88 930 LEU A C 1
ATOM 7409 O O . LEU A 1 930 ? 1.598 24.882 -2.377 1.00 81.88 930 LEU A O 1
ATOM 7413 N N . SER A 1 931 ? 2.216 25.929 -0.487 1.00 79.56 931 SER A N 1
ATOM 7414 C CA . SER A 1 931 ? 0.874 26.351 -0.072 1.00 79.56 931 SER A CA 1
ATOM 7415 C C . SER A 1 931 ? 0.453 27.717 -0.628 1.00 79.56 931 SER A C 1
ATOM 7417 O O . SER A 1 931 ? -0.687 28.122 -0.415 1.00 79.56 931 SER A O 1
ATOM 7419 N N . GLY A 1 932 ? 1.346 28.436 -1.320 1.00 81.50 932 GLY A N 1
ATOM 7420 C CA . GLY A 1 932 ? 1.122 29.815 -1.778 1.00 81.50 932 GLY A CA 1
ATOM 7421 C C . GLY A 1 932 ? 1.249 30.884 -0.680 1.00 81.50 932 GLY A C 1
ATOM 7422 O O . GLY A 1 932 ? 1.023 32.065 -0.941 1.00 81.50 932 GLY A O 1
ATOM 7423 N N . SER A 1 933 ? 1.643 30.503 0.539 1.00 86.44 933 SER A N 1
ATOM 7424 C CA . SER A 1 933 ? 1.871 31.404 1.677 1.00 86.44 933 SER A CA 1
ATOM 7425 C C . SER A 1 933 ? 3.243 32.092 1.589 1.00 86.44 933 SER A C 1
ATOM 7427 O O . SER A 1 933 ? 4.110 31.923 2.450 1.00 86.44 933 SER A O 1
ATOM 7429 N N . TYR A 1 934 ? 3.475 32.884 0.542 1.00 88.75 934 TYR A N 1
ATOM 7430 C CA . TYR A 1 934 ? 4.785 33.503 0.287 1.00 88.75 934 TYR A CA 1
ATOM 7431 C C . TYR A 1 934 ? 5.263 34.441 1.414 1.00 88.75 934 TYR A C 1
ATOM 7433 O O . TYR A 1 934 ? 6.462 34.547 1.671 1.00 88.75 934 TYR A O 1
ATOM 7441 N N . SER A 1 935 ? 4.340 35.087 2.135 1.00 88.06 935 SER A N 1
ATOM 7442 C CA . SER A 1 935 ? 4.649 35.900 3.320 1.00 88.06 935 SER A CA 1
ATOM 7443 C C . SER A 1 935 ? 5.208 35.063 4.477 1.00 88.06 935 SER A C 1
ATOM 7445 O O . SER A 1 935 ? 6.215 35.442 5.074 1.00 88.06 935 SER A O 1
ATOM 7447 N N . GLU A 1 936 ? 4.602 33.908 4.763 1.00 87.75 936 GLU A N 1
ATOM 7448 C CA . GLU A 1 936 ? 5.060 32.964 5.792 1.00 87.75 936 GLU A CA 1
ATOM 7449 C C . GLU A 1 936 ? 6.408 32.347 5.400 1.00 87.75 936 GLU A C 1
ATOM 7451 O O . GLU A 1 936 ? 7.330 32.308 6.214 1.00 87.75 936 GLU A O 1
ATOM 7456 N N . SER A 1 937 ? 6.573 31.971 4.126 1.00 90.75 937 SER A N 1
ATOM 7457 C CA . SER A 1 937 ? 7.852 31.494 3.580 1.00 90.75 937 SER A CA 1
ATOM 7458 C C . SER A 1 937 ? 8.980 32.509 3.793 1.00 90.75 937 SER A C 1
ATOM 7460 O O . SER A 1 937 ? 10.040 32.166 4.324 1.00 90.75 937 SER A O 1
ATOM 7462 N N . ARG A 1 938 ? 8.730 33.792 3.495 1.00 90.88 938 ARG A N 1
ATOM 7463 C CA . ARG A 1 938 ? 9.698 34.875 3.723 1.00 90.88 938 ARG A CA 1
ATOM 7464 C C . ARG A 1 938 ? 10.071 35.025 5.201 1.00 90.88 938 ARG A C 1
ATOM 7466 O O . ARG A 1 938 ? 11.243 35.242 5.505 1.00 90.88 938 ARG A O 1
ATOM 7473 N N . ILE A 1 939 ? 9.112 34.879 6.119 1.00 90.00 939 ILE A N 1
ATOM 7474 C CA . ILE A 1 939 ? 9.368 34.891 7.571 1.00 90.00 939 ILE A CA 1
ATOM 7475 C C . ILE A 1 939 ? 10.246 33.693 7.971 1.00 90.00 939 ILE A C 1
ATOM 7477 O O . ILE A 1 939 ? 11.218 33.867 8.710 1.00 90.00 939 ILE A O 1
ATOM 7481 N N . HIS A 1 940 ? 9.962 32.495 7.454 1.00 90.56 940 HIS A N 1
ATOM 7482 C CA . HIS A 1 940 ? 10.769 31.301 7.713 1.00 90.56 940 HIS A CA 1
ATOM 7483 C C . HIS A 1 940 ? 12.204 31.437 7.179 1.00 90.56 940 HIS A C 1
ATOM 7485 O O . HIS A 1 940 ? 13.145 31.137 7.914 1.00 90.56 940 HIS A O 1
ATOM 7491 N N . LEU A 1 941 ? 12.402 31.966 5.965 1.00 91.44 941 LEU A N 1
ATOM 7492 C CA . LEU A 1 941 ? 13.737 32.218 5.403 1.00 91.44 941 LEU A CA 1
ATOM 7493 C C . LEU A 1 941 ? 14.504 33.316 6.162 1.00 91.44 941 LEU A C 1
ATOM 7495 O O . LEU A 1 941 ? 15.709 33.184 6.372 1.00 91.44 941 LEU A O 1
ATOM 7499 N N . GLN A 1 942 ? 13.832 34.364 6.651 1.00 90.12 942 GLN A N 1
ATOM 7500 C CA . GLN A 1 942 ? 14.454 35.367 7.528 1.00 90.12 942 GLN A CA 1
ATOM 7501 C C . GLN A 1 942 ? 14.866 34.783 8.889 1.00 90.12 942 GLN A C 1
ATOM 7503 O O . GLN A 1 942 ? 15.945 35.102 9.393 1.00 90.12 942 GLN A O 1
ATOM 7508 N N . GLY A 1 943 ? 14.042 33.909 9.477 1.00 87.44 943 GLY A N 1
ATOM 7509 C CA . GLY A 1 943 ? 14.391 33.167 10.692 1.00 87.44 943 GLY A CA 1
ATOM 7510 C C . GLY A 1 943 ? 15.594 32.247 10.474 1.00 87.44 943 GLY A C 1
ATOM 7511 O O . GLY A 1 943 ? 16.560 32.296 11.234 1.00 87.44 943 GLY A O 1
ATOM 7512 N N . LEU A 1 944 ? 15.579 31.486 9.379 1.00 90.38 944 LEU A N 1
ATOM 7513 C CA . LEU A 1 944 ? 16.678 30.626 8.947 1.00 90.38 944 LEU A CA 1
ATOM 7514 C C . LEU A 1 944 ? 17.980 31.412 8.727 1.00 90.38 944 LEU A C 1
ATOM 7516 O O . LEU A 1 944 ? 19.040 30.967 9.161 1.00 90.38 944 LEU A O 1
ATOM 7520 N N . LYS A 1 945 ? 17.911 32.599 8.112 1.00 88.56 945 LYS A N 1
ATOM 7521 C CA . LYS A 1 945 ? 19.074 33.474 7.930 1.00 88.56 945 LYS A CA 1
ATOM 7522 C C . LYS A 1 945 ? 19.717 33.832 9.274 1.00 88.56 945 LYS A C 1
ATOM 7524 O O . LYS A 1 945 ? 20.920 33.646 9.425 1.00 88.56 945 LYS A O 1
ATOM 7529 N N . ARG A 1 946 ? 18.920 34.225 10.276 1.00 86.44 946 ARG A N 1
ATOM 7530 C CA . ARG A 1 946 ? 19.412 34.490 11.643 1.00 86.44 946 ARG A CA 1
ATOM 7531 C C . ARG A 1 946 ? 20.015 33.242 12.299 1.00 86.44 946 ARG A C 1
ATOM 7533 O O . ARG A 1 946 ? 21.042 33.337 12.960 1.00 86.44 946 ARG A O 1
ATOM 7540 N N . MET A 1 947 ? 19.421 32.062 12.098 1.00 86.69 947 MET A N 1
ATOM 7541 C CA . MET A 1 947 ? 19.979 30.794 12.602 1.00 86.69 947 MET A CA 1
ATOM 7542 C C . MET A 1 947 ? 21.349 30.468 11.985 1.00 86.69 947 MET A C 1
ATOM 7544 O O . MET A 1 947 ? 22.200 29.899 12.666 1.00 86.69 947 MET A O 1
ATOM 7548 N N . LEU A 1 948 ? 21.570 30.834 10.719 1.00 85.50 948 LEU A N 1
ATOM 7549 C CA . LEU A 1 948 ? 22.853 30.675 10.027 1.00 85.50 948 LEU A CA 1
ATOM 7550 C C . LEU A 1 948 ? 23.872 31.752 10.430 1.00 85.50 948 LEU A C 1
ATOM 7552 O O . LEU A 1 948 ? 25.044 31.429 10.585 1.00 85.50 948 LEU A O 1
ATOM 7556 N N . GLU A 1 949 ? 23.443 32.996 10.656 1.00 84.00 949 GLU A N 1
ATOM 7557 C CA . GLU A 1 949 ? 24.289 34.088 11.175 1.00 84.00 949 GLU A CA 1
ATOM 7558 C C . GLU A 1 949 ? 24.842 33.770 12.582 1.00 84.00 949 GLU A C 1
ATOM 7560 O O . GLU A 1 949 ? 25.971 34.134 12.901 1.00 84.00 949 GLU A O 1
ATOM 7565 N N . LEU A 1 950 ? 24.098 33.016 13.402 1.00 82.00 950 LEU A N 1
ATOM 7566 C CA . LEU A 1 950 ? 24.538 32.531 14.721 1.00 82.00 950 LEU A CA 1
ATOM 7567 C C . LEU A 1 950 ? 25.501 31.324 14.670 1.00 82.00 950 LEU A C 1
ATOM 7569 O O . LEU A 1 950 ? 25.931 30.838 15.721 1.00 82.00 950 LEU A O 1
ATOM 7573 N N . ARG A 1 951 ? 25.834 30.803 13.480 1.00 80.62 951 ARG A N 1
ATOM 7574 C CA . ARG A 1 951 ? 26.648 29.592 13.305 1.00 80.62 951 ARG A CA 1
ATOM 7575 C C . ARG A 1 951 ? 28.061 29.915 12.795 1.00 80.62 951 ARG A C 1
ATOM 7577 O O . ARG A 1 951 ? 28.191 30.613 11.790 1.00 80.62 951 ARG A O 1
ATOM 7584 N N . PRO A 1 952 ? 29.128 29.327 13.377 1.00 74.94 952 PRO A N 1
ATOM 7585 C CA . PRO A 1 952 ? 30.479 29.429 12.825 1.00 74.94 952 PRO A CA 1
ATOM 7586 C C . PRO A 1 952 ? 30.530 28.981 11.355 1.00 74.94 952 PRO A C 1
ATOM 7588 O O . PRO A 1 952 ? 30.168 27.849 11.031 1.00 74.94 952 PRO A O 1
ATOM 7591 N N . GLY A 1 953 ? 30.947 29.889 10.467 1.00 73.00 953 GLY A N 1
ATOM 7592 C CA . GLY A 1 953 ? 31.046 29.660 9.019 1.00 73.00 953 GLY A CA 1
ATOM 7593 C C . GLY A 1 953 ? 29.717 29.589 8.245 1.00 73.00 953 GLY A C 1
ATOM 7594 O O . GLY A 1 953 ? 29.729 29.281 7.052 1.00 73.00 953 GLY A O 1
ATOM 7595 N N . GLY A 1 954 ? 28.585 29.895 8.892 1.00 81.44 954 GLY A N 1
ATOM 7596 C CA . GLY A 1 954 ? 27.294 30.173 8.254 1.00 81.44 954 GLY A CA 1
ATOM 7597 C C . GLY A 1 954 ? 26.821 29.153 7.209 1.00 81.44 954 GLY A C 1
ATOM 7598 O O . GLY A 1 954 ? 26.895 27.938 7.410 1.00 81.44 954 GLY A O 1
ATOM 7599 N N . LEU A 1 955 ? 26.305 29.662 6.083 1.00 82.31 955 LEU A N 1
ATOM 7600 C CA . LEU A 1 955 ? 25.810 28.840 4.973 1.00 82.31 955 LEU A CA 1
ATOM 7601 C C . LEU A 1 955 ? 26.938 28.079 4.255 1.00 82.31 955 LEU A C 1
ATOM 7603 O O . LEU A 1 955 ? 26.714 26.952 3.832 1.00 82.31 955 LEU A O 1
ATOM 7607 N N . ALA A 1 956 ? 28.148 28.641 4.156 1.00 76.75 956 ALA A N 1
ATOM 7608 C CA . ALA A 1 956 ? 29.266 27.999 3.458 1.00 76.75 956 ALA A CA 1
ATOM 7609 C C . ALA A 1 956 ? 29.679 26.677 4.130 1.00 76.75 956 ALA A C 1
ATOM 7611 O O . ALA A 1 956 ? 29.754 25.644 3.465 1.00 76.75 956 ALA A O 1
ATOM 7612 N N . MET A 1 957 ? 29.837 26.673 5.460 1.00 79.06 957 MET A N 1
ATOM 7613 C CA . MET A 1 957 ? 30.105 25.444 6.222 1.00 79.06 957 MET A CA 1
ATOM 7614 C C . MET A 1 957 ? 28.940 24.448 6.171 1.00 79.06 957 MET A C 1
ATOM 7616 O O . MET A 1 957 ? 29.167 23.238 6.183 1.00 79.06 957 MET A O 1
ATOM 7620 N N . LEU A 1 958 ? 27.692 24.927 6.093 1.00 81.06 958 LEU A N 1
ATOM 7621 C CA . LEU A 1 958 ? 26.539 24.046 5.905 1.00 81.06 958 LEU A CA 1
ATOM 7622 C C . LEU A 1 958 ? 26.555 23.388 4.518 1.00 81.06 958 LEU A C 1
ATOM 7624 O O . LEU A 1 958 ? 26.330 22.188 4.436 1.00 81.06 958 LEU A O 1
ATOM 7628 N N . CYS A 1 959 ? 26.874 24.125 3.452 1.00 78.19 959 CYS A N 1
ATOM 7629 C CA . CYS A 1 959 ? 27.008 23.570 2.103 1.00 78.19 959 CYS A CA 1
ATOM 7630 C C . CYS A 1 959 ? 28.173 22.573 1.983 1.00 78.19 959 CYS A C 1
ATOM 7632 O O . CYS A 1 959 ? 28.078 21.635 1.202 1.00 78.19 959 CYS A O 1
ATOM 7634 N N . GLN A 1 960 ? 29.249 22.734 2.762 1.00 76.94 960 GLN A N 1
ATOM 7635 C CA . GLN A 1 960 ? 30.338 21.749 2.818 1.00 76.94 960 GLN A CA 1
ATOM 7636 C C . GLN A 1 960 ? 29.947 20.474 3.584 1.00 76.94 960 GLN A C 1
ATOM 7638 O O . GLN A 1 960 ? 30.326 19.381 3.173 1.00 76.94 960 GLN A O 1
ATOM 7643 N N . LYS A 1 961 ? 29.198 20.595 4.691 1.00 78.69 961 LYS A N 1
ATOM 7644 C CA . LYS A 1 961 ? 28.826 19.455 5.553 1.00 78.69 961 LYS A CA 1
ATOM 7645 C C . LYS A 1 961 ? 27.570 18.704 5.084 1.00 78.69 961 LYS A C 1
ATOM 7647 O O . LYS A 1 961 ? 27.491 17.492 5.237 1.00 78.69 961 LYS A O 1
ATOM 7652 N N . ALA A 1 962 ? 26.573 19.430 4.588 1.00 80.06 962 ALA A N 1
ATOM 7653 C CA . ALA A 1 962 ? 25.257 18.932 4.188 1.00 80.06 962 ALA A CA 1
ATOM 7654 C C . ALA A 1 962 ? 24.800 19.624 2.881 1.00 80.06 962 ALA A C 1
ATOM 7656 O O . ALA A 1 962 ? 23.869 20.444 2.897 1.00 80.06 962 ALA A O 1
ATOM 7657 N N . PRO A 1 963 ? 25.474 19.345 1.749 1.00 79.94 963 PRO A N 1
ATOM 7658 C CA . PRO A 1 963 ? 25.296 20.067 0.486 1.00 79.94 963 PRO A CA 1
ATOM 7659 C C . PRO A 1 963 ? 23.845 20.089 -0.025 1.00 79.94 963 PRO A C 1
ATOM 7661 O O . PRO A 1 963 ? 23.361 21.116 -0.510 1.00 79.94 963 PRO A O 1
ATOM 7664 N N . GLU A 1 964 ? 23.089 19.005 0.152 1.00 82.81 964 GLU A N 1
ATOM 7665 C CA . GLU A 1 964 ? 21.684 18.911 -0.254 1.00 82.81 964 GLU A CA 1
ATOM 7666 C C . GLU A 1 964 ? 20.762 19.827 0.566 1.00 82.81 964 GLU A C 1
ATOM 7668 O O . GLU A 1 964 ? 19.749 20.302 0.045 1.00 82.81 964 GLU A O 1
ATOM 7673 N N . VAL A 1 965 ? 21.104 20.112 1.829 1.00 86.00 965 VAL A N 1
ATOM 7674 C CA . VAL A 1 965 ? 20.391 21.108 2.647 1.00 86.00 965 VAL A CA 1
ATOM 7675 C C . VAL A 1 965 ? 20.687 22.508 2.112 1.00 86.00 965 VAL A C 1
ATOM 7677 O O . VAL A 1 965 ? 19.757 23.287 1.916 1.00 86.00 965 VAL A O 1
ATOM 7680 N N . GLY A 1 966 ? 21.948 22.802 1.780 1.00 86.00 966 GLY A N 1
ATOM 7681 C CA . GLY A 1 966 ? 22.350 24.057 1.135 1.00 86.00 966 GLY A CA 1
ATOM 7682 C C . GLY A 1 966 ? 21.576 24.343 -0.158 1.00 86.00 966 GLY A C 1
ATOM 7683 O O . GLY A 1 966 ? 21.020 25.433 -0.323 1.00 86.00 966 GLY A O 1
ATOM 7684 N N . ASN A 1 967 ? 21.439 23.342 -1.033 1.00 85.75 967 ASN A N 1
ATOM 7685 C CA . ASN A 1 967 ? 20.651 23.467 -2.264 1.00 85.75 967 ASN A CA 1
ATOM 7686 C C . ASN A 1 967 ? 19.158 23.687 -1.995 1.00 85.75 967 ASN A C 1
ATOM 7688 O O . ASN A 1 967 ? 18.540 24.505 -2.674 1.00 85.75 967 ASN A O 1
ATOM 7692 N N . LYS A 1 968 ? 18.566 23.029 -0.988 1.00 88.44 968 LYS A N 1
ATOM 7693 C CA . LYS A 1 968 ? 17.167 23.289 -0.591 1.00 88.44 968 LYS A CA 1
ATOM 7694 C C . LYS A 1 968 ? 16.971 24.738 -0.139 1.00 88.44 968 LYS A C 1
ATOM 7696 O O . LYS A 1 968 ? 15.979 25.351 -0.527 1.00 88.44 968 LYS A O 1
ATOM 7701 N N . ILE A 1 969 ? 17.918 25.301 0.617 1.00 89.94 969 ILE A N 1
ATOM 7702 C CA . ILE A 1 969 ? 17.878 26.704 1.066 1.00 89.94 969 ILE A CA 1
ATOM 7703 C C . ILE A 1 969 ? 17.905 27.654 -0.133 1.00 89.94 969 ILE A C 1
ATOM 7705 O O . ILE A 1 969 ? 16.963 28.423 -0.327 1.00 89.94 969 ILE A O 1
ATOM 7709 N N . ARG A 1 970 ? 18.936 27.538 -0.976 1.00 89.00 970 ARG A N 1
ATOM 7710 C CA . ARG A 1 970 ? 19.130 28.392 -2.160 1.00 89.00 970 ARG A CA 1
ATOM 7711 C C . ARG A 1 970 ? 17.972 28.287 -3.157 1.00 89.00 970 ARG A C 1
ATOM 7713 O O . ARG A 1 970 ? 17.523 29.303 -3.677 1.00 89.00 970 ARG A O 1
ATOM 7720 N N . ARG A 1 971 ? 17.440 27.078 -3.380 1.00 89.44 971 ARG A N 1
ATOM 7721 C CA . ARG A 1 971 ? 16.293 26.849 -4.270 1.00 89.44 971 ARG A CA 1
ATOM 7722 C C . ARG A 1 971 ? 14.998 27.471 -3.750 1.00 89.44 971 ARG A C 1
ATOM 7724 O O . ARG A 1 971 ? 14.279 28.076 -4.531 1.00 89.44 971 ARG A O 1
ATOM 7731 N N . THR A 1 972 ? 14.692 27.331 -2.460 1.00 91.25 972 THR A N 1
ATOM 7732 C CA . THR A 1 972 ? 13.431 27.843 -1.881 1.00 91.25 972 THR A CA 1
ATOM 7733 C C . THR A 1 972 ? 13.381 29.371 -1.906 1.00 91.25 972 THR A C 1
ATOM 7735 O O . THR A 1 972 ? 12.331 29.956 -2.169 1.00 91.25 972 THR A O 1
ATOM 7738 N N . ASP A 1 973 ? 14.530 30.005 -1.666 1.00 91.50 973 ASP A N 1
ATOM 7739 C CA . ASP A 1 973 ? 14.721 31.456 -1.735 1.00 91.50 973 ASP A CA 1
ATOM 7740 C C . ASP A 1 973 ? 14.635 31.974 -3.183 1.00 91.50 973 ASP A C 1
ATOM 7742 O O . ASP A 1 973 ? 13.909 32.926 -3.455 1.00 91.50 973 ASP A O 1
ATOM 7746 N N . LEU A 1 974 ? 15.264 31.277 -4.139 1.00 90.31 974 LEU A N 1
ATOM 7747 C CA . LEU A 1 974 ? 15.118 31.540 -5.576 1.00 90.31 974 LEU A CA 1
ATOM 7748 C C . LEU A 1 974 ? 13.660 31.399 -6.056 1.00 90.31 974 LEU A C 1
ATOM 7750 O O . LEU A 1 974 ? 13.159 32.273 -6.756 1.00 90.31 974 LEU A O 1
ATOM 7754 N N . GLU A 1 975 ? 12.959 30.325 -5.682 1.00 89.25 975 GLU A N 1
ATOM 7755 C CA . GLU A 1 975 ? 11.547 30.130 -6.045 1.00 89.25 975 GLU A CA 1
ATOM 7756 C C . GLU A 1 975 ? 10.662 31.248 -5.468 1.00 89.25 975 GLU A C 1
ATOM 7758 O O . GLU A 1 975 ? 9.792 31.762 -6.171 1.00 89.25 975 GLU A O 1
ATOM 7763 N N . LEU A 1 976 ? 10.913 31.685 -4.227 1.00 90.44 976 LEU A N 1
ATOM 7764 C CA . LEU A 1 976 ? 10.209 32.818 -3.620 1.00 90.44 976 LEU A CA 1
ATOM 7765 C C . LEU A 1 976 ? 10.499 34.137 -4.359 1.00 90.44 976 LEU A C 1
ATOM 7767 O O . LEU A 1 976 ? 9.572 34.917 -4.603 1.00 90.44 976 LEU A O 1
ATOM 7771 N N . ALA A 1 977 ? 11.756 34.376 -4.737 1.00 90.25 977 ALA A N 1
ATOM 7772 C CA . ALA A 1 977 ? 12.179 35.547 -5.499 1.00 90.25 977 ALA A CA 1
ATOM 7773 C C . ALA A 1 977 ? 11.524 35.598 -6.889 1.00 90.25 977 ALA A C 1
ATOM 7775 O O . ALA A 1 977 ? 10.987 36.634 -7.269 1.00 90.25 977 ALA A O 1
ATOM 7776 N N . LEU A 1 978 ? 11.460 34.477 -7.613 1.00 89.31 978 LEU A N 1
ATOM 7777 C CA . LEU A 1 978 ? 10.786 34.405 -8.916 1.00 89.31 978 LEU A CA 1
ATOM 7778 C C . LEU A 1 978 ? 9.253 34.546 -8.813 1.00 89.31 978 LEU A C 1
ATOM 7780 O O . LEU A 1 978 ? 8.621 35.046 -9.742 1.00 89.31 978 LEU A O 1
ATOM 7784 N N . MET A 1 979 ? 8.646 34.137 -7.692 1.00 88.12 979 MET A N 1
ATOM 7785 C CA . MET A 1 979 ? 7.199 34.281 -7.451 1.00 88.12 979 MET A CA 1
ATOM 7786 C C . MET A 1 979 ? 6.778 35.691 -7.030 1.00 88.12 979 MET A C 1
ATOM 7788 O O . MET A 1 979 ? 5.702 36.152 -7.406 1.00 88.12 979 MET A O 1
ATOM 7792 N N . THR A 1 980 ? 7.590 36.363 -6.213 1.00 88.75 980 THR A N 1
ATOM 7793 C CA . THR A 1 980 ? 7.220 37.639 -5.567 1.00 88.75 980 THR A CA 1
ATOM 7794 C C . THR A 1 980 ? 8.022 38.842 -6.055 1.00 88.75 980 THR A C 1
ATOM 7796 O O . THR A 1 980 ? 7.687 39.976 -5.714 1.00 88.75 980 THR A O 1
ATOM 7799 N N . GLY A 1 981 ? 9.085 38.606 -6.824 1.00 86.81 981 GLY A N 1
ATOM 7800 C CA . GLY A 1 981 ? 10.047 39.602 -7.291 1.00 86.81 981 GLY A CA 1
ATOM 7801 C C . GLY A 1 981 ? 10.934 40.195 -6.197 1.00 86.81 981 GLY A C 1
ATOM 7802 O O . GLY A 1 981 ? 11.600 41.195 -6.445 1.00 86.81 981 GLY A O 1
ATOM 7803 N N . THR A 1 982 ? 10.948 39.633 -4.983 1.00 86.31 982 THR A N 1
ATOM 7804 C CA . THR A 1 982 ? 11.868 40.085 -3.928 1.00 86.31 982 THR A CA 1
ATOM 7805 C C . THR A 1 982 ? 13.313 39.684 -4.235 1.00 86.31 982 THR A C 1
ATOM 7807 O O . THR A 1 982 ? 13.515 38.587 -4.754 1.00 86.31 982 THR A O 1
ATOM 7810 N N . PRO A 1 983 ? 14.321 40.481 -3.835 1.00 84.69 983 PRO A N 1
ATOM 7811 C CA . PRO A 1 983 ? 15.721 40.079 -3.948 1.00 84.69 983 PRO A CA 1
ATOM 7812 C C . PRO A 1 983 ? 16.023 38.830 -3.106 1.00 84.69 983 PRO A C 1
ATOM 7814 O O . PRO A 1 983 ? 15.452 38.641 -2.026 1.00 84.69 983 PRO A O 1
ATOM 7817 N N . ILE A 1 984 ? 16.947 38.005 -3.601 1.00 87.44 984 ILE A N 1
ATOM 7818 C CA . ILE A 1 984 ? 17.379 36.740 -2.992 1.00 87.44 984 ILE A CA 1
ATOM 7819 C C . ILE A 1 984 ? 18.124 37.022 -1.671 1.00 87.44 984 ILE A C 1
ATOM 7821 O O . ILE A 1 984 ? 19.018 37.870 -1.599 1.00 87.44 984 ILE A O 1
ATOM 7825 N N . LEU A 1 985 ? 17.771 36.315 -0.593 1.00 86.25 985 LEU A N 1
ATOM 7826 C CA . LEU A 1 985 ? 18.398 36.469 0.729 1.00 86.25 985 LEU A CA 1
ATOM 7827 C C . LEU A 1 985 ? 19.780 35.796 0.807 1.00 86.25 985 LEU A C 1
ATOM 7829 O O . LEU A 1 985 ? 20.669 36.300 1.505 1.00 86.25 985 LEU A O 1
ATOM 7833 N N . PHE A 1 986 ? 19.952 34.687 0.086 1.00 83.75 986 PHE A N 1
ATOM 7834 C CA . PHE A 1 986 ? 21.142 33.832 0.009 1.00 83.75 986 PHE A CA 1
ATOM 7835 C C . PHE A 1 986 ? 21.800 33.872 -1.390 1.00 83.75 986 PHE A C 1
ATOM 7837 O O . PHE A 1 986 ? 22.135 32.831 -1.962 1.00 83.75 986 PHE A O 1
ATOM 7844 N N . GLY A 1 987 ? 21.935 35.081 -1.951 1.00 67.38 987 GLY A N 1
ATOM 7845 C CA . GLY A 1 987 ? 22.513 35.339 -3.277 1.00 67.38 987 GLY A CA 1
ATOM 7846 C C . GLY A 1 987 ? 24.027 35.106 -3.393 1.00 67.38 987 GLY A C 1
ATOM 7847 O O . GLY A 1 987 ? 24.748 34.963 -2.399 1.00 67.38 987 GLY A O 1
ATOM 7848 N N . SER A 1 988 ? 24.502 35.088 -4.636 1.00 61.88 988 SER A N 1
ATOM 7849 C CA . SER A 1 988 ? 25.854 34.687 -5.056 1.00 61.88 988 SER A CA 1
ATOM 7850 C C . SER A 1 988 ? 26.982 35.572 -4.507 1.00 61.88 988 SER A C 1
ATOM 7852 O O . SER A 1 988 ? 28.014 35.057 -4.078 1.00 61.88 988 SER A O 1
ATOM 7854 N N . GLN A 1 989 ? 26.772 36.890 -4.427 1.00 53.03 989 GLN A N 1
ATOM 7855 C CA . GLN A 1 989 ? 27.800 37.884 -4.071 1.00 53.03 989 GLN A CA 1
ATOM 7856 C C . GLN A 1 989 ? 28.331 37.804 -2.619 1.00 53.03 989 GLN A C 1
ATOM 7858 O O . GLN A 1 989 ? 29.174 38.609 -2.227 1.00 53.03 989 GLN A O 1
ATOM 7863 N N . LYS A 1 990 ? 27.842 36.872 -1.786 1.00 50.47 990 LYS A N 1
ATOM 7864 C CA . LYS A 1 990 ? 28.184 36.780 -0.348 1.00 50.47 990 LYS A CA 1
ATOM 7865 C C . LYS A 1 990 ? 29.054 35.577 0.038 1.00 50.47 990 LYS A C 1
ATOM 7867 O O . LYS A 1 990 ? 29.312 35.387 1.225 1.00 50.47 990 LYS A O 1
ATOM 7872 N N . LEU A 1 991 ? 29.530 34.778 -0.921 1.00 49.28 991 LEU A N 1
ATOM 7873 C CA . LEU A 1 991 ? 30.484 33.686 -0.668 1.00 49.28 991 LEU A CA 1
ATOM 7874 C C . LEU A 1 991 ? 31.939 34.176 -0.805 1.00 49.28 991 LEU A C 1
ATOM 7876 O O . LEU A 1 991 ? 32.620 33.898 -1.786 1.00 49.28 991 LEU A O 1
ATOM 7880 N N . THR A 1 992 ? 32.435 34.900 0.198 1.00 39.25 992 THR A N 1
ATOM 7881 C CA . THR A 1 992 ? 33.779 35.517 0.212 1.00 39.25 992 THR A CA 1
ATOM 7882 C C . THR A 1 992 ? 34.914 34.598 0.706 1.00 39.25 992 THR A C 1
ATOM 7884 O O . THR A 1 992 ? 35.882 35.074 1.295 1.00 39.25 992 THR A O 1
ATOM 7887 N N . THR A 1 993 ? 34.830 33.272 0.527 1.00 38.56 993 THR A N 1
ATOM 7888 C CA . THR A 1 993 ? 35.948 32.319 0.773 1.00 38.56 993 THR A CA 1
ATOM 7889 C C . THR A 1 993 ? 35.648 30.931 0.180 1.00 38.56 993 THR A C 1
ATOM 7891 O O . THR A 1 993 ? 34.495 30.653 -0.145 1.00 38.56 993 THR A O 1
ATOM 7894 N N . PRO A 1 994 ? 36.685 30.097 -0.045 1.00 42.06 994 PRO A N 1
ATOM 7895 C CA . PRO A 1 994 ? 37.014 29.554 -1.360 1.00 42.06 994 PRO A CA 1
ATOM 7896 C C . PRO A 1 994 ? 35.884 28.740 -1.999 1.00 42.06 994 PRO A C 1
ATOM 7898 O O . PRO A 1 994 ? 35.195 27.957 -1.344 1.00 42.06 994 PRO A O 1
ATOM 7901 N N . VAL A 1 995 ? 35.766 28.916 -3.315 1.00 45.19 995 VAL A N 1
ATOM 7902 C CA . VAL A 1 995 ? 34.796 28.264 -4.200 1.00 45.19 995 VAL A CA 1
ATOM 7903 C C . VAL A 1 995 ? 34.779 26.745 -3.945 1.00 45.19 995 VAL A C 1
ATOM 7905 O O . VAL A 1 995 ? 35.795 26.085 -4.172 1.00 45.19 995 VAL A O 1
ATOM 7908 N N . PRO A 1 996 ? 33.657 26.157 -3.479 1.00 42.84 996 PRO A N 1
ATOM 7909 C CA . PRO A 1 996 ? 33.495 24.708 -3.427 1.00 42.84 996 PRO A CA 1
ATOM 7910 C C . PRO A 1 996 ? 33.714 24.107 -4.824 1.00 42.84 996 PRO A C 1
ATOM 7912 O O . PRO A 1 996 ? 33.277 24.722 -5.799 1.00 42.84 996 PRO A O 1
ATOM 7915 N N . PRO A 1 997 ? 34.289 22.897 -4.960 1.00 43.19 997 PRO A N 1
ATOM 7916 C CA . PRO A 1 997 ? 34.692 22.314 -6.253 1.00 43.19 997 PRO A CA 1
ATOM 7917 C C . PRO A 1 997 ? 33.541 22.014 -7.242 1.00 43.19 997 PRO A C 1
ATOM 7919 O O . PRO A 1 997 ? 33.763 21.418 -8.291 1.00 43.19 997 PRO A O 1
ATOM 7922 N N . TYR A 1 998 ? 32.314 22.426 -6.916 1.00 49.09 998 TYR A N 1
ATOM 7923 C CA . TYR A 1 998 ? 31.085 22.252 -7.693 1.00 49.09 998 TYR A CA 1
ATOM 7924 C C . TYR A 1 998 ? 30.507 23.584 -8.220 1.00 49.09 998 TYR A C 1
ATOM 7926 O O . TYR A 1 998 ? 29.572 23.562 -9.013 1.00 49.09 998 TYR A O 1
ATOM 7934 N N . ILE A 1 999 ? 31.077 24.731 -7.814 1.00 51.03 999 ILE A N 1
ATOM 7935 C CA . ILE A 1 999 ? 30.689 26.082 -8.270 1.00 51.03 999 ILE A CA 1
ATOM 7936 C C . ILE A 1 999 ? 31.570 26.568 -9.449 1.00 51.03 999 ILE A C 1
ATOM 7938 O O . ILE A 1 999 ? 31.307 27.620 -10.026 1.00 51.03 999 ILE A O 1
ATOM 7942 N N . ALA A 1 1000 ? 32.589 25.797 -9.850 1.00 52.62 1000 ALA A N 1
ATOM 7943 C CA . ALA A 1 1000 ? 33.407 26.099 -11.028 1.00 52.62 1000 ALA A CA 1
ATOM 7944 C C . ALA A 1 1000 ? 32.546 26.170 -12.314 1.00 52.62 1000 ALA A C 1
ATOM 7946 O O . ALA A 1 1000 ? 31.669 25.314 -12.481 1.00 52.62 1000 ALA A O 1
ATOM 7947 N N . PRO A 1 1001 ? 32.779 27.139 -13.223 1.00 56.56 1001 PRO A N 1
ATOM 7948 C CA . PRO A 1 1001 ? 31.989 27.268 -14.444 1.00 56.56 1001 PRO A CA 1
ATOM 7949 C C . PRO A 1 1001 ? 32.083 26.023 -15.332 1.00 56.56 1001 PRO A C 1
ATOM 7951 O O . PRO A 1 1001 ? 33.149 25.425 -15.496 1.00 56.56 1001 PRO A O 1
ATOM 7954 N N . LEU A 1 1002 ? 30.964 25.621 -15.938 1.00 59.22 1002 LEU A N 1
ATOM 7955 C CA . LEU A 1 1002 ? 30.900 24.384 -16.724 1.00 59.22 1002 LEU A CA 1
ATOM 7956 C C . LEU A 1 1002 ? 31.678 24.489 -18.037 1.00 59.22 1002 LEU A C 1
ATOM 7958 O O . LEU A 1 1002 ? 32.176 23.474 -18.528 1.00 59.22 1002 LEU A O 1
ATOM 7962 N N . TYR A 1 1003 ? 31.786 25.697 -18.598 1.00 55.19 1003 TYR A N 1
ATOM 7963 C CA . TYR A 1 1003 ? 32.512 25.933 -19.847 1.00 55.19 1003 TYR A CA 1
ATOM 7964 C C . TYR A 1 1003 ? 34.013 25.602 -19.718 1.00 55.19 1003 TYR A C 1
ATOM 7966 O O . TYR A 1 1003 ? 34.616 25.122 -20.674 1.00 55.19 1003 TYR A O 1
ATOM 7974 N N . GLU A 1 1004 ? 34.606 25.741 -18.525 1.00 54.16 1004 GLU A N 1
ATOM 7975 C CA . GLU A 1 1004 ? 36.019 25.404 -18.267 1.00 54.16 1004 GLU A CA 1
ATOM 7976 C C . GLU A 1 1004 ? 36.274 23.888 -18.299 1.00 54.16 1004 GLU A C 1
ATOM 7978 O O . GLU A 1 1004 ? 37.381 23.441 -18.591 1.00 54.16 1004 GLU A O 1
ATOM 7983 N N . GLN A 1 1005 ? 35.238 23.079 -18.050 1.00 57.78 1005 GLN A N 1
ATOM 7984 C CA . GLN A 1 1005 ? 35.308 21.613 -18.078 1.00 57.78 1005 GLN A CA 1
ATOM 7985 C C . GLN A 1 1005 ? 34.951 21.019 -19.454 1.00 57.78 1005 GLN A C 1
ATOM 7987 O O . GLN A 1 1005 ? 35.113 19.814 -19.666 1.00 57.78 1005 GLN A O 1
ATOM 7992 N N . LYS A 1 1006 ? 34.452 21.835 -20.394 1.00 58.84 1006 LYS A N 1
ATOM 7993 C CA . LYS A 1 1006 ? 34.002 21.409 -21.730 1.00 58.84 1006 LYS A CA 1
ATOM 7994 C C . LYS A 1 1006 ? 34.352 22.476 -22.789 1.00 58.84 1006 LYS A C 1
ATOM 7996 O O . LYS A 1 1006 ? 33.508 23.309 -23.115 1.00 58.84 1006 LYS A O 1
ATOM 8001 N N . PRO A 1 1007 ? 35.541 22.413 -23.421 1.00 52.16 1007 PRO A N 1
ATOM 8002 C CA . PRO A 1 1007 ? 36.026 23.431 -24.369 1.00 52.16 1007 PRO A CA 1
ATOM 8003 C C . PRO A 1 1007 ? 35.334 23.410 -25.754 1.00 52.16 1007 PRO A C 1
ATOM 8005 O O . PRO A 1 1007 ? 35.897 23.873 -26.737 1.00 52.16 1007 PRO A O 1
ATOM 8008 N N . CYS A 1 1008 ? 34.130 22.838 -25.857 1.00 54.81 1008 CYS A N 1
ATOM 8009 C CA . CYS A 1 1008 ? 33.389 22.624 -27.109 1.00 54.81 1008 CYS A CA 1
ATOM 8010 C C . CYS A 1 1008 ? 32.146 23.532 -27.235 1.00 54.81 1008 CYS A C 1
ATOM 8012 O O . CYS A 1 1008 ? 31.320 23.327 -28.122 1.00 54.81 1008 CYS A O 1
ATOM 8014 N N . VAL A 1 1009 ? 31.964 24.492 -26.323 1.00 65.38 1009 VAL A N 1
ATOM 8015 C CA . VAL A 1 1009 ? 30.815 25.411 -26.320 1.00 65.38 1009 VAL A CA 1
ATOM 8016 C C . VAL A 1 1009 ? 31.233 26.748 -26.925 1.00 65.38 1009 VAL A C 1
ATOM 8018 O O . VAL A 1 1009 ? 31.964 27.512 -26.301 1.00 65.38 1009 VAL A O 1
ATOM 8021 N N . THR A 1 1010 ? 30.756 27.033 -28.135 1.00 70.19 1010 THR A N 1
ATOM 8022 C CA . THR A 1 1010 ? 30.893 28.336 -28.798 1.00 70.19 1010 THR A CA 1
ATOM 8023 C C . THR A 1 1010 ? 29.668 29.202 -28.510 1.00 70.19 1010 THR A C 1
ATOM 8025 O O . THR A 1 1010 ? 28.537 28.727 -28.610 1.00 70.19 1010 THR A O 1
ATOM 8028 N N . LEU A 1 1011 ? 29.882 30.471 -28.161 1.00 77.69 1011 LEU A N 1
ATOM 8029 C CA . LEU A 1 1011 ? 28.809 31.461 -28.039 1.00 77.69 1011 LEU A CA 1
ATOM 8030 C C . LEU A 1 1011 ? 28.375 31.925 -29.448 1.00 77.69 1011 LEU A C 1
ATOM 8032 O O . LEU A 1 1011 ? 29.261 32.159 -30.267 1.00 77.69 1011 LEU A O 1
ATOM 8036 N N . PRO A 1 1012 ? 27.069 32.085 -29.739 1.00 79.38 1012 PRO A N 1
ATOM 8037 C CA . PRO A 1 1012 ? 26.603 32.726 -30.972 1.00 79.38 1012 PRO A CA 1
ATOM 8038 C C . PRO A 1 1012 ? 27.127 34.164 -31.127 1.00 79.38 1012 PRO A C 1
ATOM 8040 O O . PRO A 1 1012 ? 27.138 34.927 -30.157 1.00 79.38 1012 PRO A O 1
ATOM 8043 N N . ASP A 1 1013 ? 27.515 34.549 -32.347 1.00 73.44 1013 ASP A N 1
ATOM 8044 C CA . ASP A 1 1013 ? 28.130 35.856 -32.646 1.00 73.44 1013 ASP A CA 1
ATOM 8045 C C . ASP A 1 1013 ? 27.218 37.049 -32.303 1.00 73.44 1013 ASP A C 1
ATOM 8047 O O . ASP A 1 1013 ? 27.686 38.100 -31.862 1.00 73.44 1013 ASP A O 1
ATOM 8051 N N . SER A 1 1014 ? 25.903 36.855 -32.408 1.00 71.19 1014 SER A N 1
ATOM 8052 C CA . SER A 1 1014 ? 24.830 37.789 -32.032 1.00 71.19 1014 SER A CA 1
ATOM 8053 C C . SER A 1 1014 ? 24.773 38.142 -30.539 1.00 71.19 1014 SER A C 1
ATOM 8055 O O . SER A 1 1014 ? 24.039 39.043 -30.140 1.00 71.19 1014 SER A O 1
ATOM 8057 N N . LEU A 1 1015 ? 25.545 37.451 -29.694 1.00 78.38 1015 LEU A N 1
ATOM 8058 C CA . LEU A 1 1015 ? 25.685 37.743 -28.265 1.00 78.38 1015 LEU A CA 1
ATOM 8059 C C . LEU A 1 1015 ? 27.053 38.345 -27.919 1.00 78.38 1015 LEU A C 1
ATOM 8061 O O . LEU A 1 1015 ? 27.386 38.457 -26.740 1.00 78.38 1015 LEU A O 1
ATOM 8065 N N . SER A 1 1016 ? 27.850 38.741 -28.916 1.00 76.75 1016 SER A N 1
ATOM 8066 C CA . SER A 1 1016 ? 29.144 39.411 -28.719 1.00 76.75 1016 SER A CA 1
ATOM 8067 C C . SER A 1 1016 ? 29.023 40.757 -27.988 1.00 76.75 1016 SER A C 1
ATOM 8069 O O . SER A 1 1016 ? 29.877 41.069 -27.157 1.00 76.75 1016 SER A O 1
ATOM 8071 N N . GLU A 1 1017 ? 27.939 41.503 -28.225 1.00 75.69 1017 GLU A N 1
ATOM 8072 C CA . GLU A 1 1017 ? 27.647 42.802 -27.594 1.00 75.69 1017 GLU A CA 1
ATOM 8073 C C . GLU A 1 1017 ? 27.018 42.711 -26.189 1.00 75.69 1017 GLU A C 1
ATOM 8075 O O . GLU A 1 1017 ? 26.816 43.737 -25.538 1.00 75.69 1017 GLU A O 1
ATOM 8080 N N . ALA A 1 1018 ? 26.686 41.508 -25.708 1.00 84.06 1018 ALA A N 1
ATOM 8081 C CA . ALA A 1 1018 ? 26.063 41.314 -24.397 1.00 84.06 1018 ALA A CA 1
ATOM 8082 C C . ALA A 1 1018 ? 27.077 41.427 -23.238 1.00 84.06 1018 ALA A C 1
ATOM 8084 O O . ALA A 1 1018 ? 28.271 41.113 -23.383 1.00 84.06 1018 ALA A O 1
ATOM 8085 N N . SER A 1 1019 ? 26.608 41.820 -22.048 1.00 86.38 1019 SER A N 1
ATOM 8086 C CA . SER A 1 1019 ? 27.468 41.935 -20.858 1.00 86.38 1019 SER A CA 1
ATOM 8087 C C . SER A 1 1019 ? 28.163 40.620 -20.493 1.00 86.38 1019 SER A C 1
ATOM 8089 O O . SER A 1 1019 ? 27.724 39.515 -20.829 1.00 86.38 1019 SER A O 1
ATOM 8091 N N . SER A 1 1020 ? 29.293 40.728 -19.787 1.00 83.81 1020 SER A N 1
ATOM 8092 C CA . SER A 1 1020 ? 30.111 39.566 -19.414 1.00 83.81 1020 SER A CA 1
ATOM 8093 C C . SER A 1 1020 ? 29.335 38.540 -18.579 1.00 83.81 1020 SER A C 1
ATOM 8095 O O . SER A 1 1020 ? 29.517 37.331 -18.724 1.00 83.81 1020 SER A O 1
ATOM 8097 N N . GLU A 1 1021 ? 28.401 39.030 -17.776 1.00 83.56 1021 GLU A N 1
ATOM 8098 C CA . GLU A 1 1021 ? 27.503 38.310 -16.896 1.00 83.56 1021 GLU A CA 1
ATOM 8099 C C . GLU A 1 1021 ? 26.503 37.478 -17.707 1.00 83.56 1021 GLU A C 1
ATOM 8101 O O . GLU A 1 1021 ? 26.445 36.257 -17.525 1.00 83.56 1021 GLU A O 1
ATOM 8106 N N . VAL A 1 1022 ? 25.792 38.102 -18.656 1.00 86.25 1022 VAL A N 1
ATOM 8107 C CA . VAL A 1 1022 ? 24.842 37.426 -19.557 1.00 86.25 1022 VAL A CA 1
ATOM 8108 C C . VAL A 1 1022 ? 25.563 36.409 -20.444 1.00 86.25 1022 VAL A C 1
ATOM 8110 O O . VAL A 1 1022 ? 25.109 35.267 -20.548 1.00 86.25 1022 VAL A O 1
ATOM 8113 N N . ARG A 1 1023 ? 26.732 36.755 -21.005 1.00 86.50 1023 ARG A N 1
ATOM 8114 C CA . ARG A 1 1023 ? 27.555 35.819 -21.795 1.00 86.50 1023 ARG A CA 1
ATOM 8115 C C . ARG A 1 1023 ? 28.035 34.626 -20.964 1.00 86.50 1023 ARG A C 1
ATOM 8117 O O . ARG A 1 1023 ? 27.949 33.493 -21.435 1.00 86.50 1023 ARG A O 1
ATOM 8124 N N . SER A 1 1024 ? 28.479 34.839 -19.721 1.00 83.88 1024 SER A N 1
ATOM 8125 C CA . SER A 1 1024 ? 28.890 33.742 -18.825 1.00 83.88 1024 SER A CA 1
ATOM 8126 C C . SER A 1 1024 ? 27.729 32.797 -18.498 1.00 83.88 1024 SER A C 1
ATOM 8128 O O . SER A 1 1024 ? 27.882 31.577 -18.567 1.00 83.88 1024 SER A O 1
ATOM 8130 N N . ALA A 1 1025 ? 26.542 33.346 -18.216 1.00 86.00 1025 ALA A N 1
ATOM 8131 C CA . ALA A 1 1025 ? 25.349 32.558 -17.943 1.00 86.00 1025 ALA A CA 1
ATOM 8132 C C . ALA A 1 1025 ? 24.894 31.781 -19.188 1.00 86.00 1025 ALA A C 1
ATOM 8134 O O . ALA A 1 1025 ? 24.569 30.601 -19.074 1.00 86.00 1025 ALA A O 1
ATOM 8135 N N . MET A 1 1026 ? 24.935 32.396 -20.374 1.00 88.12 1026 MET A N 1
ATOM 8136 C CA . MET A 1 1026 ? 24.633 31.733 -21.646 1.00 88.12 1026 MET A CA 1
ATOM 8137 C C . MET A 1 1026 ? 25.568 30.540 -21.900 1.00 88.12 1026 MET A C 1
ATOM 8139 O O . MET A 1 1026 ? 25.089 29.446 -22.194 1.00 88.12 1026 MET A O 1
ATOM 8143 N N . MET A 1 1027 ? 26.884 30.707 -21.720 1.00 84.75 1027 MET A N 1
ATOM 8144 C CA . MET A 1 1027 ? 27.855 29.615 -21.894 1.00 84.75 1027 MET A CA 1
ATOM 8145 C C . MET A 1 1027 ? 27.623 28.460 -20.909 1.00 84.75 1027 MET A C 1
ATOM 8147 O O . MET A 1 1027 ? 27.647 27.301 -21.322 1.00 84.75 1027 MET A O 1
ATOM 8151 N N . ASP A 1 1028 ? 27.336 28.742 -19.635 1.00 84.19 1028 ASP A N 1
ATOM 8152 C CA . ASP A 1 1028 ? 27.010 27.696 -18.652 1.00 84.19 1028 ASP A CA 1
ATOM 8153 C C . ASP A 1 1028 ? 25.684 26.981 -18.963 1.00 84.19 1028 ASP A C 1
ATOM 8155 O O . ASP A 1 1028 ? 25.560 25.773 -18.746 1.00 84.19 1028 ASP A O 1
ATOM 8159 N N . VAL A 1 1029 ? 24.695 27.695 -19.506 1.00 88.75 1029 VAL A N 1
ATOM 8160 C CA . VAL A 1 1029 ? 23.413 27.115 -19.931 1.00 88.75 1029 VAL A CA 1
ATOM 8161 C C . VAL A 1 1029 ? 23.584 26.244 -21.181 1.00 88.75 1029 VAL A C 1
ATOM 8163 O O . VAL A 1 1029 ? 23.045 25.137 -21.224 1.00 88.75 1029 VAL A O 1
ATOM 8166 N N . LEU A 1 1030 ? 24.370 26.674 -22.171 1.00 87.00 1030 LEU A N 1
ATOM 8167 C CA . LEU A 1 1030 ? 24.734 25.855 -23.335 1.00 87.00 1030 LEU A CA 1
ATOM 8168 C C . LEU A 1 1030 ? 25.537 24.612 -22.908 1.00 87.00 1030 LEU A C 1
ATOM 8170 O O . LEU A 1 1030 ? 25.246 23.494 -23.348 1.00 87.00 1030 LEU A O 1
ATOM 8174 N N . ALA A 1 1031 ? 26.479 24.767 -21.973 1.00 83.88 1031 ALA A N 1
ATOM 8175 C CA . ALA A 1 1031 ? 27.212 23.651 -21.384 1.00 83.88 1031 ALA A CA 1
ATOM 8176 C C . ALA A 1 1031 ? 26.271 22.668 -20.664 1.00 83.88 1031 ALA A C 1
ATOM 8178 O O . ALA A 1 1031 ? 26.394 21.458 -20.874 1.00 83.88 1031 ALA A O 1
ATOM 8179 N N . LEU A 1 1032 ? 25.283 23.153 -19.901 1.00 85.50 1032 LEU A N 1
ATOM 8180 C CA . LEU A 1 1032 ? 24.232 22.326 -19.294 1.00 85.50 1032 LEU A CA 1
ATOM 8181 C C . LEU A 1 1032 ? 23.407 21.578 -20.357 1.00 85.50 1032 LEU A C 1
ATOM 8183 O O . LEU A 1 1032 ? 23.200 20.369 -20.222 1.00 85.50 1032 LEU A O 1
ATOM 8187 N N . CYS A 1 1033 ? 22.998 22.248 -21.439 1.00 88.06 1033 CYS A N 1
ATOM 8188 C CA . CYS A 1 1033 ? 22.275 21.621 -22.553 1.00 88.06 1033 CYS A CA 1
ATOM 8189 C C . CYS A 1 1033 ? 23.094 20.491 -23.198 1.00 88.06 1033 CYS A C 1
ATOM 8191 O O . CYS A 1 1033 ? 22.546 19.426 -23.475 1.00 88.06 1033 CYS A O 1
ATOM 8193 N N . SER A 1 1034 ? 24.418 20.644 -23.317 1.00 82.69 1034 SER A N 1
ATOM 8194 C CA . SER A 1 1034 ? 25.323 19.603 -23.841 1.00 82.69 1034 SER A CA 1
ATOM 8195 C C . SER A 1 1034 ? 25.433 18.331 -22.973 1.00 82.69 1034 SER A C 1
ATOM 8197 O O . SER A 1 1034 ? 26.092 17.362 -23.365 1.00 82.69 1034 SER A O 1
ATOM 8199 N N . PHE A 1 1035 ? 24.851 18.312 -21.767 1.00 80.75 1035 PHE A N 1
ATOM 8200 C CA . PHE A 1 1035 ? 24.704 17.095 -20.956 1.00 80.75 1035 PHE A CA 1
ATOM 8201 C C . PHE A 1 1035 ? 23.385 16.352 -21.213 1.00 80.75 1035 PHE A C 1
ATOM 8203 O O . PHE A 1 1035 ? 23.225 15.224 -20.740 1.00 80.75 1035 PHE A O 1
ATOM 8210 N N . ALA A 1 1036 ? 22.449 16.933 -21.966 1.00 81.75 1036 ALA A N 1
ATOM 8211 C CA . ALA A 1 1036 ? 21.201 16.269 -22.307 1.00 81.75 1036 ALA A CA 1
ATOM 8212 C C . ALA A 1 1036 ? 21.454 15.014 -23.158 1.00 81.75 1036 ALA A C 1
ATOM 8214 O O . ALA A 1 1036 ? 22.162 15.045 -24.159 1.00 81.75 1036 ALA A O 1
ATOM 8215 N N . GLY A 1 1037 ? 20.877 13.887 -22.743 1.00 74.50 1037 GLY A N 1
ATOM 8216 C CA . GLY A 1 1037 ? 21.035 12.590 -23.406 1.00 74.50 1037 GLY A CA 1
ATOM 8217 C C . GLY A 1 1037 ? 22.296 11.814 -23.007 1.00 74.50 1037 GLY A C 1
ATOM 8218 O O . GLY A 1 1037 ? 22.349 10.614 -23.257 1.00 74.50 1037 GLY A O 1
ATOM 8219 N N . SER A 1 1038 ? 23.271 12.438 -22.332 1.00 70.62 1038 SER A N 1
ATOM 8220 C CA . SER A 1 1038 ? 24.479 11.744 -21.853 1.00 70.62 1038 SER A CA 1
ATOM 8221 C C . SER A 1 1038 ? 24.332 11.155 -20.445 1.00 70.62 1038 SER A C 1
ATOM 8223 O O . SER A 1 1038 ? 25.098 10.265 -20.074 1.00 70.62 1038 SER A O 1
ATOM 8225 N N . ALA A 1 1039 ? 23.355 11.639 -19.664 1.00 63.66 1039 ALA A N 1
ATOM 8226 C CA . ALA A 1 1039 ? 23.071 11.213 -18.289 1.00 63.66 1039 ALA A CA 1
ATOM 8227 C C . ALA A 1 1039 ? 24.309 11.220 -17.360 1.00 63.66 1039 ALA A C 1
ATOM 8229 O O . ALA A 1 1039 ? 24.469 10.339 -16.518 1.00 63.66 1039 ALA A O 1
ATOM 8230 N N . GLN A 1 1040 ? 25.220 12.187 -17.520 1.00 70.12 1040 GLN A N 1
ATOM 8231 C CA . GLN A 1 1040 ? 26.522 12.171 -16.840 1.00 70.12 1040 GLN A CA 1
ATOM 8232 C C . GLN A 1 1040 ? 26.550 12.808 -15.442 1.00 70.12 1040 GLN A C 1
ATOM 8234 O O . GLN A 1 1040 ? 27.482 12.499 -14.697 1.00 70.12 1040 GLN A O 1
ATOM 8239 N N . LEU A 1 1041 ? 25.580 13.641 -15.054 1.00 80.75 1041 LEU A N 1
ATOM 8240 C CA . LEU A 1 1041 ? 25.620 14.402 -13.794 1.00 80.75 1041 LEU A CA 1
ATOM 8241 C C . LEU A 1 1041 ? 25.055 13.609 -12.603 1.00 80.75 1041 LEU A C 1
ATOM 8243 O O . LEU A 1 1041 ? 24.200 12.736 -12.767 1.00 80.75 1041 LEU A O 1
ATOM 8247 N N . SER A 1 1042 ? 25.491 13.925 -11.381 1.00 81.38 1042 SER A N 1
ATOM 8248 C CA . SER A 1 1042 ? 24.791 13.491 -10.164 1.00 81.38 1042 SER A CA 1
ATOM 8249 C C . SER A 1 1042 ? 23.550 14.356 -9.900 1.00 81.38 1042 SER A C 1
ATOM 8251 O O . SER A 1 1042 ? 23.457 15.498 -10.351 1.00 81.38 1042 SER A O 1
ATOM 8253 N N . ALA A 1 1043 ? 22.591 13.828 -9.134 1.00 80.62 1043 ALA A N 1
ATOM 8254 C CA . ALA A 1 1043 ? 21.385 14.563 -8.740 1.00 80.62 1043 ALA A CA 1
ATOM 8255 C C . ALA A 1 1043 ? 21.694 15.858 -7.961 1.00 80.62 1043 ALA A C 1
ATOM 8257 O O . ALA A 1 1043 ? 21.020 16.872 -8.159 1.00 80.62 1043 ALA A O 1
ATOM 8258 N N . PHE A 1 1044 ? 22.737 15.837 -7.122 1.00 79.81 1044 PHE A N 1
ATOM 8259 C CA . PHE A 1 1044 ? 23.234 17.025 -6.429 1.00 79.81 1044 PHE A CA 1
ATOM 8260 C C . PHE A 1 1044 ? 23.832 18.038 -7.414 1.00 79.81 1044 PHE A C 1
ATOM 8262 O O . PHE A 1 1044 ? 23.382 19.182 -7.432 1.00 79.81 1044 PHE A O 1
ATOM 8269 N N . GLN A 1 1045 ? 24.773 17.605 -8.267 1.00 80.69 1045 GLN A N 1
ATOM 8270 C CA . GLN A 1 1045 ? 25.445 18.466 -9.250 1.00 80.69 1045 GLN A CA 1
ATOM 8271 C C . GLN A 1 1045 ? 24.433 19.159 -10.166 1.00 80.69 1045 GLN A C 1
ATOM 8273 O O . GLN A 1 1045 ? 24.475 20.372 -10.316 1.00 80.69 1045 GLN A O 1
ATOM 8278 N N . TYR A 1 1046 ? 23.475 18.413 -10.723 1.00 85.38 1046 TYR A N 1
ATOM 8279 C CA . TYR A 1 1046 ? 22.441 18.981 -11.588 1.00 85.38 1046 TYR A CA 1
ATOM 8280 C C . TYR A 1 1046 ? 21.627 20.089 -10.897 1.00 85.38 1046 TYR A C 1
ATOM 8282 O O . TYR A 1 1046 ? 21.421 21.148 -11.488 1.00 85.38 1046 TYR A O 1
ATOM 8290 N N . GLN A 1 1047 ? 21.182 19.883 -9.650 1.00 84.56 1047 GLN A N 1
ATOM 8291 C CA . GLN A 1 1047 ? 20.456 20.934 -8.927 1.00 84.56 1047 GLN A CA 1
ATOM 8292 C C . GLN A 1 1047 ? 21.362 22.118 -8.581 1.00 84.56 1047 GLN A C 1
ATOM 8294 O O . GLN A 1 1047 ? 20.921 23.247 -8.752 1.00 84.56 1047 GLN A O 1
ATOM 8299 N N . ASP A 1 1048 ? 22.600 21.890 -8.131 1.00 81.75 1048 ASP A N 1
ATOM 8300 C CA . ASP A 1 1048 ? 23.531 22.976 -7.785 1.00 81.75 1048 ASP A CA 1
ATOM 8301 C C . ASP A 1 1048 ? 23.785 23.896 -8.991 1.00 81.75 1048 ASP A C 1
ATOM 8303 O O . ASP A 1 1048 ? 23.654 25.115 -8.888 1.00 81.75 1048 ASP A O 1
ATOM 8307 N N . LEU A 1 1049 ? 24.012 23.304 -10.167 1.00 81.94 1049 LEU A N 1
ATOM 8308 C CA . LEU A 1 1049 ? 24.206 24.012 -11.434 1.00 81.94 1049 LEU A CA 1
ATOM 8309 C C . LEU A 1 1049 ? 22.964 24.815 -11.850 1.00 81.94 1049 LEU A C 1
ATOM 8311 O O . LEU A 1 1049 ? 23.068 26.016 -12.104 1.00 81.94 1049 LEU A O 1
ATOM 8315 N N . VAL A 1 1050 ? 21.781 24.187 -11.860 1.00 87.50 1050 VAL A N 1
ATOM 8316 C CA . VAL A 1 1050 ? 20.511 24.862 -12.193 1.00 87.50 1050 VAL A CA 1
ATOM 8317 C C . VAL A 1 1050 ? 20.232 26.021 -11.230 1.00 87.50 1050 VAL A C 1
ATOM 8319 O O . VAL A 1 1050 ? 19.875 27.112 -11.669 1.00 87.50 1050 VAL A O 1
ATOM 8322 N N . ILE A 1 1051 ? 20.432 25.817 -9.925 1.00 86.50 1051 ILE A N 1
ATOM 8323 C CA . ILE A 1 1051 ? 20.240 26.855 -8.904 1.00 86.50 1051 ILE A CA 1
ATOM 8324 C C . ILE A 1 1051 ? 21.273 27.978 -9.081 1.00 86.50 1051 ILE A C 1
ATOM 8326 O O . ILE A 1 1051 ? 20.896 29.145 -9.049 1.00 86.50 1051 ILE A O 1
ATOM 8330 N N . SER A 1 1052 ? 22.551 27.654 -9.299 1.00 84.88 1052 SER A N 1
ATOM 8331 C CA . SER A 1 1052 ? 23.648 28.622 -9.455 1.00 84.88 1052 SER A CA 1
ATOM 8332 C C . SER A 1 1052 ? 23.446 29.559 -10.650 1.00 84.88 1052 SER A C 1
ATOM 8334 O O . SER A 1 1052 ? 23.571 30.777 -10.512 1.00 84.88 1052 SER A O 1
ATOM 8336 N N . ILE A 1 1053 ? 23.068 29.010 -11.808 1.00 86.06 1053 ILE A N 1
ATOM 8337 C CA . ILE A 1 1053 ? 22.744 29.787 -13.013 1.00 86.06 1053 ILE A CA 1
ATOM 8338 C C . ILE A 1 1053 ? 21.560 30.728 -12.740 1.00 86.06 1053 ILE A C 1
ATOM 8340 O O . ILE A 1 1053 ? 21.672 31.938 -12.938 1.00 86.06 1053 ILE A O 1
ATOM 8344 N N . CYS A 1 1054 ? 20.444 30.200 -12.226 1.00 89.19 1054 CYS A N 1
ATOM 8345 C CA . CYS A 1 1054 ? 19.250 30.998 -11.937 1.00 89.19 1054 CYS A CA 1
ATOM 8346 C C . CYS A 1 1054 ? 19.491 32.084 -10.881 1.00 89.19 1054 CYS A C 1
ATOM 8348 O O . CYS A 1 1054 ? 18.930 33.174 -10.994 1.00 89.19 1054 CYS A O 1
ATOM 8350 N N . GLN A 1 1055 ? 20.314 31.808 -9.864 1.00 87.31 1055 GLN A N 1
ATOM 8351 C CA . GLN A 1 1055 ? 20.693 32.795 -8.854 1.00 87.31 1055 GLN A CA 1
ATOM 8352 C C . GLN A 1 1055 ? 21.539 33.915 -9.459 1.00 87.31 1055 GLN A C 1
ATOM 8354 O O . GLN A 1 1055 ? 21.176 35.067 -9.271 1.00 87.31 1055 GLN A O 1
ATOM 8359 N N . ARG A 1 1056 ? 22.588 33.616 -10.244 1.00 86.62 1056 ARG A N 1
ATOM 8360 C CA . ARG A 1 1056 ? 23.388 34.660 -10.919 1.00 86.62 1056 ARG A CA 1
ATOM 8361 C C . ARG A 1 1056 ? 22.539 35.546 -11.828 1.00 86.62 1056 ARG A C 1
ATOM 8363 O O . ARG A 1 1056 ? 22.657 36.763 -11.761 1.00 86.62 1056 ARG A O 1
ATOM 8370 N N . LEU A 1 1057 ? 21.654 34.947 -12.628 1.00 88.88 1057 LEU A N 1
ATOM 8371 C CA . LEU A 1 1057 ? 20.729 35.699 -13.480 1.00 88.88 1057 LEU A CA 1
ATOM 8372 C C . LEU A 1 1057 ? 19.803 36.598 -12.644 1.00 88.88 1057 LEU A C 1
ATOM 8374 O O . LEU A 1 1057 ? 19.625 37.767 -12.973 1.00 88.88 1057 LEU A O 1
ATOM 8378 N N . SER A 1 1058 ? 19.243 36.075 -11.550 1.00 89.31 1058 SER A N 1
ATOM 8379 C CA . SER A 1 1058 ? 18.330 36.819 -10.667 1.00 89.31 1058 SER A CA 1
ATOM 8380 C C . SER A 1 1058 ? 19.025 37.909 -9.840 1.00 89.31 1058 SER A C 1
ATOM 8382 O O . SER A 1 1058 ? 18.408 38.935 -9.573 1.00 89.31 1058 SER A O 1
ATOM 8384 N N . ASP A 1 1059 ? 20.284 37.698 -9.446 1.00 85.75 1059 ASP A N 1
ATOM 8385 C CA . ASP A 1 1059 ? 21.124 38.678 -8.749 1.00 85.75 1059 ASP A CA 1
ATOM 8386 C C . ASP A 1 1059 ? 21.581 39.804 -9.698 1.00 85.75 1059 ASP A C 1
ATOM 8388 O O . ASP A 1 1059 ? 21.689 40.946 -9.264 1.00 85.75 1059 ASP A O 1
ATOM 8392 N N . TYR A 1 1060 ? 21.827 39.504 -10.983 1.00 86.81 1060 TYR A N 1
ATOM 8393 C CA . TYR A 1 1060 ? 22.192 40.496 -12.005 1.00 86.81 1060 TYR A CA 1
ATOM 8394 C C . TYR A 1 1060 ? 21.039 41.463 -12.316 1.00 86.81 1060 TYR A C 1
ATOM 8396 O O . TYR A 1 1060 ? 21.256 42.667 -12.410 1.00 86.81 1060 TYR A O 1
ATOM 8404 N N . ALA A 1 1061 ? 19.809 40.951 -12.453 1.00 88.00 1061 ALA A N 1
ATOM 8405 C CA . ALA A 1 1061 ? 18.627 41.777 -12.698 1.00 88.00 1061 ALA A CA 1
ATOM 8406 C C . ALA A 1 1061 ? 17.368 41.191 -12.020 1.00 88.00 1061 ALA A C 1
ATOM 8408 O O . ALA A 1 1061 ? 16.666 40.358 -12.617 1.00 88.00 1061 ALA A O 1
ATOM 8409 N N . PRO A 1 1062 ? 17.037 41.626 -10.788 1.00 87.88 1062 PRO A N 1
ATOM 8410 C CA . PRO A 1 1062 ? 15.822 41.211 -10.089 1.00 87.88 1062 PRO A CA 1
ATOM 8411 C C . PRO A 1 1062 ? 14.535 41.633 -10.823 1.00 87.88 1062 PRO A C 1
ATOM 8413 O O . PRO A 1 1062 ? 14.522 42.564 -11.629 1.00 87.88 1062 PRO A O 1
ATOM 8416 N N . LEU A 1 1063 ? 13.418 40.944 -10.559 1.00 89.31 1063 LEU A N 1
ATOM 8417 C CA . LEU A 1 1063 ? 12.176 41.133 -11.333 1.00 89.31 1063 LEU A CA 1
ATOM 8418 C C . LEU A 1 1063 ? 11.394 42.416 -10.990 1.00 89.31 1063 LEU A C 1
ATOM 8420 O O . LEU A 1 1063 ? 10.694 42.934 -11.853 1.00 89.31 1063 LEU A O 1
ATOM 8424 N N . ASN A 1 1064 ? 11.494 42.923 -9.754 1.00 87.06 1064 ASN A N 1
ATOM 8425 C CA . ASN A 1 1064 ? 10.802 44.145 -9.301 1.00 87.06 1064 ASN A CA 1
ATOM 8426 C C . ASN A 1 1064 ? 11.753 45.334 -9.059 1.00 87.06 1064 ASN A C 1
ATOM 8428 O O . ASN A 1 1064 ? 11.357 46.294 -8.400 1.00 87.06 1064 ASN A O 1
ATOM 8432 N N . ASP A 1 1065 ? 12.993 45.254 -9.537 1.00 83.44 1065 ASP A N 1
ATOM 8433 C CA . ASP A 1 1065 ? 14.014 46.294 -9.361 1.00 83.44 1065 ASP A CA 1
ATOM 8434 C C . ASP A 1 1065 ? 14.335 46.973 -10.706 1.00 83.44 1065 ASP A C 1
ATOM 8436 O O . ASP A 1 1065 ? 13.721 46.656 -11.735 1.00 83.44 1065 ASP A O 1
ATOM 8440 N N . GLU A 1 1066 ? 15.271 47.921 -10.713 1.00 83.12 1066 GLU A N 1
ATOM 8441 C CA . GLU A 1 1066 ? 15.734 48.561 -11.947 1.00 83.12 1066 GLU A CA 1
ATOM 8442 C C . GLU A 1 1066 ? 16.265 47.518 -12.951 1.00 83.12 1066 GLU A C 1
ATOM 8444 O O . GLU A 1 1066 ? 16.966 46.566 -12.604 1.00 83.12 1066 GLU A O 1
ATOM 8449 N N . ARG A 1 1067 ? 15.869 47.668 -14.220 1.00 88.56 1067 ARG A N 1
ATOM 8450 C CA . ARG A 1 1067 ? 16.201 46.729 -15.304 1.00 88.56 1067 ARG A CA 1
ATOM 8451 C C . ARG A 1 1067 ? 17.408 47.234 -16.106 1.00 88.56 1067 ARG A C 1
ATOM 8453 O O . ARG A 1 1067 ? 17.590 48.450 -16.173 1.00 88.56 1067 ARG A O 1
ATOM 8460 N N . PRO A 1 1068 ? 18.196 46.341 -16.741 1.00 86.50 1068 PRO A N 1
ATOM 8461 C CA . PRO A 1 1068 ? 19.337 46.734 -17.564 1.00 86.50 1068 PRO A CA 1
ATOM 8462 C C . PRO A 1 1068 ? 18.971 47.776 -18.628 1.00 86.50 1068 PRO A C 1
ATOM 8464 O O . PRO A 1 1068 ? 17.903 47.716 -19.235 1.00 86.50 1068 PRO A O 1
ATOM 8467 N N . VAL A 1 1069 ? 19.878 48.729 -18.862 1.00 82.00 1069 VAL A N 1
ATOM 8468 C CA . VAL A 1 1069 ? 19.681 49.812 -19.843 1.00 82.00 1069 VAL A CA 1
ATOM 8469 C C . VAL A 1 1069 ? 19.766 49.290 -21.282 1.00 82.00 1069 VAL A C 1
ATOM 8471 O O . VAL A 1 1069 ? 19.064 49.790 -22.158 1.00 82.00 1069 VAL A O 1
ATOM 8474 N N . GLN A 1 1070 ? 20.601 48.276 -21.529 1.00 84.62 1070 GLN A N 1
ATOM 8475 C CA . GLN A 1 1070 ? 20.753 47.634 -22.835 1.00 84.62 1070 GLN A CA 1
ATOM 8476 C C . GLN A 1 1070 ? 19.606 46.624 -23.060 1.00 84.62 1070 GLN A C 1
ATOM 8478 O O . GLN A 1 1070 ? 19.507 45.653 -22.304 1.00 84.62 1070 GLN A O 1
ATOM 8483 N N . PRO A 1 1071 ? 18.750 46.794 -24.092 1.00 84.31 1071 PRO A N 1
ATOM 8484 C CA . PRO A 1 1071 ? 17.590 45.921 -24.303 1.00 84.31 1071 PRO A CA 1
ATOM 8485 C C . PRO A 1 1071 ? 17.951 44.450 -24.542 1.00 84.31 1071 PRO A C 1
ATOM 8487 O O . PRO A 1 1071 ? 17.217 43.567 -24.101 1.00 84.31 1071 PRO A O 1
ATOM 8490 N N . LEU A 1 1072 ? 19.091 44.194 -25.198 1.00 85.75 1072 LEU A N 1
ATOM 8491 C CA . LEU A 1 1072 ? 19.612 42.847 -25.446 1.00 85.75 1072 LEU A CA 1
ATOM 8492 C C . LEU A 1 1072 ? 19.869 42.096 -24.132 1.00 85.75 1072 LEU A C 1
ATOM 8494 O O . LEU A 1 1072 ? 19.407 40.972 -23.973 1.00 85.75 1072 LEU A O 1
ATOM 8498 N N . ASP A 1 1073 ? 20.532 42.732 -23.165 1.00 88.50 1073 ASP A N 1
ATOM 8499 C CA . ASP A 1 1073 ? 20.821 42.131 -21.858 1.00 88.50 1073 ASP A CA 1
ATOM 8500 C C . ASP A 1 1073 ? 19.546 41.886 -21.035 1.00 88.50 1073 ASP A C 1
ATOM 8502 O O . ASP A 1 1073 ? 19.401 40.821 -20.431 1.00 88.50 1073 ASP A O 1
ATOM 8506 N N . ASP A 1 1074 ? 18.599 42.834 -21.034 1.00 90.00 1074 ASP A N 1
ATOM 8507 C CA . ASP A 1 1074 ? 17.322 42.700 -20.314 1.00 90.00 1074 ASP A CA 1
ATOM 8508 C C . ASP A 1 1074 ? 16.505 41.507 -20.846 1.00 90.00 1074 ASP A C 1
ATOM 8510 O O . ASP A 1 1074 ? 16.017 40.674 -20.076 1.00 90.00 1074 ASP A O 1
ATOM 8514 N N . VAL A 1 1075 ? 16.401 41.376 -22.173 1.00 90.06 1075 VAL A N 1
ATOM 8515 C CA . VAL A 1 1075 ? 15.625 40.311 -22.824 1.00 90.06 1075 VAL A CA 1
ATOM 8516 C C . VAL A 1 1075 ? 16.353 38.967 -22.807 1.00 90.06 1075 VAL A C 1
ATOM 8518 O O . VAL A 1 1075 ? 15.710 37.952 -22.537 1.00 90.06 1075 VAL A O 1
ATOM 8521 N N . CYS A 1 1076 ? 17.675 38.926 -22.992 1.00 90.50 1076 CYS A N 1
ATOM 8522 C CA . CYS A 1 1076 ? 18.455 37.693 -22.853 1.00 90.50 1076 CYS A CA 1
ATOM 8523 C C . CYS A 1 1076 ? 18.448 37.168 -21.412 1.00 90.50 1076 CYS A C 1
ATOM 8525 O O . CYS A 1 1076 ? 18.314 35.960 -21.213 1.00 90.50 1076 CYS A O 1
ATOM 8527 N N . GLN A 1 1077 ? 18.512 38.034 -20.395 1.00 93.00 1077 GLN A N 1
ATOM 8528 C CA . GLN A 1 1077 ? 18.396 37.606 -18.997 1.00 93.00 1077 GLN A CA 1
ATOM 8529 C C . GLN A 1 1077 ? 17.013 37.018 -18.690 1.00 93.00 1077 GLN A C 1
ATOM 8531 O O . GLN A 1 1077 ? 16.926 35.959 -18.060 1.00 93.00 1077 GLN A O 1
ATOM 8536 N N . LEU A 1 1078 ? 15.939 37.658 -19.165 1.00 93.81 1078 LEU A N 1
ATOM 8537 C CA . LEU A 1 1078 ? 14.571 37.167 -18.974 1.00 93.81 1078 LEU A CA 1
ATOM 8538 C C . LEU A 1 1078 ? 14.312 35.883 -19.770 1.00 93.81 1078 LEU A C 1
ATOM 8540 O O . LEU A 1 1078 ? 13.696 34.964 -19.235 1.00 93.81 1078 LEU A O 1
ATOM 8544 N N . GLY A 1 1079 ? 14.839 35.778 -20.992 1.00 93.31 1079 GLY A N 1
ATOM 8545 C CA . GLY A 1 1079 ? 14.793 34.573 -21.822 1.00 93.31 1079 GLY A CA 1
ATOM 8546 C C . GLY A 1 1079 ? 15.549 33.400 -21.200 1.00 93.31 1079 GLY A C 1
ATOM 8547 O O . GLY A 1 1079 ? 15.013 32.295 -21.131 1.00 93.31 1079 GLY A O 1
ATOM 8548 N N . LEU A 1 1080 ? 16.745 33.633 -20.649 1.00 93.69 1080 LEU A N 1
ATOM 8549 C CA . LEU A 1 1080 ? 17.497 32.619 -19.905 1.00 93.69 1080 LEU A CA 1
ATOM 8550 C C . LEU A 1 1080 ? 16.788 32.203 -18.609 1.00 93.69 1080 LEU A C 1
ATOM 8552 O O . LEU A 1 1080 ? 16.716 31.008 -18.324 1.00 93.69 1080 LEU A O 1
ATOM 8556 N N . LEU A 1 1081 ? 16.215 33.135 -17.837 1.00 92.88 1081 LEU A N 1
ATOM 8557 C CA . LEU A 1 1081 ? 15.402 32.780 -16.666 1.00 92.88 1081 LEU A CA 1
ATOM 8558 C C . LEU A 1 1081 ? 14.144 31.998 -17.059 1.00 92.88 1081 LEU A C 1
ATOM 8560 O O . LEU A 1 1081 ? 13.806 31.019 -16.396 1.00 92.88 1081 LEU A O 1
ATOM 8564 N N . ALA A 1 1082 ? 13.466 32.390 -18.138 1.00 92.25 1082 ALA A N 1
ATOM 8565 C CA . ALA A 1 1082 ? 12.288 31.706 -18.660 1.00 92.25 1082 ALA A CA 1
ATOM 8566 C C . ALA A 1 1082 ? 12.625 30.285 -19.136 1.00 92.25 1082 ALA A C 1
ATOM 8568 O O . ALA A 1 1082 ? 11.943 29.337 -18.741 1.00 92.25 1082 ALA A O 1
ATOM 8569 N N . PHE A 1 1083 ? 13.723 30.116 -19.878 1.00 92.69 1083 PHE A N 1
ATOM 8570 C CA . PHE A 1 1083 ? 14.273 28.816 -20.261 1.00 92.69 1083 PHE A CA 1
ATOM 8571 C C . PHE A 1 1083 ? 14.585 27.960 -19.032 1.00 92.69 1083 PHE A C 1
ATOM 8573 O O . PHE A 1 1083 ? 14.071 26.851 -18.895 1.00 92.69 1083 PHE A O 1
ATOM 8580 N N . MET A 1 1084 ? 15.357 28.491 -18.083 1.00 91.12 1084 MET A N 1
ATOM 8581 C CA . MET A 1 1084 ? 15.742 27.750 -16.883 1.00 91.12 1084 MET A CA 1
ATOM 8582 C C . MET A 1 1084 ? 14.549 27.437 -15.967 1.00 91.12 1084 MET A C 1
ATOM 8584 O O . MET A 1 1084 ? 14.556 26.423 -15.261 1.00 91.12 1084 MET A O 1
ATOM 8588 N N . SER A 1 1085 ? 13.480 28.239 -16.018 1.00 88.06 1085 SER A N 1
ATOM 8589 C CA . SER A 1 1085 ? 12.241 27.971 -15.286 1.00 88.06 1085 SER A CA 1
ATOM 8590 C C . SER A 1 1085 ? 11.558 26.665 -15.715 1.00 88.06 1085 SER A C 1
ATOM 8592 O O . SER A 1 1085 ? 10.924 26.026 -14.875 1.00 88.06 1085 SER A O 1
ATOM 8594 N N . THR A 1 1086 ? 11.763 26.188 -16.953 1.00 86.12 1086 THR A N 1
ATOM 8595 C CA . THR A 1 1086 ? 11.231 24.891 -17.425 1.00 86.12 1086 THR A CA 1
ATOM 8596 C C . THR A 1 1086 ? 11.902 23.689 -16.740 1.00 86.12 1086 THR A C 1
ATOM 8598 O O . THR A 1 1086 ? 11.302 22.615 -16.619 1.00 86.12 1086 THR A O 1
ATOM 8601 N N . PHE A 1 1087 ? 13.124 23.867 -16.218 1.00 83.88 1087 PHE A N 1
ATOM 8602 C CA . PHE A 1 1087 ? 13.805 22.886 -15.366 1.00 83.88 1087 PHE A CA 1
ATOM 8603 C C . PHE A 1 1087 ? 13.413 23.010 -13.887 1.00 83.88 1087 PHE A C 1
ATOM 8605 O O . PHE A 1 1087 ? 13.511 22.029 -13.142 1.00 83.88 1087 PHE A O 1
ATOM 8612 N N . LEU A 1 1088 ? 12.964 24.192 -13.445 1.00 79.19 1088 LEU A N 1
ATOM 8613 C CA . LEU A 1 1088 ? 12.437 24.407 -12.094 1.00 79.19 1088 LEU A CA 1
ATOM 8614 C C . LEU A 1 1088 ? 11.003 23.867 -11.948 1.00 79.19 1088 LEU A C 1
ATOM 8616 O O . LEU A 1 1088 ? 10.706 23.250 -10.921 1.00 79.19 1088 LEU A O 1
ATOM 8620 N N . SER A 1 1089 ? 10.169 24.040 -12.978 1.00 66.00 1089 SER A N 1
ATOM 8621 C CA . SER A 1 1089 ? 8.740 23.702 -13.031 1.00 66.00 1089 SER A CA 1
ATOM 8622 C C . SER A 1 1089 ? 8.428 22.874 -14.283 1.00 66.00 1089 SER A C 1
ATOM 8624 O O . SER A 1 1089 ? 8.514 23.386 -15.396 1.00 66.00 1089 SER A O 1
ATOM 8626 N N . ARG A 1 1090 ? 8.045 21.593 -14.141 1.00 59.72 1090 ARG A N 1
ATOM 8627 C CA . ARG A 1 1090 ? 7.871 20.711 -15.312 1.00 59.72 1090 ARG A CA 1
ATOM 8628 C C . ARG A 1 1090 ? 6.493 20.858 -15.983 1.00 59.72 1090 ARG A C 1
ATOM 8630 O O . ARG A 1 1090 ? 5.487 20.543 -15.349 1.00 59.72 1090 ARG A O 1
ATOM 8637 N N . PRO A 1 1091 ? 6.416 21.133 -17.302 1.00 40.59 1091 PRO A N 1
ATOM 8638 C CA . PRO A 1 1091 ? 5.150 21.311 -18.033 1.00 40.59 1091 PRO A CA 1
ATOM 8639 C C . PRO A 1 1091 ? 4.338 20.019 -18.294 1.00 40.59 1091 PRO A C 1
ATOM 8641 O O . PRO A 1 1091 ? 3.389 20.033 -19.070 1.00 40.59 1091 PRO A O 1
ATOM 8644 N N . ARG A 1 1092 ? 4.689 18.883 -17.667 1.00 43.72 1092 ARG A N 1
ATOM 8645 C CA . ARG A 1 1092 ? 3.901 17.624 -17.692 1.00 43.72 1092 ARG A CA 1
ATOM 8646 C C . ARG A 1 1092 ? 3.111 17.371 -16.400 1.00 43.72 1092 ARG A C 1
ATOM 8648 O O . ARG A 1 1092 ? 2.549 16.292 -16.225 1.00 43.72 1092 ARG A O 1
ATOM 8655 N N . GLU A 1 1093 ? 3.109 18.321 -15.474 1.00 50.91 1093 GLU A N 1
ATOM 8656 C CA . GLU A 1 1093 ? 2.292 18.272 -14.259 1.00 50.91 1093 GLU A CA 1
ATOM 8657 C C . GLU A 1 1093 ? 0.845 18.690 -14.571 1.00 50.91 1093 GLU A C 1
ATOM 8659 O O . GLU A 1 1093 ? 0.611 19.437 -15.517 1.00 50.91 1093 GLU A O 1
ATOM 8664 N N . VAL A 1 1094 ? -0.136 18.215 -13.791 1.00 44.84 1094 VAL A N 1
ATOM 8665 C CA . VAL A 1 1094 ? -1.560 18.551 -14.019 1.00 44.84 1094 VAL A CA 1
ATOM 8666 C C . VAL A 1 1094 ? -1.816 20.052 -13.820 1.00 44.84 1094 VAL A C 1
ATOM 8668 O O . VAL A 1 1094 ? -2.661 20.619 -14.501 1.00 44.84 1094 VAL A O 1
ATOM 8671 N N . ASN A 1 1095 ? -1.039 20.688 -12.935 1.00 54.12 1095 ASN A N 1
ATOM 8672 C CA . ASN A 1 1095 ? -0.947 22.135 -12.743 1.00 54.12 1095 ASN A CA 1
ATOM 8673 C C . ASN A 1 1095 ? 0.542 22.516 -12.565 1.00 54.12 1095 ASN A C 1
ATOM 8675 O O . ASN A 1 1095 ? 1.035 22.470 -11.434 1.00 54.12 1095 ASN A O 1
ATOM 8679 N N . PRO A 1 1096 ? 1.294 22.847 -13.633 1.00 61.16 1096 PRO A N 1
ATOM 8680 C CA . PRO A 1 1096 ? 2.690 23.260 -13.499 1.00 61.16 1096 PRO A CA 1
ATOM 8681 C C . PRO A 1 1096 ? 2.801 24.604 -12.762 1.00 61.16 1096 PRO A C 1
ATOM 8683 O O . PRO A 1 1096 ? 1.921 25.463 -12.841 1.00 61.16 1096 PRO A O 1
ATOM 8686 N N . THR A 1 1097 ? 3.894 24.792 -12.018 1.00 65.75 1097 THR A N 1
ATOM 8687 C CA . THR A 1 1097 ? 4.066 25.988 -11.179 1.00 65.75 1097 THR A CA 1
ATOM 8688 C C . THR A 1 1097 ? 4.618 27.155 -12.011 1.00 65.75 1097 THR A C 1
ATOM 8690 O O . THR A 1 1097 ? 5.830 27.280 -12.178 1.00 65.75 1097 THR A O 1
ATOM 8693 N N . TYR A 1 1098 ? 3.740 27.996 -12.559 1.00 72.62 1098 TYR A N 1
ATOM 8694 C CA . TYR A 1 1098 ? 4.139 29.133 -13.397 1.00 72.62 1098 TYR A CA 1
ATOM 8695 C C . TYR A 1 1098 ? 4.618 30.345 -12.589 1.00 72.62 1098 TYR A C 1
ATOM 8697 O O . TYR A 1 1098 ? 3.943 30.795 -11.663 1.00 72.62 1098 TYR A O 1
ATOM 8705 N N . PHE A 1 1099 ? 5.732 30.943 -13.015 1.00 85.88 1099 PHE A N 1
ATOM 8706 C CA . PHE A 1 1099 ? 6.236 32.214 -12.493 1.00 85.88 1099 PHE A CA 1
ATOM 8707 C C . PHE A 1 1099 ? 5.569 33.373 -13.246 1.00 85.88 1099 PHE A C 1
ATOM 8709 O O . PHE A 1 1099 ? 6.099 33.896 -14.226 1.00 85.88 1099 PHE A O 1
ATOM 8716 N N . THR A 1 1100 ? 4.358 33.743 -12.820 1.00 86.88 1100 THR A N 1
ATOM 8717 C CA . THR A 1 1100 ? 3.523 34.741 -13.516 1.00 86.88 1100 THR A CA 1
ATOM 8718 C C . THR A 1 1100 ? 4.224 36.089 -13.675 1.00 86.88 1100 THR A C 1
ATOM 8720 O O . THR A 1 1100 ? 4.166 36.669 -14.754 1.00 86.88 1100 THR A O 1
ATOM 8723 N N . LEU A 1 1101 ? 4.945 36.547 -12.645 1.00 89.56 1101 LEU A N 1
ATOM 8724 C CA . LEU A 1 1101 ? 5.700 37.802 -12.668 1.00 89.56 1101 LEU A CA 1
ATOM 8725 C C . LEU A 1 1101 ? 6.812 37.795 -13.729 1.00 89.56 1101 LEU A C 1
ATOM 8727 O O . LEU A 1 1101 ? 6.907 38.736 -14.513 1.00 89.56 1101 LEU A O 1
ATOM 8731 N N . LEU A 1 1102 ? 7.609 36.720 -13.785 1.00 91.94 1102 LEU A N 1
ATOM 8732 C CA . LEU A 1 1102 ? 8.643 36.531 -14.807 1.00 91.94 1102 LEU A CA 1
ATOM 8733 C C . LEU A 1 1102 ? 8.027 36.534 -16.212 1.00 91.94 1102 LEU A C 1
ATOM 8735 O O . LEU A 1 1102 ? 8.527 37.227 -17.089 1.00 91.94 1102 LEU A O 1
ATOM 8739 N N . SER A 1 1103 ? 6.920 35.814 -16.421 1.00 90.69 1103 SER A N 1
ATOM 8740 C CA . SER A 1 1103 ? 6.262 35.742 -17.731 1.00 90.69 1103 SER A CA 1
ATOM 8741 C C . SER A 1 1103 ? 5.639 37.079 -18.163 1.00 90.69 1103 SER A C 1
ATOM 8743 O O . SER A 1 1103 ? 5.810 37.488 -19.311 1.00 90.69 1103 SER A O 1
ATOM 8745 N N . ASP A 1 1104 ? 4.958 37.804 -17.269 1.00 90.62 1104 ASP A N 1
ATOM 8746 C CA . ASP A 1 1104 ? 4.384 39.119 -17.593 1.00 90.62 1104 ASP A CA 1
ATOM 8747 C C . ASP A 1 1104 ? 5.467 40.193 -17.820 1.00 90.62 1104 ASP A C 1
ATOM 8749 O O . ASP A 1 1104 ? 5.273 41.068 -18.667 1.00 90.62 1104 ASP A O 1
ATOM 8753 N N . LEU A 1 1105 ? 6.605 40.129 -17.116 1.00 92.38 1105 LEU A N 1
ATOM 8754 C CA . LEU A 1 1105 ? 7.753 41.010 -17.363 1.00 92.38 1105 LEU A CA 1
ATOM 8755 C C . LEU A 1 1105 ? 8.451 40.663 -18.685 1.00 92.38 1105 LEU A C 1
ATOM 8757 O O . LEU A 1 1105 ? 8.683 41.559 -19.497 1.00 92.38 1105 LEU A O 1
ATOM 8761 N N . PHE A 1 1106 ? 8.722 39.377 -18.929 1.00 93.12 1106 PHE A N 1
ATOM 8762 C CA . PHE A 1 1106 ? 9.354 38.903 -20.161 1.00 93.12 1106 PHE A CA 1
ATOM 8763 C C . PHE A 1 1106 ? 8.516 39.272 -21.386 1.00 93.12 1106 PHE A C 1
ATOM 8765 O O . PHE A 1 1106 ? 9.071 39.841 -22.320 1.00 93.12 1106 PHE A O 1
ATOM 8772 N N . ARG A 1 1107 ? 7.183 39.097 -21.352 1.00 91.19 1107 ARG A N 1
ATOM 8773 C CA . ARG A 1 1107 ? 6.308 39.530 -22.457 1.00 91.19 1107 ARG A CA 1
ATOM 8774 C C . ARG A 1 1107 ? 6.486 41.016 -22.780 1.00 91.19 1107 ARG A C 1
ATOM 8776 O O . ARG A 1 1107 ? 6.711 41.359 -23.931 1.00 91.19 1107 ARG A O 1
ATOM 8783 N N . ARG A 1 1108 ? 6.430 41.894 -21.770 1.00 89.94 1108 ARG A N 1
ATOM 8784 C CA . ARG A 1 1108 ? 6.550 43.354 -21.965 1.00 89.94 1108 ARG A CA 1
ATOM 8785 C C . ARG A 1 1108 ? 7.912 43.768 -22.520 1.00 89.94 1108 ARG A C 1
ATOM 8787 O O . ARG A 1 1108 ? 7.983 44.705 -23.305 1.00 89.94 1108 ARG A O 1
ATOM 8794 N N . ARG A 1 1109 ? 8.996 43.117 -22.086 1.00 90.12 1109 ARG A N 1
ATOM 8795 C CA . ARG A 1 1109 ? 10.349 43.420 -22.578 1.00 90.12 1109 ARG A CA 1
ATOM 8796 C C . ARG A 1 1109 ? 10.592 42.855 -23.974 1.00 90.12 1109 ARG A C 1
ATOM 8798 O O . ARG A 1 1109 ? 11.172 43.554 -24.797 1.00 90.12 1109 ARG A O 1
ATOM 8805 N N . LEU A 1 1110 ? 10.064 41.666 -24.262 1.00 89.00 1110 LEU A N 1
ATOM 8806 C CA . LEU A 1 1110 ? 10.085 41.070 -25.595 1.00 89.00 1110 LEU A CA 1
ATOM 8807 C C . LEU A 1 1110 ? 9.285 41.917 -26.599 1.00 89.00 1110 LEU A C 1
ATOM 8809 O O . LEU A 1 1110 ? 9.814 42.238 -27.653 1.00 89.00 1110 LEU A O 1
ATOM 8813 N N . GLU A 1 1111 ? 8.083 42.384 -26.232 1.00 85.81 1111 GLU A N 1
ATOM 8814 C CA . GLU A 1 1111 ? 7.295 43.344 -27.025 1.00 85.81 1111 GLU A CA 1
ATOM 8815 C C . GLU A 1 1111 ? 8.105 44.617 -27.354 1.00 85.81 1111 GLU A C 1
ATOM 8817 O O . GLU A 1 1111 ? 8.062 45.094 -28.483 1.00 85.81 1111 GLU A O 1
ATOM 8822 N N . ILE A 1 1112 ? 8.875 45.175 -26.410 1.00 83.69 1112 ILE A N 1
ATOM 8823 C CA . ILE A 1 1112 ? 9.718 46.362 -26.670 1.00 83.69 1112 ILE A CA 1
ATOM 8824 C C . ILE A 1 1112 ? 10.866 46.038 -27.640 1.00 83.69 1112 ILE A C 1
ATOM 8826 O O . ILE A 1 1112 ? 11.142 46.832 -28.534 1.00 83.69 1112 ILE A O 1
ATOM 8830 N N . PHE A 1 1113 ? 11.514 44.884 -27.484 1.00 82.69 1113 PHE A N 1
ATOM 8831 C CA . PHE A 1 1113 ? 12.633 44.450 -28.327 1.00 82.69 1113 PHE A CA 1
ATOM 8832 C C . PHE A 1 1113 ? 12.198 44.144 -29.773 1.00 82.69 1113 PHE A C 1
ATOM 8834 O O . PHE A 1 1113 ? 12.849 44.604 -30.710 1.00 82.69 1113 PHE A O 1
ATOM 8841 N N . ASP A 1 1114 ? 11.045 43.493 -29.969 1.00 73.81 1114 ASP A N 1
ATOM 8842 C CA . ASP A 1 1114 ? 10.450 43.239 -31.298 1.00 73.81 1114 ASP A CA 1
ATOM 8843 C C . ASP A 1 1114 ? 10.052 44.534 -32.031 1.00 73.81 1114 ASP A C 1
ATOM 8845 O O . ASP A 1 1114 ? 10.242 44.673 -33.240 1.00 73.81 1114 ASP A O 1
ATOM 8849 N N . ASN A 1 1115 ? 9.551 45.537 -31.300 1.00 70.06 1115 ASN A N 1
ATOM 8850 C CA . ASN A 1 1115 ? 9.236 46.846 -31.886 1.00 70.06 1115 ASN A CA 1
ATOM 8851 C C . ASN A 1 1115 ? 10.494 47.649 -32.284 1.00 70.06 1115 ASN A C 1
ATOM 8853 O O . ASN A 1 1115 ? 10.408 48.530 -33.138 1.00 70.06 1115 ASN A O 1
ATOM 8857 N N . ILE A 1 1116 ? 11.660 47.369 -31.687 1.00 65.12 1116 ILE A N 1
ATOM 8858 C CA . ILE A 1 1116 ? 12.947 47.961 -32.100 1.00 65.12 1116 ILE A CA 1
ATOM 8859 C C . ILE A 1 1116 ? 13.451 47.284 -33.387 1.00 65.12 1116 ILE A C 1
ATOM 8861 O O . ILE A 1 1116 ? 13.937 47.964 -34.294 1.00 65.12 1116 ILE A O 1
ATOM 8865 N N . LEU A 1 1117 ? 13.271 45.963 -33.500 1.00 56.41 1117 LEU A N 1
ATOM 8866 C CA . LEU A 1 1117 ? 13.611 45.167 -34.686 1.00 56.41 1117 LEU A CA 1
ATOM 8867 C C . LEU A 1 1117 ? 12.851 45.613 -35.944 1.00 56.41 1117 LEU A C 1
ATOM 8869 O O . LEU A 1 1117 ? 13.456 45.755 -37.003 1.00 56.41 1117 LEU A O 1
ATOM 8873 N N . THR A 1 1118 ? 11.553 45.903 -35.829 1.00 53.00 1118 THR A N 1
ATOM 8874 C CA . THR A 1 1118 ? 10.715 46.320 -36.972 1.00 53.00 1118 THR A CA 1
ATOM 8875 C C . THR A 1 1118 ? 11.012 47.728 -37.506 1.00 53.00 1118 THR A C 1
ATOM 8877 O O . THR A 1 1118 ? 10.499 48.078 -38.568 1.00 53.00 1118 THR A O 1
ATOM 8880 N N . TYR A 1 1119 ? 11.821 48.543 -36.812 1.00 47.22 1119 TYR A N 1
ATOM 8881 C CA . TYR A 1 1119 ? 11.955 49.974 -37.123 1.00 47.22 1119 TYR A CA 1
ATOM 8882 C C . TYR A 1 1119 ? 13.376 50.560 -37.203 1.00 47.22 1119 TYR A C 1
ATOM 8884 O O . TYR A 1 1119 ? 13.460 51.750 -37.521 1.00 47.22 1119 TYR A O 1
ATOM 8892 N N . GLY A 1 1120 ? 14.489 49.835 -36.961 1.00 48.16 1120 GLY A N 1
ATOM 8893 C CA . GLY A 1 1120 ? 15.772 50.569 -36.952 1.00 48.16 1120 GLY A CA 1
ATOM 8894 C C . GLY A 1 1120 ? 17.171 49.940 -36.965 1.00 48.16 1120 GLY A C 1
ATOM 8895 O O . GLY A 1 1120 ? 18.089 50.748 -37.092 1.00 48.16 1120 GLY A O 1
ATOM 8896 N N . GLN A 1 1121 ? 17.425 48.624 -36.865 1.00 48.66 1121 GLN A N 1
ATOM 8897 C CA . GLN A 1 1121 ? 18.815 48.113 -36.989 1.00 48.66 1121 GLN A CA 1
ATOM 8898 C C . GLN A 1 1121 ? 18.948 46.794 -37.779 1.00 48.66 1121 GLN A C 1
ATOM 8900 O O . GLN A 1 1121 ? 18.195 45.861 -37.509 1.00 48.66 1121 GLN A O 1
ATOM 8905 N N . PRO A 1 1122 ? 19.915 46.695 -38.721 1.00 46.16 1122 PRO A N 1
ATOM 8906 C CA . PRO A 1 1122 ? 20.106 45.523 -39.584 1.00 46.16 1122 PRO A CA 1
ATOM 8907 C C . PRO A 1 1122 ? 20.960 44.392 -38.974 1.00 46.16 1122 PRO A C 1
ATOM 8909 O O . PRO A 1 1122 ? 21.067 43.339 -39.593 1.00 46.16 1122 PRO A O 1
ATOM 8912 N N . ASP A 1 1123 ? 21.564 44.591 -37.797 1.00 51.03 1123 ASP A N 1
ATOM 8913 C CA . ASP A 1 1123 ? 22.603 43.699 -37.243 1.00 51.03 1123 ASP A CA 1
ATOM 8914 C C . ASP A 1 1123 ? 22.086 42.617 -36.267 1.00 51.03 1123 ASP A C 1
ATOM 8916 O O . ASP A 1 1123 ? 22.874 41.884 -35.671 1.00 51.03 1123 ASP A O 1
ATOM 8920 N N . ASN A 1 1124 ? 20.767 42.490 -36.078 1.00 61.28 1124 ASN A N 1
ATOM 8921 C CA . ASN A 1 1124 ? 20.190 41.504 -35.156 1.00 61.28 1124 ASN A CA 1
ATOM 8922 C C . ASN A 1 1124 ? 19.923 40.143 -35.820 1.00 61.28 1124 ASN A C 1
ATOM 8924 O O . ASN A 1 1124 ? 19.349 40.064 -36.904 1.00 61.28 1124 ASN A O 1
ATOM 8928 N N . ASP A 1 1125 ? 20.246 39.059 -35.109 1.00 77.81 1125 ASP A N 1
ATOM 8929 C CA . ASP A 1 1125 ? 20.008 37.683 -35.558 1.00 77.81 1125 ASP A CA 1
ATOM 8930 C C . ASP A 1 1125 ? 18.525 37.272 -35.387 1.00 77.81 1125 ASP A C 1
ATOM 8932 O O . ASP A 1 1125 ? 18.065 37.105 -34.251 1.00 77.81 1125 ASP A O 1
ATOM 8936 N N . PRO A 1 1126 ? 17.763 37.041 -36.477 1.00 83.88 1126 PRO A N 1
ATOM 8937 C CA . PRO A 1 1126 ? 16.360 36.615 -36.400 1.00 83.88 1126 PRO A CA 1
ATOM 8938 C C . PRO A 1 1126 ? 16.164 35.263 -35.691 1.00 83.88 1126 PRO A C 1
ATOM 8940 O O . PRO A 1 1126 ? 15.079 34.990 -35.169 1.00 83.88 1126 PRO A O 1
ATOM 8943 N N . SER A 1 1127 ? 17.206 34.429 -35.607 1.00 87.38 1127 SER A N 1
ATOM 8944 C CA . SER A 1 1127 ? 17.184 33.159 -34.871 1.00 87.38 1127 SER A CA 1
ATOM 8945 C C . SER A 1 1127 ? 17.078 33.380 -33.354 1.00 87.38 1127 SER A C 1
ATOM 8947 O O . SER A 1 1127 ? 16.434 32.583 -32.666 1.00 87.38 1127 SER A O 1
ATOM 8949 N N . LEU A 1 1128 ? 17.642 34.479 -32.827 1.00 87.75 1128 LEU A N 1
ATOM 8950 C CA . LEU A 1 1128 ? 17.528 34.857 -31.412 1.00 87.75 1128 LEU A CA 1
ATOM 8951 C C . LEU A 1 1128 ? 16.084 35.229 -31.061 1.00 87.75 1128 LEU A C 1
ATOM 8953 O O . LEU A 1 1128 ? 15.532 34.714 -30.088 1.00 87.75 1128 LEU A O 1
ATOM 8957 N N . SER A 1 1129 ? 15.449 36.078 -31.874 1.00 88.44 1129 SER A N 1
ATOM 8958 C CA . SER A 1 1129 ? 14.049 36.483 -31.683 1.00 88.44 1129 SER A CA 1
ATOM 8959 C C . SER A 1 1129 ? 13.099 35.288 -31.767 1.00 88.44 1129 SER A C 1
ATOM 8961 O O . SER A 1 1129 ? 12.210 35.145 -30.924 1.00 88.44 1129 SER A O 1
ATOM 8963 N N . LEU A 1 1130 ? 13.340 34.370 -32.711 1.00 89.69 1130 LEU A N 1
ATOM 8964 C CA . LEU A 1 1130 ? 12.591 33.118 -32.817 1.00 89.69 1130 LEU A CA 1
ATOM 8965 C C . LEU A 1 1130 ? 12.724 32.284 -31.532 1.00 89.69 1130 LEU A C 1
ATOM 8967 O O . LEU A 1 1130 ? 11.716 31.862 -30.961 1.00 89.69 1130 LEU A O 1
ATOM 8971 N N . TRP A 1 1131 ? 13.947 32.095 -31.024 1.00 92.94 1131 TRP A N 1
ATOM 8972 C CA . TRP A 1 1131 ? 14.188 31.376 -29.770 1.00 92.94 1131 TRP A CA 1
ATOM 8973 C C . TRP A 1 1131 ? 13.481 32.027 -28.573 1.00 92.94 1131 TRP A C 1
ATOM 8975 O O . TRP A 1 1131 ? 12.782 31.338 -27.823 1.00 92.94 1131 TRP A O 1
ATOM 8985 N N . LEU A 1 1132 ? 13.576 33.351 -28.429 1.00 92.56 1132 LEU A N 1
ATOM 8986 C CA . LEU A 1 1132 ? 12.922 34.104 -27.355 1.00 92.56 1132 LEU A CA 1
ATOM 8987 C C . LEU A 1 1132 ? 11.393 33.943 -27.372 1.00 92.56 1132 LEU A C 1
ATOM 8989 O O . LEU A 1 1132 ? 10.800 33.703 -26.318 1.00 92.56 1132 LEU A O 1
ATOM 8993 N N . LEU A 1 1133 ? 10.756 34.010 -28.546 1.00 91.75 1133 LEU A N 1
ATOM 8994 C CA . LEU A 1 1133 ? 9.306 33.822 -28.708 1.00 91.75 1133 LEU A CA 1
ATOM 8995 C C . LEU A 1 1133 ? 8.858 32.400 -28.339 1.00 91.75 1133 LEU A C 1
ATOM 8997 O O . LEU A 1 1133 ? 7.869 32.228 -27.616 1.00 91.75 1133 LEU A O 1
ATOM 9001 N N . PHE A 1 1134 ? 9.597 31.376 -28.776 1.00 93.00 1134 PHE A N 1
ATOM 9002 C CA . PHE A 1 1134 ? 9.304 29.981 -28.432 1.00 93.00 1134 PHE A CA 1
ATOM 9003 C C . PHE A 1 1134 ? 9.493 29.699 -26.933 1.00 93.00 1134 PHE A C 1
ATOM 9005 O O . PHE A 1 1134 ? 8.629 29.071 -26.314 1.00 93.00 1134 PHE A O 1
ATOM 9012 N N . ILE A 1 1135 ? 10.567 30.197 -26.314 1.00 92.69 1135 ILE A N 1
ATOM 9013 C CA . ILE A 1 1135 ? 10.791 30.056 -24.866 1.00 92.69 1135 ILE A CA 1
ATOM 9014 C C . ILE A 1 1135 ? 9.766 30.850 -24.051 1.00 92.69 1135 ILE A C 1
ATOM 9016 O O . ILE A 1 1135 ? 9.264 30.335 -23.044 1.00 92.69 1135 ILE A O 1
ATOM 9020 N N . TYR A 1 1136 ? 9.383 32.053 -24.490 1.00 92.62 1136 TYR A N 1
ATOM 9021 C CA . TYR A 1 1136 ? 8.291 32.807 -23.876 1.00 92.62 1136 TYR A CA 1
ATOM 9022 C C . TYR A 1 1136 ? 6.989 31.996 -23.876 1.00 92.62 1136 TYR A C 1
ATOM 9024 O O . TYR A 1 1136 ? 6.373 31.821 -22.824 1.00 92.62 1136 TYR A O 1
ATOM 9032 N N . ALA A 1 1137 ? 6.597 31.436 -25.022 1.00 89.88 1137 ALA A N 1
ATOM 9033 C CA . ALA A 1 1137 ? 5.388 30.628 -25.124 1.00 89.88 1137 ALA A CA 1
ATOM 9034 C C . ALA A 1 1137 ? 5.427 29.397 -24.204 1.00 89.88 1137 ALA A C 1
ATOM 9036 O O . ALA A 1 1137 ? 4.497 29.189 -23.425 1.00 89.88 1137 ALA A O 1
ATOM 9037 N N . VAL A 1 1138 ? 6.503 28.601 -24.251 1.00 88.38 1138 VAL A N 1
ATOM 9038 C CA . VAL A 1 1138 ? 6.634 27.347 -23.479 1.00 88.38 1138 VAL A CA 1
ATOM 9039 C C . VAL A 1 1138 ? 6.676 27.584 -21.962 1.00 88.38 1138 VAL A C 1
ATOM 9041 O O . VAL A 1 1138 ? 6.193 26.743 -21.203 1.00 88.38 1138 VAL A O 1
ATOM 9044 N N . SER A 1 1139 ? 7.212 28.721 -21.510 1.00 87.94 1139 SER A N 1
ATOM 9045 C CA . SER A 1 1139 ? 7.261 29.106 -20.088 1.00 87.94 1139 SER A CA 1
ATOM 9046 C C . SER A 1 1139 ? 6.010 29.854 -19.592 1.00 87.94 1139 SER A C 1
ATOM 9048 O O . SER A 1 1139 ? 5.847 30.056 -18.384 1.00 87.94 1139 SER A O 1
ATOM 9050 N N . SER A 1 1140 ? 5.112 30.266 -20.493 1.00 86.75 1140 SER A N 1
ATOM 9051 C CA . SER A 1 1140 ? 3.960 31.111 -20.166 1.00 86.75 1140 SER A CA 1
ATOM 9052 C C . SER A 1 1140 ? 2.804 30.333 -19.513 1.00 86.75 1140 SER A C 1
ATOM 9054 O O . SER A 1 1140 ? 2.371 29.310 -20.050 1.00 86.75 1140 SER A O 1
ATOM 9056 N N . PRO A 1 1141 ? 2.175 30.866 -18.440 1.00 83.50 1141 PRO A N 1
ATOM 9057 C CA . PRO A 1 1141 ? 0.899 30.353 -17.928 1.00 83.50 1141 PRO A CA 1
ATOM 9058 C C . PRO A 1 1141 ? -0.244 30.446 -18.945 1.00 83.50 1141 PRO A C 1
ATOM 9060 O O . PRO A 1 1141 ? -1.294 29.840 -18.745 1.00 83.50 1141 PRO A O 1
ATOM 9063 N N . ARG A 1 1142 ? -0.056 31.217 -20.023 1.00 84.19 1142 ARG A N 1
ATOM 9064 C CA . ARG A 1 1142 ? -1.038 31.451 -21.086 1.00 84.19 1142 ARG A CA 1
ATOM 9065 C C . ARG A 1 1142 ? -0.614 30.819 -22.409 1.00 84.19 1142 ARG A C 1
ATOM 9067 O O . ARG A 1 1142 ? -0.932 31.340 -23.471 1.00 84.19 1142 ARG A O 1
ATOM 9074 N N . TYR A 1 1143 ? 0.084 29.685 -22.355 1.00 86.81 1143 TYR A N 1
ATOM 9075 C CA . TYR A 1 1143 ? 0.504 28.924 -23.536 1.00 86.81 1143 TYR A CA 1
ATOM 9076 C C . TYR A 1 1143 ? -0.634 28.700 -24.560 1.00 86.81 1143 TYR A C 1
ATOM 9078 O O . TYR A 1 1143 ? -0.398 28.766 -25.763 1.00 86.81 1143 TYR A O 1
ATOM 9086 N N . GLU A 1 1144 ? -1.883 28.500 -24.113 1.00 86.00 1144 GLU A N 1
ATOM 9087 C CA . GLU A 1 1144 ? -3.044 28.369 -25.015 1.00 86.00 1144 GLU A CA 1
ATOM 9088 C C . GLU A 1 1144 ? -3.416 29.673 -25.749 1.00 86.00 1144 GLU A C 1
ATOM 9090 O O . GLU A 1 1144 ? -3.870 29.607 -26.888 1.00 86.00 1144 GLU A O 1
ATOM 9095 N N . GLU A 1 1145 ? -3.187 30.848 -25.147 1.00 86.19 1145 GLU A N 1
ATOM 9096 C CA . GLU A 1 1145 ? -3.322 32.149 -25.826 1.00 86.19 1145 GLU A CA 1
ATOM 9097 C C . GLU A 1 1145 ? -2.195 32.332 -26.856 1.00 86.19 1145 GLU A C 1
ATOM 9099 O O . GLU A 1 1145 ? -2.447 32.784 -27.969 1.00 86.19 1145 GLU A O 1
ATOM 9104 N N . CYS A 1 1146 ? -0.966 31.909 -26.528 1.00 86.06 1146 CYS A N 1
ATOM 9105 C CA . CYS A 1 1146 ? 0.181 31.946 -27.446 1.00 86.06 1146 CYS A CA 1
ATOM 9106 C C . CYS A 1 1146 ? 0.005 31.037 -28.677 1.00 86.06 1146 CYS A C 1
ATOM 9108 O O . CYS A 1 1146 ? 0.596 31.307 -29.716 1.00 86.06 1146 CYS A O 1
ATOM 9110 N N . CYS A 1 1147 ? -0.813 29.982 -28.580 1.00 85.88 1147 CYS A N 1
ATOM 9111 C CA . CYS A 1 1147 ? -1.135 29.084 -29.697 1.00 85.88 1147 CYS A CA 1
ATOM 9112 C C . CYS A 1 1147 ? -2.141 29.667 -30.707 1.00 85.88 1147 CYS A C 1
ATOM 9114 O O . CYS A 1 1147 ? -2.505 28.972 -31.652 1.00 85.88 1147 CYS A O 1
ATOM 9116 N N . GLN A 1 1148 ? -2.633 30.893 -30.513 1.00 86.69 1148 GLN A N 1
ATOM 9117 C CA . GLN A 1 1148 ? -3.525 31.559 -31.465 1.00 86.69 1148 GLN A CA 1
ATOM 9118 C C . GLN A 1 1148 ? -2.695 32.340 -32.490 1.00 86.69 1148 GLN A C 1
ATOM 9120 O O . GLN A 1 1148 ? -1.835 33.131 -32.097 1.00 86.69 1148 GLN A O 1
ATOM 9125 N N . ALA A 1 1149 ? -2.981 32.174 -33.785 1.00 80.31 1149 ALA A N 1
ATOM 9126 C CA . ALA A 1 1149 ? -2.276 32.879 -34.863 1.00 80.31 1149 ALA A CA 1
ATOM 9127 C C . ALA A 1 1149 ? -2.330 34.416 -34.713 1.00 80.31 1149 ALA A C 1
ATOM 9129 O O . ALA A 1 1149 ? -1.316 35.081 -34.898 1.00 80.31 1149 ALA A O 1
ATOM 9130 N N . ASP A 1 1150 ? -3.466 34.971 -34.271 1.00 82.69 1150 ASP A N 1
ATOM 9131 C CA . ASP A 1 1150 ? -3.651 36.418 -34.048 1.00 82.69 1150 ASP A CA 1
ATOM 9132 C C . ASP A 1 1150 ? -2.882 36.974 -32.827 1.00 82.69 1150 ASP A C 1
ATOM 9134 O O . ASP A 1 1150 ? -2.764 38.195 -32.650 1.00 82.69 1150 ASP A O 1
ATOM 9138 N N . SER A 1 1151 ? -2.367 36.098 -31.953 1.00 87.25 1151 SER A N 1
ATOM 9139 C CA . SER A 1 1151 ? -1.648 36.507 -30.742 1.00 87.25 1151 SER A CA 1
ATOM 9140 C C . SER A 1 1151 ? -0.345 37.245 -31.073 1.00 87.25 1151 SER A C 1
ATOM 9142 O O . SER A 1 1151 ? 0.198 37.128 -32.170 1.00 87.25 1151 SER A O 1
ATOM 9144 N N . PHE A 1 1152 ? 0.192 38.000 -30.104 1.00 85.81 1152 PHE A N 1
ATOM 9145 C CA . PHE A 1 1152 ? 1.513 38.632 -30.242 1.00 85.81 1152 PHE A CA 1
ATOM 9146 C C . PHE A 1 1152 ? 2.581 37.614 -30.673 1.00 85.81 1152 PHE A C 1
ATOM 9148 O O . PHE A 1 1152 ? 3.336 37.879 -31.599 1.00 85.81 1152 PHE A O 1
ATOM 9155 N N . VAL A 1 1153 ? 2.590 36.432 -30.052 1.00 88.19 1153 VAL A N 1
ATOM 9156 C CA . VAL A 1 1153 ? 3.556 35.369 -30.354 1.00 88.19 1153 VAL A CA 1
ATOM 9157 C C . VAL A 1 1153 ? 3.302 34.756 -31.731 1.00 88.19 1153 VAL A C 1
ATOM 9159 O O . VAL A 1 1153 ? 4.238 34.590 -32.506 1.00 88.19 1153 VAL A O 1
ATOM 9162 N N . GLY A 1 1154 ? 2.041 34.447 -32.050 1.00 87.12 1154 GLY A N 1
ATOM 9163 C CA . GLY A 1 1154 ? 1.664 33.822 -33.318 1.00 87.12 1154 GLY A CA 1
ATOM 9164 C C . GLY A 1 1154 ? 2.063 34.664 -34.530 1.00 87.12 1154 GLY A C 1
ATOM 9165 O O . GLY A 1 1154 ? 2.687 34.150 -35.457 1.00 87.12 1154 GLY A O 1
ATOM 9166 N N . ARG A 1 1155 ? 1.789 35.974 -34.486 1.00 87.56 1155 ARG A N 1
ATOM 9167 C CA . ARG A 1 1155 ? 2.107 36.896 -35.587 1.00 87.56 1155 ARG A CA 1
ATOM 9168 C C . ARG A 1 1155 ? 3.608 37.017 -35.856 1.00 87.56 1155 ARG A C 1
ATOM 9170 O O . ARG A 1 1155 ? 4.007 36.877 -37.006 1.00 87.56 1155 ARG A O 1
ATOM 9177 N N . HIS A 1 1156 ? 4.437 37.202 -34.826 1.00 86.31 1156 HIS A N 1
ATOM 9178 C CA . HIS A 1 1156 ? 5.887 37.342 -35.028 1.00 86.31 1156 HIS A CA 1
ATOM 9179 C C . HIS A 1 1156 ? 6.567 36.004 -35.371 1.00 86.31 1156 HIS A C 1
ATOM 9181 O O . HIS A 1 1156 ? 7.531 35.996 -36.130 1.00 86.31 1156 HIS A O 1
ATOM 9187 N N . ILE A 1 1157 ? 6.036 34.854 -34.923 1.00 89.19 1157 ILE A N 1
ATOM 9188 C CA . ILE A 1 1157 ? 6.495 33.539 -35.412 1.00 89.19 1157 ILE A CA 1
ATOM 9189 C C . ILE A 1 1157 ? 6.207 33.375 -36.914 1.00 89.19 1157 ILE A C 1
ATOM 9191 O O . ILE A 1 1157 ? 7.060 32.854 -37.628 1.00 89.19 1157 ILE A O 1
ATOM 9195 N N . LEU A 1 1158 ? 5.045 33.822 -37.409 1.00 87.69 1158 LEU A N 1
ATOM 9196 C CA . LEU A 1 1158 ? 4.725 33.790 -38.844 1.00 87.69 1158 LEU A CA 1
ATOM 9197 C C . LEU A 1 1158 ? 5.631 34.721 -39.661 1.00 87.69 1158 LEU A C 1
ATOM 9199 O O . LEU A 1 1158 ? 6.133 34.320 -40.708 1.00 87.69 1158 LEU A O 1
ATOM 9203 N N . GLU A 1 1159 ? 5.877 35.935 -39.171 1.00 86.12 1159 GLU A N 1
ATOM 9204 C CA . GLU A 1 1159 ? 6.771 36.903 -39.815 1.00 86.12 1159 GLU A CA 1
ATOM 9205 C C . GLU A 1 1159 ? 8.208 36.364 -39.900 1.00 86.12 1159 GLU A C 1
ATOM 9207 O O . GLU A 1 1159 ? 8.764 36.248 -40.995 1.00 86.12 1159 GLU A O 1
ATOM 9212 N N . LEU A 1 1160 ? 8.771 35.899 -38.779 1.00 87.12 1160 LEU A N 1
ATOM 9213 C CA . LEU A 1 1160 ? 10.100 35.281 -38.749 1.00 87.12 1160 LEU A CA 1
ATOM 9214 C C . LEU A 1 1160 ? 10.178 34.009 -39.601 1.00 87.12 1160 LEU A C 1
ATOM 9216 O O . LEU A 1 1160 ? 11.204 33.786 -40.234 1.00 87.12 1160 LEU A O 1
ATOM 9220 N N . ALA A 1 1161 ? 9.112 33.207 -39.684 1.00 87.81 1161 ALA A N 1
ATOM 9221 C CA . ALA A 1 1161 ? 9.069 32.047 -40.574 1.00 87.81 1161 ALA A CA 1
ATOM 9222 C C . ALA A 1 1161 ? 9.174 32.435 -42.056 1.00 87.81 1161 ALA A C 1
ATOM 9224 O O . ALA A 1 1161 ? 9.841 31.731 -42.813 1.00 87.81 1161 ALA A O 1
ATOM 9225 N N . THR A 1 1162 ? 8.575 33.557 -42.471 1.00 86.25 1162 THR A N 1
ATOM 9226 C CA . THR A 1 1162 ? 8.753 34.067 -43.841 1.00 86.25 1162 THR A CA 1
ATOM 9227 C C . THR A 1 1162 ? 10.158 34.624 -44.077 1.00 86.25 1162 THR A C 1
ATOM 9229 O O . THR A 1 1162 ? 10.753 34.327 -45.110 1.00 86.25 1162 THR A O 1
ATOM 9232 N N . THR A 1 1163 ? 10.727 35.348 -43.109 1.00 85.06 1163 THR A N 1
ATOM 9233 C CA . THR A 1 1163 ? 12.082 35.925 -43.197 1.00 85.06 1163 THR A CA 1
ATOM 9234 C C . THR A 1 1163 ? 13.184 34.860 -43.205 1.00 85.06 1163 THR A C 1
ATOM 9236 O O . THR A 1 1163 ? 14.169 35.002 -43.925 1.00 85.06 1163 THR A O 1
ATOM 9239 N N . LEU A 1 1164 ? 13.016 33.784 -42.432 1.00 86.06 1164 LEU A N 1
ATOM 9240 C CA . LEU A 1 1164 ? 13.954 32.658 -42.324 1.00 86.06 1164 LEU A CA 1
ATOM 9241 C C . LEU A 1 1164 ? 13.649 31.503 -43.298 1.00 86.06 1164 LEU A C 1
ATOM 9243 O O . LEU A 1 1164 ? 14.340 30.487 -43.272 1.00 86.06 1164 LEU A O 1
ATOM 9247 N N . THR A 1 1165 ? 12.632 31.628 -44.158 1.00 87.56 1165 THR A N 1
ATOM 9248 C CA . THR A 1 1165 ? 12.201 30.583 -45.113 1.00 87.56 1165 THR A CA 1
ATOM 9249 C C . THR A 1 1165 ? 11.931 29.213 -44.464 1.00 87.56 1165 THR A C 1
ATOM 9251 O O . THR A 1 1165 ? 12.382 28.178 -44.946 1.00 87.56 1165 THR A O 1
ATOM 9254 N N . LEU A 1 1166 ? 11.200 29.203 -43.344 1.00 89.94 1166 LEU A N 1
ATOM 9255 C CA . LEU A 1 1166 ? 10.899 27.993 -42.568 1.00 89.94 1166 LEU A CA 1
ATOM 9256 C C . LEU A 1 1166 ? 9.595 27.345 -43.055 1.00 89.94 1166 LEU A C 1
ATOM 9258 O O . LEU A 1 1166 ? 8.525 27.952 -42.943 1.00 89.94 1166 LEU A O 1
ATOM 9262 N N . GLU A 1 1167 ? 9.667 26.104 -43.546 1.00 85.25 1167 GLU A N 1
ATOM 9263 C CA . GLU A 1 1167 ? 8.504 25.342 -44.042 1.00 85.25 1167 GLU A CA 1
ATOM 9264 C C . GLU A 1 1167 ? 8.144 24.156 -43.132 1.00 85.25 1167 GLU A C 1
ATOM 9266 O O . GLU A 1 1167 ? 6.968 23.815 -42.944 1.00 85.25 1167 GLU A O 1
ATOM 9271 N N . MET A 1 1168 ? 9.148 23.519 -42.530 1.00 89.38 1168 MET A N 1
ATOM 9272 C CA . MET A 1 1168 ? 9.016 22.314 -41.717 1.00 89.38 1168 MET A CA 1
ATOM 9273 C C . MET A 1 1168 ? 9.407 22.561 -40.256 1.00 89.38 1168 MET A C 1
ATOM 9275 O O . MET A 1 1168 ? 10.107 23.508 -39.907 1.00 89.38 1168 MET A O 1
ATOM 9279 N N . TRP A 1 1169 ? 8.955 21.676 -39.359 1.00 91.31 1169 TRP A N 1
ATOM 9280 C CA . TRP A 1 1169 ? 9.341 21.752 -37.941 1.00 91.31 1169 TRP A CA 1
ATOM 9281 C C . TRP A 1 1169 ? 10.849 21.545 -37.759 1.00 91.31 1169 TRP A C 1
ATOM 9283 O O . TRP A 1 1169 ? 11.452 22.062 -36.826 1.00 91.31 1169 TRP A O 1
ATOM 9293 N N . GLU A 1 1170 ? 11.438 20.752 -38.641 1.00 91.25 1170 GLU A N 1
ATOM 9294 C CA . GLU A 1 1170 ? 12.842 20.389 -38.657 1.00 91.25 1170 GLU A CA 1
ATOM 9295 C C . GLU A 1 1170 ? 13.733 21.619 -38.947 1.00 91.25 1170 GLU A C 1
ATOM 9297 O O . GLU A 1 1170 ? 14.769 21.769 -38.299 1.00 91.25 1170 GLU A O 1
ATOM 9302 N N . ASP A 1 1171 ? 13.273 22.553 -39.789 1.00 89.75 1171 ASP A N 1
ATOM 9303 C CA . ASP A 1 1171 ? 13.949 23.831 -40.069 1.00 89.75 1171 ASP A CA 1
ATOM 9304 C C . ASP A 1 1171 ? 13.889 24.756 -38.841 1.00 89.75 1171 ASP A C 1
ATOM 9306 O O . ASP A 1 1171 ? 14.904 25.275 -38.375 1.00 89.75 1171 ASP A O 1
ATOM 9310 N N . VAL A 1 1172 ? 12.697 24.891 -38.243 1.00 91.12 1172 VAL A N 1
ATOM 9311 C CA . VAL A 1 1172 ? 12.483 25.654 -36.999 1.00 91.12 1172 VAL A CA 1
ATOM 9312 C C . VAL A 1 1172 ? 13.364 25.108 -35.870 1.00 91.12 1172 VAL A C 1
ATOM 9314 O O . VAL A 1 1172 ? 14.009 25.870 -35.152 1.00 91.12 1172 VAL A O 1
ATOM 9317 N N . ALA A 1 1173 ? 13.429 23.783 -35.722 1.00 90.62 1173 ALA A N 1
ATOM 9318 C CA . ALA A 1 1173 ? 14.254 23.127 -34.716 1.00 90.62 1173 ALA A CA 1
ATOM 9319 C C . ALA A 1 1173 ? 15.752 23.415 -34.908 1.00 90.62 1173 ALA A C 1
ATOM 9321 O O . ALA A 1 1173 ? 16.438 23.622 -33.908 1.00 90.62 1173 ALA A O 1
ATOM 9322 N N . ALA A 1 1174 ? 16.251 23.489 -36.148 1.00 89.81 1174 ALA A N 1
ATOM 9323 C CA . ALA A 1 1174 ? 17.649 23.824 -36.417 1.00 89.81 1174 ALA A CA 1
ATOM 9324 C C . ALA A 1 1174 ? 18.020 25.209 -35.852 1.00 89.81 1174 ALA A C 1
ATOM 9326 O O . ALA A 1 1174 ? 18.951 25.304 -35.048 1.00 89.81 1174 ALA A O 1
ATOM 9327 N N . HIS A 1 1175 ? 17.235 26.249 -36.163 1.00 89.56 1175 HIS A N 1
ATOM 9328 C CA . HIS A 1 1175 ? 17.439 27.599 -35.614 1.00 89.56 1175 HIS A CA 1
ATOM 9329 C C . HIS A 1 1175 ? 17.307 27.638 -34.085 1.00 89.56 1175 HIS A C 1
ATOM 9331 O O . HIS A 1 1175 ? 18.136 28.241 -33.403 1.00 89.56 1175 HIS A O 1
ATOM 9337 N N . LEU A 1 1176 ? 16.314 26.945 -33.515 1.00 91.31 1176 LEU A N 1
ATOM 9338 C CA . LEU A 1 1176 ? 16.134 26.888 -32.059 1.00 91.31 1176 LEU A CA 1
ATOM 9339 C C . LEU A 1 1176 ? 17.315 26.216 -31.339 1.00 91.31 1176 LEU A C 1
ATOM 9341 O O . LEU A 1 1176 ? 17.625 26.602 -30.214 1.00 91.31 1176 LEU A O 1
ATOM 9345 N N . THR A 1 1177 ? 18.001 25.257 -31.977 1.00 88.62 1177 THR A N 1
ATOM 9346 C CA . THR A 1 1177 ? 19.189 24.584 -31.412 1.00 88.62 1177 THR A CA 1
ATOM 9347 C C . THR A 1 1177 ? 20.498 25.374 -31.497 1.00 88.62 1177 THR A C 1
ATOM 9349 O O . THR A 1 1177 ? 21.481 24.947 -30.893 1.00 88.62 1177 THR A O 1
ATOM 9352 N N . MET A 1 1178 ? 20.529 26.528 -32.177 1.00 86.94 1178 MET A N 1
ATOM 9353 C CA . MET A 1 1178 ? 21.670 27.462 -32.115 1.00 86.94 1178 MET A CA 1
ATOM 9354 C C . MET A 1 1178 ? 21.790 28.137 -30.736 1.00 86.94 1178 MET A C 1
ATOM 9356 O O . MET A 1 1178 ? 22.868 28.568 -30.333 1.00 86.94 1178 MET A O 1
ATOM 9360 N N . TYR A 1 1179 ? 20.679 28.186 -30.002 1.00 90.19 1179 TYR A N 1
ATOM 9361 C CA . TYR A 1 1179 ? 20.544 28.728 -28.653 1.00 90.19 1179 TYR A CA 1
ATOM 9362 C C . TYR A 1 1179 ? 20.241 27.598 -27.654 1.00 90.19 1179 TYR A C 1
ATOM 9364 O O . TYR A 1 1179 ? 20.066 26.445 -28.059 1.00 90.19 1179 TYR A O 1
ATOM 9372 N N . PRO A 1 1180 ? 20.183 27.865 -26.332 1.00 91.69 1180 PRO A N 1
ATOM 9373 C CA . PRO A 1 1180 ? 19.850 26.842 -25.351 1.00 91.69 1180 PRO A CA 1
ATOM 9374 C C . PRO A 1 1180 ? 18.562 26.082 -25.669 1.00 91.69 1180 PRO A C 1
ATOM 9376 O O . PRO A 1 1180 ? 17.453 26.605 -25.553 1.00 91.69 1180 PRO A O 1
ATOM 9379 N N . TRP A 1 1181 ? 18.708 24.812 -26.035 1.00 91.38 1181 TRP A N 1
ATOM 9380 C CA . TRP A 1 1181 ? 17.586 23.952 -26.375 1.00 91.38 1181 TRP A CA 1
ATOM 9381 C C . TRP A 1 1181 ? 17.781 22.545 -25.838 1.00 91.38 1181 TRP A C 1
ATOM 9383 O O . TRP A 1 1181 ? 18.884 22.001 -25.808 1.00 91.38 1181 TRP A O 1
ATOM 9393 N N . VAL A 1 1182 ? 16.675 21.931 -25.419 1.00 90.38 1182 VAL A N 1
ATOM 9394 C CA . VAL A 1 1182 ? 16.663 20.540 -24.958 1.00 90.38 1182 VAL A CA 1
ATOM 9395 C C . VAL A 1 1182 ? 15.397 19.867 -25.463 1.00 90.38 1182 VAL A C 1
ATOM 9397 O O . VAL A 1 1182 ? 14.323 20.034 -24.876 1.00 90.38 1182 VAL A O 1
ATOM 9400 N N . ALA A 1 1183 ? 15.545 19.073 -26.522 1.00 87.31 1183 ALA A N 1
ATOM 9401 C CA . ALA A 1 1183 ? 14.454 18.412 -27.238 1.00 87.31 1183 ALA A CA 1
ATOM 9402 C C . ALA A 1 1183 ? 13.466 17.674 -26.316 1.00 87.31 1183 ALA A C 1
ATOM 9404 O O . ALA A 1 1183 ? 12.250 17.825 -26.423 1.00 87.31 1183 ALA A O 1
ATOM 9405 N N . ALA A 1 1184 ? 13.990 16.949 -25.320 1.00 84.81 1184 ALA A N 1
ATOM 9406 C CA . ALA A 1 1184 ? 13.199 16.167 -24.365 1.00 84.81 1184 ALA A CA 1
ATOM 9407 C C . ALA A 1 1184 ? 12.213 16.988 -23.500 1.00 84.81 1184 ALA A C 1
ATOM 9409 O O . ALA A 1 1184 ? 11.294 16.407 -22.917 1.00 84.81 1184 ALA A O 1
ATOM 9410 N N . PHE A 1 1185 ? 12.402 18.308 -23.403 1.00 82.44 1185 PHE A N 1
ATOM 9411 C CA . PHE A 1 1185 ? 11.535 19.230 -22.661 1.00 82.44 1185 PHE A CA 1
ATOM 9412 C C . PHE A 1 1185 ? 10.736 20.145 -23.595 1.00 82.44 1185 PHE A C 1
ATOM 9414 O O . PHE A 1 1185 ? 9.555 20.381 -23.341 1.00 82.44 1185 PHE A O 1
ATOM 9421 N N . HIS A 1 1186 ? 11.361 20.627 -24.673 1.00 89.94 1186 HIS A N 1
ATOM 9422 C CA . HIS A 1 1186 ? 10.848 21.747 -25.460 1.00 89.94 1186 HIS A CA 1
ATOM 9423 C C . HIS A 1 1186 ? 10.171 21.331 -26.777 1.00 89.94 1186 HIS A C 1
ATOM 9425 O O . HIS A 1 1186 ? 9.187 21.959 -27.155 1.00 89.94 1186 HIS A O 1
ATOM 9431 N N . ASP A 1 1187 ? 10.587 20.247 -27.445 1.00 90.12 1187 ASP A N 1
ATOM 9432 C CA . ASP A 1 1187 ? 10.045 19.893 -28.774 1.00 90.12 1187 ASP A CA 1
ATOM 9433 C C . ASP A 1 1187 ? 8.545 19.592 -28.745 1.00 90.12 1187 ASP A C 1
ATOM 9435 O O . ASP A 1 1187 ? 7.814 19.972 -29.651 1.00 90.12 1187 ASP A O 1
ATOM 9439 N N . GLY A 1 1188 ? 8.058 18.923 -27.697 1.00 89.12 1188 GLY A N 1
ATOM 9440 C CA . GLY A 1 1188 ? 6.638 18.588 -27.548 1.00 89.12 1188 GLY A CA 1
ATOM 9441 C C . GLY A 1 1188 ? 5.712 19.816 -27.578 1.00 89.12 1188 GLY A C 1
ATOM 9442 O O . GLY A 1 1188 ? 4.849 19.896 -28.458 1.00 89.12 1188 GLY A O 1
ATOM 9443 N N . PRO A 1 1189 ? 5.851 20.772 -26.637 1.00 87.88 1189 PRO A N 1
ATOM 9444 C CA . PRO A 1 1189 ? 5.045 21.991 -26.644 1.00 87.88 1189 PRO A CA 1
ATOM 9445 C C . PRO A 1 1189 ? 5.381 22.921 -27.821 1.00 87.88 1189 PRO A C 1
ATOM 9447 O O . PRO A 1 1189 ? 4.465 23.521 -28.381 1.00 87.88 1189 PRO A O 1
ATOM 9450 N N . SER A 1 1190 ? 6.635 23.009 -28.264 1.00 91.00 1190 SER A N 1
ATOM 9451 C CA . SER A 1 1190 ? 7.011 23.887 -29.380 1.00 91.00 1190 SER A CA 1
ATOM 9452 C C . SER A 1 1190 ? 6.493 23.380 -30.729 1.00 91.00 1190 SER A C 1
ATOM 9454 O O . SER A 1 1190 ? 5.935 24.157 -31.499 1.00 91.00 1190 SER A O 1
ATOM 9456 N N . LYS A 1 1191 ? 6.528 22.066 -30.990 1.00 91.31 1191 LYS A N 1
ATOM 9457 C CA . LYS A 1 1191 ? 5.911 21.474 -32.188 1.00 91.31 1191 LYS A CA 1
ATOM 9458 C C . LYS A 1 1191 ? 4.391 21.637 -32.168 1.00 91.31 1191 LYS A C 1
ATOM 9460 O O . LYS A 1 1191 ? 3.799 21.842 -33.224 1.00 91.31 1191 LYS A O 1
ATOM 9465 N N . LYS A 1 1192 ? 3.742 21.600 -30.996 1.00 90.00 1192 LYS A N 1
ATOM 9466 C CA . LYS A 1 1192 ? 2.307 21.924 -30.874 1.00 90.00 1192 LYS A CA 1
ATOM 9467 C C . LYS A 1 1192 ? 2.025 23.406 -31.172 1.00 90.00 1192 LYS A C 1
ATOM 9469 O O . LYS A 1 1192 ? 1.054 23.672 -31.867 1.00 90.00 1192 LYS A O 1
ATOM 9474 N N . LEU A 1 1193 ? 2.868 24.329 -30.700 1.00 90.75 1193 LEU A N 1
ATOM 9475 C CA . LEU A 1 1193 ? 2.764 25.765 -30.990 1.00 90.75 1193 LEU A CA 1
ATOM 9476 C C . LEU A 1 1193 ? 2.903 26.033 -32.496 1.00 90.75 1193 LEU A C 1
ATOM 9478 O O . LEU A 1 1193 ? 2.011 26.620 -33.099 1.00 90.75 1193 LEU A O 1
ATOM 9482 N N . TRP A 1 1194 ? 3.965 25.513 -33.118 1.00 91.50 1194 TRP A N 1
ATOM 9483 C CA . TRP A 1 1194 ? 4.209 25.636 -34.558 1.00 91.50 1194 TRP A CA 1
ATOM 9484 C C . TRP A 1 1194 ? 3.032 25.119 -35.398 1.00 91.50 1194 TRP A C 1
ATOM 9486 O O . TRP A 1 1194 ? 2.506 25.844 -36.234 1.00 91.50 1194 TRP A O 1
ATOM 9496 N N . ASN A 1 1195 ? 2.540 23.904 -35.121 1.00 89.50 1195 ASN A N 1
ATOM 9497 C CA . ASN A 1 1195 ? 1.390 23.330 -35.839 1.00 89.50 1195 ASN A CA 1
ATOM 9498 C C . ASN A 1 1195 ? 0.034 24.003 -35.522 1.00 89.50 1195 ASN A C 1
ATOM 9500 O O . ASN A 1 1195 ? -0.958 23.579 -36.103 1.00 89.50 1195 ASN A O 1
ATOM 9504 N N . ALA A 1 1196 ? -0.041 24.962 -34.592 1.00 87.44 1196 ALA A N 1
ATOM 9505 C CA . ALA A 1 1196 ? -1.259 25.729 -34.291 1.00 87.44 1196 ALA A CA 1
ATOM 9506 C C . ALA A 1 1196 ? -1.215 27.171 -34.829 1.00 87.44 1196 ALA A C 1
ATOM 9508 O O . ALA A 1 1196 ? -2.253 27.817 -34.943 1.00 87.44 1196 ALA A O 1
ATOM 9509 N N . VAL A 1 1197 ? -0.012 27.673 -35.126 1.00 86.50 1197 VAL A N 1
ATOM 9510 C CA . VAL A 1 1197 ? 0.233 29.021 -35.655 1.00 86.50 1197 VAL A CA 1
ATOM 9511 C C . VAL A 1 1197 ? 0.452 28.993 -37.173 1.00 86.50 1197 VAL A C 1
ATOM 9513 O O . VAL A 1 1197 ? -0.045 29.872 -37.865 1.00 86.50 1197 VAL A O 1
ATOM 9516 N N . TYR A 1 1198 ? 1.172 27.987 -37.687 1.00 79.06 1198 TYR A N 1
ATOM 9517 C CA . TYR A 1 1198 ? 1.596 27.886 -39.093 1.00 79.06 1198 TYR A CA 1
ATOM 9518 C C . TYR A 1 1198 ? 0.688 26.987 -39.965 1.00 79.06 1198 TYR A C 1
ATOM 9520 O O . TYR A 1 1198 ? 0.790 27.009 -41.189 1.00 79.06 1198 TYR A O 1
ATOM 9528 N N . LYS A 1 1199 ? -0.198 26.181 -39.360 1.00 64.06 1199 LYS A N 1
ATOM 9529 C CA . LYS A 1 1199 ? -1.151 25.284 -40.048 1.00 64.06 1199 LYS A CA 1
ATOM 9530 C C . LYS A 1 1199 ? -2.583 25.518 -39.583 1.00 64.06 1199 LYS A C 1
ATOM 9532 O O . LYS A 1 1199 ? -3.484 25.308 -40.423 1.00 64.06 1199 LYS A O 1
#

Organism: NCBI:txid1077442

pLDDT: mean 72.33, std 19.41, range [22.09, 93.94]

Foldseek 3Di:
DLVVVLVVCLPDLDDPVCVVVLVVLLVLLVVLLVVCVVPVQPDPPVSLVSNLSSLVSCLSCCVVPVVSCVCVLVSLLCCCVPCVARHDPSSLLSSLVSNLSCVVVVVDPLLVNCVSLLVCLLPYPDPVSVVSSLVSNLVSLCVVPVPHQPCVSVVSVLVVLLCQLPVALADPSNLSSLVSLLVCLLVVNDQALSSLVSLLSQCLRLHLNSVLSSLCCLVCSVVSSVVVVVVPLPPDDDDLVVLVVVCVVDPDDPVSVVVSVVVVVVVVVSVVVVPPPPDPRDRSLNSHPDLQVSLVSLCVPAPVDPPHPDDPVSNLSSLQSSLLSQLQVVHDDLVNLVSLLVQLAPPHPPSLSSLLSVLSNAALQYDLVSCLVVLVSLCVHQVDPPHDLLSLLLSLQSSLSNCLHHVPNDDLVSLAVLLVQCPPPFQSSVVSSVSSLLSCLVQPLVSDDPVSNDDPSVVCVVVVVDDHDDRPDDDPDDDPQLLVLLVVVLVVVQVVCVVVVHDSDDDDCVVVVVVVVVLVVVVDDDDDDDDDDDDDDDDDDDDDDDDDDDDDDDDDDDDDDDDDDDDDDDPPPPDSVVRSVCVVPPDDQGPVSVVVSVVSVVVVVVVCVVDVVNVSVVVSVVVVVVSNPDRRDSCVSSVSNVVRVPDDDPVSVVVVVVVVDDDPPVPQDPVRVVVVVCVVVVDDDDVVVVVVPDDPVVCVVVVVVVVPDDPVVVVVVVVVVVVVVVVPPDDDDDDDDDDDDDPDDDDDDPPDDDDPVVVVVVVVVVVVPPPPDDDDDDDDDDDDDPDPPDDPPPPPDDPPPDDPDPDDLVVCQVQDAPPGDDDPLLSVLVCCVQPVVLCLLFPLQQADRAPCCPAPLVVLLRHALLLVLLSSLLSQLVVCVLVPHQSPDPSSVVSLVRSVVSLVVVCVVDVAQDPNNLSNLLSQLSSCLSNVVLVSSVVSLVVSQVSQVRDVVRLNVCCVVRVVSSLSSLLSQLSSCLQPLDQRPPADVPPPDDDDPLLPQLCVVPVPFDADPLCVPPDPLLSSLQSSLLSSLVSGNVNPDHSSSNSVSLSNSSRSLCNVATLPDDADPDLCHRLSSLLSNLQSVCSVWPPVGPDTDASASSLVSNVVSLVVVVVCVVPDDDSHDLLVNLLSLLSSLLRDPVVVQLLACPHPSLVSNVVSCVVQVPDDVVSSVVSNSSGNDHCVRRVVSSVSSCVSSVD

Secondary structure (DSSP, 8-state):
-HHHHHHHHTTS---GGGHHHHHHHHHHHHHHHHHHHH-TTS--HHHHHHHHHHHHHHHHHTTT-HHHHTTHHHHHHHHHHHHTTTS-HHHHHHHHHHHHHHHHTTSS-HHHHHHHHHHHHHH---HHHHHHHHHHHHHHHHHHTSSS--HHHHHHHHHHHHHHHHH-TT-GGGHHHHHHHHHHHHTTS--SHHHHHHHHHHHT-SSHHHHHHHHHHHHHHHHHHHHHHHHHHSTT---HHHHHHHHHHS---HHHHHHHHHHHHHHHHHHHHHHSPPP----TTTT-S-HHHHHHHHIIIIII-TT----HHHHHHHHHHHHHHHHHHT---HHHHHHHTTT-STTSTTHHHHHHHHHHH--TTS-HHHHHHHHHHHHHHHSSTTS-TTHHHHHHHHHHHHHHH-GGG--HHHHHHHGGGGG-SSHHHHHHHHHHHHHHHHS--SSS-HHHHHHHHHHHHHHT--PPPPTT-PPP-PPTTHHHHHHHHHHHHHHHHHHHT--TT---THHHHHHHHHHHHTTS---------------------------------------------------HHHHHHHHHHH-PPPHHHHHHHHHHHHHHHHHHHH-TTHHHHHHHHHHHHHHHHSPPPHHHHHHHHHHHH----HHHHHHHHHHTTS-TTTT--HHHHHHHHHHHT-S---HHHHHHTS-THHHHHHHHGGGG--HHHHHHHHHHHHHHHHTTS--------------------TTSPPPHHHHHHHHHHHHHTSSSS--------PPPP----SS-TTSSS--------SS-GGGGGG---TT-SPPHHHHHHHHHIIIIIHHHHS-TTTBPPP-GGGSHHHHHHHH-HHHHHHHHHHHHHHHHHHTT--S--HHHHHHHHHHHHHHHHHHHH-SS--HHHHHHHHHHHHHHHHTT-HHHHHHHHHHHHHHHHTSTTHHHHHHHH-HHHHHHHHHHHHHHHHHH-PPPTT-GGG--SPPPTTSS-HHHH-TT-PPPGGGTTS-HHHHHHHHHHHHHHTTTTT--B-HHHHHHHHHHHHHHHHHHS-TTSPPPSSHHHHHHHHHHHHHHHHHHS-TTSSS----HHHHHHHHHHHHHHHHHHTTS-S---HHHHHHHHHHHHHH-TTHHHHTSTTSHHHHHHHHHHHHTT--SHHHHHHHHTTSS--HHHHHHHHHHHHHHH--

Radius of gyration: 42.83 Å; chains: 1; bounding box: 109×126×93 Å

Sequence (1199 aa):
MVKRKLAALEKVEADLSYIEDFRSQYYQYENHREIFMANPTSTEAGGIISLRDLIDFISHVADCYPDITKDFPQQLTDMLMQHHVVLGPELREKIVGSLVLLRKKEIIDSVTLLHTLFPILVSTPSKTLRQLLFQKILSDLRTSNSKSTNHKLNRAMQTVLFNLVTSDRTSPKALWAVKITRELWRRQIWTDAKTVEVMKEACLAQNEKVATGGVRFFLGGDKEREEMEDESSDDDGVDVAKLKHQVGINKKTKKKARQIEKAVATVKKKERKKRQPHALNFSALHLLHDSQGFAEELFSKHLQSSKSKLNLEQKLLVLQLVSRLIGLHKLTLVHFYSYFLKYLTPRQPSVTSFLASLAQATHNLVPPDELEPLIQKIANEFVNEASAGEVAAAGLNAIREICVRQPLAMNETLLQDLVLYKKSKNKGVMMAAKGLLGLYRDVGADMLKRRDRGKVASMALSAGEKKEIRFGEEAVGGIEGLELLAKWKEEERRKRRIEQGLPSDGEDDEDLAEEEAAGWANWEVEDDDSDDSEGWINVESDAEIELSDSDDDAPPSKKAKQATDETEKKEEETDPDKQWNKLATSRILTPADLAKLAELRSQAAVDSLLNSRSKRTQKVQEAINRHIDEPLTAAEIEGLASLSKGKLTREEKIAHAKESKTDRDEFKSKTARKKERKEADGKSTTNKEKARKKNFLMTLGKARSKNKRSLVETRAVLKAHHDRKKRGGRRGNTVAGKLNQAMEFCFINNNAPLDRRLQKLVRHHAMKGKNTGKIIRPRGLKRQQHKNDVELDRLTTEPNFLPNSPFPGTELTYFSPSLGPLTPSVRYLFYEFHYEVSKKLYPRVFCRQSKEIESSWFELVIGSPSVFHCAMAVTRARISQYQGYNAQSLESNAHFLQALRLLRNDLESNSKPQDSSIAVAISLAIYANLSGSYSESRIHLQGLKRMLELRPGGLAMLCQKAPEVGNKIRRTDLELALMTGTPILFGSQKLTTPVPPYIAPLYEQKPCVTLPDSLSEASSEVRSAMMDVLALCSFAGSAQLSAFQYQDLVISICQRLSDYAPLNDERPVQPLDDVCQLGLLAFMSTFLSRPREVNPTYFTLLSDLFRRRLEIFDNILTYGQPDNDPSLSLWLLFIYAVSSPRYEECCQADSFVGRHILELATTLTLEMWEDVAAHLTMYPWVAAFHDGPSKKLWNAVYK

InterPro domains:
  IPR007949 SDA1, middle domain [PF05285] (536-659)
  IPR012977 SDA1, N-terminal [PF08158] (57-425)
  IPR021858 Fungal transcription factor [PF11951] (858-954)
  IPR027312 Sda1 [PTHR12730] (16-726)
  IPR048292 SDA1, C-terminal domain [PF21638] (683-728)